Protein 2H21 (pdb70)

Nearest PDB structures (foldseek):
  1ozv-assembly2_B  TM=9.994E-01  e=2.054E-71  Pisum sativum
  2h21-assembly1_A  TM=9.745E-01  e=1.760E-65  Pisum sativum
  1ozv-assembly4_A  TM=9.580E-01  e=2.367E-65  Pisum sativum
  1p0y-assembly1_A  TM=9.736E-01  e=1.468E-64  Pisum sativum
  2h2j-assembly1_A  TM=9.576E-01  e=8.963E-65  Pisum sativum

Organism: Pisum sativum (NCBI:txid3888)

CATH classification: 3.90.1410.10 (+1 more: 3.90.1420.10)

Sequence (1302 aa):
LSPAVQTFWKWLQEEGVITAKTPVKASVVTEGLGLVALKDISRNDVILQVPKRLWINPDAVAASEIGRVCSELKPWLSVILFLIRERSREDSVWKHYFGILPQETDSTIYWSEEELQELQGSQLLKTTVSVKEYVKNECLKLEQEIILPNKRLFPDPVTLDDFFWAFGILRSRAFSRLNLVVVPMADLINHSAGVTTEDHAYEVYLFSLKSPLSVKAGEQVYIQYDLNKSNAELALDYGFIEPNENRHAYTLTLEISESDPFFDDKLDVAESNGFAQTAYFDIFYNRTLPPGLLPYLRLVALGGTDAFLLESLFRDTIWGHLELSVSRDNEELLCKAVREACKSALAGYHTTIEQDRELKEGNLDSRLAIAVGIREGEKMVLQQIDGIFEQKELELDQLEYYQERRLKDLGLCGENGDILENLYSLSPAVQTFWKWLQEEGVITAKTPVKASVVTEGLGLVALKDISRNDVILQVPKRLWINPDAVAASEIGRVCSELKPWLSVILFLIRERSREDSVWKHYFGILPQETDSTIYWSEEELQELQGSQLLKTTVSVKEYVKNECLKLEQEIILPNKRLFPDPVTLDDFFWAFGILRSRAFSRLRNENLVVVPMADLINHSAGVTTEDHAYEVKGAAGLFSWDYLFSLKSPLSVKAGEQVYIQYDLNKSNAELALDYGFIEPNENRHAYTLTLEISESDPFFDDKLDVAESNGFAQTAYFDIFYNRTLPPGLLPYLRLVALGGTDAFLLESLFRDTIWGHLELSVSRDNEELLCKAVREACKSALAGYHTTIEQDRELKEGNLDSRLAIAVGIREGEKMVLQQIDGIFEQKELELDQLEYYQERRLKDLGLCGENGDILENLYFQLSPAVQTFWKWLQEEGVITAKTPVKASVVTEGLGLVALKDISRNDVILQVPKRLWINPDAVAASEIGRVCSELKPWLSVILFLIRERSREDSVWKHYFGILPQETDSTIYWSEEELQELQGSQLLKTTVSVKEYVKNECLKLEQEIILPNKRLFPDPVTLDDFFWAFGILRSRAFSRLRNENLVVVPMADLINHSAGVTTEDHAYEVKGAAGLFSWDYLFSLKSPLSVKAGEQVYIQYDLNKSNAELALDYGFIEPNENRHAYTLTLEISESDPFFDDKLDVAESNGFAQTAYFDIFYNRTLPPGLLPYLRLVALGGTDAFLLESLFRDTIWGHLELSVSRDNEELLCKAVREACKSALAGYHTTIEQDRELKEGNLDSRLAIAVGIREGEKMVLQQIDGIFEQKELELDQLEYYQERRLKDLGLCGENGDILENLYF

Solvent-accessible surface area: 59301 Å² total; per-residue (Å²): 111,35,106,35,6,97,63,1,42,127,30,0,68,136,42,52,14,5,67,118,184,22,40,1,87,2,24,107,28,144,77,38,46,0,0,16,2,98,124,77,9,58,148,74,62,76,2,4,61,0,19,84,138,0,18,0,16,42,87,28,3,64,90,32,98,0,6,211,44,4,72,146,37,23,54,15,5,6,0,0,2,11,0,13,27,10,78,51,88,147,102,4,75,12,101,63,3,22,49,18,14,58,133,92,48,33,2,0,7,36,9,41,116,116,55,12,101,48,0,78,26,0,4,1,34,80,7,1,74,17,1,58,97,31,0,78,68,22,0,73,100,5,44,104,109,10,7,110,83,37,175,184,15,13,98,84,123,12,74,53,110,27,1,26,13,0,5,6,9,9,42,22,41,19,24,75,87,89,112,41,12,0,0,0,0,0,14,10,4,18,22,26,65,50,0,101,75,34,86,6,22,99,60,94,187,51,2,3,1,56,1,7,68,77,9,130,50,55,84,23,0,55,5,2,42,28,78,115,36,6,1,16,41,0,0,1,14,26,21,54,40,12,131,66,74,83,16,13,10,1,6,2,16,0,60,1,34,136,96,10,60,57,33,116,58,0,33,68,0,0,103,81,49,74,46,56,50,49,10,62,11,59,2,18,48,94,133,120,39,26,124,8,0,43,8,0,2,6,0,5,0,6,8,31,39,11,13,20,0,4,103,102,110,12,70,142,72,5,32,29,34,0,100,106,0,1,20,93,101,2,0,72,17,0,0,69,16,0,32,61,20,1,97,79,18,40,86,30,20,75,23,67,17,116,88,0,104,137,70,99,154,46,161,46,83,61,29,55,35,5,0,0,6,4,4,6,0,4,7,17,0,0,90,38,0,18,30,57,0,82,89,32,48,132,64,6,108,140,61,90,24,12,39,39,42,33,8,87,101,21,53,4,21,17,53,15,2,55,13,23,85,111,10,181,129,83,78,66,37,15,108,57,2,34,94,19,0,84,136,56,49,15,14,73,115,186,18,11,1,91,17,31,98,29,142,82,38,35,0,0,13,2,93,108,85,5,68,133,76,44,56,3,9,62,0,9,52,101,0,6,0,1,37,87,29,5,73,92,28,100,0,6,210,45,5,73,159,38,47,52,17,4,6,0,0,1,10,0,12,26,7,83,55,80,148,102,5,78,11,100,61,2,20,55,18,16,59,130,88,33,40,2,0,6,38,10,42,115,123,50,14,109,48,0,82,23,0,5,3,37,79,5,0,72,18,0,55,102,28,0,85,68,22,0,68,102,4,48,115,109,10,5,114,81,39,170,185,13,12,101,81,121,13,75,53,113,29,2,24,9,0,4,3,5,12,56,19,42,22,14,66,82,11,135,133,33,100,28,0,0,0,0,0,0,11,8,3,16,20,26,65,45,1,94,69,58,76,0,16,82,16,36,61,34,119,65,71,64,132,49,141,43,38,40,0,0,0,30,1,9,65,65,10,133,52,57,87,25,0,58,5,1,40,24,82,110,38,5,1,18,44,0,0,2,9,27,19,57,38,13,134,65,74,79,14,12,10,1,5,1,21,0,73,2,52,136,103,13,42,48,30,116,57,0,36,63,0,0,101,84,52,66,54,56,52,34,9,58,10,62,1,17,43,91,133,121,35,30,129,10,0,40,9,0,1,7,0,8,1,5,5,10,56,14,8,48,0,7,102,102,121,18,68,139,72,4,32,27,33,0,100,102,0,3,22,92,104,3,0,80,19,1,0,83,11,1,36,72,18,1,96,80,17,42,85,34,20,79,21,66,19,123,87,0,110,136,65,97,157,44,161,46,85,59,29,51,35,5,0,0,5,4,3,7,0,5,8,18,0,0,92,38,0,20,28,52,0,81,88,30,48,136,61,5,99,131,58,73,27,16,49,27,44,45,12,108,94,15,51,3,22,20,54,12,1,77,17,35,71,106,14,125,136,168,99,56,98,44,6,88,49,2,42,122,20,0,113,138,46,50,14,14,72,115,178,18,12,0,67,0,25,108,30,142,80,37,40,0,0,12,2,94,95,88,4,60,155,88,48,69,2,9,53,0,23,51,137,0,7,0,1,36,84,30,5,71,94,31,103,0,9,212,42,4,74,156,36,52,74,24,5,6,0,0,2,9,0,11,23,7,79,51,84,150,100,6,78,11,105,61,3,23,49,19,13,66,128,91,43,39,2,0,8,35,10,39,122,124,58,14,106,48,0,79,22,0,6,2,35,82,6,0,75,19,0,56,99,39,0,82,68,19,0,65,97,4,51,117,108,11,8,114,82,39,171,188,16,12,98,84,123,15,72,55,114,30,2,25,9,0,5,4,9,17,51,21,39,24,15,59,50,26,206,130,40,118,29,0,0,0,1,0,0,11,6,3,16,18,30,57,51,3,99,76,29,115,83,15,11,82,50,88,21,44,92,44,111,103,71,178,38,72,36,0,3,0,60,0,23,70,77,13,138,58,51,78,24,0,55,8,6,44,23,68,104,34,7,1,20,39,0,0,5,8,27,20,59,37,13,133,70,73,78,14,10,10,1,7,2,14,0,63,2,47,137,82,9,27,34,37,112,60,0,36,66,0,0,100,87,51,68,52,58,52,31,9,50,10,62,0,14,45,99,126,122,34,31,126,10,0,44,9,0,1,6,0,8,0,5,3,14,44,6,18,31,0,5,105,100,110,13,70,142,70,5,33,31,33,0,96,104,0,3,20,92,84,3,0,76,21,0,0,76,6,1,33,62,20,1,95,85,17,44,86,30,21,80,22,69,20,124,89,0,109,137,66,95,154,44,162,46,82,62,32,54,37,4,0,0,7,3,4,6,0,5,7,16,0,0,94,38,0,22,27,57,0,80,83,32,48,133,66,5,106,136,52,76,23,15,45,34,47,57,12,102,140,36,47,1,22,17,52,15,3,61,17,26,68,77,12,120,152

Radius of gyration: 49.89 Å; Cα contacts (8 Å, |Δi|>4): 2008; chains: 3; bounding box: 95×127×132 Å

B-factor: mean 67.67, std 18.06, range [31.89, 129.7]

Secondary structure (DSSP, 8-state):
--HHHHHHHHHHHHTTSS-TT-SEEEEEETTEEEEEESS-BPTTEEEEEEEGGG--SHHHHTTSTTHHHHTTS-HHHHHHHHHHHHHH-TT-TTHHHHTTS-S--S-TTT--HHHHHTTTT-HHHHHHHHHHHHHHHHHHHHIIIIISTTTTT--S---HHHHHHHHHHHHHH-B-----B--SSTTSPEE-TT------EEE--EEEEEESS-BPTTSBPEE-S-TT--HHHHHHHSS---S-GGG-EEEEEEE--TTSTTHHHHHHHHHTTT--SEEEEEEETTSPPPTTHHHHHHHHH--GGGGGGGSGGGTTTHHHHHHH---HHHHHHHHHHHHHHHHHHHTT-SS-HHHHHHHHTS---HHHHHHHHHHHHHHHHHHHHHHHHHHHHHTTTTS--HHHHHHTT---SS--HHHHHTT-/-HHHHHHHHHHHHHHTTS--TT--EEEEEETTEEEEEESS-B-TTEEEEEEEGGG-BSHHHHHTSTTHHHHTTS-HHHHHHHHHHHHHH-TT-TTHHHHTTS-S--S-GGG--HHHHHTTTT-HHHHHHHHHHHHHHHHHHHHIIIIIGGGTTT--S---HHHHHHHHHHHHHH-B--SSS-S-BB-TGGGG-EE-TT------EEEE-GGGT--GGG-EEEEEESS-B-TTSBPEE-S-TT--HHHHHHHSS---S-GGG-EEEEEEE--TTSTTHHHHHHHHHHTT--SEEEEEEETTSPPPTTHHHHHHHHH--TGGGGGGSGGGTTTHHHHHHH---HHHHHHHHHHHHHHHHHHHTT-SS-HHHHHHHHTS---HHHHHHHHHHHHHHHHHHHHHHHHHHHHHTTTTS--HHHHHSTT---SS--HHHHHHHH--/--HHHHHHHHHHHHTT-S-TT--EEEEEETTEEEEEESS-B-TT-EEEEEEGGG--SHHHHHTSTTHHHHTTS-HHHHHHHHHHHHHH-TT-TTHHHHTTS-S--S-GGG--HHHHHTTTT-HHHHHHHHHHHHHHHHHHHHIIIIISTTTTT--S---HHHHHHHHHHHHHH-B--STT-S-B--TTGGGPEE-TT----S-SEEEE--TTT-GGG-EEEEE-SS-B-TTSBPEE-S-TT--HHHHHHHSS---S-GGG-EEEEEEE--TTSTTHHHHHHHHHHTT--SEEEEEEETTSPPPTTHHHHHHHHH--GGGGGGGSGGGTTTHHHHHHH---HHHHHHHHHHHHHHHHHHHTT-SS-HHHHHHHHTS---HHHHHHHHHHHHHHHHHHHHHHHHHHHHHGGGTS--HHHHHSSS--SSS--THHHHHTT-

InterPro domains:
  IPR001214 SET domain [PS50280] (64-288)
  IPR001214 SET domain [SM00317] (71-294)
  IPR011192 Rubisco LSMT methyltransferase, plant [PIRSF009328] (1-487)
  IPR011192 Rubisco LSMT methyltransferase, plant [PS51583] (3-487)
  IPR015353 Rubisco LSMT, substrate-binding domain [PF09273] (320-444)
  IPR036464 Rubisco LSMT, substrate-binding domain superfamily [G3DSA:3.90.1420.10] (304-468)
  IPR036464 Rubisco LSMT, substrate-binding domain superfamily [SSF81822] (311-482)
  IPR044431 RBCMT, SET domain [cd19179] (70-303)
  IPR046341 SET domain superfamily [SSF82199] (50-310)
  IPR050600 SETD3/SETD6 methyltransferase [PTHR13271] (48-431)

Structure (mmCIF, N/CA/C/O backbone):
data_2H21
#
_entry.id   2H21
#
_cell.length_a   131.450
_cell.length_b   155.860
_cell.length_c   263.610
_cell.angle_alpha   90.00
_cell.angle_beta   90.00
_cell.angle_gamma   90.00
#
_symmetry.space_group_name_H-M   'I 2 2 2'
#
loop_
_entity.id
_entity.type
_entity.pdbx_description
1 polymer 'Ribulose-1,5 bisphosphate carboxylase/oxygenase'
2 non-polymer S-ADENOSYLMETHIONINE
3 water water
#
loop_
_atom_site.group_PDB
_atom_site.id
_atom_site.type_symbol
_atom_site.label_atom_id
_atom_site.label_alt_id
_atom_site.label_comp_id
_atom_site.label_asym_id
_atom_site.label_entity_id
_atom_site.label_seq_id
_atom_site.pdbx_PDB_ins_code
_atom_site.Cartn_x
_atom_site.Cartn_y
_atom_site.Cartn_z
_atom_site.occupancy
_atom_site.B_iso_or_equiv
_atom_site.auth_seq_id
_atom_site.auth_comp_id
_atom_site.auth_asym_id
_atom_site.auth_atom_id
_atom_site.pdbx_PDB_model_num
ATOM 1 N N . LEU A 1 2 ? 68.190 137.058 35.360 1.00 119.02 50 LEU A N 1
ATOM 2 C CA . LEU A 1 2 ? 68.462 136.444 36.691 1.00 119.69 50 LEU A CA 1
ATOM 3 C C . LEU A 1 2 ? 67.742 135.100 36.775 1.00 120.31 50 LEU A C 1
ATOM 4 O O . LEU A 1 2 ? 68.355 134.041 36.619 1.00 119.93 50 LEU A O 1
ATOM 9 N N . SER A 1 3 ? 66.437 135.155 37.024 1.00 121.24 51 SER A N 1
ATOM 10 C CA . SER A 1 3 ? 65.608 133.957 37.119 1.00 121.89 51 SER A CA 1
ATOM 11 C C . SER A 1 3 ? 64.123 134.316 37.087 1.00 122.73 51 SER A C 1
ATOM 12 O O . SER A 1 3 ? 63.721 135.396 37.527 1.00 123.00 51 SER A O 1
ATOM 15 N N . PRO A 1 4 ? 63.289 133.410 36.555 1.00 123.07 52 PRO A N 1
ATOM 16 C CA . PRO A 1 4 ? 61.847 133.649 36.475 1.00 122.59 52 PRO A CA 1
ATOM 17 C C . PRO A 1 4 ? 61.256 133.956 37.846 1.00 122.15 52 PRO A C 1
ATOM 18 O O . PRO A 1 4 ? 60.877 135.094 38.130 1.00 122.16 52 PRO A O 1
ATOM 22 N N . ALA A 1 5 ? 61.196 132.932 38.691 1.00 121.63 53 ALA A N 1
ATOM 23 C CA . ALA A 1 5 ? 60.643 133.057 40.036 1.00 121.32 53 ALA A CA 1
ATOM 24 C C . ALA A 1 5 ? 61.221 134.242 40.800 1.00 121.10 53 ALA A C 1
ATOM 25 O O . ALA A 1 5 ? 60.498 134.933 41.524 1.00 121.43 53 ALA A O 1
ATOM 27 N N . VAL A 1 6 ? 62.522 134.472 40.644 1.00 120.32 54 VAL A N 1
ATOM 28 C CA . VAL A 1 6 ? 63.177 135.579 41.329 1.00 119.36 54 VAL A CA 1
ATOM 29 C C . VAL A 1 6 ? 62.579 136.890 40.839 1.00 119.29 54 VAL A C 1
ATOM 30 O O . VAL A 1 6 ? 62.033 137.664 41.627 1.00 119.14 54 VAL A O 1
ATOM 34 N N . GLN A 1 7 ? 62.676 137.128 39.534 1.00 118.94 55 GLN A N 1
ATOM 35 C CA . GLN A 1 7 ? 62.138 138.342 38.934 1.00 118.84 55 GLN A CA 1
ATOM 36 C C . GLN A 1 7 ? 60.695 138.561 39.365 1.00 118.64 55 GLN A C 1
ATOM 37 O O . GLN A 1 7 ? 60.294 139.683 39.679 1.00 118.50 55 GLN A O 1
ATOM 43 N N . THR A 1 8 ? 59.925 137.476 39.387 1.00 118.18 56 THR A N 1
ATOM 44 C CA . THR A 1 8 ? 58.524 137.521 39.791 1.00 117.25 56 THR A CA 1
ATOM 45 C C . THR A 1 8 ? 58.426 137.848 41.276 1.00 116.90 56 THR A C 1
ATOM 46 O O . THR A 1 8 ? 57.520 138.563 41.706 1.00 117.62 56 THR A O 1
ATOM 50 N N . PHE A 1 9 ? 59.363 137.316 42.055 1.00 115.59 57 PHE A N 1
ATOM 51 C CA . PHE A 1 9 ? 59.383 137.551 43.491 1.00 114.12 57 PHE A CA 1
ATOM 52 C C . PHE A 1 9 ? 59.733 139.004 43.791 1.00 113.83 57 PHE A C 1
ATOM 53 O O . PHE A 1 9 ? 59.133 139.624 44.668 1.00 113.52 57 PHE A O 1
ATOM 61 N N . TRP A 1 10 ? 60.706 139.544 43.063 1.00 113.63 58 TRP A N 1
ATOM 62 C CA . TRP A 1 10 ? 61.119 140.926 43.274 1.00 113.91 58 TRP A CA 1
ATOM 63 C C . TRP A 1 10 ? 59.907 141.809 43.011 1.00 114.91 58 TRP A C 1
ATOM 64 O O . TRP A 1 10 ? 59.599 142.707 43.795 1.00 115.85 58 TRP A O 1
ATOM 75 N N . LYS A 1 11 ? 59.213 141.547 41.908 1.00 115.52 59 LYS A N 1
ATOM 76 C CA . LYS A 1 11 ? 58.029 142.324 41.573 1.00 115.82 59 LYS A CA 1
ATOM 77 C C . LYS A 1 11 ? 57.052 142.272 42.738 1.00 115.92 59 LYS A C 1
ATOM 78 O O . LYS A 1 11 ? 56.662 143.307 43.272 1.00 115.34 59 LYS A O 1
ATOM 84 N N . TRP A 1 12 ? 56.679 141.058 43.137 1.00 116.74 60 TRP A N 1
ATOM 85 C CA . TRP A 1 12 ? 55.737 140.847 44.236 1.00 117.95 60 TRP A CA 1
ATOM 86 C C . TRP A 1 12 ? 56.016 141.693 45.471 1.00 118.55 60 TRP A C 1
ATOM 87 O O . TRP A 1 12 ? 55.090 142.086 46.181 1.00 118.31 60 TRP A O 1
ATOM 98 N N . LEU A 1 13 ? 57.291 141.952 45.738 1.00 119.29 61 LEU A N 1
ATOM 99 C CA . LEU A 1 13 ? 57.669 142.751 46.897 1.00 119.64 61 LEU A CA 1
ATOM 100 C C . LEU A 1 13 ? 57.502 144.238 46.613 1.00 119.34 61 LEU A C 1
ATOM 101 O O . LEU A 1 13 ? 57.249 145.024 47.525 1.00 119.17 61 LEU A O 1
ATOM 106 N N . GLN A 1 14 ? 57.651 144.618 45.348 1.00 119.09 62 GLN A N 1
ATOM 107 C CA . GLN A 1 14 ? 57.513 146.012 44.943 1.00 119.53 62 GLN A CA 1
ATOM 108 C C . GLN A 1 14 ? 56.072 146.489 45.101 1.00 119.93 62 GLN A C 1
ATOM 109 O O . GLN A 1 14 ? 55.813 147.558 45.660 1.00 119.63 62 GLN A O 1
ATOM 115 N N . GLU A 1 15 ? 55.140 145.686 44.603 1.00 120.22 63 GLU A N 1
ATOM 116 C CA . GLU A 1 15 ? 53.726 146.016 44.682 1.00 120.45 63 GLU A CA 1
ATOM 117 C C . GLU A 1 15 ? 53.179 145.856 46.098 1.00 120.24 63 GLU A C 1
ATOM 118 O O . GLU A 1 15 ? 52.171 146.469 46.450 1.00 120.68 63 GLU A O 1
ATOM 124 N N . GLU A 1 16 ? 53.840 145.034 46.908 1.00 119.69 64 GLU A N 1
ATOM 125 C CA . GLU A 1 16 ? 53.417 144.832 48.291 1.00 119.27 64 GLU A CA 1
ATOM 126 C C . GLU A 1 16 ? 53.869 146.030 49.111 1.00 118.92 64 GLU A C 1
ATOM 127 O O . GLU A 1 16 ? 53.560 146.145 50.299 1.00 117.77 64 GLU A O 1
ATOM 133 N N . GLY A 1 17 ? 54.611 146.920 48.457 1.00 119.09 65 GLY A N 1
ATOM 134 C CA . GLY A 1 17 ? 55.110 148.109 49.116 1.00 119.97 65 GLY A CA 1
ATOM 135 C C . GLY A 1 17 ? 56.375 147.838 49.900 1.00 120.74 65 GLY A C 1
ATOM 136 O O . GLY A 1 17 ? 57.030 148.769 50.367 1.00 120.75 65 GLY A O 1
ATOM 137 N N . VAL A 1 18 ? 56.720 146.559 50.035 1.00 121.65 66 VAL A N 1
ATOM 138 C CA . VAL A 1 18 ? 57.912 146.132 50.776 1.00 121.82 66 VAL A CA 1
ATOM 139 C C . VAL A 1 18 ? 59.198 146.729 50.213 1.00 121.14 66 VAL A C 1
ATOM 140 O O . VAL A 1 18 ? 59.893 147.491 50.886 1.00 120.62 66 VAL A O 1
ATOM 144 N N . ILE A 1 19 ? 59.515 146.366 48.979 1.00 120.55 67 ILE A N 1
ATOM 145 C CA . ILE A 1 19 ? 60.710 146.876 48.334 1.00 120.51 67 ILE A CA 1
ATOM 146 C C . ILE A 1 19 ? 60.317 147.971 47.349 1.00 120.46 67 ILE A C 1
ATOM 147 O O . ILE A 1 19 ? 59.203 147.976 46.821 1.00 120.70 67 ILE A O 1
ATOM 152 N N . THR A 1 20 ? 61.238 148.898 47.112 1.00 120.13 68 THR A N 1
ATOM 153 C CA . THR A 1 20 ? 61.008 150.016 46.202 1.00 119.47 68 THR A CA 1
ATOM 154 C C . THR A 1 20 ? 62.320 150.315 45.490 1.00 119.13 68 THR A C 1
ATOM 155 O O . THR A 1 20 ? 63.285 149.569 45.637 1.00 119.96 68 THR A O 1
ATOM 159 N N . ALA A 1 21 ? 62.362 151.397 44.719 1.00 117.84 69 ALA A N 1
ATOM 160 C CA . ALA A 1 21 ? 63.593 151.766 44.032 1.00 116.39 69 ALA A CA 1
ATOM 161 C C . ALA A 1 21 ? 64.488 152.466 45.056 1.00 115.57 69 ALA A C 1
ATOM 162 O O . ALA A 1 21 ? 65.527 153.030 44.714 1.00 115.51 69 ALA A O 1
ATOM 164 N N . LYS A 1 22 ? 64.068 152.410 46.318 1.00 114.15 70 LYS A N 1
ATOM 165 C CA . LYS A 1 22 ? 64.796 153.026 47.422 1.00 113.18 70 LYS A CA 1
ATOM 166 C C . LYS A 1 22 ? 65.795 152.055 48.064 1.00 112.88 70 LYS A C 1
ATOM 167 O O . LYS A 1 22 ? 66.838 152.474 48.575 1.00 113.04 70 LYS A O 1
ATOM 173 N N . THR A 1 23 ? 65.469 150.762 48.034 1.00 111.40 71 THR A N 1
ATOM 174 C CA . THR A 1 23 ? 66.317 149.714 48.615 1.00 109.25 71 THR A CA 1
ATOM 175 C C . THR A 1 23 ? 67.665 149.566 47.894 1.00 106.32 71 THR A C 1
ATOM 176 O O . THR A 1 23 ? 67.715 149.380 46.676 1.00 105.39 71 THR A O 1
ATOM 180 N N . PRO A 1 24 ? 68.774 149.617 48.655 1.00 103.86 72 PRO A N 1
ATOM 181 C CA . PRO A 1 24 ? 70.152 149.512 48.166 1.00 101.94 72 PRO A CA 1
ATOM 182 C C . PRO A 1 24 ? 70.659 148.095 47.959 1.00 99.73 72 PRO A C 1
ATOM 183 O O . PRO A 1 24 ? 71.818 147.806 48.248 1.00 100.37 72 PRO A O 1
ATOM 187 N N . VAL A 1 25 ? 69.814 147.214 47.446 1.00 96.86 73 VAL A N 1
ATOM 188 C CA . VAL A 1 25 ? 70.242 145.842 47.257 1.00 93.39 73 VAL A CA 1
ATOM 189 C C . VAL A 1 25 ? 69.322 145.078 46.331 1.00 91.19 73 VAL A C 1
ATOM 190 O O . VAL A 1 25 ? 68.124 145.323 46.300 1.00 91.79 73 VAL A O 1
ATOM 194 N N . LYS A 1 26 ? 69.892 144.149 45.576 1.00 89.16 74 LYS A N 1
ATOM 195 C CA . LYS A 1 26 ? 69.118 143.335 44.648 1.00 87.02 74 LYS A CA 1
ATOM 196 C C . LYS A 1 26 ? 69.470 141.858 44.807 1.00 86.43 74 LYS A C 1
ATOM 197 O O . LYS A 1 26 ? 70.524 141.509 45.342 1.00 86.47 74 LYS A O 1
ATOM 203 N N . ALA A 1 27 ? 68.578 140.991 44.340 1.00 85.58 75 ALA A N 1
ATOM 204 C CA . ALA A 1 27 ? 68.797 139.553 44.423 1.00 83.22 75 ALA A CA 1
ATOM 205 C C . ALA A 1 27 ? 69.849 139.159 43.395 1.00 82.46 75 ALA A C 1
ATOM 206 O O . ALA A 1 27 ? 69.974 139.795 42.340 1.00 82.04 75 ALA A O 1
ATOM 208 N N . SER A 1 28 ? 70.611 138.114 43.705 1.00 80.49 76 SER A N 1
ATOM 209 C CA . SER A 1 28 ? 71.648 137.638 42.798 1.00 78.03 76 SER A CA 1
ATOM 210 C C . SER A 1 28 ? 71.980 136.175 43.033 1.00 76.75 76 SER A C 1
ATOM 211 O O . SER A 1 28 ? 71.747 135.641 44.116 1.00 76.75 76 SER A O 1
ATOM 214 N N . VAL A 1 29 ? 72.519 135.522 42.011 1.00 75.56 77 VAL A N 1
ATOM 215 C CA . VAL A 1 29 ? 72.891 134.118 42.145 1.00 74.85 77 VAL A CA 1
ATOM 216 C C . VAL A 1 29 ? 74.306 134.074 42.715 1.00 73.67 77 VAL A C 1
ATOM 217 O O . VAL A 1 29 ? 75.247 134.559 42.081 1.00 73.31 77 VAL A O 1
ATOM 221 N N . VAL A 1 30 ? 74.446 133.503 43.910 1.00 70.50 78 VAL A N 1
ATOM 222 C CA . VAL A 1 30 ? 75.740 133.413 44.573 1.00 67.28 78 VAL A CA 1
ATOM 223 C C . VAL A 1 30 ? 76.122 131.972 44.910 1.00 66.09 78 VAL A C 1
ATOM 224 O O . VAL A 1 30 ? 75.287 131.069 44.824 1.00 64.42 78 VAL A O 1
ATOM 228 N N . THR A 1 31 ? 77.381 131.752 45.287 1.00 63.60 79 THR A N 1
ATOM 229 C CA . THR A 1 31 ? 77.814 130.400 45.584 1.00 62.72 79 THR A CA 1
ATOM 230 C C . THR A 1 31 ? 76.923 129.804 46.667 1.00 60.94 79 THR A C 1
ATOM 231 O O . THR A 1 31 ? 76.701 128.599 46.691 1.00 59.48 79 THR A O 1
ATOM 235 N N . GLU A 1 32 ? 76.381 130.652 47.535 1.00 60.33 80 GLU A N 1
ATOM 236 C CA . GLU A 1 32 ? 75.505 130.170 48.594 1.00 61.47 80 GLU A CA 1
ATOM 237 C C . GLU A 1 32 ? 74.027 130.091 48.180 1.00 62.14 80 GLU A C 1
ATOM 238 O O . GLU A 1 32 ? 73.142 129.931 49.026 1.00 62.09 80 GLU A O 1
ATOM 244 N N . GLY A 1 33 ? 73.779 130.175 46.872 1.00 63.22 81 GLY A N 1
ATOM 245 C CA . GLY A 1 33 ? 72.428 130.093 46.332 1.00 64.64 81 GLY A CA 1
ATOM 246 C C . GLY A 1 33 ? 71.946 131.439 45.827 1.00 66.28 81 GLY A C 1
ATOM 247 O O . GLY A 1 33 ? 72.425 131.955 44.816 1.00 67.70 81 GLY A O 1
ATOM 248 N N . LEU A 1 34 ? 70.964 131.996 46.521 1.00 66.94 82 LEU A N 1
ATOM 249 C CA . LEU A 1 34 ? 70.448 133.317 46.199 1.00 66.53 82 LEU A CA 1
ATOM 250 C C . LEU A 1 34 ? 70.948 134.147 47.363 1.00 65.51 82 LEU A C 1
ATOM 251 O O . LEU A 1 34 ? 71.012 133.661 48.495 1.00 64.83 82 LEU A O 1
ATOM 256 N N . GLY A 1 35 ? 71.329 135.383 47.093 1.00 64.89 83 GLY A N 1
ATOM 257 C CA . GLY A 1 35 ? 71.810 136.224 48.167 1.00 65.59 83 GLY A CA 1
ATOM 258 C C . GLY A 1 35 ? 71.507 137.657 47.836 1.00 66.24 83 GLY A C 1
ATOM 259 O O . GLY A 1 35 ? 70.988 137.953 46.761 1.00 65.95 83 GLY A O 1
ATOM 260 N N . LEU A 1 36 ? 71.835 138.549 48.755 1.00 67.59 84 LEU A N 1
ATOM 261 C CA . LEU A 1 36 ? 71.587 139.958 48.539 1.00 70.36 84 LEU A CA 1
ATOM 262 C C . LEU A 1 36 ? 72.874 140.692 48.211 1.00 72.37 84 LEU A C 1
ATOM 263 O O . LEU A 1 36 ? 73.754 140.830 49.063 1.00 72.84 84 LEU A O 1
ATOM 268 N N . VAL A 1 37 ? 72.977 141.152 46.967 1.00 74.17 85 VAL A N 1
ATOM 269 C CA . VAL A 1 37 ? 74.143 141.895 46.497 1.00 76.66 85 VAL A CA 1
ATOM 270 C C . VAL A 1 37 ? 73.833 143.387 46.526 1.00 78.54 85 VAL A C 1
ATOM 271 O O . VAL A 1 37 ? 72.818 143.826 45.980 1.00 79.67 85 VAL A O 1
ATOM 275 N N . ALA A 1 38 ? 74.707 144.167 47.158 1.00 79.27 86 ALA A N 1
ATOM 276 C CA . ALA A 1 38 ? 74.513 145.613 47.249 1.00 79.79 86 ALA A CA 1
ATOM 277 C C . ALA A 1 38 ? 74.511 146.284 45.878 1.00 80.35 86 ALA A C 1
ATOM 278 O O . ALA A 1 38 ? 75.317 145.950 45.009 1.00 79.61 86 ALA A O 1
ATOM 280 N N . LEU A 1 39 ? 73.589 147.228 45.692 1.00 81.53 87 LEU A N 1
ATOM 281 C CA . LEU A 1 39 ? 73.482 147.972 44.436 1.00 82.03 87 LEU A CA 1
ATOM 282 C C . LEU A 1 39 ? 74.311 149.242 44.542 1.00 81.89 87 LEU A C 1
ATOM 283 O O . LEU A 1 39 ? 74.628 149.879 43.542 1.00 81.54 87 LEU A O 1
ATOM 288 N N . LYS A 1 40 ? 74.657 149.593 45.775 1.00 83.04 88 LYS A N 1
ATOM 289 C CA . LYS A 1 40 ? 75.472 150.765 46.056 1.00 84.60 88 LYS A CA 1
ATOM 290 C C . LYS A 1 40 ? 76.203 150.601 47.379 1.00 83.62 88 LYS A C 1
ATOM 291 O O . LYS A 1 40 ? 75.749 149.884 48.269 1.00 83.46 88 LYS A O 1
ATOM 297 N N . ASP A 1 41 ? 77.334 151.283 47.502 1.00 82.73 89 ASP A N 1
ATOM 298 C CA . ASP A 1 41 ? 78.129 151.228 48.716 1.00 82.85 89 ASP A CA 1
ATOM 299 C C . ASP A 1 41 ? 77.238 151.383 49.948 1.00 82.91 89 ASP A C 1
ATOM 300 O O . ASP A 1 41 ? 76.685 152.452 50.198 1.00 84.29 89 ASP A O 1
ATOM 305 N N . ILE A 1 42 ? 77.095 150.295 50.702 1.00 82.77 90 ILE A N 1
ATOM 306 C CA . ILE A 1 42 ? 76.284 150.273 51.917 1.00 81.78 90 ILE A CA 1
ATOM 307 C C . ILE A 1 42 ? 77.212 150.418 53.124 1.00 83.42 90 ILE A C 1
ATOM 308 O O . ILE A 1 42 ? 78.308 149.860 53.138 1.00 84.53 90 ILE A O 1
ATOM 313 N N . SER A 1 43 ? 76.783 151.165 54.136 1.00 84.97 91 SER A N 1
ATOM 314 C CA . SER A 1 43 ? 77.618 151.361 55.317 1.00 86.63 91 SER A CA 1
ATOM 315 C C . SER A 1 43 ? 77.178 150.527 56.508 1.00 87.43 91 SER A C 1
ATOM 316 O O . SER A 1 43 ? 76.068 150.003 56.543 1.00 87.20 91 SER A O 1
ATOM 319 N N . ARG A 1 44 ? 78.063 150.410 57.488 1.00 88.93 92 ARG A N 1
ATOM 320 C CA . ARG A 1 44 ? 77.764 149.647 58.688 1.00 90.54 92 ARG A CA 1
ATOM 321 C C . ARG A 1 44 ? 76.459 150.147 59.307 1.00 89.59 92 ARG A C 1
ATOM 322 O O . ARG A 1 44 ? 76.151 151.332 59.249 1.00 88.86 92 ARG A O 1
ATOM 330 N N . ASN A 1 45 ? 75.696 149.224 59.884 1.00 89.69 93 ASN A N 1
ATOM 331 C CA . ASN A 1 45 ? 74.414 149.523 60.519 1.00 88.80 93 ASN A CA 1
ATOM 332 C C . ASN A 1 45 ? 73.373 150.186 59.630 1.00 88.42 93 ASN A C 1
ATOM 333 O O . ASN A 1 45 ? 72.318 150.597 60.107 1.00 88.84 93 ASN A O 1
ATOM 338 N N . ASP A 1 46 ? 73.665 150.274 58.338 1.00 87.59 94 ASP A N 1
ATOM 339 C CA . ASP A 1 46 ? 72.746 150.864 57.369 1.00 87.33 94 ASP A CA 1
ATOM 340 C C . ASP A 1 46 ? 71.604 149.915 57.029 1.00 87.80 94 ASP A C 1
ATOM 341 O O . ASP A 1 46 ? 71.836 148.825 56.521 1.00 88.90 94 ASP A O 1
ATOM 346 N N . VAL A 1 47 ? 70.371 150.329 57.295 1.00 88.22 95 VAL A N 1
ATOM 347 C CA . VAL A 1 47 ? 69.217 149.491 56.977 1.00 87.93 95 VAL A CA 1
ATOM 348 C C . VAL A 1 47 ? 69.188 149.221 55.471 1.00 87.80 95 VAL A C 1
ATOM 349 O O . VAL A 1 47 ? 69.291 150.148 54.663 1.00 87.21 95 VAL A O 1
ATOM 353 N N . ILE A 1 48 ? 69.047 147.952 55.098 1.00 87.18 96 ILE A N 1
ATOM 354 C CA . ILE A 1 48 ? 69.027 147.575 53.690 1.00 87.17 96 ILE A CA 1
ATOM 355 C C . ILE A 1 48 ? 67.642 147.168 53.212 1.00 87.58 96 ILE A C 1
ATOM 356 O O . ILE A 1 48 ? 67.368 147.159 52.007 1.00 88.25 96 ILE A O 1
ATOM 361 N N . LEU A 1 49 ? 66.772 146.819 54.153 1.00 87.33 97 LEU A N 1
ATOM 362 C CA . LEU A 1 49 ? 65.423 146.399 53.795 1.00 88.32 97 LEU A CA 1
ATOM 363 C C . LEU A 1 49 ? 64.515 146.243 55.014 1.00 88.65 97 LEU A C 1
ATOM 364 O O . LEU A 1 49 ? 64.978 145.977 56.126 1.00 89.43 97 LEU A O 1
ATOM 369 N N . GLN A 1 50 ? 63.216 146.423 54.794 1.00 88.24 98 GLN A N 1
ATOM 370 C CA . GLN A 1 50 ? 62.222 146.283 55.852 1.00 86.66 98 GLN A CA 1
ATOM 371 C C . GLN A 1 50 ? 61.000 145.579 55.279 1.00 85.01 98 GLN A C 1
ATOM 372 O O . GLN A 1 50 ? 60.663 145.752 54.104 1.00 84.31 98 GLN A O 1
ATOM 378 N N . VAL A 1 51 ? 60.346 144.773 56.107 1.00 82.68 99 VAL A N 1
ATOM 379 C CA . VAL A 1 51 ? 59.174 144.026 55.668 1.00 80.65 99 VAL A CA 1
ATOM 380 C C . VAL A 1 51 ? 58.017 144.202 56.656 1.00 78.57 99 VAL A C 1
ATOM 381 O O . VAL A 1 51 ? 58.232 144.243 57.872 1.00 78.65 99 VAL A O 1
ATOM 385 N N . PRO A 1 52 ? 56.775 144.325 56.139 1.00 74.09 100 PRO A N 1
ATOM 386 C CA . PRO A 1 52 ? 55.560 144.505 56.946 1.00 72.27 100 PRO A CA 1
ATOM 387 C C . PRO A 1 52 ? 55.145 143.214 57.642 1.00 71.59 100 PRO A C 1
ATOM 388 O O . PRO A 1 52 ? 55.095 142.157 57.001 1.00 71.25 100 PRO A O 1
ATOM 392 N N . LYS A 1 53 ? 54.832 143.302 58.938 1.00 70.89 101 LYS A N 1
ATOM 393 C CA . LYS A 1 53 ? 54.417 142.122 59.703 1.00 70.56 101 LYS A CA 1
ATOM 394 C C . LYS A 1 53 ? 53.254 141.428 59.015 1.00 70.79 101 LYS A C 1
ATOM 395 O O . LYS A 1 53 ? 52.793 140.365 59.455 1.00 70.82 101 LYS A O 1
ATOM 401 N N . ARG A 1 54 ? 52.785 142.053 57.937 1.00 70.95 102 ARG A N 1
ATOM 402 C CA . ARG A 1 54 ? 51.690 141.536 57.121 1.00 70.77 102 ARG A CA 1
ATOM 403 C C . ARG A 1 54 ? 52.262 140.376 56.316 1.00 71.39 102 ARG A C 1
ATOM 404 O O . ARG A 1 54 ? 51.523 139.634 55.658 1.00 72.10 102 ARG A O 1
ATOM 412 N N . LEU A 1 55 ? 53.585 140.222 56.377 1.00 71.29 103 LEU A N 1
ATOM 413 C CA . LEU A 1 55 ? 54.250 139.164 55.634 1.00 70.58 103 LEU A CA 1
ATOM 414 C C . LEU A 1 55 ? 54.990 138.106 56.459 1.00 70.90 103 LEU A C 1
ATOM 415 O O . LEU A 1 55 ? 55.611 137.207 55.888 1.00 71.64 103 LEU A O 1
ATOM 420 N N . TRP A 1 56 ? 54.907 138.188 57.788 1.00 70.74 104 TRP A N 1
ATOM 421 C CA . TRP A 1 56 ? 55.553 137.191 58.652 1.00 70.35 104 TRP A CA 1
ATOM 422 C C . TRP A 1 56 ? 54.921 135.838 58.341 1.00 70.77 104 TRP A C 1
ATOM 423 O O . TRP A 1 56 ? 54.155 135.707 57.394 1.00 71.59 104 TRP A O 1
ATOM 434 N N . ILE A 1 57 ? 55.246 134.844 59.161 1.00 70.23 105 ILE A N 1
ATOM 435 C CA . ILE A 1 57 ? 54.711 133.487 59.049 1.00 70.17 105 ILE A CA 1
ATOM 436 C C . ILE A 1 57 ? 55.152 132.840 60.353 1.00 72.15 105 ILE A C 1
ATOM 437 O O . ILE A 1 57 ? 56.015 131.965 60.374 1.00 73.71 105 ILE A O 1
ATOM 442 N N . ASN A 1 58 ? 54.545 133.291 61.447 1.00 73.44 106 ASN A N 1
ATOM 443 C CA . ASN A 1 58 ? 54.889 132.821 62.789 1.00 74.26 106 ASN A CA 1
ATOM 444 C C . ASN A 1 58 ? 53.673 132.309 63.555 1.00 74.34 106 ASN A C 1
ATOM 445 O O . ASN A 1 58 ? 52.574 132.224 63.008 1.00 74.59 106 ASN A O 1
ATOM 450 N N . PRO A 1 59 ? 53.858 131.952 64.839 1.00 74.63 107 PRO A N 1
ATOM 451 C CA . PRO A 1 59 ? 52.710 131.464 65.611 1.00 76.05 107 PRO A CA 1
ATOM 452 C C . PRO A 1 59 ? 51.598 132.522 65.731 1.00 77.57 107 PRO A C 1
ATOM 453 O O . PRO A 1 59 ? 50.552 132.271 66.338 1.00 76.95 107 PRO A O 1
ATOM 457 N N . ASP A 1 60 ? 51.839 133.700 65.148 1.00 79.64 108 ASP A N 1
ATOM 458 C CA . ASP A 1 60 ? 50.877 134.809 65.157 1.00 80.82 108 ASP A CA 1
ATOM 459 C C . ASP A 1 60 ? 50.140 134.962 63.835 1.00 81.51 108 ASP A C 1
ATOM 460 O O . ASP A 1 60 ? 49.142 135.680 63.747 1.00 81.29 108 ASP A O 1
ATOM 465 N N . ALA A 1 61 ? 50.645 134.297 62.802 1.00 82.51 109 ALA A N 1
ATOM 466 C CA . ALA A 1 61 ? 49.998 134.332 61.499 1.00 84.01 109 ALA A CA 1
ATOM 467 C C . ALA A 1 61 ? 49.123 133.073 61.391 1.00 85.35 109 ALA A C 1
ATOM 468 O O . ALA A 1 61 ? 47.971 133.134 60.934 1.00 85.57 109 ALA A O 1
ATOM 470 N N . VAL A 1 62 ? 49.665 131.939 61.840 1.00 86.19 110 VAL A N 1
ATOM 471 C CA . VAL A 1 62 ? 48.925 130.678 61.799 1.00 88.14 110 VAL A CA 1
ATOM 472 C C . VAL A 1 62 ? 47.647 130.732 62.658 1.00 89.90 110 VAL A C 1
ATOM 473 O O . VAL A 1 62 ? 46.554 130.443 62.159 1.00 91.12 110 VAL A O 1
ATOM 477 N N . ALA A 1 63 ? 47.777 131.099 63.936 1.00 90.42 111 ALA A N 1
ATOM 478 C CA . ALA A 1 63 ? 46.628 131.179 64.843 1.00 90.21 111 ALA A CA 1
ATOM 479 C C . ALA A 1 63 ? 45.528 132.092 64.284 1.00 90.56 111 ALA A C 1
ATOM 480 O O . ALA A 1 63 ? 44.342 131.875 64.547 1.00 90.49 111 ALA A O 1
ATOM 482 N N . ALA A 1 64 ? 45.919 133.102 63.507 1.00 90.68 112 ALA A N 1
ATOM 483 C CA . ALA A 1 64 ? 44.953 134.018 62.906 1.00 90.89 112 ALA A CA 1
ATOM 484 C C . ALA A 1 64 ? 44.525 133.473 61.549 1.00 92.12 112 ALA A C 1
ATOM 485 O O . ALA A 1 64 ? 44.136 134.234 60.656 1.00 92.04 112 ALA A O 1
ATOM 487 N N . SER A 1 65 ? 44.610 132.151 61.400 1.00 92.81 113 SER A N 1
ATOM 488 C CA . SER A 1 65 ? 44.229 131.488 60.158 1.00 92.90 113 SER A CA 1
ATOM 489 C C . SER A 1 65 ? 43.202 130.399 60.433 1.00 92.62 113 SER A C 1
ATOM 490 O O . SER A 1 65 ? 42.947 130.037 61.587 1.00 90.40 113 SER A O 1
ATOM 493 N N . GLU A 1 66 ? 42.632 129.877 59.352 1.00 93.65 114 GLU A N 1
ATOM 494 C CA . GLU A 1 66 ? 41.615 128.838 59.418 1.00 95.27 114 GLU A CA 1
ATOM 495 C C . GLU A 1 66 ? 41.984 127.662 60.321 1.00 95.25 114 GLU A C 1
ATOM 496 O O . GLU A 1 66 ? 41.126 127.135 61.035 1.00 94.72 114 GLU A O 1
ATOM 502 N N . ILE A 1 67 ? 43.251 127.252 60.304 1.00 94.92 115 ILE A N 1
ATOM 503 C CA . ILE A 1 67 ? 43.678 126.123 61.135 1.00 94.68 115 ILE A CA 1
ATOM 504 C C . ILE A 1 67 ? 44.111 126.564 62.525 1.00 94.86 115 ILE A C 1
ATOM 505 O O . ILE A 1 67 ? 44.573 125.745 63.324 1.00 93.09 115 ILE A O 1
ATOM 510 N N . GLY A 1 68 ? 43.968 127.857 62.810 1.00 95.76 116 GLY A N 1
ATOM 511 C CA . GLY A 1 68 ? 44.355 128.368 64.113 1.00 96.54 116 GLY A CA 1
ATOM 512 C C . GLY A 1 68 ? 43.722 127.567 65.236 1.00 97.40 116 GLY A C 1
ATOM 513 O O . GLY A 1 68 ? 44.387 127.187 66.204 1.00 96.98 116 GLY A O 1
ATOM 514 N N . ARG A 1 69 ? 42.427 127.300 65.095 1.00 98.17 117 ARG A N 1
ATOM 515 C CA . ARG A 1 69 ? 41.673 126.552 66.093 1.00 99.00 117 ARG A CA 1
ATOM 516 C C . ARG A 1 69 ? 42.275 125.177 66.415 1.00 98.16 117 ARG A C 1
ATOM 517 O O . ARG A 1 69 ? 42.559 124.874 67.575 1.00 96.78 117 ARG A O 1
ATOM 525 N N . VAL A 1 70 ? 42.467 124.354 65.385 1.00 97.94 118 VAL A N 1
ATOM 526 C CA . VAL A 1 70 ? 43.014 123.000 65.544 1.00 97.62 118 VAL A CA 1
ATOM 527 C C . VAL A 1 70 ? 44.463 122.922 66.036 1.00 98.04 118 VAL A C 1
ATOM 528 O O . VAL A 1 70 ? 44.855 121.932 66.663 1.00 97.70 118 VAL A O 1
ATOM 532 N N . CYS A 1 71 ? 45.254 123.956 65.752 1.00 98.62 119 CYS A N 1
ATOM 533 C CA . CYS A 1 71 ? 46.661 123.984 66.165 1.00 98.25 119 CYS A CA 1
ATOM 534 C C . CYS A 1 71 ? 46.872 124.702 67.494 1.00 98.02 119 CYS A C 1
ATOM 535 O O . CYS A 1 71 ? 47.967 124.667 68.065 1.00 97.10 119 CYS A O 1
ATOM 538 N N . SER A 1 72 ? 45.816 125.350 67.974 1.00 97.76 120 SER A N 1
ATOM 539 C CA . SER A 1 72 ? 45.861 126.096 69.223 1.00 97.93 120 SER A CA 1
ATOM 540 C C . SER A 1 72 ? 46.603 125.377 70.358 1.00 97.77 120 SER A C 1
ATOM 541 O O . SER A 1 72 ? 47.207 126.027 71.219 1.00 97.94 120 SER A O 1
ATOM 544 N N . GLU A 1 73 ? 46.572 124.047 70.361 1.00 97.02 121 GLU A N 1
ATOM 545 C CA . GLU A 1 73 ? 47.234 123.279 71.421 1.00 96.59 121 GLU A CA 1
ATOM 546 C C . GLU A 1 73 ? 48.614 122.715 71.045 1.00 95.32 121 GLU A C 1
ATOM 547 O O . GLU A 1 73 ? 49.357 122.241 71.913 1.00 94.28 121 GLU A O 1
ATOM 553 N N . LEU A 1 74 ? 48.953 122.780 69.756 1.00 93.93 122 LEU A N 1
ATOM 554 C CA . LEU A 1 74 ? 50.234 122.277 69.241 1.00 91.56 122 LEU A CA 1
ATOM 555 C C . LEU A 1 74 ? 51.399 123.227 69.502 1.00 90.51 122 LEU A C 1
ATOM 556 O O . LEU A 1 74 ? 51.224 124.453 69.506 1.00 90.70 122 LEU A O 1
ATOM 561 N N . LYS A 1 75 ? 52.591 122.662 69.694 1.00 87.77 123 LYS A N 1
ATOM 562 C CA . LYS A 1 75 ? 53.779 123.476 69.917 1.00 84.93 123 LYS A CA 1
ATOM 563 C C . LYS A 1 75 ? 53.941 124.476 68.765 1.00 84.02 123 LYS A C 1
ATOM 564 O O . LYS A 1 75 ? 53.625 124.175 67.607 1.00 83.65 123 LYS A O 1
ATOM 570 N N . PRO A 1 76 ? 54.440 125.684 69.075 1.00 83.00 124 PRO A N 1
ATOM 571 C CA . PRO A 1 76 ? 54.641 126.750 68.084 1.00 81.19 124 PRO A CA 1
ATOM 572 C C . PRO A 1 76 ? 55.203 126.334 66.717 1.00 79.98 124 PRO A C 1
ATOM 573 O O . PRO A 1 76 ? 54.685 126.762 65.676 1.00 79.87 124 PRO A O 1
ATOM 577 N N . TRP A 1 77 ? 56.245 125.501 66.710 1.00 77.91 125 TRP A N 1
ATOM 578 C CA . TRP A 1 77 ? 56.834 125.069 65.444 1.00 76.13 125 TRP A CA 1
ATOM 579 C C . TRP A 1 77 ? 55.954 124.082 64.701 1.00 76.16 125 TRP A C 1
ATOM 580 O O . TRP A 1 77 ? 55.740 124.220 63.485 1.00 75.65 125 TRP A O 1
ATOM 591 N N . LEU A 1 78 ? 55.457 123.082 65.426 1.00 75.02 126 LEU A N 1
ATOM 592 C CA . LEU A 1 78 ? 54.561 122.094 64.832 1.00 74.62 126 LEU A CA 1
ATOM 593 C C . LEU A 1 78 ? 53.442 122.865 64.142 1.00 73.38 126 LEU A C 1
ATOM 594 O O . LEU A 1 78 ? 53.006 122.527 63.041 1.00 73.76 126 LEU A O 1
ATOM 599 N N . SER A 1 79 ? 52.999 123.930 64.791 1.00 73.42 127 SER A N 1
ATOM 600 C CA . SER A 1 79 ? 51.932 124.760 64.253 1.00 73.87 127 SER A CA 1
ATOM 601 C C . SER A 1 79 ? 52.334 125.460 62.952 1.00 72.12 127 SER A C 1
ATOM 602 O O . SER A 1 79 ? 51.547 125.506 61.999 1.00 72.72 127 SER A O 1
ATOM 605 N N . VAL A 1 80 ? 53.558 125.990 62.904 1.00 70.84 128 VAL A N 1
ATOM 606 C CA . VAL A 1 80 ? 54.034 126.706 61.714 1.00 69.61 128 VAL A CA 1
ATOM 607 C C . VAL A 1 80 ? 54.328 125.793 60.521 1.00 67.62 128 VAL A C 1
ATOM 608 O O . VAL A 1 80 ? 54.139 126.181 59.363 1.00 65.22 128 VAL A O 1
ATOM 612 N N . ILE A 1 81 ? 54.792 124.582 60.808 1.00 67.78 129 ILE A N 1
ATOM 613 C CA . ILE A 1 81 ? 55.094 123.627 59.751 1.00 68.29 129 ILE A CA 1
ATOM 614 C C . ILE A 1 81 ? 53.808 123.409 58.955 1.00 69.05 129 ILE A C 1
ATOM 615 O O . ILE A 1 81 ? 53.779 123.597 57.729 1.00 67.96 129 ILE A O 1
ATOM 620 N N . LEU A 1 82 ? 52.738 123.054 59.666 1.00 70.60 130 LEU A N 1
ATOM 621 C CA . LEU A 1 82 ? 51.439 122.827 59.032 1.00 71.51 130 LEU A CA 1
ATOM 622 C C . LEU A 1 82 ? 51.043 124.045 58.189 1.00 71.62 130 LEU A C 1
ATOM 623 O O . LEU A 1 82 ? 50.732 123.918 56.997 1.00 71.50 130 LEU A O 1
ATOM 628 N N . PHE A 1 83 ? 51.075 125.225 58.804 1.00 71.78 131 PHE A N 1
ATOM 629 C CA . PHE A 1 83 ? 50.724 126.454 58.099 1.00 72.96 131 PHE A CA 1
ATOM 630 C C . PHE A 1 83 ? 51.535 126.621 56.812 1.00 73.87 131 PHE A C 1
ATOM 631 O O . PHE A 1 83 ? 51.007 127.087 55.791 1.00 74.11 131 PHE A O 1
ATOM 639 N N . LEU A 1 84 ? 52.820 126.257 56.880 1.00 74.05 132 LEU A N 1
ATOM 640 C CA . LEU A 1 84 ? 53.742 126.371 55.747 1.00 74.09 132 LEU A CA 1
ATOM 641 C C . LEU A 1 84 ? 53.368 125.448 54.598 1.00 74.80 132 LEU A C 1
ATOM 642 O O . LEU A 1 84 ? 53.327 125.859 53.425 1.00 73.41 132 LEU A O 1
ATOM 647 N N . ILE A 1 85 ? 53.116 124.192 54.954 1.00 75.90 133 ILE A N 1
ATOM 648 C CA . ILE A 1 85 ? 52.740 123.168 53.995 1.00 77.45 133 ILE A CA 1
ATOM 649 C C . ILE A 1 85 ? 51.436 123.579 53.324 1.00 79.00 133 ILE A C 1
ATOM 650 O O . ILE A 1 85 ? 51.340 123.636 52.089 1.00 77.98 133 ILE A O 1
ATOM 655 N N . ARG A 1 86 ? 50.449 123.894 54.162 1.00 80.96 134 ARG A N 1
ATOM 656 C CA . ARG A 1 86 ? 49.125 124.307 53.702 1.00 82.90 134 ARG A CA 1
ATOM 657 C C . ARG A 1 86 ? 49.213 125.500 52.753 1.00 83.02 134 ARG A C 1
ATOM 658 O O . ARG A 1 86 ? 48.705 125.446 51.632 1.00 83.63 134 ARG A O 1
ATOM 666 N N . GLU A 1 87 ? 49.870 126.568 53.189 1.00 83.23 135 GLU A N 1
ATOM 667 C CA . GLU A 1 87 ? 49.988 127.753 52.346 1.00 85.16 135 GLU A CA 1
ATOM 668 C C . GLU A 1 87 ? 50.703 127.454 51.036 1.00 86.54 135 GLU A C 1
ATOM 669 O O . GLU A 1 87 ? 50.503 128.152 50.029 1.00 85.28 135 GLU A O 1
ATOM 675 N N . ARG A 1 88 ? 51.536 126.413 51.056 1.00 88.94 136 ARG A N 1
ATOM 676 C CA . ARG A 1 88 ? 52.315 126.017 49.881 1.00 91.26 136 ARG A CA 1
ATOM 677 C C . ARG A 1 88 ? 51.410 125.528 48.756 1.00 92.65 136 ARG A C 1
ATOM 678 O O . ARG A 1 88 ? 51.589 125.916 47.592 1.00 91.52 136 ARG A O 1
ATOM 686 N N . SER A 1 89 ? 50.444 124.679 49.120 1.00 94.72 137 SER A N 1
ATOM 687 C CA . SER A 1 89 ? 49.475 124.093 48.182 1.00 97.22 137 SER A CA 1
ATOM 688 C C . SER A 1 89 ? 48.545 125.130 47.537 1.00 99.10 137 SER A C 1
ATOM 689 O O . SER A 1 89 ? 48.474 125.237 46.303 1.00 98.66 137 SER A O 1
ATOM 692 N N . ARG A 1 90 ? 47.822 125.867 48.384 1.00 101.10 138 ARG A N 1
ATOM 693 C CA . ARG A 1 90 ? 46.885 126.907 47.953 1.00 102.55 138 ARG A CA 1
ATOM 694 C C . ARG A 1 90 ? 47.496 127.792 46.872 1.00 103.75 138 ARG A C 1
ATOM 695 O O . ARG A 1 90 ? 48.366 128.616 47.157 1.00 103.85 138 ARG A O 1
ATOM 703 N N . GLU A 1 91 ? 47.028 127.630 45.637 1.00 105.45 139 GLU A N 1
ATOM 704 C CA . GLU A 1 91 ? 47.543 128.411 44.514 1.00 107.28 139 GLU A CA 1
ATOM 705 C C . GLU A 1 91 ? 47.033 129.844 44.522 1.00 107.31 139 GLU A C 1
ATOM 706 O O . GLU A 1 91 ? 46.816 130.435 43.466 1.00 107.54 139 GLU A O 1
ATOM 712 N N . ASP A 1 92 ? 46.850 130.397 45.717 1.00 107.37 140 ASP A N 1
ATOM 713 C CA . ASP A 1 92 ? 46.357 131.762 45.876 1.00 106.69 140 ASP A CA 1
ATOM 714 C C . ASP A 1 92 ? 46.959 132.396 47.131 1.00 105.53 140 ASP A C 1
ATOM 715 O O . ASP A 1 92 ? 46.814 133.604 47.357 1.00 105.83 140 ASP A O 1
ATOM 720 N N . SER A 1 93 ? 47.619 131.572 47.949 1.00 102.86 141 SER A N 1
ATOM 721 C CA . SER A 1 93 ? 48.240 132.031 49.192 1.00 99.15 141 SER A CA 1
ATOM 722 C C . SER A 1 93 ? 49.032 133.314 48.975 1.00 97.03 141 SER A C 1
ATOM 723 O O . SER A 1 93 ? 49.399 133.655 47.845 1.00 96.59 141 SER A O 1
ATOM 726 N N . VAL A 1 94 ? 49.291 134.031 50.057 1.00 95.05 142 VAL A N 1
ATOM 727 C CA . VAL A 1 94 ? 50.039 135.274 49.955 1.00 94.04 142 VAL A CA 1
ATOM 728 C C . VAL A 1 94 ? 51.511 134.981 49.663 1.00 93.23 142 VAL A C 1
ATOM 729 O O . VAL A 1 94 ? 52.184 135.753 48.974 1.00 92.64 142 VAL A O 1
ATOM 733 N N . TRP A 1 95 ? 51.993 133.851 50.183 1.00 92.21 143 TRP A N 1
ATOM 734 C CA . TRP A 1 95 ? 53.382 133.420 50.005 1.00 91.46 143 TRP A CA 1
ATOM 735 C C . TRP A 1 95 ? 53.534 132.576 48.738 1.00 91.51 143 TRP A C 1
ATOM 736 O O . TRP A 1 95 ? 54.369 131.663 48.690 1.00 91.49 143 TRP A O 1
ATOM 747 N N . LYS A 1 96 ? 52.726 132.890 47.721 1.00 90.59 144 LYS A N 1
ATOM 748 C CA . LYS A 1 96 ? 52.743 132.174 46.443 1.00 88.84 144 LYS A CA 1
ATOM 749 C C . LYS A 1 96 ? 54.089 132.326 45.737 1.00 86.78 144 LYS A C 1
ATOM 750 O O . LYS A 1 96 ? 54.782 131.337 45.482 1.00 86.47 144 LYS A O 1
ATOM 756 N N . HIS A 1 97 ? 54.447 133.568 45.424 1.00 84.67 145 HIS A N 1
ATOM 757 C CA . HIS A 1 97 ? 55.705 133.873 44.749 1.00 83.47 145 HIS A CA 1
ATOM 758 C C . HIS A 1 97 ? 56.918 133.591 45.653 1.00 81.64 145 HIS A C 1
ATOM 759 O O . HIS A 1 97 ? 58.014 133.263 45.170 1.00 80.30 145 HIS A O 1
ATOM 766 N N . TYR A 1 98 ? 56.718 133.728 46.962 1.00 78.14 146 TYR A N 1
ATOM 767 C CA . TYR A 1 98 ? 57.777 133.470 47.925 1.00 74.96 146 TYR A CA 1
ATOM 768 C C . TYR A 1 98 ? 58.132 131.996 47.835 1.00 75.61 146 TYR A C 1
ATOM 769 O O . TYR A 1 98 ? 59.264 131.636 47.509 1.00 76.57 146 TYR A O 1
ATOM 778 N N . PHE A 1 99 ? 57.157 131.144 48.134 1.00 74.91 147 PHE A N 1
ATOM 779 C CA . PHE A 1 99 ? 57.370 129.705 48.075 1.00 74.05 147 PHE A CA 1
ATOM 780 C C . PHE A 1 99 ? 58.001 129.301 46.739 1.00 73.44 147 PHE A C 1
ATOM 781 O O . PHE A 1 99 ? 58.747 128.318 46.661 1.00 73.25 147 PHE A O 1
ATOM 789 N N . GLY A 1 100 ? 57.699 130.062 45.691 1.00 72.18 148 GLY A N 1
ATOM 790 C CA . GLY A 1 100 ? 58.235 129.748 44.381 1.00 71.83 148 GLY A CA 1
ATOM 791 C C . GLY A 1 100 ? 59.737 129.900 44.344 1.00 71.71 148 GLY A C 1
ATOM 792 O O . GLY A 1 100 ? 60.410 129.350 43.469 1.00 72.50 148 GLY A O 1
ATOM 793 N N . ILE A 1 101 ? 60.261 130.648 45.310 1.00 71.09 149 ILE A N 1
ATOM 794 C CA . ILE A 1 101 ? 61.690 130.908 45.409 1.00 69.77 149 ILE A CA 1
ATOM 795 C C . ILE A 1 101 ? 62.415 129.921 46.328 1.00 69.07 149 ILE A C 1
ATOM 796 O O . ILE A 1 101 ? 63.543 129.512 46.044 1.00 69.49 149 ILE A O 1
ATOM 801 N N . LEU A 1 102 ? 61.766 129.524 47.416 1.00 68.10 150 LEU A N 1
ATOM 802 C CA . LEU A 1 102 ? 62.375 128.584 48.342 1.00 68.14 150 LEU A CA 1
ATOM 803 C C . LEU A 1 102 ? 63.010 127.401 47.625 1.00 69.23 150 LEU A C 1
ATOM 804 O O . LEU A 1 102 ? 62.503 126.925 46.608 1.00 69.84 150 LEU A O 1
ATOM 809 N N . PRO A 1 103 ? 64.160 126.933 48.131 1.00 70.33 151 PRO A N 1
ATOM 810 C CA . PRO A 1 103 ? 64.856 125.791 47.531 1.00 70.43 151 PRO A CA 1
ATOM 811 C C . PRO A 1 103 ? 64.114 124.531 47.917 1.00 70.18 151 PRO A C 1
ATOM 812 O O . PRO A 1 103 ? 63.568 124.436 49.019 1.00 70.43 151 PRO A O 1
ATOM 816 N N . GLN A 1 104 ? 64.081 123.564 47.016 1.00 70.71 152 GLN A N 1
ATOM 817 C CA . GLN A 1 104 ? 63.400 122.326 47.325 1.00 72.31 152 GLN A CA 1
ATOM 818 C C . GLN A 1 104 ? 64.136 121.656 48.465 1.00 70.90 152 GLN A C 1
ATOM 819 O O . GLN A 1 104 ? 63.546 120.893 49.232 1.00 71.82 152 GLN A O 1
ATOM 825 N N . GLU A 1 105 ? 65.423 121.976 48.582 1.00 69.47 153 GLU A N 1
ATOM 826 C CA . GLU A 1 105 ? 66.290 121.376 49.598 1.00 67.63 153 GLU A CA 1
ATOM 827 C C . GLU A 1 105 ? 67.530 122.242 49.949 1.00 65.67 153 GLU A C 1
ATOM 828 O O . GLU A 1 105 ? 67.811 123.258 49.297 1.00 64.30 153 GLU A O 1
ATOM 834 N N . THR A 1 106 ? 68.246 121.844 51.001 1.00 63.28 154 THR A N 1
ATOM 835 C CA . THR A 1 106 ? 69.491 122.505 51.404 1.00 60.27 154 THR A CA 1
ATOM 836 C C . THR A 1 106 ? 70.443 121.359 51.682 1.00 59.25 154 THR A C 1
ATOM 837 O O . THR A 1 106 ? 70.119 120.209 51.395 1.00 58.78 154 THR A O 1
ATOM 841 N N . ASP A 1 107 ? 71.608 121.655 52.247 1.00 58.04 155 ASP A N 1
ATOM 842 C CA . ASP A 1 107 ? 72.545 120.586 52.538 1.00 56.02 155 ASP A CA 1
ATOM 843 C C . ASP A 1 107 ? 72.463 120.135 53.980 1.00 54.87 155 ASP A C 1
ATOM 844 O O . ASP A 1 107 ? 73.349 119.434 54.467 1.00 53.41 155 ASP A O 1
ATOM 849 N N . SER A 1 108 ? 71.384 120.533 54.653 1.00 53.85 156 SER A N 1
ATOM 850 C CA . SER A 1 108 ? 71.168 120.123 56.034 1.00 54.02 156 SER A CA 1
ATOM 851 C C . SER A 1 108 ? 71.211 118.605 56.033 1.00 55.22 156 SER A C 1
ATOM 852 O O . SER A 1 108 ? 70.705 117.975 55.109 1.00 55.06 156 SER A O 1
ATOM 855 N N . THR A 1 109 ? 71.803 118.013 57.063 1.00 55.38 157 THR A N 1
ATOM 856 C CA . THR A 1 109 ? 71.916 116.562 57.113 1.00 56.00 157 THR A CA 1
ATOM 857 C C . THR A 1 109 ? 70.565 115.865 57.071 1.00 57.77 157 THR A C 1
ATOM 858 O O . THR A 1 109 ? 70.490 114.664 56.798 1.00 58.91 157 THR A O 1
ATOM 862 N N . ILE A 1 110 ? 69.496 116.613 57.334 1.00 58.45 158 ILE A N 1
ATOM 863 C CA . ILE A 1 110 ? 68.162 116.022 57.335 1.00 58.61 158 ILE A CA 1
ATOM 864 C C . ILE A 1 110 ? 67.704 115.586 55.950 1.00 59.09 158 ILE A C 1
ATOM 865 O O . ILE A 1 110 ? 66.740 114.844 55.833 1.00 61.53 158 ILE A O 1
ATOM 870 N N . TYR A 1 111 ? 68.391 116.039 54.910 1.00 59.20 159 TYR A N 1
ATOM 871 C CA . TYR A 1 111 ? 68.019 115.678 53.547 1.00 59.86 159 TYR A CA 1
ATOM 872 C C . TYR A 1 111 ? 69.005 114.708 52.909 1.00 60.37 159 TYR A C 1
ATOM 873 O O . TYR A 1 111 ? 68.736 114.151 51.844 1.00 61.57 159 TYR A O 1
ATOM 882 N N . TRP A 1 112 ? 70.151 114.523 53.554 1.00 59.89 160 TRP A N 1
ATOM 883 C CA . TRP A 1 112 ? 71.186 113.645 53.035 1.00 59.55 160 TRP A CA 1
ATOM 884 C C . TRP A 1 112 ? 70.681 112.238 52.764 1.00 60.82 160 TRP A C 1
ATOM 885 O O . TRP A 1 112 ? 69.859 111.717 53.510 1.00 61.82 160 TRP A O 1
ATOM 896 N N . SER A 1 113 ? 71.185 111.628 51.698 1.00 61.27 161 SER A N 1
ATOM 897 C CA . SER A 1 113 ? 70.810 110.274 51.343 1.00 63.25 161 SER A CA 1
ATOM 898 C C . SER A 1 113 ? 71.454 109.334 52.345 1.00 65.79 161 SER A C 1
ATOM 899 O O . SER A 1 113 ? 72.141 109.767 53.262 1.00 66.67 161 SER A O 1
ATOM 902 N N . GLU A 1 114 ? 71.246 108.039 52.173 1.00 69.29 162 GLU A N 1
ATOM 903 C CA . GLU A 1 114 ? 71.833 107.094 53.101 1.00 72.07 162 GLU A CA 1
ATOM 904 C C . GLU A 1 114 ? 73.333 106.959 52.851 1.00 71.95 162 GLU A C 1
ATOM 905 O O . GLU A 1 114 ? 74.102 106.770 53.799 1.00 72.34 162 GLU A O 1
ATOM 911 N N . GLU A 1 115 ? 73.758 107.057 51.589 1.00 71.52 163 GLU A N 1
ATOM 912 C CA . GLU A 1 115 ? 75.187 106.939 51.291 1.00 71.89 163 GLU A CA 1
ATOM 913 C C . GLU A 1 115 ? 75.836 108.170 51.895 1.00 69.30 163 GLU A C 1
ATOM 914 O O . GLU A 1 115 ? 76.829 108.068 52.622 1.00 68.81 163 GLU A O 1
ATOM 920 N N . GLU A 1 116 ? 75.252 109.329 51.594 1.00 65.47 164 GLU A N 1
ATOM 921 C CA . GLU A 1 116 ? 75.752 110.602 52.095 1.00 62.18 164 GLU A CA 1
ATOM 922 C C . GLU A 1 116 ? 75.925 110.584 53.606 1.00 61.22 164 GLU A C 1
ATOM 923 O O . GLU A 1 116 ? 76.901 111.112 54.125 1.00 60.84 164 GLU A O 1
ATOM 929 N N . LEU A 1 117 ? 74.980 109.971 54.309 1.00 59.70 165 LEU A N 1
ATOM 930 C CA . LEU A 1 117 ? 75.053 109.895 55.758 1.00 58.94 165 LEU A CA 1
ATOM 931 C C . LEU A 1 117 ? 76.133 108.942 56.235 1.00 59.27 165 LEU A C 1
ATOM 932 O O . LEU A 1 117 ? 76.603 109.054 57.362 1.00 59.53 165 LEU A O 1
ATOM 937 N N . GLN A 1 118 ? 76.526 108.003 55.383 1.00 60.31 166 GLN A N 1
ATOM 938 C CA . GLN A 1 118 ? 77.555 107.036 55.757 1.00 62.51 166 GLN A CA 1
ATOM 939 C C . GLN A 1 118 ? 78.884 107.744 55.965 1.00 61.34 166 GLN A C 1
ATOM 940 O O . GLN A 1 118 ? 79.774 107.255 56.675 1.00 60.50 166 GLN A O 1
ATOM 946 N N . GLU A 1 119 ? 79.002 108.909 55.344 1.00 59.82 167 GLU A N 1
ATOM 947 C CA . GLU A 1 119 ? 80.205 109.711 55.433 1.00 58.38 167 GLU A CA 1
ATOM 948 C C . GLU A 1 119 ? 80.342 110.305 56.833 1.00 56.70 167 GLU A C 1
ATOM 949 O O . GLU A 1 119 ? 81.399 110.797 57.205 1.00 54.98 167 GLU A O 1
ATOM 955 N N . LEU A 1 120 ? 79.263 110.236 57.607 1.00 56.38 168 LEU A N 1
ATOM 956 C CA . LEU A 1 120 ? 79.248 110.739 58.981 1.00 57.08 168 LEU A CA 1
ATOM 957 C C . LEU A 1 120 ? 79.249 109.584 59.980 1.00 57.55 168 LEU A C 1
ATOM 958 O O . LEU A 1 120 ? 78.937 109.755 61.155 1.00 57.03 168 LEU A O 1
ATOM 963 N N . GLN A 1 121 ? 79.600 108.401 59.498 1.00 59.00 169 GLN A N 1
ATOM 964 C CA . GLN A 1 121 ? 79.632 107.214 60.334 1.00 59.89 169 GLN A CA 1
ATOM 965 C C . GLN A 1 121 ? 80.379 107.424 61.654 1.00 59.53 169 GLN A C 1
ATOM 966 O O . GLN A 1 121 ? 81.521 107.872 61.664 1.00 62.66 169 GLN A O 1
ATOM 972 N N . GLY A 1 122 ? 79.727 107.095 62.763 1.00 57.90 170 GLY A N 1
ATOM 973 C CA . GLY A 1 122 ? 80.359 107.221 64.062 1.00 56.07 170 GLY A CA 1
ATOM 974 C C . GLY A 1 122 ? 80.361 108.622 64.631 1.00 56.03 170 GLY A C 1
ATOM 975 O O . GLY A 1 122 ? 80.744 108.837 65.779 1.00 56.31 170 GLY A O 1
ATOM 976 N N . SER A 1 123 ? 79.910 109.577 63.832 1.00 54.76 171 SER A N 1
ATOM 977 C CA . SER A 1 123 ? 79.890 110.975 64.232 1.00 53.18 171 SER A CA 1
ATOM 978 C C . SER A 1 123 ? 78.715 111.356 65.097 1.00 53.62 171 SER A C 1
ATOM 979 O O . SER A 1 123 ? 77.594 110.908 64.858 1.00 54.92 171 SER A O 1
ATOM 982 N N . GLN A 1 124 ? 78.957 112.221 66.077 1.00 52.80 172 GLN A N 1
ATOM 983 C CA . GLN A 1 124 ? 77.865 112.684 66.922 1.00 50.65 172 GLN A CA 1
ATOM 984 C C . GLN A 1 124 ? 76.817 113.357 66.037 1.00 50.51 172 GLN A C 1
ATOM 985 O O . GLN A 1 124 ? 75.615 113.198 66.264 1.00 52.41 172 GLN A O 1
ATOM 991 N N . LEU A 1 125 ? 77.266 114.099 65.025 1.00 49.64 173 LEU A N 1
ATOM 992 C CA . LEU A 1 125 ? 76.334 114.781 64.134 1.00 49.05 173 LEU A CA 1
ATOM 993 C C . LEU A 1 125 ? 75.277 113.826 63.584 1.00 50.74 173 LEU A C 1
ATOM 994 O O . LEU A 1 125 ? 74.099 114.178 63.508 1.00 50.66 173 LEU A O 1
ATOM 999 N N . LEU A 1 126 ? 75.695 112.622 63.190 1.00 51.72 174 LEU A N 1
ATOM 1000 C CA . LEU A 1 126 ? 74.757 111.638 62.653 1.00 52.68 174 LEU A CA 1
ATOM 1001 C C . LEU A 1 126 ? 73.739 111.220 63.727 1.00 53.50 174 LEU A C 1
ATOM 1002 O O . LEU A 1 126 ? 72.524 111.275 63.498 1.00 51.86 174 LEU A O 1
ATOM 1007 N N . LYS A 1 127 ? 74.236 110.814 64.899 1.00 53.71 175 LYS A N 1
ATOM 1008 C CA . LYS A 1 127 ? 73.365 110.417 66.005 1.00 54.59 175 LYS A CA 1
ATOM 1009 C C . LYS A 1 127 ? 72.321 111.496 66.221 1.00 57.68 175 LYS A C 1
ATOM 1010 O O . LYS A 1 127 ? 71.140 111.214 66.399 1.00 61.63 175 LYS A O 1
ATOM 1016 N N . THR A 1 128 ? 72.768 112.742 66.214 1.00 58.12 176 THR A N 1
ATOM 1017 C CA . THR A 1 128 ? 71.861 113.857 66.409 1.00 57.22 176 THR A CA 1
ATOM 1018 C C . THR A 1 128 ? 70.879 114.010 65.257 1.00 58.74 176 THR A C 1
ATOM 1019 O O . THR A 1 128 ? 69.678 114.136 65.473 1.00 59.67 176 THR A O 1
ATOM 1023 N N . THR A 1 129 ? 71.374 114.000 64.029 1.00 59.93 177 THR A N 1
ATOM 1024 C CA . THR A 1 129 ? 70.472 114.161 62.898 1.00 61.73 177 THR A CA 1
ATOM 1025 C C . THR A 1 129 ? 69.415 113.054 62.879 1.00 61.61 177 THR A C 1
ATOM 1026 O O . THR A 1 129 ? 68.236 113.316 62.611 1.00 61.07 177 THR A O 1
ATOM 1030 N N . VAL A 1 130 ? 69.827 111.820 63.168 1.00 61.01 178 VAL A N 1
ATOM 1031 C CA . VAL A 1 130 ? 68.881 110.711 63.179 1.00 61.62 178 VAL A CA 1
ATOM 1032 C C . VAL A 1 130 ? 67.783 111.030 64.183 1.00 61.48 178 VAL A C 1
ATOM 1033 O O . VAL A 1 130 ? 66.606 111.106 63.816 1.00 61.17 178 VAL A O 1
ATOM 1037 N N . SER A 1 131 ? 68.183 111.230 65.441 1.00 61.29 179 SER A N 1
ATOM 1038 C CA . SER A 1 131 ? 67.254 111.577 66.522 1.00 62.09 179 SER A CA 1
ATOM 1039 C C . SER A 1 131 ? 66.287 112.676 66.098 1.00 62.03 179 SER A C 1
ATOM 1040 O O . SER A 1 131 ? 65.075 112.556 66.267 1.00 61.95 179 SER A O 1
ATOM 1043 N N . VAL A 1 132 ? 66.831 113.760 65.559 1.00 62.28 180 VAL A N 1
ATOM 1044 C CA . VAL A 1 132 ? 65.997 114.868 65.122 1.00 63.27 180 VAL A CA 1
ATOM 1045 C C . VAL A 1 132 ? 65.058 114.456 63.996 1.00 64.78 180 VAL A C 1
ATOM 1046 O O . VAL A 1 132 ? 63.888 114.844 63.995 1.00 65.20 180 VAL A O 1
ATOM 1050 N N . LYS A 1 133 ? 65.555 113.673 63.040 1.00 66.06 181 LYS A N 1
ATOM 1051 C CA . LYS A 1 133 ? 64.704 113.232 61.937 1.00 67.94 181 LYS A CA 1
ATOM 1052 C C . LYS A 1 133 ? 63.600 112.339 62.484 1.00 69.89 181 LYS A C 1
ATOM 1053 O O . LYS A 1 133 ? 62.410 112.550 62.216 1.00 70.02 181 LYS A O 1
ATOM 1059 N N . GLU A 1 134 ? 63.999 111.340 63.258 1.00 70.74 182 GLU A N 1
ATOM 1060 C CA . GLU A 1 134 ? 63.037 110.427 63.844 1.00 72.89 182 GLU A CA 1
ATOM 1061 C C . GLU A 1 134 ? 61.977 111.211 64.612 1.00 73.27 182 GLU A C 1
ATOM 1062 O O . GLU A 1 134 ? 60.795 111.180 64.263 1.00 73.65 182 GLU A O 1
ATOM 1068 N N . TYR A 1 135 ? 62.409 111.926 65.648 1.00 73.14 183 TYR A N 1
ATOM 1069 C CA . TYR A 1 135 ? 61.499 112.716 66.471 1.00 72.21 183 TYR A CA 1
ATOM 1070 C C . TYR A 1 135 ? 60.574 113.600 65.651 1.00 71.88 183 TYR A C 1
ATOM 1071 O O . TYR A 1 135 ? 59.383 113.670 65.935 1.00 73.29 183 TYR A O 1
ATOM 1080 N N . VAL A 1 136 ? 61.103 114.290 64.647 1.00 71.54 184 VAL A N 1
ATOM 1081 C CA . VAL A 1 136 ? 60.236 115.146 63.845 1.00 73.00 184 VAL A CA 1
ATOM 1082 C C . VAL A 1 136 ? 59.227 114.291 63.091 1.00 74.51 184 VAL A C 1
ATOM 1083 O O . VAL A 1 136 ? 58.090 114.714 62.866 1.00 74.20 184 VAL A O 1
ATOM 1087 N N . LYS A 1 137 ? 59.652 113.088 62.708 1.00 76.86 185 LYS A N 1
ATOM 1088 C CA . LYS A 1 137 ? 58.792 112.145 61.988 1.00 78.57 185 LYS A CA 1
ATOM 1089 C C . LYS A 1 137 ? 57.590 111.808 62.874 1.00 79.34 185 LYS A C 1
ATOM 1090 O O . LYS A 1 137 ? 56.452 112.134 62.533 1.00 79.04 185 LYS A O 1
ATOM 1096 N N . ASN A 1 138 ? 57.854 111.164 64.010 1.00 79.61 186 ASN A N 1
ATOM 1097 C CA . ASN A 1 138 ? 56.805 110.793 64.955 1.00 80.97 186 ASN A CA 1
ATOM 1098 C C . ASN A 1 138 ? 55.864 111.965 65.200 1.00 82.54 186 ASN A C 1
ATOM 1099 O O . ASN A 1 138 ? 54.655 111.862 64.983 1.00 83.45 186 ASN A O 1
ATOM 1104 N N . GLU A 1 139 ? 56.432 113.077 65.658 1.00 83.32 187 GLU A N 1
ATOM 1105 C CA . GLU A 1 139 ? 55.664 114.285 65.936 1.00 83.98 187 GLU A CA 1
ATOM 1106 C C . GLU A 1 139 ? 54.797 114.704 64.756 1.00 84.82 187 GLU A C 1
ATOM 1107 O O . GLU A 1 139 ? 53.681 115.195 64.937 1.00 85.30 187 GLU A O 1
ATOM 1113 N N . CYS A 1 140 ? 55.314 114.522 63.548 1.00 86.33 188 CYS A N 1
ATOM 1114 C CA . CYS A 1 140 ? 54.577 114.905 62.353 1.00 88.62 188 CYS A CA 1
ATOM 1115 C C . CYS A 1 140 ? 53.501 113.910 61.918 1.00 89.96 188 CYS A C 1
ATOM 1116 O O . CYS A 1 140 ? 52.534 114.282 61.244 1.00 90.65 188 CYS A O 1
ATOM 1119 N N . LEU A 1 141 ? 53.657 112.647 62.291 1.00 90.60 189 LEU A N 1
ATOM 1120 C CA . LEU A 1 141 ? 52.649 111.670 61.921 1.00 92.01 189 LEU A CA 1
ATOM 1121 C C . LEU A 1 141 ? 51.424 111.942 62.787 1.00 92.55 189 LEU A C 1
ATOM 1122 O O . LEU A 1 141 ? 50.302 111.994 62.281 1.00 91.81 189 LEU A O 1
ATOM 1127 N N . LYS A 1 142 ? 51.649 112.142 64.086 1.00 93.38 190 LYS A N 1
ATOM 1128 C CA . LYS A 1 142 ? 50.558 112.438 65.012 1.00 93.82 190 LYS A CA 1
ATOM 1129 C C . LYS A 1 142 ? 49.714 113.600 64.476 1.00 94.47 190 LYS A C 1
ATOM 1130 O O . LYS A 1 142 ? 48.488 113.565 64.549 1.00 95.25 190 LYS A O 1
ATOM 1136 N N . LEU A 1 143 ? 50.362 114.627 63.936 1.00 94.86 191 LEU A N 1
ATOM 1137 C CA . LEU A 1 143 ? 49.623 115.766 63.404 1.00 96.57 191 LEU A CA 1
ATOM 1138 C C . LEU A 1 143 ? 48.802 115.390 62.176 1.00 97.97 191 LEU A C 1
ATOM 1139 O O . LEU A 1 143 ? 47.889 116.119 61.783 1.00 98.26 191 LEU A O 1
ATOM 1144 N N . GLU A 1 144 ? 49.130 114.265 61.553 1.00 99.93 192 GLU A N 1
ATOM 1145 C CA . GLU A 1 144 ? 48.372 113.847 60.384 1.00 101.51 192 GLU A CA 1
ATOM 1146 C C . GLU A 1 144 ? 47.103 113.121 60.816 1.00 102.35 192 GLU A C 1
ATOM 1147 O O . GLU A 1 144 ? 46.045 113.301 60.221 1.00 103.18 192 GLU A O 1
ATOM 1153 N N . GLN A 1 145 ? 47.213 112.327 61.875 1.00 102.29 193 GLN A N 1
ATOM 1154 C CA . GLN A 1 145 ? 46.087 111.560 62.394 1.00 102.74 193 GLN A CA 1
ATOM 1155 C C . GLN A 1 145 ? 45.267 112.303 63.460 1.00 102.90 193 GLN A C 1
ATOM 1156 O O . GLN A 1 145 ? 44.170 111.863 63.826 1.00 103.74 193 GLN A O 1
ATOM 1162 N N . GLU A 1 146 ? 45.798 113.413 63.967 1.00 101.41 194 GLU A N 1
ATOM 1163 C CA . GLU A 1 146 ? 45.097 114.175 64.994 1.00 98.89 194 GLU A CA 1
ATOM 1164 C C . GLU A 1 146 ? 44.668 115.552 64.519 1.00 98.21 194 GLU A C 1
ATOM 1165 O O . GLU A 1 146 ? 43.913 116.225 65.210 1.00 99.39 194 GLU A O 1
ATOM 1171 N N . ILE A 1 147 ? 45.140 115.977 63.351 1.00 97.01 195 ILE A N 1
ATOM 1172 C CA . ILE A 1 147 ? 44.778 117.298 62.847 1.00 97.51 195 ILE A CA 1
ATOM 1173 C C . ILE A 1 147 ? 44.619 117.349 61.337 1.00 98.57 195 ILE A C 1
ATOM 1174 O O . ILE A 1 147 ? 43.721 118.015 60.826 1.00 98.77 195 ILE A O 1
ATOM 1179 N N . ILE A 1 148 ? 45.498 116.655 60.623 1.00 99.45 196 ILE A N 1
ATOM 1180 C CA . ILE A 1 148 ? 45.469 116.658 59.163 1.00 100.49 196 ILE A CA 1
ATOM 1181 C C . ILE A 1 148 ? 44.316 115.857 58.572 1.00 100.97 196 ILE A C 1
ATOM 1182 O O . ILE A 1 148 ? 43.599 116.333 57.681 1.00 100.60 196 ILE A O 1
ATOM 1187 N N . LEU A 1 149 ? 44.159 114.633 59.067 1.00 101.72 197 LEU A N 1
ATOM 1188 C CA . LEU A 1 149 ? 43.101 113.742 58.609 1.00 102.03 197 LEU A CA 1
ATOM 1189 C C . LEU A 1 149 ? 41.772 114.165 59.235 1.00 102.54 197 LEU A C 1
ATOM 1190 O O . LEU A 1 149 ? 40.824 114.514 58.518 1.00 102.43 197 LEU A O 1
ATOM 1195 N N . PRO A 1 150 ? 41.688 114.159 60.583 1.00 102.48 198 PRO A N 1
ATOM 1196 C CA . PRO A 1 150 ? 40.444 114.554 61.252 1.00 103.04 198 PRO A CA 1
ATOM 1197 C C . PRO A 1 150 ? 39.836 115.862 60.728 1.00 103.93 198 PRO A C 1
ATOM 1198 O O . PRO A 1 150 ? 38.691 116.187 61.051 1.00 105.64 198 PRO A O 1
ATOM 1202 N N . ASN A 1 151 ? 40.590 116.608 59.922 1.00 103.37 199 ASN A N 1
ATOM 1203 C CA . ASN A 1 151 ? 40.092 117.867 59.383 1.00 103.56 199 ASN A CA 1
ATOM 1204 C C . ASN A 1 151 ? 40.364 117.977 57.888 1.00 104.47 199 ASN A C 1
ATOM 1205 O O . ASN A 1 151 ? 40.868 118.993 57.404 1.00 104.07 199 ASN A O 1
ATOM 1210 N N . LYS A 1 152 ? 40.011 116.914 57.168 1.00 105.75 200 LYS A N 1
ATOM 1211 C CA . LYS A 1 152 ? 40.191 116.826 55.719 1.00 107.62 200 LYS A CA 1
ATOM 1212 C C . LYS A 1 152 ? 39.691 118.064 54.970 1.00 108.19 200 LYS A C 1
ATOM 1213 O O . LYS A 1 152 ? 39.975 118.251 53.779 1.00 107.61 200 LYS A O 1
ATOM 1219 N N . ARG A 1 153 ? 38.932 118.900 55.668 1.00 109.30 201 ARG A N 1
ATOM 1220 C CA . ARG A 1 153 ? 38.404 120.120 55.077 1.00 110.82 201 ARG A CA 1
ATOM 1221 C C . ARG A 1 153 ? 39.528 121.158 55.020 1.00 110.74 201 ARG A C 1
ATOM 1222 O O . ARG A 1 153 ? 39.712 121.848 54.004 1.00 109.98 201 ARG A O 1
ATOM 1230 N N . LEU A 1 154 ? 40.284 121.236 56.119 1.00 110.66 202 LEU A N 1
ATOM 1231 C CA . LEU A 1 154 ? 41.402 122.172 56.275 1.00 110.32 202 LEU A CA 1
ATOM 1232 C C . LEU A 1 154 ? 42.675 121.752 55.524 1.00 110.58 202 LEU A C 1
ATOM 1233 O O . LEU A 1 154 ? 43.396 122.596 54.974 1.00 110.59 202 LEU A O 1
ATOM 1238 N N . PHE A 1 155 ? 42.952 120.450 55.514 1.00 110.57 203 PHE A N 1
ATOM 1239 C CA . PHE A 1 155 ? 44.122 119.922 54.823 1.00 110.15 203 PHE A CA 1
ATOM 1240 C C . PHE A 1 155 ? 43.676 119.062 53.637 1.00 110.09 203 PHE A C 1
ATOM 1241 O O . PHE A 1 155 ? 43.554 117.836 53.759 1.00 109.59 203 PHE A O 1
ATOM 1249 N N . PRO A 1 156 ? 43.418 119.703 52.474 1.00 110.07 204 PRO A N 1
ATOM 1250 C CA . PRO A 1 156 ? 42.981 119.040 51.235 1.00 110.13 204 PRO A CA 1
ATOM 1251 C C . PRO A 1 156 ? 43.944 117.951 50.756 1.00 109.92 204 PRO A C 1
ATOM 1252 O O . PRO A 1 156 ? 43.808 116.769 51.103 1.00 110.02 204 PRO A O 1
ATOM 1256 N N . ASP A 1 157 ? 44.910 118.384 49.948 1.00 108.71 205 ASP A N 1
ATOM 1257 C CA . ASP A 1 157 ? 45.933 117.524 49.367 1.00 107.15 205 ASP A CA 1
ATOM 1258 C C . ASP A 1 157 ? 46.689 116.751 50.445 1.00 105.77 205 ASP A C 1
ATOM 1259 O O . ASP A 1 157 ? 46.784 117.200 51.587 1.00 105.41 205 ASP A O 1
ATOM 1264 N N . PRO A 1 158 ? 47.234 115.570 50.093 1.00 104.84 206 PRO A N 1
ATOM 1265 C CA . PRO A 1 158 ? 47.979 114.756 51.066 1.00 103.30 206 PRO A CA 1
ATOM 1266 C C . PRO A 1 158 ? 49.238 115.463 51.579 1.00 101.22 206 PRO A C 1
ATOM 1267 O O . PRO A 1 158 ? 49.763 116.376 50.934 1.00 100.49 206 PRO A O 1
ATOM 1271 N N . VAL A 1 159 ? 49.714 115.044 52.746 1.00 98.91 207 VAL A N 1
ATOM 1272 C CA . VAL A 1 159 ? 50.911 115.639 53.321 1.00 96.66 207 VAL A CA 1
ATOM 1273 C C . VAL A 1 159 ? 51.979 114.561 53.499 1.00 95.71 207 VAL A C 1
ATOM 1274 O O . VAL A 1 159 ? 51.919 113.767 54.448 1.00 94.55 207 VAL A O 1
ATOM 1278 N N . THR A 1 160 ? 52.950 114.538 52.581 1.00 94.06 208 THR A N 1
ATOM 1279 C CA . THR A 1 160 ? 54.042 113.558 52.616 1.00 92.72 208 THR A CA 1
ATOM 1280 C C . THR A 1 160 ? 55.066 113.877 53.703 1.00 92.12 208 THR A C 1
ATOM 1281 O O . THR A 1 160 ? 55.168 115.018 54.162 1.00 92.33 208 THR A O 1
ATOM 1285 N N . LEU A 1 161 ? 55.829 112.864 54.107 1.00 90.62 209 LEU A N 1
ATOM 1286 C CA . LEU A 1 161 ? 56.857 113.054 55.120 1.00 88.78 209 LEU A CA 1
ATOM 1287 C C . LEU A 1 161 ? 57.849 114.089 54.586 1.00 87.94 209 LEU A C 1
ATOM 1288 O O . LEU A 1 161 ? 58.482 114.806 55.353 1.00 87.85 209 LEU A O 1
ATOM 1293 N N . ASP A 1 162 ? 57.978 114.162 53.265 1.00 87.11 210 ASP A N 1
ATOM 1294 C CA . ASP A 1 162 ? 58.887 115.117 52.642 1.00 87.58 210 ASP A CA 1
ATOM 1295 C C . ASP A 1 162 ? 58.399 116.526 52.917 1.00 87.25 210 ASP A C 1
ATOM 1296 O O . ASP A 1 162 ? 59.186 117.409 53.251 1.00 88.18 210 ASP A O 1
ATOM 1301 N N . ASP A 1 163 ? 57.096 116.736 52.765 1.00 86.74 211 ASP A N 1
ATOM 1302 C CA . ASP A 1 163 ? 56.514 118.050 53.004 1.00 85.70 211 ASP A CA 1
ATOM 1303 C C . ASP A 1 163 ? 56.891 118.527 54.395 1.00 83.83 211 ASP A C 1
ATOM 1304 O O . ASP A 1 163 ? 57.236 119.694 54.588 1.00 84.43 211 ASP A O 1
ATOM 1309 N N . PHE A 1 164 ? 56.824 117.618 55.360 1.00 81.21 212 PHE A N 1
ATOM 1310 C CA . PHE A 1 164 ? 57.176 117.947 56.731 1.00 80.07 212 PHE A CA 1
ATOM 1311 C C . PHE A 1 164 ? 58.638 118.391 56.842 1.00 78.39 212 PHE A C 1
ATOM 1312 O O . PHE A 1 164 ? 58.923 119.530 57.235 1.00 77.87 212 PHE A O 1
ATOM 1320 N N . PHE A 1 165 ? 59.557 117.494 56.488 1.00 75.71 213 PHE A N 1
ATOM 1321 C CA . PHE A 1 165 ? 60.979 117.799 56.557 1.00 73.07 213 PHE A CA 1
ATOM 1322 C C . PHE A 1 165 ? 61.311 119.074 55.800 1.00 71.88 213 PHE A C 1
ATOM 1323 O O . PHE A 1 165 ? 62.199 119.827 56.202 1.00 72.07 213 PHE A O 1
ATOM 1331 N N . TRP A 1 166 ? 60.586 119.318 54.714 1.00 69.52 214 TRP A N 1
ATOM 1332 C CA . TRP A 1 166 ? 60.780 120.520 53.911 1.00 67.86 214 TRP A CA 1
ATOM 1333 C C . TRP A 1 166 ? 60.499 121.741 54.787 1.00 68.67 214 TRP A C 1
ATOM 1334 O O . TRP A 1 166 ? 61.341 122.629 54.930 1.00 68.72 214 TRP A O 1
ATOM 1345 N N . ALA A 1 167 ? 59.305 121.765 55.375 1.00 68.66 215 ALA A N 1
ATOM 1346 C CA . ALA A 1 167 ? 58.874 122.865 56.228 1.00 67.06 215 ALA A CA 1
ATOM 1347 C C . ALA A 1 167 ? 59.743 122.980 57.474 1.00 64.97 215 ALA A C 1
ATOM 1348 O O . ALA A 1 167 ? 60.069 124.088 57.902 1.00 64.59 215 ALA A O 1
ATOM 1350 N N . PHE A 1 168 ? 60.093 121.842 58.066 1.00 62.33 216 PHE A N 1
ATOM 1351 C CA . PHE A 1 168 ? 60.937 121.845 59.254 1.00 62.31 216 PHE A CA 1
ATOM 1352 C C . PHE A 1 168 ? 62.278 122.454 58.858 1.00 63.94 216 PHE A C 1
ATOM 1353 O O . PHE A 1 168 ? 62.876 123.229 59.606 1.00 64.21 216 PHE A O 1
ATOM 1361 N N . GLY A 1 169 ? 62.742 122.086 57.667 1.00 64.25 217 GLY A N 1
ATOM 1362 C CA . GLY A 1 169 ? 64.000 122.600 57.172 1.00 63.08 217 GLY A CA 1
ATOM 1363 C C . GLY A 1 169 ? 63.903 124.098 57.000 1.00 62.87 217 GLY A C 1
ATOM 1364 O O . GLY A 1 169 ? 64.801 124.836 57.406 1.00 63.25 217 GLY A O 1
ATOM 1365 N N . ILE A 1 170 ? 62.804 124.544 56.399 1.00 62.77 218 ILE A N 1
ATOM 1366 C CA . ILE A 1 170 ? 62.563 125.964 56.161 1.00 62.39 218 ILE A CA 1
ATOM 1367 C C . ILE A 1 170 ? 62.651 126.746 57.472 1.00 62.49 218 ILE A C 1
ATOM 1368 O O . ILE A 1 170 ? 63.095 127.901 57.495 1.00 62.67 218 ILE A O 1
ATOM 1373 N N . LEU A 1 171 ? 62.238 126.108 58.565 1.00 60.91 219 LEU A N 1
ATOM 1374 C CA . LEU A 1 171 ? 62.258 126.753 59.867 1.00 60.62 219 LEU A CA 1
ATOM 1375 C C . LEU A 1 171 ? 63.673 126.887 60.401 1.00 62.00 219 LEU A C 1
ATOM 1376 O O . LEU A 1 171 ? 64.103 127.986 60.772 1.00 63.73 219 LEU A O 1
ATOM 1381 N N . ARG A 1 172 ? 64.388 125.763 60.429 1.00 61.39 220 ARG A N 1
ATOM 1382 C CA . ARG A 1 172 ? 65.764 125.693 60.920 1.00 60.01 220 ARG A CA 1
ATOM 1383 C C . ARG A 1 172 ? 66.774 126.586 60.197 1.00 59.82 220 ARG A C 1
ATOM 1384 O O . ARG A 1 172 ? 67.702 127.115 60.813 1.00 58.85 220 ARG A O 1
ATOM 1392 N N . SER A 1 173 ? 66.581 126.769 58.898 1.00 61.72 221 SER A N 1
ATOM 1393 C CA . SER A 1 173 ? 67.507 127.557 58.098 1.00 63.79 221 SER A CA 1
ATOM 1394 C C . SER A 1 173 ? 67.048 128.933 57.646 1.00 66.15 221 SER A C 1
ATOM 1395 O O . SER A 1 173 ? 67.782 129.611 56.931 1.00 67.15 221 SER A O 1
ATOM 1398 N N . ARG A 1 174 ? 65.856 129.359 58.046 1.00 68.83 222 ARG A N 1
ATOM 1399 C CA . ARG A 1 174 ? 65.367 130.657 57.608 1.00 71.27 222 ARG A CA 1
ATOM 1400 C C . ARG A 1 174 ? 64.728 131.508 58.687 1.00 75.38 222 ARG A C 1
ATOM 1401 O O . ARG A 1 174 ? 64.738 132.736 58.604 1.00 76.83 222 ARG A O 1
ATOM 1409 N N . ALA A 1 175 ? 64.161 130.858 59.693 1.00 78.42 223 ALA A N 1
ATOM 1410 C CA . ALA A 1 175 ? 63.499 131.576 60.771 1.00 81.56 223 ALA A CA 1
ATOM 1411 C C . ALA A 1 175 ? 64.461 132.349 61.670 1.00 83.69 223 ALA A C 1
ATOM 1412 O O . ALA A 1 175 ? 65.525 131.848 62.051 1.00 84.04 223 ALA A O 1
ATOM 1414 N N . PHE A 1 176 ? 64.075 133.578 62.003 1.00 85.77 224 PHE A N 1
ATOM 1415 C CA . PHE A 1 176 ? 64.873 134.423 62.878 1.00 87.59 224 PHE A CA 1
ATOM 1416 C C . PHE A 1 176 ? 64.379 134.219 64.304 1.00 90.32 224 PHE A C 1
ATOM 1417 O O . PHE A 1 176 ? 63.187 134.362 64.587 1.00 90.00 224 PHE A O 1
ATOM 1425 N N . SER A 1 177 ? 65.296 133.881 65.202 1.00 93.82 225 SER A N 1
ATOM 1426 C CA . SER A 1 177 ? 64.931 133.644 66.593 1.00 97.84 225 SER A CA 1
ATOM 1427 C C . SER A 1 177 ? 65.357 134.778 67.522 1.00 99.76 225 SER A C 1
ATOM 1428 O O . SER A 1 177 ? 65.033 134.766 68.711 1.00 100.41 225 SER A O 1
ATOM 1431 N N . ARG A 1 178 ? 66.073 135.759 66.980 1.00 101.68 226 ARG A N 1
ATOM 1432 C CA . ARG A 1 178 ? 66.536 136.887 67.782 1.00 103.17 226 ARG A CA 1
ATOM 1433 C C . ARG A 1 178 ? 65.531 138.048 67.824 1.00 103.17 226 ARG A C 1
ATOM 1434 O O . ARG A 1 178 ? 65.631 138.992 67.037 1.00 104.29 226 ARG A O 1
ATOM 1442 N N . LEU A 1 179 ? 64.563 137.973 68.737 1.00 102.44 227 LEU A N 1
ATOM 1443 C CA . LEU A 1 179 ? 63.554 139.024 68.893 1.00 101.28 227 LEU A CA 1
ATOM 1444 C C . LEU A 1 179 ? 63.115 139.145 70.353 1.00 101.24 227 LEU A C 1
ATOM 1445 O O . LEU A 1 179 ? 62.419 140.093 70.730 1.00 100.28 227 LEU A O 1
ATOM 1450 N N . ASN A 1 183 ? 61.237 133.064 69.612 1.00 99.08 231 ASN A N 1
ATOM 1451 C CA . ASN A 1 183 ? 60.166 132.931 68.628 1.00 99.34 231 ASN A CA 1
ATOM 1452 C C . ASN A 1 183 ? 60.625 132.334 67.295 1.00 98.20 231 ASN A C 1
ATOM 1453 O O . ASN A 1 183 ? 61.714 131.762 67.196 1.00 98.44 231 ASN A O 1
ATOM 1458 N N . LEU A 1 184 ? 59.774 132.470 66.279 1.00 96.25 232 LEU A N 1
ATOM 1459 C CA . LEU A 1 184 ? 60.055 131.953 64.947 1.00 94.36 232 LEU A CA 1
ATOM 1460 C C . LEU A 1 184 ? 59.346 132.772 63.883 1.00 93.30 232 LEU A C 1
ATOM 1461 O O . LEU A 1 184 ? 58.184 132.526 63.585 1.00 94.12 232 LEU A O 1
ATOM 1466 N N . VAL A 1 185 ? 60.050 133.741 63.309 1.00 91.94 233 VAL A N 1
ATOM 1467 C CA . VAL A 1 185 ? 59.475 134.587 62.272 1.00 90.75 233 VAL A CA 1
ATOM 1468 C C . VAL A 1 185 ? 60.165 134.379 60.930 1.00 90.43 233 VAL A C 1
ATOM 1469 O O . VAL A 1 185 ? 61.382 134.199 60.868 1.00 90.83 233 VAL A O 1
ATOM 1473 N N . VAL A 1 186 ? 59.383 134.423 59.856 1.00 88.48 234 VAL A N 1
ATOM 1474 C CA . VAL A 1 186 ? 59.915 134.241 58.516 1.00 86.12 234 VAL A CA 1
ATOM 1475 C C . VAL A 1 186 ? 59.699 135.524 57.726 1.00 86.42 234 VAL A C 1
ATOM 1476 O O . VAL A 1 186 ? 58.589 136.039 57.686 1.00 87.67 234 VAL A O 1
ATOM 1480 N N . VAL A 1 187 ? 60.753 136.039 57.099 1.00 85.72 235 VAL A N 1
ATOM 1481 C CA . VAL A 1 187 ? 60.637 137.275 56.332 1.00 85.56 235 VAL A CA 1
ATOM 1482 C C . VAL A 1 187 ? 61.085 137.155 54.880 1.00 86.26 235 VAL A C 1
ATOM 1483 O O . VAL A 1 187 ? 62.265 137.263 54.578 1.00 86.71 235 VAL A O 1
ATOM 1487 N N . PRO A 1 188 ? 60.137 136.970 53.957 1.00 87.51 236 PRO A N 1
ATOM 1488 C CA . PRO A 1 188 ? 60.390 136.830 52.521 1.00 89.33 236 PRO A CA 1
ATOM 1489 C C . PRO A 1 188 ? 61.586 137.585 51.919 1.00 90.45 236 PRO A C 1
ATOM 1490 O O . PRO A 1 188 ? 62.319 137.036 51.093 1.00 91.71 236 PRO A O 1
ATOM 1494 N N . MET A 1 189 ? 61.786 138.833 52.318 1.00 90.43 237 MET A N 1
ATOM 1495 C CA . MET A 1 189 ? 62.892 139.618 51.782 1.00 90.52 237 MET A CA 1
ATOM 1496 C C . MET A 1 189 ? 64.218 139.302 52.492 1.00 90.71 237 MET A C 1
ATOM 1497 O O . MET A 1 189 ? 65.218 138.962 51.852 1.00 89.74 237 MET A O 1
ATOM 1502 N N . ALA A 1 190 ? 64.213 139.413 53.818 1.00 90.30 238 ALA A N 1
ATOM 1503 C CA . ALA A 1 190 ? 65.399 139.162 54.634 1.00 89.55 238 ALA A CA 1
ATOM 1504 C C . ALA A 1 190 ? 65.670 137.669 54.829 1.00 88.34 238 ALA A C 1
ATOM 1505 O O . ALA A 1 190 ? 66.373 137.264 55.754 1.00 88.51 238 ALA A O 1
ATOM 1507 N N . ASP A 1 191 ? 65.103 136.852 53.955 1.00 86.34 239 ASP A N 1
ATOM 1508 C CA . ASP A 1 191 ? 65.288 135.412 54.033 1.00 83.26 239 ASP A CA 1
ATOM 1509 C C . ASP A 1 191 ? 66.431 135.056 53.095 1.00 80.54 239 ASP A C 1
ATOM 1510 O O . ASP A 1 191 ? 66.979 133.964 53.165 1.00 80.74 239 ASP A O 1
ATOM 1515 N N . LEU A 1 192 ? 66.788 135.996 52.224 1.00 77.07 240 LEU A N 1
ATOM 1516 C CA . LEU A 1 192 ? 67.849 135.783 51.247 1.00 74.06 240 LEU A CA 1
ATOM 1517 C C . LEU A 1 192 ? 69.257 136.115 51.730 1.00 72.30 240 LEU A C 1
ATOM 1518 O O . LEU A 1 192 ? 70.234 135.646 51.155 1.00 73.45 240 LEU A O 1
ATOM 1523 N N . ILE A 1 193 ? 69.365 136.929 52.772 1.00 69.84 241 ILE A N 1
ATOM 1524 C CA . ILE A 1 193 ? 70.669 137.301 53.311 1.00 66.58 241 ILE A CA 1
ATOM 1525 C C . ILE A 1 193 ? 71.434 136.044 53.729 1.00 64.87 241 ILE A C 1
ATOM 1526 O O . ILE A 1 193 ? 70.870 135.135 54.341 1.00 63.39 241 ILE A O 1
ATOM 1531 N N . ASN A 1 194 ? 72.719 135.987 53.402 1.00 62.48 242 ASN A N 1
ATOM 1532 C CA . ASN A 1 194 ? 73.509 134.825 53.769 1.00 60.65 242 ASN A CA 1
ATOM 1533 C C . ASN A 1 194 ? 74.437 135.045 54.954 1.00 61.46 242 ASN A C 1
ATOM 1534 O O . ASN A 1 194 ? 74.572 136.168 55.457 1.00 63.01 242 ASN A O 1
ATOM 1539 N N . HIS A 1 195 ? 75.058 133.952 55.398 1.00 61.43 243 HIS A N 1
ATOM 1540 C CA . HIS A 1 195 ? 75.976 133.947 56.541 1.00 60.11 243 HIS A CA 1
ATOM 1541 C C . HIS A 1 195 ? 77.442 134.135 56.137 1.00 59.67 243 HIS A C 1
ATOM 1542 O O . HIS A 1 195 ? 77.852 133.772 55.030 1.00 56.57 243 HIS A O 1
ATOM 1549 N N . SER A 1 196 ? 78.221 134.725 57.040 1.00 60.07 244 SER A N 1
ATOM 1550 C CA . SER A 1 196 ? 79.648 134.917 56.817 1.00 60.28 244 SER A CA 1
ATOM 1551 C C . SER A 1 196 ? 80.437 135.018 58.119 1.00 61.65 244 SER A C 1
ATOM 1552 O O . SER A 1 196 ? 79.993 135.647 59.092 1.00 62.01 244 SER A O 1
ATOM 1555 N N . ALA A 1 197 ? 81.612 134.389 58.124 1.00 61.55 245 ALA A N 1
ATOM 1556 C CA . ALA A 1 197 ? 82.484 134.394 59.292 1.00 60.67 245 ALA A CA 1
ATOM 1557 C C . ALA A 1 197 ? 83.063 135.793 59.443 1.00 60.24 245 ALA A C 1
ATOM 1558 O O . ALA A 1 197 ? 83.604 136.146 60.488 1.00 60.05 245 ALA A O 1
ATOM 1560 N N . GLY A 1 198 ? 82.928 136.585 58.385 1.00 59.80 246 GLY A N 1
ATOM 1561 C CA . GLY A 1 198 ? 83.428 137.942 58.405 1.00 60.57 246 GLY A CA 1
ATOM 1562 C C . GLY A 1 198 ? 82.638 138.817 59.356 1.00 60.99 246 GLY A C 1
ATOM 1563 O O . GLY A 1 198 ? 83.159 139.786 59.900 1.00 60.89 246 GLY A O 1
ATOM 1564 N N . VAL A 1 199 ? 81.373 138.480 59.560 1.00 62.47 247 VAL A N 1
ATOM 1565 C CA . VAL A 1 199 ? 80.533 139.253 60.453 1.00 64.02 247 VAL A CA 1
ATOM 1566 C C . VAL A 1 199 ? 80.713 138.703 61.857 1.00 66.42 247 VAL A C 1
ATOM 1567 O O . VAL A 1 199 ? 80.317 137.580 62.138 1.00 67.61 247 VAL A O 1
ATOM 1571 N N . THR A 1 200 ? 81.306 139.491 62.741 1.00 69.67 248 THR A N 1
ATOM 1572 C CA . THR A 1 200 ? 81.539 139.022 64.094 1.00 74.63 248 THR A CA 1
ATOM 1573 C C . THR A 1 200 ? 80.749 139.772 65.168 1.00 79.40 248 THR A C 1
ATOM 1574 O O . THR A 1 200 ? 81.024 139.632 66.360 1.00 78.90 248 THR A O 1
ATOM 1578 N N . THR A 1 201 ? 79.754 140.545 64.743 1.00 85.55 249 THR A N 1
ATOM 1579 C CA . THR A 1 201 ? 78.931 141.326 65.664 1.00 92.67 249 THR A CA 1
ATOM 1580 C C . THR A 1 201 ? 77.662 140.594 66.107 1.00 97.16 249 THR A C 1
ATOM 1581 O O . THR A 1 201 ? 77.452 140.361 67.303 1.00 98.21 249 THR A O 1
ATOM 1585 N N . GLU A 1 202 ? 76.819 140.253 65.133 1.00 101.61 250 GLU A N 1
ATOM 1586 C CA . GLU A 1 202 ? 75.554 139.547 65.368 1.00 106.52 250 GLU A CA 1
ATOM 1587 C C . GLU A 1 202 ? 74.468 140.483 65.909 1.00 109.47 250 GLU A C 1
ATOM 1588 O O . GLU A 1 202 ? 73.715 140.130 66.822 1.00 109.45 250 GLU A O 1
ATOM 1594 N N . ASP A 1 203 ? 74.397 141.678 65.333 1.00 113.25 251 ASP A N 1
ATOM 1595 C CA . ASP A 1 203 ? 73.418 142.691 65.716 1.00 116.86 251 ASP A CA 1
ATOM 1596 C C . ASP A 1 203 ? 72.783 143.246 64.433 1.00 118.88 251 ASP A C 1
ATOM 1597 O O . ASP A 1 203 ? 73.148 144.329 63.963 1.00 119.65 251 ASP A O 1
ATOM 1602 N N . HIS A 1 204 ? 71.830 142.497 63.875 1.00 120.34 252 HIS A N 1
ATOM 1603 C CA . HIS A 1 204 ? 71.173 142.874 62.620 1.00 121.58 252 HIS A CA 1
ATOM 1604 C C . HIS A 1 204 ? 69.647 142.815 62.630 1.00 121.99 252 HIS A C 1
ATOM 1605 O O . HIS A 1 204 ? 68.984 143.765 62.211 1.00 121.51 252 HIS A O 1
ATOM 1612 N N . ALA A 1 205 ? 69.098 141.691 63.086 1.00 122.89 253 ALA A N 1
ATOM 1613 C CA . ALA A 1 205 ? 67.649 141.509 63.148 1.00 123.25 253 ALA A CA 1
ATOM 1614 C C . ALA A 1 205 ? 67.053 142.520 64.125 1.00 123.53 253 ALA A C 1
ATOM 1615 O O . ALA A 1 205 ? 67.578 142.718 65.222 1.00 123.85 253 ALA A O 1
ATOM 1617 N N . TYR A 1 206 ? 65.958 143.158 63.718 1.00 123.71 254 TYR A N 1
ATOM 1618 C CA . TYR A 1 206 ? 65.292 144.164 64.544 1.00 123.51 254 TYR A CA 1
ATOM 1619 C C . TYR A 1 206 ? 64.034 144.706 63.854 1.00 122.75 254 TYR A C 1
ATOM 1620 O O . TYR A 1 206 ? 64.028 144.919 62.642 1.00 122.50 254 TYR A O 1
ATOM 1629 N N . GLU A 1 207 ? 62.970 144.924 64.625 1.00 121.93 255 GLU A N 1
ATOM 1630 C CA . GLU A 1 207 ? 61.716 145.442 64.072 1.00 121.30 255 GLU A CA 1
ATOM 1631 C C . GLU A 1 207 ? 61.251 146.726 64.754 1.00 120.99 255 GLU A C 1
ATOM 1632 O O . GLU A 1 207 ? 61.376 146.880 65.969 1.00 120.28 255 GLU A O 1
ATOM 1638 N N . VAL A 1 208 ? 60.702 147.639 63.960 1.00 121.08 256 VAL A N 1
ATOM 1639 C CA . VAL A 1 208 ? 60.219 148.911 64.478 1.00 121.50 256 VAL A CA 1
ATOM 1640 C C . VAL A 1 208 ? 58.699 148.886 64.614 1.00 121.53 256 VAL A C 1
ATOM 1641 O O . VAL A 1 208 ? 57.974 148.986 63.622 1.00 120.98 256 VAL A O 1
ATOM 1645 N N . TYR A 1 219 ? 53.978 145.361 62.914 1.00 121.11 267 TYR A N 1
ATOM 1646 C CA . TYR A 1 219 ? 55.138 146.244 62.973 1.00 121.61 267 TYR A CA 1
ATOM 1647 C C . TYR A 1 219 ? 55.904 146.284 61.653 1.00 120.45 267 TYR A C 1
ATOM 1648 O O . TYR A 1 219 ? 55.329 146.571 60.601 1.00 120.73 267 TYR A O 1
ATOM 1657 N N . LEU A 1 220 ? 57.202 145.998 61.711 1.00 118.47 268 LEU A N 1
ATOM 1658 C CA . LEU A 1 220 ? 58.035 146.013 60.513 1.00 115.89 268 LEU A CA 1
ATOM 1659 C C . LEU A 1 220 ? 59.401 145.389 60.802 1.00 114.45 268 LEU A C 1
ATOM 1660 O O . LEU A 1 220 ? 60.115 145.857 61.688 1.00 114.44 268 LEU A O 1
ATOM 1665 N N . PHE A 1 221 ? 59.758 144.339 60.062 1.00 112.43 269 PHE A N 1
ATOM 1666 C CA . PHE A 1 221 ? 61.051 143.676 60.242 1.00 109.71 269 PHE A CA 1
ATOM 1667 C C . PHE A 1 221 ? 62.100 144.452 59.461 1.00 108.09 269 PHE A C 1
ATOM 1668 O O . PHE A 1 221 ? 62.065 144.500 58.229 1.00 107.53 269 PHE A O 1
ATOM 1676 N N . SER A 1 222 ? 63.034 145.056 60.186 1.00 106.23 270 SER A N 1
ATOM 1677 C CA . SER A 1 222 ? 64.085 145.847 59.567 1.00 104.67 270 SER A CA 1
ATOM 1678 C C . SER A 1 222 ? 65.427 145.123 59.666 1.00 103.36 270 SER A C 1
ATOM 1679 O O . SER A 1 222 ? 65.840 144.704 60.750 1.00 102.49 270 SER A O 1
ATOM 1682 N N . LEU A 1 223 ? 66.100 144.975 58.527 1.00 101.84 271 LEU A N 1
ATOM 1683 C CA . LEU A 1 223 ? 67.396 144.304 58.471 1.00 99.76 271 LEU A CA 1
ATOM 1684 C C . LEU A 1 223 ? 68.508 145.284 58.108 1.00 98.53 271 LEU A C 1
ATOM 1685 O O . LEU A 1 223 ? 68.528 145.839 57.004 1.00 97.93 271 LEU A O 1
ATOM 1690 N N . LYS A 1 224 ? 69.432 145.485 59.043 1.00 97.15 272 LYS A N 1
ATOM 1691 C CA . LYS A 1 224 ? 70.552 146.399 58.840 1.00 95.39 272 LYS A CA 1
ATOM 1692 C C . LYS A 1 224 ? 71.882 145.659 58.684 1.00 93.11 272 LYS A C 1
ATOM 1693 O O . LYS A 1 224 ? 72.235 144.808 59.502 1.00 93.45 272 LYS A O 1
ATOM 1699 N N . SER A 1 225 ? 72.605 145.996 57.618 1.00 90.15 273 SER A N 1
ATOM 1700 C CA . SER A 1 225 ? 73.897 145.393 57.307 1.00 86.65 273 SER A CA 1
ATOM 1701 C C . SER A 1 225 ? 74.947 145.717 58.356 1.00 85.19 273 SER A C 1
ATOM 1702 O O . SER A 1 225 ? 75.301 146.877 58.545 1.00 85.83 273 SER A O 1
ATOM 1705 N N . PRO A 1 226 ? 75.473 144.687 59.038 1.00 83.74 274 PRO A N 1
ATOM 1706 C CA . PRO A 1 226 ? 76.494 144.847 60.081 1.00 81.77 274 PRO A CA 1
ATOM 1707 C C . PRO A 1 226 ? 77.881 145.220 59.550 1.00 80.34 274 PRO A C 1
ATOM 1708 O O . PRO A 1 226 ? 78.785 145.528 60.327 1.00 79.72 274 PRO A O 1
ATOM 1712 N N . LEU A 1 227 ? 78.045 145.189 58.230 1.00 78.95 275 LEU A N 1
ATOM 1713 C CA . LEU A 1 227 ? 79.320 145.531 57.610 1.00 78.31 275 LEU A CA 1
ATOM 1714 C C . LEU A 1 227 ? 79.159 146.478 56.434 1.00 78.92 275 LEU A C 1
ATOM 1715 O O . LEU A 1 227 ? 78.093 146.559 55.832 1.00 79.41 275 LEU A O 1
ATOM 1720 N N . SER A 1 228 ? 80.235 147.181 56.102 1.00 79.09 276 SER A N 1
ATOM 1721 C CA . SER A 1 228 ? 80.224 148.098 54.974 1.00 79.63 276 SER A CA 1
ATOM 1722 C C . SER A 1 228 ? 80.483 147.299 53.704 1.00 79.28 276 SER A C 1
ATOM 1723 O O . SER A 1 228 ? 81.604 146.854 53.463 1.00 80.29 276 SER A O 1
ATOM 1726 N N . VAL A 1 229 ? 79.446 147.109 52.899 1.00 77.55 277 VAL A N 1
ATOM 1727 C CA . VAL A 1 229 ? 79.579 146.358 51.659 1.00 77.37 277 VAL A CA 1
ATOM 1728 C C . VAL A 1 229 ? 79.650 147.293 50.458 1.00 77.78 277 VAL A C 1
ATOM 1729 O O . VAL A 1 229 ? 78.710 148.030 50.185 1.00 78.71 277 VAL A O 1
ATOM 1733 N N . LYS A 1 230 ? 80.763 147.267 49.738 1.00 77.40 278 LYS A N 1
ATOM 1734 C CA . LYS A 1 230 ? 80.900 148.119 48.570 1.00 76.70 278 LYS A CA 1
ATOM 1735 C C . LYS A 1 230 ? 80.003 147.581 47.461 1.00 76.24 278 LYS A C 1
ATOM 1736 O O . LYS A 1 230 ? 79.658 146.401 47.452 1.00 76.19 278 LYS A O 1
ATOM 1742 N N . ALA A 1 231 ? 79.603 148.459 46.545 1.00 75.04 279 ALA A N 1
ATOM 1743 C CA . ALA A 1 231 ? 78.712 148.095 45.448 1.00 73.96 279 ALA A CA 1
ATOM 1744 C C . ALA A 1 231 ? 79.181 146.884 44.647 1.00 73.85 279 ALA A C 1
ATOM 1745 O O . ALA A 1 231 ? 80.334 146.813 44.218 1.00 74.36 279 ALA A O 1
ATOM 1747 N N . GLY A 1 232 ? 78.267 145.941 44.435 1.00 72.22 280 GLY A N 1
ATOM 1748 C CA . GLY A 1 232 ? 78.591 144.744 43.684 1.00 70.25 280 GLY A CA 1
ATOM 1749 C C . GLY A 1 232 ? 78.831 143.560 44.602 1.00 68.60 280 GLY A C 1
ATOM 1750 O O . GLY A 1 232 ? 78.580 142.411 44.236 1.00 67.90 280 GLY A O 1
ATOM 1751 N N . GLU A 1 233 ? 79.309 143.848 45.807 1.00 66.66 281 GLU A N 1
ATOM 1752 C CA . GLU A 1 233 ? 79.596 142.811 46.781 1.00 66.07 281 GLU A CA 1
ATOM 1753 C C . GLU A 1 233 ? 78.320 142.325 47.460 1.00 66.20 281 GLU A C 1
ATOM 1754 O O . GLU A 1 233 ? 77.263 142.929 47.314 1.00 67.09 281 GLU A O 1
ATOM 1760 N N . GLN A 1 234 ? 78.427 141.217 48.188 1.00 65.97 282 GLN A N 1
ATOM 1761 C CA . GLN A 1 234 ? 77.285 140.629 48.872 1.00 63.80 282 GLN A CA 1
ATOM 1762 C C . GLN A 1 234 ? 77.177 141.128 50.306 1.00 63.27 282 GLN A C 1
ATOM 1763 O O . GLN A 1 234 ? 78.191 141.422 50.948 1.00 63.48 282 GLN A O 1
ATOM 1769 N N . VAL A 1 235 ? 75.946 141.222 50.801 1.00 61.48 283 VAL A N 1
ATOM 1770 C CA . VAL A 1 235 ? 75.692 141.660 52.166 1.00 61.24 283 VAL A CA 1
ATOM 1771 C C . VAL A 1 235 ? 75.538 140.399 53.014 1.00 60.71 283 VAL A C 1
ATOM 1772 O O . VAL A 1 235 ? 74.844 139.472 52.616 1.00 60.94 283 VAL A O 1
ATOM 1776 N N . TYR A 1 236 ? 76.190 140.346 54.169 1.00 60.99 284 TYR A N 1
ATOM 1777 C CA . TYR A 1 236 ? 76.092 139.154 55.008 1.00 61.40 284 TYR A CA 1
ATOM 1778 C C . TYR A 1 236 ? 75.695 139.433 56.443 1.00 62.29 284 TYR A C 1
ATOM 1779 O O . TYR A 1 236 ? 75.569 140.582 56.872 1.00 63.29 284 TYR A O 1
ATOM 1788 N N . ILE A 1 237 ? 75.523 138.347 57.186 1.00 62.11 285 ILE A N 1
ATOM 1789 C CA . ILE A 1 237 ? 75.184 138.423 58.589 1.00 62.85 285 ILE A CA 1
ATOM 1790 C C . ILE A 1 237 ? 75.754 137.211 59.307 1.00 62.80 285 ILE A C 1
ATOM 1791 O O . ILE A 1 237 ? 76.196 136.249 58.681 1.00 63.82 285 ILE A O 1
ATOM 1796 N N . GLN A 1 238 ? 75.744 137.274 60.628 1.00 62.39 286 GLN A N 1
ATOM 1797 C CA . GLN A 1 238 ? 76.248 136.201 61.457 1.00 62.10 286 GLN A CA 1
ATOM 1798 C C . GLN A 1 238 ? 75.051 135.419 61.964 1.00 61.90 286 GLN A C 1
ATOM 1799 O O . GLN A 1 238 ? 74.348 135.874 62.864 1.00 63.99 286 GLN A O 1
ATOM 1805 N N . TYR A 1 239 ? 74.809 134.251 61.389 1.00 60.23 287 TYR A N 1
ATOM 1806 C CA . TYR A 1 239 ? 73.678 133.447 61.819 1.00 59.74 287 TYR A CA 1
ATOM 1807 C C . TYR A 1 239 ? 73.692 133.089 63.311 1.00 60.98 287 TYR A C 1
ATOM 1808 O O . TYR A 1 239 ? 72.633 132.983 63.925 1.00 62.62 287 TYR A O 1
ATOM 1817 N N . ASP A 1 240 ? 74.876 132.901 63.895 1.00 62.58 288 ASP A N 1
ATOM 1818 C CA . ASP A 1 240 ? 74.983 132.555 65.321 1.00 63.60 288 ASP A CA 1
ATOM 1819 C C . ASP A 1 240 ? 76.432 132.317 65.735 1.00 63.77 288 ASP A C 1
ATOM 1820 O O . ASP A 1 240 ? 77.056 131.343 65.319 1.00 64.40 288 ASP A O 1
ATOM 1825 N N . LEU A 1 241 ? 76.961 133.200 66.571 1.00 64.19 289 LEU A N 1
ATOM 1826 C CA . LEU A 1 241 ? 78.342 133.078 67.019 1.00 64.42 289 LEU A CA 1
ATOM 1827 C C . LEU A 1 241 ? 78.540 131.940 68.008 1.00 64.31 289 LEU A C 1
ATOM 1828 O O . LEU A 1 241 ? 79.669 131.616 68.352 1.00 64.81 289 LEU A O 1
ATOM 1833 N N . ASN A 1 242 ? 77.458 131.319 68.460 1.00 64.59 290 ASN A N 1
ATOM 1834 C CA . ASN A 1 242 ? 77.594 130.258 69.454 1.00 64.11 290 ASN A CA 1
ATOM 1835 C C . ASN A 1 242 ? 77.395 128.831 68.992 1.00 62.41 290 ASN A C 1
ATOM 1836 O O . ASN A 1 242 ? 77.690 127.899 69.738 1.00 63.01 290 ASN A O 1
ATOM 1841 N N . LYS A 1 243 ? 76.887 128.645 67.782 1.00 59.75 291 LYS A N 1
ATOM 1842 C CA . LYS A 1 243 ? 76.660 127.295 67.301 1.00 57.59 291 LYS A CA 1
ATOM 1843 C C . LYS A 1 243 ? 77.948 126.556 66.964 1.00 57.89 291 LYS A C 1
ATOM 1844 O O . LYS A 1 243 ? 78.948 127.159 66.576 1.00 58.68 291 LYS A O 1
ATOM 1850 N N . SER A 1 244 ? 77.922 125.241 67.138 1.00 57.17 292 SER A N 1
ATOM 1851 C CA . SER A 1 244 ? 79.070 124.416 66.809 1.00 56.83 292 SER A CA 1
ATOM 1852 C C . SER A 1 244 ? 78.951 124.169 65.311 1.00 56.98 292 SER A C 1
ATOM 1853 O O . SER A 1 244 ? 77.990 124.625 64.675 1.00 57.52 292 SER A O 1
ATOM 1856 N N . ASN A 1 245 ? 79.918 123.466 64.734 1.00 55.93 293 ASN A N 1
ATOM 1857 C CA . ASN A 1 245 ? 79.830 123.174 63.309 1.00 55.58 293 ASN A CA 1
ATOM 1858 C C . ASN A 1 245 ? 78.754 122.118 63.095 1.00 54.41 293 ASN A C 1
ATOM 1859 O O . ASN A 1 245 ? 78.071 122.102 62.059 1.00 52.84 293 ASN A O 1
ATOM 1864 N N . ALA A 1 246 ? 78.615 121.238 64.085 1.00 52.64 294 ALA A N 1
ATOM 1865 C CA . ALA A 1 246 ? 77.608 120.195 64.031 1.00 52.25 294 ALA A CA 1
ATOM 1866 C C . ALA A 1 246 ? 76.289 120.929 63.908 1.00 51.41 294 ALA A C 1
ATOM 1867 O O . ALA A 1 246 ? 75.484 120.635 63.033 1.00 53.06 294 ALA A O 1
ATOM 1869 N N . GLU A 1 247 ? 76.093 121.921 64.766 1.00 51.46 295 GLU A N 1
ATOM 1870 C CA . GLU A 1 247 ? 74.861 122.706 64.746 1.00 52.44 295 GLU A CA 1
ATOM 1871 C C . GLU A 1 247 ? 74.581 123.460 63.437 1.00 52.02 295 GLU A C 1
ATOM 1872 O O . GLU A 1 247 ? 73.424 123.575 63.026 1.00 52.38 295 GLU A O 1
ATOM 1878 N N . LEU A 1 248 ? 75.611 123.975 62.774 1.00 50.95 296 LEU A N 1
ATOM 1879 C CA . LEU A 1 248 ? 75.366 124.691 61.526 1.00 50.39 296 LEU A CA 1
ATOM 1880 C C . LEU A 1 248 ? 75.058 123.673 60.457 1.00 50.31 296 LEU A C 1
ATOM 1881 O O . LEU A 1 248 ? 74.256 123.917 59.571 1.00 49.71 296 LEU A O 1
ATOM 1886 N N . ALA A 1 249 ? 75.700 122.518 60.550 1.00 51.39 297 ALA A N 1
ATOM 1887 C CA . ALA A 1 249 ? 75.492 121.469 59.567 1.00 51.87 297 ALA A CA 1
ATOM 1888 C C . ALA A 1 249 ? 74.030 121.018 59.529 1.00 52.76 297 ALA A C 1
ATOM 1889 O O . ALA A 1 249 ? 73.441 120.869 58.464 1.00 52.72 297 ALA A O 1
ATOM 1891 N N . LEU A 1 250 ? 73.437 120.810 60.695 1.00 55.31 298 LEU A N 1
ATOM 1892 C CA . LEU A 1 250 ? 72.051 120.377 60.746 1.00 56.95 298 LEU A CA 1
ATOM 1893 C C . LEU A 1 250 ? 71.072 121.521 60.525 1.00 56.87 298 LEU A C 1
ATOM 1894 O O . LEU A 1 250 ? 70.121 121.374 59.768 1.00 56.61 298 LEU A O 1
ATOM 1899 N N . ASP A 1 251 ? 71.300 122.655 61.180 1.00 57.81 299 ASP A N 1
ATOM 1900 C CA . ASP A 1 251 ? 70.417 123.809 61.024 1.00 58.25 299 ASP A CA 1
ATOM 1901 C C . ASP A 1 251 ? 70.432 124.366 59.618 1.00 57.92 299 ASP A C 1
ATOM 1902 O O . ASP A 1 251 ? 69.389 124.507 59.005 1.00 58.95 299 ASP A O 1
ATOM 1907 N N . TYR A 1 252 ? 71.610 124.706 59.114 1.00 59.90 300 TYR A N 1
ATOM 1908 C CA . TYR A 1 252 ? 71.741 125.224 57.748 1.00 60.91 300 TYR A CA 1
ATOM 1909 C C . TYR A 1 252 ? 72.533 124.168 56.988 1.00 61.15 300 TYR A C 1
ATOM 1910 O O . TYR A 1 252 ? 72.893 123.130 57.554 1.00 64.94 300 TYR A O 1
ATOM 1919 N N . GLY A 1 253 ? 72.816 124.393 55.715 1.00 57.81 301 GLY A N 1
ATOM 1920 C CA . GLY A 1 253 ? 73.571 123.371 55.012 1.00 55.58 301 GLY A CA 1
ATOM 1921 C C . GLY A 1 253 ? 75.046 123.701 54.899 1.00 53.69 301 GLY A C 1
ATOM 1922 O O . GLY A 1 253 ? 75.600 123.605 53.804 1.00 55.25 301 GLY A O 1
ATOM 1923 N N . PHE A 1 254 ? 75.701 124.076 55.998 1.00 50.28 302 PHE A N 1
ATOM 1924 C CA . PHE A 1 254 ? 77.117 124.422 55.902 1.00 48.54 302 PHE A CA 1
ATOM 1925 C C . PHE A 1 254 ? 77.885 124.426 57.209 1.00 48.44 302 PHE A C 1
ATOM 1926 O O . PHE A 1 254 ? 77.311 124.410 58.302 1.00 49.38 302 PHE A O 1
ATOM 1934 N N . ILE A 1 255 ? 79.206 124.455 57.076 1.00 47.57 303 ILE A N 1
ATOM 1935 C CA . ILE A 1 255 ? 80.094 124.506 58.226 1.00 47.61 303 ILE A CA 1
ATOM 1936 C C . ILE A 1 255 ? 81.208 125.500 57.923 1.00 46.37 303 ILE A C 1
ATOM 1937 O O . ILE A 1 255 ? 81.342 125.955 56.784 1.00 45.61 303 ILE A O 1
ATOM 1942 N N . GLU A 1 256 ? 81.983 125.850 58.945 1.00 46.62 304 GLU A N 1
ATOM 1943 C CA . GLU A 1 256 ? 83.095 126.776 58.781 1.00 49.25 304 GLU A CA 1
ATOM 1944 C C . GLU A 1 256 ? 84.405 126.051 58.988 1.00 49.78 304 GLU A C 1
ATOM 1945 O O . GLU A 1 256 ? 84.441 124.998 59.625 1.00 51.28 304 GLU A O 1
ATOM 1951 N N . PRO A 1 257 ? 85.500 126.599 58.439 1.00 50.38 305 PRO A N 1
ATOM 1952 C CA . PRO A 1 257 ? 86.824 125.985 58.582 1.00 50.66 305 PRO A CA 1
ATOM 1953 C C . PRO A 1 257 ? 87.385 126.286 59.971 1.00 49.97 305 PRO A C 1
ATOM 1954 O O . PRO A 1 257 ? 88.306 125.610 60.438 1.00 52.68 305 PRO A O 1
ATOM 1958 N N . ASN A 1 258 ? 86.803 127.290 60.624 1.00 48.02 306 ASN A N 1
ATOM 1959 C CA . ASN A 1 258 ? 87.211 127.712 61.959 1.00 48.11 306 ASN A CA 1
ATOM 1960 C C . ASN A 1 258 ? 87.147 126.596 63.008 1.00 49.18 306 ASN A C 1
ATOM 1961 O O . ASN A 1 258 ? 86.084 126.288 63.555 1.00 48.53 306 ASN A O 1
ATOM 1966 N N . GLU A 1 259 ? 88.302 126.013 63.297 1.00 49.81 307 GLU A N 1
ATOM 1967 C CA . GLU A 1 259 ? 88.388 124.926 64.245 1.00 51.73 307 GLU A CA 1
ATOM 1968 C C . GLU A 1 259 ? 87.736 125.270 65.578 1.00 52.23 307 GLU A C 1
ATOM 1969 O O . GLU A 1 259 ? 87.368 124.378 66.348 1.00 50.74 307 GLU A O 1
ATOM 1975 N N . ASN A 1 260 ? 87.562 126.559 65.847 1.00 51.66 308 ASN A N 1
ATOM 1976 C CA . ASN A 1 260 ? 86.967 126.953 67.115 1.00 52.76 308 ASN A CA 1
ATOM 1977 C C . ASN A 1 260 ? 85.473 126.690 67.141 1.00 53.91 308 ASN A C 1
ATOM 1978 O O . ASN A 1 260 ? 84.791 127.008 68.116 1.00 55.60 308 ASN A O 1
ATOM 1983 N N . ARG A 1 261 ? 84.966 126.105 66.062 1.00 53.53 309 ARG A N 1
ATOM 1984 C CA . ARG A 1 261 ? 83.554 125.766 65.960 1.00 51.61 309 ARG A CA 1
ATOM 1985 C C . ARG A 1 261 ? 83.343 124.274 66.231 1.00 51.53 309 ARG A C 1
ATOM 1986 O O . ARG A 1 261 ? 82.224 123.842 66.484 1.00 52.52 309 ARG A O 1
ATOM 1994 N N . HIS A 1 262 ? 84.410 123.484 66.169 1.00 50.49 310 HIS A N 1
ATOM 1995 C CA . HIS A 1 262 ? 84.299 122.047 66.403 1.00 50.11 310 HIS A CA 1
ATOM 1996 C C . HIS A 1 262 ? 84.021 121.782 67.864 1.00 50.56 310 HIS A C 1
ATOM 1997 O O . HIS A 1 262 ? 84.812 122.143 68.737 1.00 52.11 310 HIS A O 1
ATOM 2004 N N . ALA A 1 263 ? 82.897 121.138 68.133 1.00 50.60 311 ALA A N 1
ATOM 2005 C CA . ALA A 1 263 ? 82.545 120.818 69.502 1.00 52.20 311 ALA A CA 1
ATOM 2006 C C . ALA A 1 263 ? 81.982 119.416 69.543 1.00 51.97 311 ALA A C 1
ATOM 2007 O O . ALA A 1 263 ? 81.546 118.875 68.531 1.00 53.48 311 ALA A O 1
ATOM 2009 N N . TYR A 1 264 ? 82.005 118.826 70.723 1.00 52.80 312 TYR A N 1
ATOM 2010 C CA . TYR A 1 264 ? 81.492 117.480 70.917 1.00 51.87 312 TYR A CA 1
ATOM 2011 C C . TYR A 1 264 ? 80.842 117.544 72.279 1.00 51.08 312 TYR A C 1
ATOM 2012 O O . TYR A 1 264 ? 81.494 117.921 73.255 1.00 52.60 312 TYR A O 1
ATOM 2021 N N . THR A 1 265 ? 79.565 117.201 72.361 1.00 49.26 313 THR A N 1
ATOM 2022 C CA . THR A 1 265 ? 78.897 117.249 73.651 1.00 49.37 313 THR A CA 1
ATOM 2023 C C . THR A 1 265 ? 78.866 115.907 74.397 1.00 49.57 313 THR A C 1
ATOM 2024 O O . THR A 1 265 ? 78.510 114.872 73.839 1.00 49.88 313 THR A O 1
ATOM 2028 N N . LEU A 1 266 ? 79.276 115.943 75.662 1.00 49.20 314 LEU A N 1
ATOM 2029 C CA . LEU A 1 266 ? 79.312 114.762 76.506 1.00 49.32 314 LEU A CA 1
ATOM 2030 C C . LEU A 1 266 ? 78.021 114.681 77.312 1.00 50.80 314 LEU A C 1
ATOM 2031 O O . LEU A 1 266 ? 77.518 115.688 77.807 1.00 50.09 314 LEU A O 1
ATOM 2036 N N . THR A 1 267 ? 77.474 113.483 77.445 1.00 51.70 315 THR A N 1
ATOM 2037 C CA . THR A 1 267 ? 76.251 113.339 78.201 1.00 52.38 315 THR A CA 1
ATOM 2038 C C . THR A 1 267 ? 76.474 112.541 79.482 1.00 53.06 315 THR A C 1
ATOM 2039 O O . THR A 1 267 ? 76.803 111.353 79.462 1.00 53.18 315 THR A O 1
ATOM 2043 N N . LEU A 1 268 ? 76.312 113.240 80.600 1.00 53.38 316 LEU A N 1
ATOM 2044 C CA . LEU A 1 268 ? 76.491 112.671 81.923 1.00 55.62 316 LEU A CA 1
ATOM 2045 C C . LEU A 1 268 ? 75.152 112.441 82.610 1.00 56.84 316 LEU A C 1
ATOM 2046 O O . LEU A 1 268 ? 74.168 113.129 82.337 1.00 57.02 316 LEU A O 1
ATOM 2051 N N . GLU A 1 269 ? 75.114 111.471 83.510 1.00 57.50 317 GLU A N 1
ATOM 2052 C CA . GLU A 1 269 ? 73.892 111.195 84.232 1.00 58.63 317 GLU A CA 1
ATOM 2053 C C . GLU A 1 269 ? 74.182 110.357 85.454 1.00 58.00 317 GLU A C 1
ATOM 2054 O O . GLU A 1 269 ? 75.156 109.600 85.491 1.00 58.91 317 GLU A O 1
ATOM 2060 N N . ILE A 1 270 ? 73.342 110.509 86.464 1.00 56.42 318 ILE A N 1
ATOM 2061 C CA . ILE A 1 270 ? 73.486 109.737 87.678 1.00 56.22 318 ILE A CA 1
ATOM 2062 C C . ILE A 1 270 ? 72.554 108.565 87.460 1.00 57.25 318 ILE A C 1
ATOM 2063 O O . ILE A 1 270 ? 71.343 108.718 87.515 1.00 58.37 318 ILE A O 1
ATOM 2068 N N . SER A 1 271 ? 73.116 107.402 87.174 1.00 60.79 319 SER A N 1
ATOM 2069 C CA . SER A 1 271 ? 72.311 106.215 86.919 1.00 63.52 319 SER A CA 1
ATOM 2070 C C . SER A 1 271 ? 71.422 105.872 88.095 1.00 65.77 319 SER A C 1
ATOM 2071 O O . SER A 1 271 ? 71.848 105.950 89.241 1.00 67.20 319 SER A O 1
ATOM 2074 N N . GLU A 1 272 ? 70.187 105.482 87.815 1.00 67.60 320 GLU A N 1
ATOM 2075 C CA . GLU A 1 272 ? 69.269 105.135 88.887 1.00 70.58 320 GLU A CA 1
ATOM 2076 C C . GLU A 1 272 ? 69.717 103.890 89.634 1.00 70.22 320 GLU A C 1
ATOM 2077 O O . GLU A 1 272 ? 69.386 103.711 90.803 1.00 71.16 320 GLU A O 1
ATOM 2083 N N . SER A 1 273 ? 70.474 103.032 88.965 1.00 69.27 321 SER A N 1
ATOM 2084 C CA . SER A 1 273 ? 70.958 101.820 89.602 1.00 69.06 321 SER A CA 1
ATOM 2085 C C . SER A 1 273 ? 72.119 102.136 90.548 1.00 69.25 321 SER A C 1
ATOM 2086 O O . SER A 1 273 ? 72.653 101.245 91.216 1.00 69.81 321 SER A O 1
ATOM 2089 N N . ASP A 1 274 ? 72.517 103.404 90.605 1.00 67.33 322 ASP A N 1
ATOM 2090 C CA . ASP A 1 274 ? 73.602 103.795 91.491 1.00 64.35 322 ASP A CA 1
ATOM 2091 C C . ASP A 1 274 ? 73.062 103.613 92.905 1.00 63.74 322 ASP A C 1
ATOM 2092 O O . ASP A 1 274 ? 71.978 104.089 93.220 1.00 63.86 322 ASP A O 1
ATOM 2097 N N . PRO A 1 275 ? 73.794 102.884 93.764 1.00 63.40 323 PRO A N 1
ATOM 2098 C CA . PRO A 1 275 ? 73.331 102.678 95.136 1.00 62.16 323 PRO A CA 1
ATOM 2099 C C . PRO A 1 275 ? 73.157 103.978 95.921 1.00 62.43 323 PRO A C 1
ATOM 2100 O O . PRO A 1 275 ? 72.462 103.999 96.935 1.00 62.72 323 PRO A O 1
ATOM 2104 N N . PHE A 1 276 ? 73.777 105.060 95.453 1.00 61.61 324 PHE A N 1
ATOM 2105 C CA . PHE A 1 276 ? 73.637 106.349 96.126 1.00 61.42 324 PHE A CA 1
ATOM 2106 C C . PHE A 1 276 ? 72.890 107.341 95.245 1.00 60.91 324 PHE A C 1
ATOM 2107 O O . PHE A 1 276 ? 73.056 108.558 95.382 1.00 59.50 324 PHE A O 1
ATOM 2115 N N . PHE A 1 277 ? 72.056 106.812 94.356 1.00 60.08 325 PHE A N 1
ATOM 2116 C CA . PHE A 1 277 ? 71.285 107.648 93.449 1.00 61.56 325 PHE A CA 1
ATOM 2117 C C . PHE A 1 277 ? 70.565 108.803 94.119 1.00 62.30 325 PHE A C 1
ATOM 2118 O O . PHE A 1 277 ? 70.742 109.957 93.734 1.00 62.45 325 PHE A O 1
ATOM 2126 N N . ASP A 1 278 ? 69.736 108.489 95.106 1.00 63.23 326 ASP A N 1
ATOM 2127 C CA . ASP A 1 278 ? 68.967 109.517 95.794 1.00 65.08 326 ASP A CA 1
ATOM 2128 C C . ASP A 1 278 ? 69.813 110.643 96.354 1.00 64.29 326 ASP A C 1
ATOM 2129 O O . ASP A 1 278 ? 69.482 111.811 96.179 1.00 64.47 326 ASP A O 1
ATOM 2134 N N . ASP A 1 279 ? 70.911 110.302 97.017 1.00 64.24 327 ASP A N 1
ATOM 2135 C CA . ASP A 1 279 ? 71.779 111.328 97.578 1.00 63.75 327 ASP A CA 1
ATOM 2136 C C . ASP A 1 279 ? 72.498 112.139 96.502 1.00 63.20 327 ASP A C 1
ATOM 2137 O O . ASP A 1 279 ? 72.527 113.373 96.551 1.00 63.11 327 ASP A O 1
ATOM 2142 N N . LYS A 1 280 ? 73.084 111.439 95.536 1.00 60.83 328 LYS A N 1
ATOM 2143 C CA . LYS A 1 280 ? 73.802 112.097 94.461 1.00 58.42 328 LYS A CA 1
ATOM 2144 C C . LYS A 1 280 ? 72.923 113.069 93.682 1.00 58.05 328 LYS A C 1
ATOM 2145 O O . LYS A 1 280 ? 73.320 114.213 93.449 1.00 57.33 328 LYS A O 1
ATOM 2151 N N . LEU A 1 281 ? 71.737 112.613 93.279 1.00 57.11 329 LEU A N 1
ATOM 2152 C CA . LEU A 1 281 ? 70.817 113.458 92.521 1.00 57.38 329 LEU A CA 1
ATOM 2153 C C . LEU A 1 281 ? 70.476 114.691 93.330 1.00 58.15 329 LEU A C 1
ATOM 2154 O O . LEU A 1 281 ? 70.303 115.783 92.792 1.00 56.65 329 LEU A O 1
ATOM 2159 N N . ASP A 1 282 ? 70.395 114.505 94.637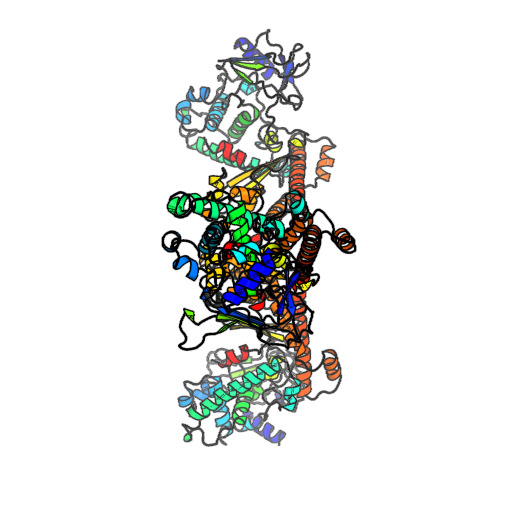 1.00 60.59 330 ASP A N 1
ATOM 2160 C CA . ASP A 1 282 ? 70.077 115.592 95.539 1.00 63.68 330 ASP A CA 1
ATOM 2161 C C . ASP A 1 282 ? 71.175 116.652 95.479 1.00 62.75 330 ASP A C 1
ATOM 2162 O O . ASP A 1 282 ? 70.899 117.849 95.423 1.00 62.22 330 ASP A O 1
ATOM 2167 N N . VAL A 1 283 ? 72.422 116.195 95.483 1.00 61.29 331 VAL A N 1
ATOM 2168 C CA . VAL A 1 283 ? 73.566 117.088 95.405 1.00 59.67 331 VAL A CA 1
ATOM 2169 C C . VAL A 1 283 ? 73.604 117.789 94.044 1.00 59.53 331 VAL A C 1
ATOM 2170 O O . VAL A 1 283 ? 73.849 118.992 93.955 1.00 58.83 331 VAL A O 1
ATOM 2174 N N . ALA A 1 284 ? 73.359 117.032 92.985 1.00 58.74 332 ALA A N 1
ATOM 2175 C CA . ALA A 1 284 ? 73.378 117.598 91.651 1.00 59.30 332 ALA A CA 1
ATOM 2176 C C . ALA A 1 284 ? 72.320 118.696 91.468 1.00 60.09 332 ALA A C 1
ATOM 2177 O O . ALA A 1 284 ? 72.621 119.783 90.963 1.00 59.83 332 ALA A O 1
ATOM 2179 N N . GLU A 1 285 ? 71.087 118.416 91.886 1.00 60.35 333 GLU A N 1
ATOM 2180 C CA . GLU A 1 285 ? 70.012 119.382 91.723 1.00 60.49 333 GLU A CA 1
ATOM 2181 C C . GLU A 1 285 ? 70.210 120.604 92.596 1.00 59.97 333 GLU A C 1
ATOM 2182 O O . GLU A 1 285 ? 69.892 121.716 92.185 1.00 59.94 333 GLU A O 1
ATOM 2188 N N . SER A 1 286 ? 70.751 120.400 93.792 1.00 58.66 334 SER A N 1
ATOM 2189 C CA . SER A 1 286 ? 71.010 121.514 94.691 1.00 58.88 334 SER A CA 1
ATOM 2190 C C . SER A 1 286 ? 72.016 122.445 94.059 1.00 58.43 334 SER A C 1
ATOM 2191 O O . SER A 1 286 ? 72.240 123.545 94.548 1.00 58.62 334 SER A O 1
ATOM 2194 N N . ASN A 1 287 ? 72.621 121.999 92.967 1.00 59.04 335 ASN A N 1
ATOM 2195 C CA . ASN A 1 287 ? 73.636 122.789 92.307 1.00 58.65 335 ASN A CA 1
ATOM 2196 C C . ASN A 1 287 ? 73.412 123.041 90.826 1.00 59.39 335 ASN A C 1
ATOM 2197 O O . ASN A 1 287 ? 74.365 123.206 90.067 1.00 61.33 335 ASN A O 1
ATOM 2202 N N . GLY A 1 288 ? 72.149 123.074 90.417 1.00 59.15 336 GLY A N 1
ATOM 2203 C CA . GLY A 1 288 ? 71.827 123.359 89.028 1.00 58.74 336 GLY A CA 1
ATOM 2204 C C . GLY A 1 288 ? 71.994 122.246 88.014 1.00 58.65 336 GLY A C 1
ATOM 2205 O O . GLY A 1 288 ? 71.990 122.505 86.804 1.00 59.20 336 GLY A O 1
ATOM 2206 N N . PHE A 1 289 ? 72.139 121.009 88.474 1.00 57.27 337 PHE A N 1
ATOM 2207 C CA . PHE A 1 289 ? 72.288 119.922 87.523 1.00 56.25 337 PHE A CA 1
ATOM 2208 C C . PHE A 1 289 ? 71.248 118.836 87.677 1.00 55.87 337 PHE A C 1
ATOM 2209 O O . PHE A 1 289 ? 70.955 118.386 88.775 1.00 56.74 337 PHE A O 1
ATOM 2217 N N . ALA A 1 290 ? 70.672 118.426 86.559 1.00 56.44 338 ALA A N 1
ATOM 2218 C CA . ALA A 1 290 ? 69.643 117.398 86.581 1.00 57.16 338 ALA A CA 1
ATOM 2219 C C . ALA A 1 290 ? 70.250 116.013 86.606 1.00 56.72 338 ALA A C 1
ATOM 2220 O O . ALA A 1 290 ? 71.465 115.846 86.613 1.00 55.71 338 ALA A O 1
ATOM 2222 N N . GLN A 1 291 ? 69.365 115.025 86.625 1.00 57.79 339 GLN A N 1
ATOM 2223 C CA . GLN A 1 291 ? 69.730 113.619 86.634 1.00 56.80 339 GLN A CA 1
ATOM 2224 C C . GLN A 1 291 ? 70.527 113.340 85.354 1.00 55.08 339 GLN A C 1
ATOM 2225 O O . GLN A 1 291 ? 71.332 112.417 85.294 1.00 54.00 339 GLN A O 1
ATOM 2231 N N . THR A 1 292 ? 70.292 114.164 84.339 1.00 54.19 340 THR A N 1
ATOM 2232 C CA . THR A 1 292 ? 70.985 114.059 83.069 1.00 54.53 340 THR A CA 1
ATOM 2233 C C . THR A 1 292 ? 71.442 115.459 82.696 1.00 54.90 340 THR A C 1
ATOM 2234 O O . THR A 1 292 ? 70.642 116.390 82.647 1.00 56.31 340 THR A O 1
ATOM 2238 N N . ALA A 1 293 ? 72.736 115.602 82.440 1.00 53.88 341 ALA A N 1
ATOM 2239 C CA . ALA A 1 293 ? 73.295 116.889 82.088 1.00 53.06 341 ALA A CA 1
ATOM 2240 C C . ALA A 1 293 ? 74.155 116.781 80.851 1.00 52.97 341 ALA A C 1
ATOM 2241 O O . ALA A 1 293 ? 74.882 115.807 80.677 1.00 53.37 341 ALA A O 1
ATOM 2243 N N . TYR A 1 294 ? 74.068 117.784 79.988 1.00 51.25 342 TYR A N 1
ATOM 2244 C CA . TYR A 1 294 ? 74.877 117.791 78.792 1.00 51.76 342 TYR A CA 1
ATOM 2245 C C . TYR A 1 294 ? 75.973 118.843 78.915 1.00 52.53 342 TYR A C 1
ATOM 2246 O O . TYR A 1 294 ? 75.714 119.988 79.310 1.00 53.64 342 TYR A O 1
ATOM 2255 N N . PHE A 1 295 ? 77.199 118.443 78.596 1.00 51.27 343 PHE A N 1
ATOM 2256 C CA . PHE A 1 295 ? 78.327 119.360 78.627 1.00 51.16 343 PHE A CA 1
ATOM 2257 C C . PHE A 1 295 ? 78.942 119.484 77.230 1.00 51.42 343 PHE A C 1
ATOM 2258 O O . PHE A 1 295 ? 79.498 118.523 76.692 1.00 51.77 343 PHE A O 1
ATOM 2266 N N . ASP A 1 296 ? 78.818 120.662 76.632 1.00 51.62 344 ASP A N 1
ATOM 2267 C CA . ASP A 1 296 ? 79.389 120.878 75.313 1.00 53.11 344 ASP A CA 1
ATOM 2268 C C . ASP A 1 296 ? 80.870 121.171 75.445 1.00 52.38 344 ASP A C 1
ATOM 2269 O O . ASP A 1 296 ? 81.265 122.060 76.188 1.00 54.14 344 ASP A O 1
ATOM 2274 N N . ILE A 1 297 ? 81.683 120.422 74.714 1.00 51.36 345 ILE A N 1
ATOM 2275 C CA . ILE A 1 297 ? 83.116 120.608 74.751 1.00 50.58 345 ILE A CA 1
ATOM 2276 C C . ILE A 1 297 ? 83.618 121.125 73.400 1.00 51.41 345 ILE A C 1
ATOM 2277 O O . ILE A 1 297 ? 83.597 120.400 72.396 1.00 53.06 345 ILE A O 1
ATOM 2282 N N . PHE A 1 298 ? 84.046 122.387 73.373 1.00 50.08 346 PHE A N 1
ATOM 2283 C CA . PHE A 1 298 ? 84.554 122.998 72.146 1.00 48.51 346 PHE A CA 1
ATOM 2284 C C . PHE A 1 298 ? 86.058 122.915 72.034 1.00 49.77 346 PHE A C 1
ATOM 2285 O O . PHE A 1 298 ? 86.775 122.993 73.039 1.00 50.58 346 PHE A O 1
ATOM 2293 N N . TYR A 1 299 ? 86.531 122.775 70.801 1.00 50.04 347 TYR A N 1
ATOM 2294 C CA . TYR A 1 299 ? 87.957 122.687 70.544 1.00 51.50 347 TYR A CA 1
ATOM 2295 C C . TYR A 1 299 ? 88.688 123.902 71.097 1.00 53.64 347 TYR A C 1
ATOM 2296 O O . TYR A 1 299 ? 88.215 125.041 70.992 1.00 53.54 347 TYR A O 1
ATOM 2305 N N . ASN A 1 300 ? 89.850 123.644 71.684 1.00 55.11 348 ASN A N 1
ATOM 2306 C CA . ASN A 1 300 ? 90.691 124.693 72.238 1.00 57.41 348 ASN A CA 1
ATOM 2307 C C . ASN A 1 300 ? 90.068 125.511 73.353 1.00 58.12 348 ASN A C 1
ATOM 2308 O O . ASN A 1 300 ? 90.677 126.469 73.834 1.00 60.29 348 ASN A O 1
ATOM 2313 N N . ARG A 1 301 ? 88.862 125.149 73.764 1.00 57.06 349 ARG A N 1
ATOM 2314 C CA . ARG A 1 301 ? 88.226 125.858 74.863 1.00 57.19 349 ARG A CA 1
ATOM 2315 C C . ARG A 1 301 ? 88.450 125.042 76.151 1.00 57.13 349 ARG A C 1
ATOM 2316 O O . ARG A 1 301 ? 88.641 123.828 76.088 1.00 58.15 349 ARG A O 1
ATOM 2324 N N . THR A 1 302 ? 88.461 125.688 77.313 1.00 57.20 350 THR A N 1
ATOM 2325 C CA . THR A 1 302 ? 88.682 124.939 78.547 1.00 57.52 350 THR A CA 1
ATOM 2326 C C . THR A 1 302 ? 87.418 124.205 78.916 1.00 57.01 350 THR A C 1
ATOM 2327 O O . THR A 1 302 ? 86.313 124.623 78.559 1.00 56.07 350 THR A O 1
ATOM 2331 N N . LEU A 1 303 ? 87.587 123.098 79.628 1.00 55.18 351 LEU A N 1
ATOM 2332 C CA . LEU A 1 303 ? 86.447 122.298 80.019 1.00 54.33 351 LEU A CA 1
ATOM 2333 C C . LEU A 1 303 ? 85.374 123.152 80.682 1.00 54.94 351 LEU A C 1
ATOM 2334 O O . LEU A 1 303 ? 85.670 124.097 81.417 1.00 53.40 351 LEU A O 1
ATOM 2339 N N . PRO A 1 304 ? 84.100 122.833 80.409 1.00 55.17 352 PRO A N 1
ATOM 2340 C CA . PRO A 1 304 ? 82.965 123.558 80.971 1.00 55.06 352 PRO A CA 1
ATOM 2341 C C . PRO A 1 304 ? 82.917 123.351 82.474 1.00 56.54 352 PRO A C 1
ATOM 2342 O O . PRO A 1 304 ? 83.212 122.271 82.977 1.00 57.83 352 PRO A O 1
ATOM 2346 N N . PRO A 1 305 ? 82.529 124.388 83.213 1.00 57.86 353 PRO A N 1
ATOM 2347 C CA . PRO A 1 305 ? 82.446 124.298 84.674 1.00 57.18 353 PRO A CA 1
ATOM 2348 C C . PRO A 1 305 ? 81.408 123.244 85.036 1.00 56.79 353 PRO A C 1
ATOM 2349 O O . PRO A 1 305 ? 80.414 123.084 84.334 1.00 59.09 353 PRO A O 1
ATOM 2353 N N . GLY A 1 306 ? 81.614 122.520 86.122 1.00 54.59 354 GLY A N 1
ATOM 2354 C CA . GLY A 1 306 ? 80.612 121.537 86.485 1.00 51.54 354 GLY A CA 1
ATOM 2355 C C . GLY A 1 306 ? 80.831 120.152 85.913 1.00 50.48 354 GLY A C 1
ATOM 2356 O O . GLY A 1 306 ? 80.351 119.176 86.486 1.00 49.46 354 GLY A O 1
ATOM 2357 N N . LEU A 1 307 ? 81.542 120.067 84.788 1.00 50.00 355 LEU A N 1
ATOM 2358 C CA . LEU A 1 307 ? 81.836 118.781 84.158 1.00 49.54 355 LEU A CA 1
ATOM 2359 C C . LEU A 1 307 ? 82.651 117.903 85.103 1.00 50.30 355 LEU A C 1
ATOM 2360 O O . LEU A 1 307 ? 82.262 116.778 85.402 1.00 50.74 355 LEU A O 1
ATOM 2365 N N . LEU A 1 308 ? 83.785 118.413 85.572 1.00 50.75 356 LEU A N 1
ATOM 2366 C CA . LEU A 1 308 ? 84.614 117.629 86.469 1.00 50.77 356 LEU A CA 1
ATOM 2367 C C . LEU A 1 308 ? 83.871 117.276 87.742 1.00 49.61 356 LEU A C 1
ATOM 2368 O O . LEU A 1 308 ? 83.783 116.109 88.100 1.00 48.47 356 LEU A O 1
ATOM 2373 N N . PRO A 1 309 ? 83.328 118.279 88.448 1.00 49.67 357 PRO A N 1
ATOM 2374 C CA . PRO A 1 309 ? 82.601 117.973 89.686 1.00 49.75 357 PRO A CA 1
ATOM 2375 C C . PRO A 1 309 ? 81.472 116.974 89.479 1.00 49.73 357 PRO A C 1
ATOM 2376 O O . PRO A 1 309 ? 81.235 116.122 90.324 1.00 51.35 357 PRO A O 1
ATOM 2380 N N . TYR A 1 310 ? 80.786 117.065 88.347 1.00 49.94 358 TYR A N 1
ATOM 2381 C CA . TYR A 1 310 ? 79.714 116.126 88.053 1.00 50.43 358 TYR A CA 1
ATOM 2382 C C . TYR A 1 310 ? 80.308 114.732 87.774 1.00 50.50 358 TYR A C 1
ATOM 2383 O O . TYR A 1 310 ? 79.761 113.722 88.207 1.00 51.05 358 TYR A O 1
ATOM 2392 N N . LEU A 1 311 ? 81.423 114.679 87.048 1.00 50.94 359 LEU A N 1
ATOM 2393 C CA . LEU A 1 311 ? 82.080 113.409 86.751 1.00 50.75 359 LEU A CA 1
ATOM 2394 C C . LEU A 1 311 ? 82.481 112.763 88.065 1.00 51.82 359 LEU A C 1
ATOM 2395 O O . LEU A 1 311 ? 82.337 111.555 88.248 1.00 51.91 359 LEU A O 1
ATOM 2400 N N . ARG A 1 312 ? 82.979 113.582 88.984 1.00 52.45 360 ARG A N 1
ATOM 2401 C CA . ARG A 1 312 ? 83.401 113.085 90.282 1.00 52.75 360 ARG A CA 1
ATOM 2402 C C . ARG A 1 312 ? 82.205 112.581 91.056 1.00 52.12 360 ARG A C 1
ATOM 2403 O O . ARG A 1 312 ? 82.300 111.586 91.759 1.00 52.69 360 ARG A O 1
ATOM 2411 N N . LEU A 1 313 ? 81.081 113.276 90.920 1.00 52.85 361 LEU A N 1
ATOM 2412 C CA . LEU A 1 313 ? 79.844 112.888 91.593 1.00 51.43 361 LEU A CA 1
ATOM 2413 C C . LEU A 1 313 ? 79.391 111.529 91.046 1.00 51.22 361 LEU A C 1
ATOM 2414 O O . LEU A 1 313 ? 79.068 110.619 91.807 1.00 50.30 361 LEU A O 1
ATOM 2419 N N . VAL A 1 314 ? 79.379 111.407 89.723 1.00 50.86 362 VAL A N 1
ATOM 2420 C CA . VAL A 1 314 ? 78.990 110.173 89.057 1.00 52.40 362 VAL A CA 1
ATOM 2421 C C . VAL A 1 314 ? 79.861 108.999 89.507 1.00 54.31 362 VAL A C 1
ATOM 2422 O O . VAL A 1 314 ? 79.352 107.928 89.828 1.00 55.11 362 VAL A O 1
ATOM 2426 N N . ALA A 1 315 ? 81.172 109.208 89.536 1.00 55.60 363 ALA A N 1
ATOM 2427 C CA . ALA A 1 315 ? 82.103 108.164 89.926 1.00 56.93 363 ALA A CA 1
ATOM 2428 C C . ALA A 1 315 ? 82.262 107.955 91.420 1.00 58.40 363 ALA A C 1
ATOM 2429 O O . ALA A 1 315 ? 82.895 106.997 91.826 1.00 59.00 363 ALA A O 1
ATOM 2431 N N . LEU A 1 316 ? 81.665 108.826 92.226 1.00 60.50 364 LEU A N 1
ATOM 2432 C CA . LEU A 1 316 ? 81.816 108.787 93.680 1.00 63.43 364 LEU A CA 1
ATOM 2433 C C . LEU A 1 316 ? 82.283 107.477 94.322 1.00 66.23 364 LEU A C 1
ATOM 2434 O O . LEU A 1 316 ? 83.501 107.296 94.535 1.00 69.41 364 LEU A O 1
ATOM 2439 N N . GLY A 1 317 ? 81.363 106.580 94.668 1.00 63.66 365 GLY A N 1
ATOM 2440 C CA . GLY A 1 317 ? 81.805 105.328 95.270 1.00 64.07 365 GLY A CA 1
ATOM 2441 C C . GLY A 1 317 ? 81.675 105.210 96.779 1.00 64.03 365 GLY A C 1
ATOM 2442 O O . GLY A 1 317 ? 81.793 106.193 97.505 1.00 62.97 365 GLY A O 1
ATOM 2443 N N . GLY A 1 318 ? 81.453 103.983 97.247 1.00 65.03 366 GLY A N 1
ATOM 2444 C CA . GLY A 1 318 ? 81.274 103.722 98.669 1.00 65.65 366 GLY A CA 1
ATOM 2445 C C . GLY A 1 318 ? 82.233 104.381 99.642 1.00 66.09 366 GLY A C 1
ATOM 2446 O O . GLY A 1 318 ? 81.818 104.868 100.687 1.00 67.25 366 GLY A O 1
ATOM 2447 N N . THR A 1 319 ? 83.515 104.392 99.301 1.00 67.00 367 THR A N 1
ATOM 2448 C CA . THR A 1 319 ? 84.554 104.978 100.142 1.00 67.44 367 THR A CA 1
ATOM 2449 C C . THR A 1 319 ? 84.378 106.459 100.457 1.00 66.89 367 THR A C 1
ATOM 2450 O O . THR A 1 319 ? 84.604 106.897 101.578 1.00 66.44 367 THR A O 1
ATOM 2454 N N . ASP A 1 320 ? 83.978 107.231 99.461 1.00 67.44 368 ASP A N 1
ATOM 2455 C CA . ASP A 1 320 ? 83.819 108.664 99.637 1.00 67.02 368 ASP A CA 1
ATOM 2456 C C . ASP A 1 320 ? 82.355 109.052 99.792 1.00 66.49 368 ASP A C 1
ATOM 2457 O O . ASP A 1 320 ? 82.008 110.235 99.762 1.00 66.81 368 ASP A O 1
ATOM 2462 N N . ALA A 1 321 ? 81.506 108.045 99.971 1.00 65.73 369 ALA A N 1
ATOM 2463 C CA . ALA A 1 321 ? 80.072 108.265 100.119 1.00 65.77 369 ALA A CA 1
ATOM 2464 C C . ALA A 1 321 ? 79.739 109.102 101.347 1.00 65.27 369 ALA A C 1
ATOM 2465 O O . ALA A 1 321 ? 78.669 109.711 101.419 1.00 65.72 369 ALA A O 1
ATOM 2467 N N . PHE A 1 322 ? 80.656 109.137 102.308 1.00 64.70 370 PHE A N 1
ATOM 2468 C CA . PHE A 1 322 ? 80.444 109.904 103.526 1.00 63.56 370 PHE A CA 1
ATOM 2469 C C . PHE A 1 322 ? 80.280 111.380 103.197 1.00 63.25 370 PHE A C 1
ATOM 2470 O O . PHE A 1 322 ? 79.797 112.145 104.017 1.00 63.34 370 PHE A O 1
ATOM 2478 N N . LEU A 1 323 ? 80.692 111.779 102.000 1.00 62.73 371 LEU A N 1
ATOM 2479 C CA . LEU A 1 323 ? 80.575 113.171 101.582 1.00 64.80 371 LEU A CA 1
ATOM 2480 C C . LEU A 1 323 ? 79.134 113.522 101.245 1.00 65.12 371 LEU A C 1
ATOM 2481 O O . LEU A 1 323 ? 78.782 114.693 101.163 1.00 63.74 371 LEU A O 1
ATOM 2486 N N . LEU A 1 324 ? 78.304 112.504 101.046 1.00 66.33 372 LEU A N 1
ATOM 2487 C CA . LEU A 1 324 ? 76.899 112.715 100.710 1.00 68.07 372 LEU A CA 1
ATOM 2488 C C . LEU A 1 324 ? 76.025 112.959 101.936 1.00 69.76 372 LEU A C 1
ATOM 2489 O O . LEU A 1 324 ? 74.847 113.278 101.802 1.00 70.08 372 LEU A O 1
ATOM 2494 N N . GLU A 1 325 ? 76.609 112.795 103.121 1.00 72.66 373 GLU A N 1
ATOM 2495 C CA . GLU A 1 325 ? 75.904 112.985 104.388 1.00 76.25 373 GLU A CA 1
ATOM 2496 C C . GLU A 1 325 ? 75.477 114.429 104.600 1.00 77.77 373 GLU A C 1
ATOM 2497 O O . GLU A 1 325 ? 76.164 115.355 104.164 1.00 77.64 373 GLU A O 1
ATOM 2503 N N . SER A 1 326 ? 74.349 114.609 105.288 1.00 79.63 374 SER A N 1
ATOM 2504 C CA . SER A 1 326 ? 73.792 115.933 105.568 1.00 81.06 374 SER A CA 1
ATOM 2505 C C . SER A 1 326 ? 74.839 116.928 106.060 1.00 80.89 374 SER A C 1
ATOM 2506 O O . SER A 1 326 ? 74.669 118.138 105.922 1.00 80.11 374 SER A O 1
ATOM 2509 N N . LEU A 1 327 ? 75.923 116.405 106.627 1.00 81.77 375 LEU A N 1
ATOM 2510 C CA . LEU A 1 327 ? 77.015 117.224 107.148 1.00 82.29 375 LEU A CA 1
ATOM 2511 C C . LEU A 1 327 ? 77.693 118.107 106.096 1.00 82.37 375 LEU A C 1
ATOM 2512 O O . LEU A 1 327 ? 78.102 119.231 106.393 1.00 82.58 375 LEU A O 1
ATOM 2517 N N . PHE A 1 328 ? 77.823 117.603 104.873 1.00 81.72 376 PHE A N 1
ATOM 2518 C CA . PHE A 1 328 ? 78.473 118.376 103.819 1.00 80.74 376 PHE A CA 1
ATOM 2519 C C . PHE A 1 328 ? 77.511 118.994 102.807 1.00 80.59 376 PHE A C 1
ATOM 2520 O O . PHE A 1 328 ? 77.953 119.595 101.830 1.00 80.37 376 PHE A O 1
ATOM 2528 N N . ARG A 1 329 ? 76.207 118.859 103.021 1.00 80.66 377 ARG A N 1
ATOM 2529 C CA . ARG A 1 329 ? 75.257 119.417 102.066 1.00 81.80 377 ARG A CA 1
ATOM 2530 C C . ARG A 1 329 ? 75.328 120.931 101.946 1.00 80.59 377 ARG A C 1
ATOM 2531 O O . ARG A 1 329 ? 74.309 121.594 101.792 1.00 82.75 377 ARG A O 1
ATOM 2539 N N . ASP A 1 330 ? 76.531 121.479 102.016 1.00 78.69 378 ASP A N 1
ATOM 2540 C CA . ASP A 1 330 ? 76.716 122.915 101.884 1.00 77.67 378 ASP A CA 1
ATOM 2541 C C . ASP A 1 330 ? 78.096 123.218 101.356 1.00 75.48 378 ASP A C 1
ATOM 2542 O O . ASP A 1 330 ? 78.407 124.351 100.997 1.00 74.30 378 ASP A O 1
ATOM 2547 N N . THR A 1 331 ? 78.912 122.174 101.291 1.00 73.40 379 THR A N 1
ATOM 2548 C CA . THR A 1 331 ? 80.277 122.282 100.811 1.00 69.89 379 THR A CA 1
ATOM 2549 C C . THR A 1 331 ? 80.610 121.157 99.835 1.00 67.65 379 THR A C 1
ATOM 2550 O O . THR A 1 331 ? 81.600 121.237 99.113 1.00 67.11 379 THR A O 1
ATOM 2554 N N . ILE A 1 332 ? 79.768 120.121 99.815 1.00 65.55 380 ILE A N 1
ATOM 2555 C CA . ILE A 1 332 ? 79.965 118.957 98.948 1.00 62.35 380 ILE A CA 1
ATOM 2556 C C . ILE A 1 332 ? 80.319 119.331 97.515 1.00 61.52 380 ILE A C 1
ATOM 2557 O O . ILE A 1 332 ? 81.170 118.695 96.885 1.00 61.45 380 ILE A O 1
ATOM 2562 N N . TRP A 1 333 ? 79.672 120.362 96.991 1.00 59.40 381 TRP A N 1
ATOM 2563 C CA . TRP A 1 333 ? 79.965 120.737 95.629 1.00 58.30 381 TRP A CA 1
ATOM 2564 C C . TRP A 1 333 ? 81.360 121.363 95.554 1.00 58.77 381 TRP A C 1
ATOM 2565 O O . TRP A 1 333 ? 82.103 121.121 94.605 1.00 59.02 381 TRP A O 1
ATOM 2576 N N . GLY A 1 334 ? 81.726 122.147 96.561 1.00 58.47 382 GLY A N 1
ATOM 2577 C CA . GLY A 1 334 ? 83.041 122.760 96.560 1.00 57.60 382 GLY A CA 1
ATOM 2578 C C . GLY A 1 334 ? 84.099 121.676 96.581 1.00 58.14 382 GLY A C 1
ATOM 2579 O O . GLY A 1 334 ? 85.109 121.754 95.877 1.00 58.88 382 GLY A O 1
ATOM 2580 N N . HIS A 1 335 ? 83.869 120.658 97.403 1.00 57.81 383 HIS A N 1
ATOM 2581 C CA . HIS A 1 335 ? 84.791 119.541 97.488 1.00 57.80 383 HIS A CA 1
ATOM 2582 C C . HIS A 1 335 ? 84.860 118.868 96.122 1.00 58.38 383 HIS A C 1
ATOM 2583 O O . HIS A 1 335 ? 85.939 118.537 95.636 1.00 59.16 383 HIS A O 1
ATOM 2590 N N . LEU A 1 336 ? 83.701 118.681 95.498 1.00 58.27 384 LEU A N 1
ATOM 2591 C CA . LEU A 1 336 ? 83.646 118.060 94.186 1.00 57.97 384 LEU A CA 1
ATOM 2592 C C . LEU A 1 336 ? 84.505 118.836 93.197 1.00 58.53 384 LEU A C 1
ATOM 2593 O O . LEU A 1 336 ? 85.158 118.248 92.334 1.00 58.97 384 LEU A O 1
ATOM 2598 N N . GLU A 1 337 ? 84.517 120.157 93.340 1.00 58.71 385 GLU A N 1
ATOM 2599 C CA . GLU A 1 337 ? 85.294 121.004 92.450 1.00 59.53 385 GLU A CA 1
ATOM 2600 C C . GLU A 1 337 ? 86.779 120.918 92.747 1.00 59.41 385 GLU A C 1
ATOM 2601 O O . GLU A 1 337 ? 87.592 121.090 91.838 1.00 60.86 385 GLU A O 1
ATOM 2607 N N . LEU A 1 338 ? 87.130 120.648 94.004 1.00 57.27 386 LEU A N 1
ATOM 2608 C CA . LEU A 1 338 ? 88.529 120.539 94.415 1.00 56.54 386 LEU A CA 1
ATOM 2609 C C . LEU A 1 338 ? 89.106 119.121 94.381 1.00 56.52 386 LEU A C 1
ATOM 2610 O O . LEU A 1 338 ? 90.246 118.923 94.779 1.00 59.15 386 LEU A O 1
ATOM 2615 N N . SER A 1 339 ? 88.315 118.154 93.918 1.00 55.49 387 SER A N 1
ATOM 2616 C CA . SER A 1 339 ? 88.682 116.726 93.815 1.00 53.92 387 SER A CA 1
ATOM 2617 C C . SER A 1 339 ? 88.358 115.962 95.105 1.00 53.15 387 SER A C 1
ATOM 2618 O O . SER A 1 339 ? 88.490 116.498 96.204 1.00 54.53 387 SER A O 1
ATOM 2621 N N . VAL A 1 340 ? 87.921 114.715 94.965 1.00 51.35 388 VAL A N 1
ATOM 2622 C CA . VAL A 1 340 ? 87.534 113.900 96.117 1.00 51.86 388 VAL A CA 1
ATOM 2623 C C . VAL A 1 340 ? 88.637 112.996 96.651 1.00 51.52 388 VAL A C 1
ATOM 2624 O O . VAL A 1 340 ? 88.985 113.041 97.823 1.00 51.61 388 VAL A O 1
ATOM 2628 N N . SER A 1 341 ? 89.158 112.147 95.785 1.00 52.25 389 SER A N 1
ATOM 2629 C CA . SER A 1 341 ? 90.212 111.230 96.169 1.00 54.16 389 SER A CA 1
ATOM 2630 C C . SER A 1 341 ? 90.843 110.664 94.909 1.00 55.35 389 SER A C 1
ATOM 2631 O O . SER A 1 341 ? 90.298 110.789 93.809 1.00 55.56 389 SER A O 1
ATOM 2634 N N . ARG A 1 342 ? 91.999 110.045 95.071 1.00 57.05 390 ARG A N 1
ATOM 2635 C CA . ARG A 1 342 ? 92.710 109.486 93.941 1.00 58.98 390 ARG A CA 1
ATOM 2636 C C . ARG A 1 342 ? 91.925 108.405 93.219 1.00 59.52 390 ARG A C 1
ATOM 2637 O O . ARG A 1 342 ? 91.905 108.363 91.994 1.00 59.74 390 ARG A O 1
ATOM 2645 N N . ASP A 1 343 ? 91.279 107.523 93.966 1.00 60.43 391 ASP A N 1
ATOM 2646 C CA . ASP A 1 343 ? 90.526 106.470 93.317 1.00 62.68 391 ASP A CA 1
ATOM 2647 C C . ASP A 1 343 ? 89.380 107.080 92.536 1.00 62.34 391 ASP A C 1
ATOM 2648 O O . ASP A 1 343 ? 89.023 106.586 91.474 1.00 63.03 391 ASP A O 1
ATOM 2653 N N . ASN A 1 344 ? 88.816 108.166 93.052 1.00 60.81 392 ASN A N 1
ATOM 2654 C CA . ASN A 1 344 ? 87.723 108.839 92.368 1.00 59.77 392 ASN A CA 1
ATOM 2655 C C . ASN A 1 344 ? 88.187 109.447 91.045 1.00 59.30 392 ASN A C 1
ATOM 2656 O O . ASN A 1 344 ? 87.545 109.283 90.011 1.00 57.43 392 ASN A O 1
ATOM 2661 N N . GLU A 1 345 ? 89.314 110.151 91.092 1.00 59.49 393 GLU A N 1
ATOM 2662 C CA . GLU A 1 345 ? 89.877 110.806 89.910 1.00 58.93 393 GLU A CA 1
ATOM 2663 C C . GLU A 1 345 ? 90.336 109.790 88.880 1.00 58.16 393 GLU A C 1
ATOM 2664 O O . GLU A 1 345 ? 90.116 109.952 87.682 1.00 57.59 393 GLU A O 1
ATOM 2670 N N . GLU A 1 346 ? 90.989 108.741 89.360 1.00 58.83 394 GLU A N 1
ATOM 2671 C CA . GLU A 1 346 ? 91.492 107.704 88.477 1.00 58.36 394 GLU A CA 1
ATOM 2672 C C . GLU A 1 346 ? 90.362 107.009 87.743 1.00 56.26 394 GLU A C 1
ATOM 2673 O O . GLU A 1 346 ? 90.481 106.662 86.575 1.00 55.70 394 GLU A O 1
ATOM 2679 N N . LEU A 1 347 ? 89.261 106.814 88.449 1.00 55.85 395 LEU A N 1
ATOM 2680 C CA . LEU A 1 347 ? 88.087 106.154 87.909 1.00 54.05 395 LEU A CA 1
ATOM 2681 C C . LEU A 1 347 ? 87.492 106.989 86.789 1.00 53.00 395 LEU A C 1
ATOM 2682 O O . LEU A 1 347 ? 87.320 106.515 85.666 1.00 52.94 395 LEU A O 1
ATOM 2687 N N . LEU A 1 348 ? 87.189 108.243 87.095 1.00 51.15 396 LEU A N 1
ATOM 2688 C CA . LEU A 1 348 ? 86.580 109.106 86.100 1.00 51.00 396 LEU A CA 1
ATOM 2689 C C . LEU A 1 348 ? 87.465 109.297 84.891 1.00 50.54 396 LEU A C 1
ATOM 2690 O O . LEU A 1 348 ? 86.963 109.325 83.770 1.00 50.25 396 LEU A O 1
ATOM 2695 N N . CYS A 1 349 ? 88.771 109.420 85.102 1.00 51.08 397 CYS A N 1
ATOM 2696 C CA . CYS A 1 349 ? 89.683 109.581 83.969 1.00 52.95 397 CYS A CA 1
ATOM 2697 C C . CYS A 1 349 ? 89.584 108.332 83.084 1.00 53.11 397 CYS A C 1
ATOM 2698 O O . CYS A 1 349 ? 89.487 108.412 81.857 1.00 51.06 397 CYS A O 1
ATOM 2701 N N . LYS A 1 350 ? 89.593 107.172 83.725 1.00 54.77 398 LYS A N 1
ATOM 2702 C CA . LYS A 1 350 ? 89.511 105.919 83.006 1.00 56.25 398 LYS A CA 1
ATOM 2703 C C . LYS A 1 350 ? 88.235 105.915 82.171 1.00 56.20 398 LYS A C 1
ATOM 2704 O O . LYS A 1 350 ? 88.255 105.581 80.986 1.00 55.85 398 LYS A O 1
ATOM 2710 N N . ALA A 1 351 ? 87.128 106.311 82.794 1.00 55.35 399 ALA A N 1
ATOM 2711 C CA . ALA A 1 351 ? 85.839 106.359 82.119 1.00 53.40 399 ALA A CA 1
ATOM 2712 C C . ALA A 1 351 ? 85.856 107.263 80.888 1.00 52.74 399 ALA A C 1
ATOM 2713 O O . ALA A 1 351 ? 85.472 106.842 79.799 1.00 53.47 399 ALA A O 1
ATOM 2715 N N . VAL A 1 352 ? 86.292 108.507 81.056 1.00 51.37 400 VAL A N 1
ATOM 2716 C CA . VAL A 1 352 ? 86.336 109.441 79.936 1.00 50.92 400 VAL A CA 1
ATOM 2717 C C . VAL A 1 352 ? 87.258 108.958 78.828 1.00 53.53 400 VAL A C 1
ATOM 2718 O O . VAL A 1 352 ? 86.904 109.002 77.644 1.00 53.14 400 VAL A O 1
ATOM 2722 N N . ARG A 1 353 ? 88.446 108.497 79.207 1.00 54.76 401 ARG A N 1
ATOM 2723 C CA . ARG A 1 353 ? 89.401 108.043 78.210 1.00 56.19 401 ARG A CA 1
ATOM 2724 C C . ARG A 1 353 ? 88.880 106.877 77.396 1.00 57.16 401 ARG A C 1
ATOM 2725 O O . ARG A 1 353 ? 89.083 106.830 76.183 1.00 57.73 401 ARG A O 1
ATOM 2733 N N . GLU A 1 354 ? 88.208 105.939 78.051 1.00 57.47 402 GLU A N 1
ATOM 2734 C CA . GLU A 1 354 ? 87.673 104.800 77.328 1.00 60.64 402 GLU A CA 1
ATOM 2735 C C . GLU A 1 354 ? 86.557 105.269 76.403 1.00 59.52 402 GLU A C 1
ATOM 2736 O O . GLU A 1 354 ? 86.408 104.751 75.300 1.00 60.59 402 GLU A O 1
ATOM 2742 N N . ALA A 1 355 ? 85.778 106.253 76.839 1.00 57.60 403 ALA A N 1
ATOM 2743 C CA . ALA A 1 355 ? 84.697 106.759 76.002 1.00 56.48 403 ALA A CA 1
ATOM 2744 C C . ALA A 1 355 ? 85.248 107.417 74.738 1.00 55.19 403 ALA A C 1
ATOM 2745 O O . ALA A 1 355 ? 84.682 107.279 73.660 1.00 54.54 403 ALA A O 1
ATOM 2747 N N . CYS A 1 356 ? 86.357 108.130 74.871 1.00 54.46 404 CYS A N 1
ATOM 2748 C CA . CYS A 1 356 ? 86.970 108.770 73.717 1.00 56.10 404 CYS A CA 1
ATOM 2749 C C . CYS A 1 356 ? 87.522 107.736 72.748 1.00 58.05 404 CYS A C 1
ATOM 2750 O O . CYS A 1 356 ? 87.266 107.803 71.544 1.00 58.91 404 CYS A O 1
ATOM 2753 N N . LYS A 1 357 ? 88.280 106.779 73.273 1.00 59.56 405 LYS A N 1
ATOM 2754 C CA . LYS A 1 357 ? 88.865 105.744 72.432 1.00 61.74 405 LYS A CA 1
ATOM 2755 C C . LYS A 1 357 ? 87.764 105.012 71.705 1.00 61.16 405 LYS A C 1
ATOM 2756 O O . LYS A 1 357 ? 87.814 104.830 70.486 1.00 61.51 405 LYS A O 1
ATOM 2762 N N . SER A 1 358 ? 86.747 104.618 72.455 1.00 60.19 406 SER A N 1
ATOM 2763 C CA . SER A 1 358 ? 85.651 103.883 71.864 1.00 59.20 406 SER A CA 1
ATOM 2764 C C . SER A 1 358 ? 84.983 104.700 70.784 1.00 58.25 406 SER A C 1
ATOM 2765 O O . SER A 1 358 ? 84.728 104.206 69.688 1.00 58.52 406 SER A O 1
ATOM 2768 N N . ALA A 1 359 ? 84.704 105.959 71.089 1.00 57.65 407 ALA A N 1
ATOM 2769 C CA . ALA A 1 359 ? 84.053 106.831 70.121 1.00 57.35 407 ALA A CA 1
ATOM 2770 C C . ALA A 1 359 ? 84.927 107.014 68.889 1.00 57.54 407 ALA A C 1
ATOM 2771 O O . ALA A 1 359 ? 84.451 106.860 67.758 1.00 57.60 407 ALA A O 1
ATOM 2773 N N . LEU A 1 360 ? 86.203 107.340 69.110 1.00 56.82 408 LEU A N 1
ATOM 2774 C CA . LEU A 1 360 ? 87.150 107.551 68.016 1.00 56.65 408 LEU A CA 1
ATOM 2775 C C . LEU A 1 360 ? 87.189 106.364 67.062 1.00 56.33 408 LEU A C 1
ATOM 2776 O O . LEU A 1 360 ? 87.256 106.530 65.847 1.00 55.42 408 LEU A O 1
ATOM 2781 N N . ALA A 1 361 ? 87.141 105.166 67.630 1.00 57.62 409 ALA A N 1
ATOM 2782 C CA . ALA A 1 361 ? 87.170 103.934 66.855 1.00 56.63 409 ALA A CA 1
ATOM 2783 C C . ALA A 1 361 ? 85.917 103.767 66.010 1.00 56.86 409 ALA A C 1
ATOM 2784 O O . ALA A 1 361 ? 85.872 102.915 65.131 1.00 59.29 409 ALA A O 1
ATOM 2786 N N . GLY A 1 362 ? 84.906 104.589 66.260 1.00 56.70 410 GLY A N 1
ATOM 2787 C CA . GLY A 1 362 ? 83.671 104.471 65.505 1.00 56.60 410 GLY A CA 1
ATOM 2788 C C . GLY A 1 362 ? 83.654 105.110 64.128 1.00 57.72 410 GLY A C 1
ATOM 2789 O O . GLY A 1 362 ? 82.689 104.942 63.368 1.00 57.82 410 GLY A O 1
ATOM 2790 N N . TYR A 1 363 ? 84.704 105.852 63.794 1.00 57.49 411 TYR A N 1
ATOM 2791 C CA . TYR A 1 363 ? 84.755 106.504 62.488 1.00 58.63 411 TYR A CA 1
ATOM 2792 C C . TYR A 1 363 ? 85.405 105.571 61.471 1.00 59.00 411 TYR A C 1
ATOM 2793 O O . TYR A 1 363 ? 86.159 104.671 61.851 1.00 57.77 411 TYR A O 1
ATOM 2802 N N . HIS A 1 364 ? 85.109 105.784 60.187 1.00 59.46 412 HIS A N 1
ATOM 2803 C CA . HIS A 1 364 ? 85.653 104.933 59.130 1.00 59.73 412 HIS A CA 1
ATOM 2804 C C . HIS A 1 364 ? 86.833 105.537 58.377 1.00 59.42 412 HIS A C 1
ATOM 2805 O O . HIS A 1 364 ? 87.276 104.982 57.369 1.00 60.18 412 HIS A O 1
ATOM 2812 N N . THR A 1 365 ? 87.326 106.679 58.842 1.00 57.48 413 THR A N 1
ATOM 2813 C CA . THR A 1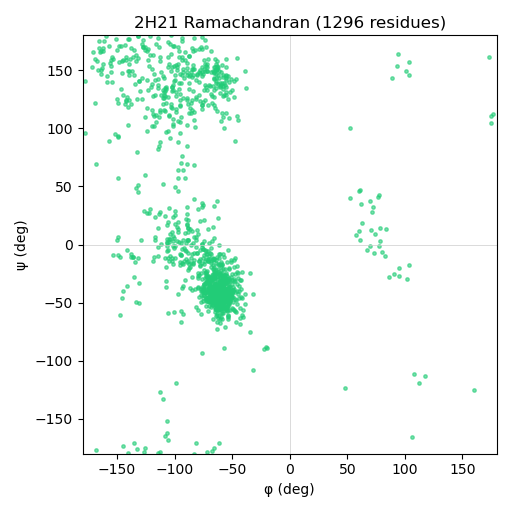 365 ? 88.476 107.308 58.210 1.00 56.27 413 THR A CA 1
ATOM 2814 C C . THR A 1 365 ? 89.381 107.858 59.289 1.00 56.15 413 THR A C 1
ATOM 2815 O O . THR A 1 365 ? 88.940 108.129 60.410 1.00 55.92 413 THR A O 1
ATOM 2819 N N . THR A 1 366 ? 90.658 108.004 58.964 1.00 55.78 414 THR A N 1
ATOM 2820 C CA . THR A 1 366 ? 91.603 108.549 59.928 1.00 56.96 414 THR A CA 1
ATOM 2821 C C . THR A 1 366 ? 91.626 110.051 59.717 1.00 57.42 414 THR A C 1
ATOM 2822 O O . THR A 1 366 ? 91.242 110.546 58.659 1.00 58.68 414 THR A O 1
ATOM 2826 N N . ILE A 1 367 ? 92.066 110.779 60.725 1.00 57.53 415 ILE A N 1
ATOM 2827 C CA . ILE A 1 367 ? 92.122 112.219 60.618 1.00 58.35 415 ILE A CA 1
ATOM 2828 C C . ILE A 1 367 ? 93.007 112.620 59.436 1.00 58.01 415 ILE A C 1
ATOM 2829 O O . ILE A 1 367 ? 92.742 113.619 58.789 1.00 57.91 415 ILE A O 1
ATOM 2834 N N . GLU A 1 368 ? 94.044 111.832 59.144 1.00 58.59 416 GLU A N 1
ATOM 2835 C CA . GLU A 1 368 ? 94.932 112.134 58.018 1.00 59.53 416 GLU A CA 1
ATOM 2836 C C . GLU A 1 368 ? 94.165 112.045 56.719 1.00 59.22 416 GLU A C 1
ATOM 2837 O O . GLU A 1 368 ? 94.322 112.882 55.841 1.00 61.59 416 GLU A O 1
ATOM 2843 N N . GLN A 1 369 ? 93.346 111.013 56.595 1.00 58.23 417 GLN A N 1
ATOM 2844 C CA . GLN A 1 369 ? 92.559 110.831 55.392 1.00 57.73 417 GLN A CA 1
ATOM 2845 C C . GLN A 1 369 ? 91.612 112.012 55.187 1.00 56.08 417 GLN A C 1
ATOM 2846 O O . GLN A 1 369 ? 91.475 112.520 54.076 1.00 57.40 417 GLN A O 1
ATOM 2852 N N . ASP A 1 370 ? 90.976 112.459 56.262 1.00 54.31 418 ASP A N 1
ATOM 2853 C CA . ASP A 1 370 ? 90.053 113.577 56.165 1.00 52.98 418 ASP A CA 1
ATOM 2854 C C . ASP A 1 370 ? 90.797 114.812 55.702 1.00 52.08 418 ASP A C 1
ATOM 2855 O O . ASP A 1 370 ? 90.371 115.489 54.774 1.00 53.12 418 ASP A O 1
ATOM 2860 N N . ARG A 1 371 ? 91.921 115.095 56.342 1.00 51.99 419 ARG A N 1
ATOM 2861 C CA . ARG A 1 371 ? 92.720 116.251 55.970 1.00 52.42 419 ARG A CA 1
ATOM 2862 C C . ARG A 1 371 ? 93.232 116.183 54.541 1.00 51.38 419 ARG A C 1
ATOM 2863 O O . ARG A 1 371 ? 93.379 117.205 53.880 1.00 50.30 419 ARG A O 1
ATOM 2871 N N . GLU A 1 372 ? 93.497 114.985 54.047 1.00 51.49 420 GLU A N 1
ATOM 2872 C CA . GLU A 1 372 ? 93.961 114.908 52.681 1.00 52.58 420 GLU A CA 1
ATOM 2873 C C . GLU A 1 372 ? 92.766 115.231 51.799 1.00 51.79 420 GLU A C 1
ATOM 2874 O O . GLU A 1 372 ? 92.871 116.035 50.871 1.00 51.04 420 GLU A O 1
ATOM 2880 N N . LEU A 1 373 ? 91.625 114.618 52.106 1.00 49.98 421 LEU A N 1
ATOM 2881 C CA . LEU A 1 373 ? 90.413 114.856 51.338 1.00 48.92 421 LEU A CA 1
ATOM 2882 C C . LEU A 1 373 ? 90.113 116.355 51.217 1.00 49.63 421 LEU A C 1
ATOM 2883 O O . LEU A 1 373 ? 89.861 116.858 50.114 1.00 50.02 421 LEU A O 1
ATOM 2888 N N . LYS A 1 374 ? 90.163 117.068 52.340 1.00 49.12 422 LYS A N 1
ATOM 2889 C CA . LYS A 1 374 ? 89.887 118.502 52.351 1.00 49.65 422 LYS A CA 1
ATOM 2890 C C . LYS A 1 374 ? 90.773 119.296 51.400 1.00 48.70 422 LYS A C 1
ATOM 2891 O O . LYS A 1 374 ? 90.435 120.408 50.999 1.00 48.53 422 LYS A O 1
ATOM 2897 N N . GLU A 1 375 ? 91.903 118.703 51.043 1.00 48.72 423 GLU A N 1
ATOM 2898 C CA . GLU A 1 375 ? 92.891 119.327 50.182 1.00 49.00 423 GLU A CA 1
ATOM 2899 C C . GLU A 1 375 ? 92.493 119.291 48.696 1.00 51.42 423 GLU A C 1
ATOM 2900 O O . GLU A 1 375 ? 93.097 119.971 47.855 1.00 51.12 423 GLU A O 1
ATOM 2906 N N . GLY A 1 376 ? 91.467 118.501 48.383 1.00 53.47 424 GLY A N 1
ATOM 2907 C CA . GLY A 1 376 ? 90.968 118.416 47.018 1.00 55.01 424 GLY A CA 1
ATOM 2908 C C . GLY A 1 376 ? 89.619 119.119 46.932 1.00 55.79 424 GLY A C 1
ATOM 2909 O O . GLY A 1 376 ? 89.265 119.882 47.830 1.00 54.32 424 GLY A O 1
ATOM 2910 N N . ASN A 1 377 ? 88.865 118.880 45.862 1.00 58.17 425 ASN A N 1
ATOM 2911 C CA . ASN A 1 377 ? 87.549 119.504 45.715 1.00 61.09 425 ASN A CA 1
ATOM 2912 C C . ASN A 1 377 ? 86.464 118.563 46.206 1.00 60.75 425 ASN A C 1
ATOM 2913 O O . ASN A 1 377 ? 86.292 117.471 45.674 1.00 60.78 425 ASN A O 1
ATOM 2918 N N . LEU A 1 378 ? 85.729 118.992 47.220 1.00 61.24 426 LEU A N 1
ATOM 2919 C CA . LEU A 1 378 ? 84.680 118.163 47.786 1.00 62.30 426 LEU A CA 1
ATOM 2920 C C . LEU A 1 378 ? 83.269 118.671 47.509 1.00 63.49 426 LEU A C 1
ATOM 2921 O O . LEU A 1 378 ? 83.037 119.874 47.462 1.00 64.74 426 LEU A O 1
ATOM 2926 N N . ASP A 1 379 ? 82.336 117.740 47.314 1.00 65.46 427 ASP A N 1
ATOM 2927 C CA . ASP A 1 379 ? 80.931 118.072 47.093 1.00 66.39 427 ASP A CA 1
ATOM 2928 C C . ASP A 1 379 ? 80.494 118.738 48.398 1.00 65.00 427 ASP A C 1
ATOM 2929 O O . ASP A 1 379 ? 80.988 118.380 49.470 1.00 64.78 427 ASP A O 1
ATOM 2934 N N . SER A 1 380 ? 79.585 119.706 48.313 1.00 63.64 428 SER A N 1
ATOM 2935 C CA . SER A 1 380 ? 79.110 120.411 49.504 1.00 61.32 428 SER A CA 1
ATOM 2936 C C . SER A 1 380 ? 78.794 119.496 50.703 1.00 59.59 428 SER A C 1
ATOM 2937 O O . SER A 1 380 ? 79.206 119.777 51.839 1.00 59.03 428 SER A O 1
ATOM 2940 N N . ARG A 1 381 ? 78.081 118.398 50.462 1.00 57.98 429 ARG A N 1
ATOM 2941 C CA . ARG A 1 381 ? 77.735 117.492 51.559 1.00 55.89 429 ARG A CA 1
ATOM 2942 C C . ARG A 1 381 ? 78.934 116.665 52.028 1.00 53.24 429 ARG A C 1
ATOM 2943 O O . ARG A 1 381 ? 79.156 116.520 53.229 1.00 53.94 429 ARG A O 1
ATOM 2951 N N . LEU A 1 382 ? 79.718 116.140 51.092 1.00 51.91 430 LEU A N 1
ATOM 2952 C CA . LEU A 1 382 ? 80.895 115.356 51.464 1.00 50.10 430 LEU A CA 1
ATOM 2953 C C . LEU A 1 382 ? 81.833 116.273 52.252 1.00 49.96 430 LEU A C 1
ATOM 2954 O O . LEU A 1 382 ? 82.443 115.868 53.253 1.00 50.55 430 LEU A O 1
ATOM 2959 N N . ALA A 1 383 ? 81.926 117.516 51.791 1.00 48.35 431 ALA A N 1
ATOM 2960 C CA . ALA A 1 383 ? 82.739 118.532 52.433 1.00 46.52 431 ALA A CA 1
ATOM 2961 C C . ALA A 1 383 ? 82.317 118.720 53.884 1.00 45.69 431 ALA A C 1
ATOM 2962 O O . ALA A 1 383 ? 83.164 118.856 54.763 1.00 45.84 431 ALA A O 1
ATOM 2964 N N . ILE A 1 384 ? 81.009 118.748 54.127 1.00 45.29 432 ILE A N 1
ATOM 2965 C CA . ILE A 1 384 ? 80.487 118.917 55.476 1.00 45.65 432 ILE A CA 1
ATOM 2966 C C . ILE A 1 384 ? 80.849 117.708 56.341 1.00 46.97 432 ILE A C 1
ATOM 2967 O O . ILE A 1 384 ? 81.311 117.842 57.480 1.00 47.28 432 ILE A O 1
ATOM 2972 N N . ALA A 1 385 ? 80.639 116.518 55.797 1.00 46.51 433 ALA A N 1
ATOM 2973 C CA . ALA A 1 385 ? 80.933 115.312 56.548 1.00 47.31 433 ALA A CA 1
ATOM 2974 C C . ALA A 1 385 ? 82.411 115.268 56.931 1.00 48.24 433 ALA A C 1
ATOM 2975 O O . ALA A 1 385 ? 82.758 115.106 58.109 1.00 47.74 433 ALA A O 1
ATOM 2977 N N . VAL A 1 386 ? 83.282 115.426 55.940 1.00 47.12 434 VAL A N 1
ATOM 2978 C CA . VAL A 1 386 ? 84.707 115.389 56.200 1.00 47.48 434 VAL A CA 1
ATOM 2979 C C . VAL A 1 386 ? 85.049 116.401 57.294 1.00 48.27 434 VAL A C 1
ATOM 2980 O O . VAL A 1 386 ? 85.592 116.039 58.340 1.00 48.97 434 VAL A O 1
ATOM 2984 N N . GLY A 1 387 ? 84.706 117.664 57.063 1.00 46.36 435 GLY A N 1
ATOM 2985 C CA . GLY A 1 387 ? 84.993 118.684 58.050 1.00 45.35 435 GLY A CA 1
ATOM 2986 C C . GLY A 1 387 ? 84.468 118.356 59.432 1.00 44.56 435 GLY A C 1
ATOM 2987 O O . GLY A 1 387 ? 85.207 118.429 60.417 1.00 45.56 435 GLY A O 1
ATOM 2988 N N . ILE A 1 388 ? 83.191 117.996 59.518 1.00 44.15 436 ILE A N 1
ATOM 2989 C CA . ILE A 1 388 ? 82.587 117.668 60.807 1.00 44.16 436 ILE A CA 1
ATOM 2990 C C . ILE A 1 388 ? 83.325 116.525 61.503 1.00 44.66 436 ILE A C 1
ATOM 2991 O O . ILE A 1 388 ? 83.705 116.647 62.671 1.00 44.43 436 ILE A O 1
ATOM 2996 N N . ARG A 1 389 ? 83.542 115.425 60.783 1.00 45.13 437 ARG A N 1
ATOM 2997 C CA . ARG A 1 389 ? 84.189 114.269 61.387 1.00 46.82 437 ARG A CA 1
ATOM 2998 C C . ARG A 1 389 ? 85.616 114.523 61.805 1.00 47.07 437 ARG A C 1
ATOM 2999 O O . ARG A 1 389 ? 86.065 113.961 62.804 1.00 49.01 437 ARG A O 1
ATOM 3007 N N . GLU A 1 390 ? 86.343 115.350 61.056 1.00 47.40 438 GLU A N 1
ATOM 3008 C CA . GLU A 1 390 ? 87.724 115.661 61.450 1.00 48.05 438 GLU A CA 1
ATOM 3009 C C . GLU A 1 390 ? 87.682 116.448 62.763 1.00 48.51 438 GLU A C 1
ATOM 3010 O O . GLU A 1 390 ? 88.389 116.135 63.720 1.00 47.03 438 GLU A O 1
ATOM 3016 N N . GLY A 1 391 ? 86.837 117.478 62.793 1.00 49.47 439 GLY A N 1
ATOM 3017 C CA . GLY A 1 391 ? 86.704 118.298 63.981 1.00 49.03 439 GLY A CA 1
ATOM 3018 C C . GLY A 1 391 ? 86.320 117.489 65.202 1.00 50.18 439 GLY A C 1
ATOM 3019 O O . GLY A 1 391 ? 86.885 117.675 66.287 1.00 49.47 439 GLY A O 1
ATOM 3020 N N . GLU A 1 392 ? 85.348 116.596 65.039 1.00 51.02 440 GLU A N 1
ATOM 3021 C CA . GLU A 1 392 ? 84.908 115.771 66.154 1.00 50.60 440 GLU A CA 1
ATOM 3022 C C . GLU A 1 392 ? 86.088 114.968 66.663 1.00 51.23 440 GLU A C 1
ATOM 3023 O O . GLU A 1 392 ? 86.294 114.846 67.874 1.00 52.69 440 GLU A O 1
ATOM 3029 N N . LYS A 1 393 ? 86.875 114.429 65.738 1.00 50.61 441 LYS A N 1
ATOM 3030 C CA . LYS A 1 393 ? 88.034 113.644 66.129 1.00 49.57 441 LYS A CA 1
ATOM 3031 C C . LYS A 1 393 ? 89.053 114.502 66.873 1.00 48.66 441 LYS A C 1
ATOM 3032 O O . LYS A 1 393 ? 89.704 114.037 67.804 1.00 49.00 441 LYS A O 1
ATOM 3038 N N . MET A 1 394 ? 89.164 115.767 66.494 1.00 49.21 442 MET A N 1
ATOM 3039 C CA . MET A 1 394 ? 90.095 116.657 67.177 1.00 50.05 442 MET A CA 1
ATOM 3040 C C . MET A 1 394 ? 89.647 116.881 68.618 1.00 49.08 442 MET A C 1
ATOM 3041 O O . MET A 1 394 ? 90.465 116.922 69.528 1.00 51.84 442 MET A O 1
ATOM 3046 N N . VAL A 1 395 ? 88.343 117.034 68.816 1.00 48.18 443 VAL A N 1
ATOM 3047 C CA . VAL A 1 395 ? 87.791 117.248 70.146 1.00 46.86 443 VAL A CA 1
ATOM 3048 C C . VAL A 1 395 ? 87.909 115.964 70.957 1.00 47.19 443 VAL A C 1
ATOM 3049 O O . VAL A 1 395 ? 88.361 115.987 72.092 1.00 46.51 443 VAL A O 1
ATOM 3053 N N . LEU A 1 396 ? 87.502 114.841 70.377 1.00 48.72 444 LEU A N 1
ATOM 3054 C CA . LEU A 1 396 ? 87.631 113.569 71.072 1.00 49.17 444 LEU A CA 1
ATOM 3055 C C . LEU A 1 396 ? 89.080 113.375 71.512 1.00 49.28 444 LEU A C 1
ATOM 3056 O O . LEU A 1 396 ? 89.340 113.020 72.652 1.00 49.91 444 LEU A O 1
ATOM 3061 N N . GLN A 1 397 ? 90.026 113.630 70.615 1.00 51.65 445 GLN A N 1
ATOM 3062 C CA . GLN A 1 397 ? 91.439 113.474 70.953 1.00 53.39 445 GLN A CA 1
ATOM 3063 C C . GLN A 1 397 ? 91.956 114.512 71.954 1.00 52.43 445 GLN A C 1
ATOM 3064 O O . GLN A 1 397 ? 92.789 114.204 72.802 1.00 52.33 445 GLN A O 1
ATOM 3070 N N . GLN A 1 398 ? 91.461 115.738 71.872 1.00 50.79 446 GLN A N 1
ATOM 3071 C CA . GLN A 1 398 ? 91.896 116.758 72.811 1.00 50.44 446 GLN A CA 1
ATOM 3072 C C . GLN A 1 398 ? 91.378 116.402 74.197 1.00 51.69 446 GLN A C 1
ATOM 3073 O O . GLN A 1 398 ? 92.094 116.520 75.195 1.00 52.56 446 GLN A O 1
ATOM 3079 N N . ILE A 1 399 ? 90.122 115.969 74.249 1.00 50.84 447 ILE A N 1
ATOM 3080 C CA . ILE A 1 399 ? 89.517 115.589 75.506 1.00 50.42 447 ILE A CA 1
ATOM 3081 C C . ILE A 1 399 ? 90.363 114.486 76.102 1.00 52.40 447 ILE A C 1
ATOM 3082 O O . ILE A 1 399 ? 90.776 114.573 77.256 1.00 53.72 447 ILE A O 1
ATOM 3087 N N . ASP A 1 400 ? 90.640 113.461 75.302 1.00 53.30 448 ASP A N 1
ATOM 3088 C CA . ASP A 1 400 ? 91.425 112.333 75.766 1.00 54.00 448 ASP A CA 1
ATOM 3089 C C . ASP A 1 400 ? 92.826 112.747 76.179 1.00 54.92 448 ASP A C 1
ATOM 3090 O O . ASP A 1 400 ? 93.402 112.192 77.122 1.00 56.31 448 ASP A O 1
ATOM 3095 N N . GLY A 1 401 ? 93.373 113.728 75.472 1.00 54.74 449 GLY A N 1
ATOM 3096 C CA . GLY A 1 401 ? 94.704 114.193 75.802 1.00 55.12 449 GLY A CA 1
ATOM 3097 C C . GLY A 1 401 ? 94.668 114.836 77.171 1.00 56.36 449 GLY A C 1
ATOM 3098 O O . GLY A 1 401 ? 95.547 114.601 78.006 1.00 57.51 449 GLY A O 1
ATOM 3099 N N . ILE A 1 402 ? 93.638 115.645 77.408 1.00 55.80 450 ILE A N 1
ATOM 3100 C CA . ILE A 1 402 ? 93.493 116.319 78.690 1.00 54.75 450 ILE A CA 1
ATOM 3101 C C . ILE A 1 402 ? 93.444 115.314 79.827 1.00 56.11 450 ILE A C 1
ATOM 3102 O O . ILE A 1 402 ? 94.100 115.491 80.850 1.00 55.99 450 ILE A O 1
ATOM 3107 N N . PHE A 1 403 ? 92.667 114.254 79.656 1.00 57.11 451 PHE A N 1
ATOM 3108 C CA . PHE A 1 403 ? 92.569 113.277 80.720 1.00 58.10 451 PHE A CA 1
ATOM 3109 C C . PHE A 1 403 ? 93.758 112.344 80.807 1.00 60.85 451 PHE A C 1
ATOM 3110 O O . PHE A 1 403 ? 93.984 111.716 81.842 1.00 62.10 451 PHE A O 1
ATOM 3118 N N . GLU A 1 404 ? 94.537 112.266 79.734 1.00 63.70 452 GLU A N 1
ATOM 3119 C CA . GLU A 1 404 ? 95.742 111.438 79.755 1.00 64.68 452 GLU A CA 1
ATOM 3120 C C . GLU A 1 404 ? 96.734 112.124 80.692 1.00 64.24 452 GLU A C 1
ATOM 3121 O O . GLU A 1 404 ? 97.376 111.477 81.523 1.00 65.19 452 GLU A O 1
ATOM 3127 N N . GLN A 1 405 ? 96.842 113.441 80.543 1.00 63.59 453 GLN A N 1
ATOM 3128 C CA . GLN A 1 405 ? 97.725 114.249 81.370 1.00 63.82 453 GLN A CA 1
ATOM 3129 C C . GLN A 1 405 ? 97.269 114.094 82.808 1.00 63.36 453 GLN A C 1
ATOM 3130 O O . GLN A 1 405 ? 98.078 113.850 83.704 1.00 64.29 453 GLN A O 1
ATOM 3136 N N . LYS A 1 406 ? 95.962 114.240 83.014 1.00 61.93 454 LYS A N 1
ATOM 3137 C CA . LYS A 1 406 ? 95.387 114.129 84.339 1.00 60.81 454 LYS A CA 1
ATOM 3138 C C . LYS A 1 406 ? 95.780 112.838 85.021 1.00 61.86 454 LYS A C 1
ATOM 3139 O O . LYS A 1 406 ? 96.001 112.820 86.233 1.00 63.07 454 LYS A O 1
ATOM 3145 N N . GLU A 1 407 ? 95.870 111.753 84.259 1.00 61.86 455 GLU A N 1
ATOM 3146 C CA . GLU A 1 407 ? 96.246 110.485 84.862 1.00 62.95 455 GLU A CA 1
ATOM 3147 C C . GLU A 1 407 ? 97.670 110.588 85.393 1.00 64.86 455 GLU A C 1
ATOM 3148 O O . GLU A 1 407 ? 97.984 110.079 86.468 1.00 65.84 455 GLU A O 1
ATOM 3154 N N . LEU A 1 408 ? 98.526 111.277 84.650 1.00 65.83 456 LEU A N 1
ATOM 3155 C CA . LEU A 1 408 ? 99.909 111.442 85.067 1.00 66.51 456 LEU A CA 1
ATOM 3156 C C . LEU A 1 408 ? 100.017 112.330 86.289 1.00 66.76 456 LEU A C 1
ATOM 3157 O O . LEU A 1 408 ? 100.848 112.085 87.151 1.00 67.70 456 LEU A O 1
ATOM 3162 N N . GLU A 1 409 ? 99.181 113.359 86.369 1.00 67.07 457 GLU A N 1
ATOM 3163 C CA . GLU A 1 409 ? 99.219 114.263 87.516 1.00 68.59 457 GLU A CA 1
ATOM 3164 C C . GLU A 1 409 ? 98.296 113.772 88.638 1.00 68.50 457 GLU A C 1
ATOM 3165 O O . GLU A 1 409 ? 97.964 114.510 89.566 1.00 68.61 457 GLU A O 1
ATOM 3171 N N . LEU A 1 410 ? 97.911 112.504 88.555 1.00 68.28 458 LEU A N 1
ATOM 3172 C CA . LEU A 1 410 ? 97.019 111.900 89.531 1.00 68.25 458 LEU A CA 1
ATOM 3173 C C . LEU A 1 410 ? 97.486 112.031 90.986 1.00 69.32 458 LEU A C 1
ATOM 3174 O O . LEU A 1 410 ? 96.702 111.817 91.908 1.00 69.98 458 LEU A O 1
ATOM 3179 N N . ASP A 1 411 ? 98.751 112.381 91.204 1.00 70.58 459 ASP A N 1
ATOM 3180 C CA . ASP A 1 411 ? 99.249 112.531 92.572 1.00 70.24 459 ASP A CA 1
ATOM 3181 C C . ASP A 1 411 ? 99.583 113.971 92.927 1.00 70.61 459 ASP A C 1
ATOM 3182 O O . ASP A 1 411 ? 100.024 114.261 94.038 1.00 71.35 459 ASP A O 1
ATOM 3187 N N . GLN A 1 412 ? 99.370 114.877 91.984 1.00 70.76 460 GLN A N 1
ATOM 3188 C CA . GLN A 1 412 ? 99.641 116.283 92.225 1.00 71.86 460 GLN A CA 1
ATOM 3189 C C . GLN A 1 412 ? 98.434 116.978 92.844 1.00 72.17 460 GLN A C 1
ATOM 3190 O O . GLN A 1 412 ? 98.552 118.070 93.393 1.00 73.09 460 GLN A O 1
ATOM 3196 N N . LEU A 1 413 ? 97.271 116.340 92.754 1.00 71.73 461 LEU A N 1
ATOM 3197 C CA . LEU A 1 413 ? 96.049 116.908 93.310 1.00 70.56 461 LEU A CA 1
ATOM 3198 C C . LEU A 1 413 ? 95.972 116.659 94.804 1.00 70.00 461 LEU A C 1
ATOM 3199 O O . LEU A 1 413 ? 96.443 115.633 95.288 1.00 70.85 461 LEU A O 1
ATOM 3204 N N . GLU A 1 414 ? 95.404 117.601 95.546 1.00 68.72 462 GLU A N 1
ATOM 3205 C CA . GLU A 1 414 ? 95.251 117.385 96.969 1.00 69.08 462 GLU A CA 1
ATOM 3206 C C . GLU A 1 414 ? 93.781 117.128 97.246 1.00 67.70 462 GLU A C 1
ATOM 3207 O O . GLU A 1 414 ? 92.967 118.051 97.352 1.00 67.62 462 GLU A O 1
ATOM 3213 N N . TYR A 1 415 ? 93.466 115.837 97.331 1.00 65.30 463 TYR A N 1
ATOM 3214 C CA . TYR A 1 415 ? 92.116 115.346 97.558 1.00 63.29 463 TYR A CA 1
ATOM 3215 C C . TYR A 1 415 ? 91.557 115.715 98.917 1.00 62.98 463 TYR A C 1
ATOM 3216 O O . TYR A 1 415 ? 92.195 116.435 99.683 1.00 63.86 463 TYR A O 1
ATOM 3225 N N . TYR A 1 416 ? 90.361 115.211 99.212 1.00 61.26 464 TYR A N 1
ATOM 3226 C CA . TYR A 1 416 ? 89.699 115.517 100.471 1.00 59.55 464 TYR A CA 1
ATOM 3227 C C . TYR A 1 416 ? 90.548 115.235 101.720 1.00 60.85 464 TYR A C 1
ATOM 3228 O O . TYR A 1 416 ? 90.888 116.158 102.471 1.00 60.05 464 TYR A O 1
ATOM 3237 N N . GLN A 1 417 ? 90.884 113.968 101.942 1.00 62.17 465 GLN A N 1
ATOM 3238 C CA . GLN A 1 417 ? 91.669 113.589 103.108 1.00 63.80 465 GLN A CA 1
ATOM 3239 C C . GLN A 1 417 ? 92.866 114.518 103.300 1.00 65.13 465 GLN A C 1
ATOM 3240 O O . GLN A 1 417 ? 93.102 115.011 104.396 1.00 65.99 465 GLN A O 1
ATOM 3246 N N . GLU A 1 418 ? 93.621 114.776 102.242 1.00 65.64 466 GLU A N 1
ATOM 3247 C CA . GLU A 1 418 ? 94.764 115.650 102.396 1.00 66.82 466 GLU A CA 1
ATOM 3248 C C . GLU A 1 418 ? 94.329 117.062 102.768 1.00 65.84 466 GLU A C 1
ATOM 3249 O O . GLU A 1 418 ? 94.889 117.662 103.679 1.00 67.28 466 GLU A O 1
ATOM 3255 N N . ARG A 1 419 ? 93.330 117.592 102.072 1.00 65.15 467 ARG A N 1
ATOM 3256 C CA . ARG A 1 419 ? 92.860 118.941 102.362 1.00 64.11 467 ARG A CA 1
ATOM 3257 C C . ARG A 1 419 ? 92.365 119.032 103.790 1.00 65.14 467 ARG A C 1
ATOM 3258 O O . ARG A 1 419 ? 92.415 120.094 104.408 1.00 65.13 467 ARG A O 1
ATOM 3266 N N . ARG A 1 420 ? 91.882 117.913 104.316 1.00 65.82 468 ARG A N 1
ATOM 3267 C CA . ARG A 1 420 ? 91.366 117.909 105.672 1.00 65.87 468 ARG A CA 1
ATOM 3268 C C . ARG A 1 420 ? 92.466 118.024 106.711 1.00 67.29 468 ARG A C 1
ATOM 3269 O O . ARG A 1 420 ? 92.257 118.603 107.773 1.00 68.49 468 ARG A O 1
ATOM 3277 N N . LEU A 1 421 ? 93.638 117.476 106.420 1.00 68.06 469 LEU A N 1
ATOM 3278 C CA . LEU A 1 421 ? 94.719 117.555 107.387 1.00 69.51 469 LEU A CA 1
ATOM 3279 C C . LEU A 1 421 ? 95.582 118.787 107.195 1.00 72.30 469 LEU A C 1
ATOM 3280 O O . LEU A 1 421 ? 96.470 119.048 108.000 1.00 73.91 469 LEU A O 1
ATOM 3285 N N . LYS A 1 422 ? 95.335 119.552 106.141 1.00 74.85 470 LYS A N 1
ATOM 3286 C CA . LYS A 1 422 ? 96.148 120.738 105.920 1.00 78.81 470 LYS A CA 1
ATOM 3287 C C . LYS A 1 422 ? 95.903 121.781 107.015 1.00 80.72 470 LYS A C 1
ATOM 3288 O O . LYS A 1 422 ? 96.282 122.943 106.876 1.00 82.38 470 LYS A O 1
ATOM 3294 N N . ASP A 1 423 ? 95.271 121.365 108.108 1.00 82.19 471 ASP A N 1
ATOM 3295 C CA . ASP A 1 423 ? 95.012 122.271 109.228 1.00 84.00 471 ASP A CA 1
ATOM 3296 C C . ASP A 1 423 ? 95.007 121.523 110.571 1.00 82.91 471 ASP A C 1
ATOM 3297 O O . ASP A 1 423 ? 94.026 121.566 111.325 1.00 82.05 471 ASP A O 1
ATOM 3302 N N . LEU A 1 424 ? 96.118 120.845 110.859 1.00 79.97 472 LEU A N 1
ATOM 3303 C CA . LEU A 1 424 ? 96.273 120.083 112.091 1.00 77.06 472 LEU A CA 1
ATOM 3304 C C . LEU A 1 424 ? 96.926 120.910 113.182 1.00 74.83 472 LEU A C 1
ATOM 3305 O O . LEU A 1 424 ? 96.607 120.772 114.367 1.00 75.50 472 LEU A O 1
ATOM 3310 N N . GLY A 1 425 ? 97.854 121.767 112.780 1.00 71.64 473 GLY A N 1
ATOM 3311 C CA . GLY A 1 425 ? 98.555 122.563 113.762 1.00 66.53 473 GLY A CA 1
ATOM 3312 C C . GLY A 1 425 ? 99.282 121.615 114.699 1.00 63.36 473 GLY A C 1
ATOM 3313 O O . GLY A 1 425 ? 99.194 121.762 115.913 1.00 62.02 473 GLY A O 1
ATOM 3314 N N . LEU A 1 426 ? 99.987 120.628 114.140 1.00 60.76 474 LEU A N 1
ATOM 3315 C CA . LEU A 1 426 ? 100.731 119.678 114.960 1.00 58.37 474 LEU A CA 1
ATOM 3316 C C . LEU A 1 426 ? 101.846 120.422 115.646 1.00 56.02 474 LEU A C 1
ATOM 3317 O O . LEU A 1 426 ? 102.127 120.184 116.808 1.00 55.38 474 LEU A O 1
ATOM 3322 N N . CYS A 1 427 ? 102.487 121.322 114.912 1.00 55.15 475 CYS A N 1
ATOM 3323 C CA . CYS A 1 427 ? 103.590 122.093 115.459 1.00 55.18 475 CYS A CA 1
ATOM 3324 C C . CYS A 1 427 ? 103.170 123.435 116.011 1.00 55.90 475 CYS A C 1
ATOM 3325 O O . CYS A 1 427 ? 103.502 124.482 115.450 1.00 57.32 475 CYS A O 1
ATOM 3328 N N . GLY A 1 428 ? 102.446 123.398 117.121 1.00 55.52 476 GLY A N 1
ATOM 3329 C CA . GLY A 1 428 ? 102.007 124.625 117.750 1.00 54.92 476 GLY A CA 1
ATOM 3330 C C . GLY A 1 428 ? 102.753 124.816 119.052 1.00 55.96 476 GLY A C 1
ATOM 3331 O O . GLY A 1 428 ? 103.966 124.647 119.123 1.00 56.03 476 GLY A O 1
ATOM 3332 N N . GLU A 1 429 ? 102.020 125.149 120.097 1.00 56.73 477 GLU A N 1
ATOM 3333 C CA . GLU A 1 429 ? 102.629 125.369 121.389 1.00 58.79 477 GLU A CA 1
ATOM 3334 C C . GLU A 1 429 ? 102.594 124.088 122.187 1.00 58.38 477 GLU A C 1
ATOM 3335 O O . GLU A 1 429 ? 102.037 123.091 121.743 1.00 58.23 477 GLU A O 1
ATOM 3341 N N . ASN A 1 430 ? 103.205 124.125 123.363 1.00 58.27 478 ASN A N 1
ATOM 3342 C CA . ASN A 1 430 ? 103.202 122.988 124.260 1.00 60.15 478 ASN A CA 1
ATOM 3343 C C . ASN A 1 430 ? 101.942 123.189 125.101 1.00 63.07 478 ASN A C 1
ATOM 3344 O O . ASN A 1 430 ? 102.006 123.504 126.291 1.00 64.30 478 ASN A O 1
ATOM 3349 N N . GLY A 1 431 ? 100.793 123.027 124.454 1.00 64.82 479 GLY A N 1
ATOM 3350 C CA . GLY A 1 431 ? 99.523 123.236 125.119 1.00 67.95 479 GLY A CA 1
ATOM 3351 C C . GLY A 1 431 ? 99.367 122.629 126.496 1.00 69.69 479 GLY A C 1
ATOM 3352 O O . GLY A 1 431 ? 98.625 123.158 127.323 1.00 69.81 479 GLY A O 1
ATOM 3353 N N . ASP A 1 432 ? 100.059 121.529 126.757 1.00 70.96 480 ASP A N 1
ATOM 3354 C CA . ASP A 1 432 ? 99.940 120.886 128.052 1.00 72.41 480 ASP A CA 1
ATOM 3355 C C . ASP A 1 432 ? 100.244 121.865 129.196 1.00 72.72 480 ASP A C 1
ATOM 3356 O O . ASP A 1 432 ? 99.564 121.837 130.221 1.00 73.31 480 ASP A O 1
ATOM 3361 N N . ILE A 1 433 ? 101.238 122.739 129.024 1.00 72.64 481 ILE A N 1
ATOM 3362 C CA . ILE A 1 433 ? 101.583 123.700 130.081 1.00 72.76 481 ILE A CA 1
ATOM 3363 C C . ILE A 1 433 ? 100.341 124.482 130.507 1.00 74.22 481 ILE A C 1
ATOM 3364 O O . ILE A 1 433 ? 100.042 124.598 131.696 1.00 73.61 481 ILE A O 1
ATOM 3369 N N . LEU A 1 434 ? 99.627 125.016 129.521 1.00 75.57 482 LEU A N 1
ATOM 3370 C CA . LEU A 1 434 ? 98.422 125.799 129.764 1.00 77.11 482 LEU A CA 1
ATOM 3371 C C . LEU A 1 434 ? 97.307 124.976 130.376 1.00 77.61 482 LEU A C 1
ATOM 3372 O O . LEU A 1 434 ? 96.598 125.440 131.262 1.00 78.92 482 LEU A O 1
ATOM 3377 N N . GLU A 1 435 ? 97.149 123.752 129.900 1.00 78.69 483 GLU A N 1
ATOM 3378 C CA . GLU A 1 435 ? 96.115 122.893 130.433 1.00 79.93 483 GLU A CA 1
ATOM 3379 C C . GLU A 1 435 ? 96.365 122.611 131.901 1.00 81.12 483 GLU A C 1
ATOM 3380 O O . GLU A 1 435 ? 95.433 122.625 132.698 1.00 81.80 483 GLU A O 1
ATOM 3386 N N . ASN A 1 436 ? 97.619 122.365 132.265 1.00 82.44 484 ASN A N 1
ATOM 3387 C CA . ASN A 1 436 ? 97.935 122.100 133.662 1.00 84.05 484 ASN A CA 1
ATOM 3388 C C . ASN A 1 436 ? 97.805 123.349 134.501 1.00 85.80 484 ASN A C 1
ATOM 3389 O O . ASN A 1 436 ? 98.282 123.388 135.632 1.00 86.99 484 ASN A O 1
ATOM 3394 N N . LEU A 1 437 ? 97.178 124.379 133.947 1.00 87.24 485 LEU A N 1
ATOM 3395 C CA . LEU A 1 437 ? 96.996 125.603 134.704 1.00 89.32 485 LEU A CA 1
ATOM 3396 C C . LEU A 1 437 ? 95.547 125.760 135.162 1.00 92.04 485 LEU A C 1
ATOM 3397 O O . LEU A 1 437 ? 95.109 126.861 135.498 1.00 92.53 485 LEU A O 1
ATOM 3402 N N . TYR A 1 438 ? 94.818 124.639 135.164 1.00 94.97 486 TYR A N 1
ATOM 3403 C CA . TYR A 1 438 ? 93.425 124.560 135.631 1.00 96.09 486 TYR A CA 1
ATOM 3404 C C . TYR A 1 438 ? 92.775 123.195 135.375 1.00 95.31 486 TYR A C 1
ATOM 3405 O O . TYR A 1 438 ? 92.710 122.385 136.332 1.00 93.73 486 TYR A O 1
ATOM 3414 N N . SER B 1 1 ? 102.322 27.919 96.433 1.00 90.25 49 SER B N 1
ATOM 3415 C CA . SER B 1 1 ? 101.199 28.513 97.226 1.00 90.48 49 SER B CA 1
ATOM 3416 C C . SER B 1 1 ? 100.315 29.433 96.377 1.00 90.01 49 SER B C 1
ATOM 3417 O O . SER B 1 1 ? 99.085 29.334 96.416 1.00 90.05 49 SER B O 1
ATOM 3420 N N . LEU B 1 2 ? 100.936 30.324 95.607 1.00 88.84 50 LEU B N 1
ATOM 3421 C CA . LEU B 1 2 ? 100.172 31.237 94.763 1.00 87.29 50 LEU B CA 1
ATOM 3422 C C . LEU B 1 2 ? 99.400 30.438 93.731 1.00 85.86 50 LEU B C 1
ATOM 3423 O O . LEU B 1 2 ? 98.172 30.384 93.766 1.00 85.23 50 LEU B O 1
ATOM 3428 N N . SER B 1 3 ? 100.126 29.808 92.817 1.00 84.70 51 SER B N 1
ATOM 3429 C CA . SER B 1 3 ? 99.492 29.011 91.781 1.00 84.65 51 SER B CA 1
ATOM 3430 C C . SER B 1 3 ? 98.343 28.152 92.330 1.00 83.40 51 SER B C 1
ATOM 3431 O O . SER B 1 3 ? 97.319 27.993 91.660 1.00 84.19 51 SER B O 1
ATOM 3434 N N . PRO B 1 4 ? 98.490 27.582 93.550 1.00 80.79 52 PRO B N 1
ATOM 3435 C CA . PRO B 1 4 ? 97.372 26.774 94.054 1.00 76.82 52 PRO B CA 1
ATOM 3436 C C . PRO B 1 4 ? 96.253 27.649 94.626 1.00 72.47 52 PRO B C 1
ATOM 3437 O O . PRO B 1 4 ? 95.072 27.337 94.460 1.00 71.03 52 PRO B O 1
ATOM 3441 N N . ALA B 1 5 ? 96.625 28.742 95.290 1.00 68.14 53 ALA B N 1
ATOM 3442 C CA . ALA B 1 5 ? 95.630 29.659 95.845 1.00 65.31 53 ALA B CA 1
ATOM 3443 C C . ALA B 1 5 ? 94.829 30.252 94.686 1.00 64.16 53 ALA B C 1
ATOM 3444 O O . ALA B 1 5 ? 93.597 30.323 94.725 1.00 63.18 53 ALA B O 1
ATOM 3446 N N . VAL B 1 6 ? 95.543 30.665 93.645 1.00 62.25 54 VAL B N 1
ATOM 3447 C CA . VAL B 1 6 ? 94.907 31.237 92.475 1.00 61.48 54 VAL B CA 1
ATOM 3448 C C . VAL B 1 6 ? 94.110 30.151 91.759 1.00 62.46 54 VAL B C 1
ATOM 3449 O O . VAL B 1 6 ? 92.936 30.347 91.437 1.00 62.71 54 VAL B O 1
ATOM 3453 N N . GLN B 1 7 ? 94.745 29.005 91.523 1.00 62.96 55 GLN B N 1
ATOM 3454 C CA . GLN B 1 7 ? 94.089 27.897 90.830 1.00 63.80 55 GLN B CA 1
ATOM 3455 C C . GLN B 1 7 ? 92.781 27.566 91.531 1.00 60.98 55 GLN B C 1
ATOM 3456 O O . GLN B 1 7 ? 91.770 27.299 90.881 1.00 59.34 55 GLN B O 1
ATOM 3462 N N . THR B 1 8 ? 92.815 27.588 92.862 1.00 57.58 56 THR B N 1
ATOM 3463 C CA . THR B 1 8 ? 91.638 27.306 93.667 1.00 55.27 56 THR B CA 1
ATOM 3464 C C . THR B 1 8 ? 90.581 28.357 93.353 1.00 55.57 56 THR B C 1
ATOM 3465 O O . THR B 1 8 ? 89.434 28.033 93.051 1.00 55.59 56 THR B O 1
ATOM 3469 N N . PHE B 1 9 ? 90.977 29.622 93.434 1.00 54.87 57 PHE B N 1
ATOM 3470 C CA . PHE B 1 9 ? 90.081 30.727 93.135 1.00 52.44 57 PHE B CA 1
ATOM 3471 C C . PHE B 1 9 ? 89.475 30.482 91.755 1.00 51.70 57 PHE B C 1
ATOM 3472 O O . PHE B 1 9 ? 88.259 30.515 91.581 1.00 50.61 57 PHE B O 1
ATOM 3480 N N . TRP B 1 10 ? 90.340 30.217 90.780 1.00 52.21 58 TRP B N 1
ATOM 3481 C CA . TRP B 1 10 ? 89.913 29.980 89.402 1.00 52.90 58 TRP B CA 1
ATOM 3482 C C . TRP B 1 10 ? 88.983 28.783 89.270 1.00 54.09 58 TRP B C 1
ATOM 3483 O O . TRP B 1 10 ? 87.979 28.843 88.561 1.00 54.76 58 TRP B O 1
ATOM 3494 N N . LYS B 1 11 ? 89.310 27.694 89.952 1.00 56.01 59 LYS B N 1
ATOM 3495 C CA . LYS B 1 11 ? 88.469 26.513 89.875 1.00 58.85 59 LYS B CA 1
ATOM 3496 C C . LYS B 1 11 ? 87.114 26.868 90.459 1.00 57.94 59 LYS B C 1
ATOM 3497 O O . LYS B 1 11 ? 86.077 26.448 89.956 1.00 58.62 59 LYS B O 1
ATOM 3503 N N . TRP B 1 12 ? 87.128 27.659 91.522 1.00 57.77 60 TRP B N 1
ATOM 3504 C CA . TRP B 1 12 ? 85.886 28.073 92.156 1.00 56.66 60 TRP B CA 1
ATOM 3505 C C . TRP B 1 12 ? 85.004 28.824 91.163 1.00 56.94 60 TRP B C 1
ATOM 3506 O O . TRP B 1 12 ? 83.812 28.541 91.049 1.00 57.83 60 TRP B O 1
ATOM 3517 N N . LEU B 1 13 ? 85.591 29.773 90.438 1.00 56.39 61 LEU B N 1
ATOM 3518 C CA . LEU B 1 13 ? 84.827 30.552 89.470 1.00 56.91 61 LEU B CA 1
ATOM 3519 C C . LEU B 1 13 ? 84.288 29.667 88.364 1.00 57.56 61 LEU B C 1
ATOM 3520 O O . LEU B 1 13 ? 83.265 29.977 87.763 1.00 57.12 61 LEU B O 1
ATOM 3525 N N . GLN B 1 14 ? 84.986 28.574 88.081 1.00 59.03 62 GLN B N 1
ATOM 3526 C CA . GLN B 1 14 ? 84.520 27.650 87.059 1.00 61.71 62 GLN B CA 1
ATOM 3527 C C . GLN B 1 14 ? 83.278 26.957 87.617 1.00 61.43 62 GLN B C 1
ATOM 3528 O O . GLN B 1 14 ? 82.233 26.911 86.969 1.00 60.16 62 GLN B O 1
ATOM 3534 N N . GLU B 1 15 ? 83.396 26.445 88.838 1.00 61.53 63 GLU B N 1
ATOM 3535 C CA . GLU B 1 15 ? 82.285 25.775 89.497 1.00 63.07 63 GLU B CA 1
ATOM 3536 C C . GLU B 1 15 ? 81.071 26.685 89.527 1.00 62.08 63 GLU B C 1
ATOM 3537 O O . GLU B 1 15 ? 79.962 26.270 89.200 1.00 62.77 63 GLU B O 1
ATOM 3543 N N . GLU B 1 16 ? 81.291 27.931 89.926 1.00 61.07 64 GLU B N 1
ATOM 3544 C CA . GLU B 1 16 ? 80.211 28.899 90.002 1.00 58.16 64 GLU B CA 1
ATOM 3545 C C . GLU B 1 16 ? 79.650 29.216 88.625 1.00 56.00 64 GLU B C 1
ATOM 3546 O O . GLU B 1 16 ? 78.595 29.821 88.500 1.00 57.55 64 GLU B O 1
ATOM 3552 N N . GLY B 1 17 ? 80.354 28.792 87.589 1.00 53.64 65 GLY B N 1
ATOM 3553 C CA . GLY B 1 17 ? 79.869 29.037 86.250 1.00 51.76 65 GLY B CA 1
ATOM 3554 C C . GLY B 1 17 ? 80.225 30.404 85.720 1.00 51.73 65 GLY B C 1
ATOM 3555 O O . GLY B 1 17 ? 79.693 30.845 84.709 1.00 51.82 65 GLY B O 1
ATOM 3556 N N . VAL B 1 18 ? 81.134 31.083 86.399 1.00 52.49 66 VAL B N 1
ATOM 3557 C CA . VAL B 1 18 ? 81.566 32.404 85.966 1.00 51.71 66 VAL B CA 1
ATOM 3558 C C . VAL B 1 18 ? 82.585 32.251 84.840 1.00 53.13 66 VAL B C 1
ATOM 3559 O O . VAL B 1 18 ? 82.620 33.046 83.905 1.00 53.75 66 VAL B O 1
ATOM 3563 N N . ILE B 1 19 ? 83.413 31.213 84.952 1.00 54.43 67 ILE B N 1
ATOM 3564 C CA . ILE B 1 19 ? 84.466 30.908 83.986 1.00 54.61 67 ILE B CA 1
ATOM 3565 C C . ILE B 1 19 ? 84.037 29.758 83.072 1.00 55.84 67 ILE B C 1
ATOM 3566 O O . ILE B 1 19 ? 83.500 28.752 83.537 1.00 56.18 67 ILE B O 1
ATOM 3571 N N . THR B 1 20 ? 84.275 29.914 81.774 1.00 56.59 68 THR B N 1
ATOM 3572 C CA . THR B 1 20 ? 83.933 28.889 80.799 1.00 57.47 68 THR B CA 1
ATOM 3573 C C . THR B 1 20 ? 85.033 28.810 79.754 1.00 59.85 68 THR B C 1
ATOM 3574 O O . THR B 1 20 ? 86.031 29.533 79.835 1.00 61.19 68 THR B O 1
ATOM 3578 N N . ALA B 1 21 ? 84.856 27.924 78.780 1.00 61.48 69 ALA B N 1
ATOM 3579 C CA . ALA B 1 21 ? 85.834 27.775 77.712 1.00 62.88 69 ALA B CA 1
ATOM 3580 C C . ALA B 1 21 ? 85.804 29.064 76.904 1.00 63.56 69 ALA B C 1
ATOM 3581 O O . ALA B 1 21 ? 86.750 29.392 76.197 1.00 65.97 69 ALA B O 1
ATOM 3583 N N . LYS B 1 22 ? 84.699 29.791 77.012 1.00 63.75 70 LYS B N 1
ATOM 3584 C CA . LYS B 1 22 ? 84.541 31.058 76.308 1.00 64.31 70 LYS B CA 1
ATOM 3585 C C . LYS B 1 22 ? 85.428 32.158 76.912 1.00 61.18 70 LYS B C 1
ATOM 3586 O O . LYS B 1 22 ? 85.830 33.090 76.214 1.00 61.50 70 LYS B O 1
ATOM 3592 N N . THR B 1 23 ? 85.727 32.045 78.205 1.00 56.94 71 THR B N 1
ATOM 3593 C CA . THR B 1 23 ? 86.541 33.041 78.900 1.00 53.56 71 THR B CA 1
ATOM 3594 C C . THR B 1 23 ? 87.917 33.176 78.249 1.00 50.67 71 THR B C 1
ATOM 3595 O O . THR B 1 23 ? 88.730 32.258 78.291 1.00 50.89 71 THR B O 1
ATOM 3599 N N . PRO B 1 24 ? 88.189 34.347 77.647 1.00 47.61 72 PRO B N 1
ATOM 3600 C CA . PRO B 1 24 ? 89.414 34.727 76.933 1.00 46.22 72 PRO B CA 1
ATOM 3601 C C . PRO B 1 24 ? 90.580 35.225 77.771 1.00 45.46 72 PRO B C 1
ATOM 3602 O O . PRO B 1 24 ? 91.607 35.655 77.237 1.00 43.05 72 PRO B O 1
ATOM 3606 N N . VAL B 1 25 ? 90.434 35.150 79.081 1.00 44.76 73 VAL B N 1
ATOM 3607 C CA . VAL B 1 25 ? 91.454 35.690 79.947 1.00 43.67 73 VAL B CA 1
ATOM 3608 C C . VAL B 1 25 ? 91.787 34.771 81.137 1.00 44.15 73 VAL B C 1
ATOM 3609 O O . VAL B 1 25 ? 90.930 34.014 81.613 1.00 42.42 73 VAL B O 1
ATOM 3613 N N . LYS B 1 26 ? 93.037 34.821 81.602 1.00 44.30 74 LYS B N 1
ATOM 3614 C CA . LYS B 1 26 ? 93.455 34.017 82.756 1.00 45.12 74 LYS B CA 1
ATOM 3615 C C . LYS B 1 26 ? 94.134 34.896 83.804 1.00 45.58 74 LYS B C 1
ATOM 3616 O O . LYS B 1 26 ? 94.379 36.085 83.566 1.00 45.21 74 LYS B O 1
ATOM 3622 N N . ALA B 1 27 ? 94.413 34.305 84.967 1.00 43.67 75 ALA B N 1
ATOM 3623 C CA . ALA B 1 27 ? 95.096 35.017 86.033 1.00 44.62 75 ALA B CA 1
ATOM 3624 C C . ALA B 1 27 ? 96.575 34.850 85.733 1.00 45.53 75 ALA B C 1
ATOM 3625 O O . ALA B 1 27 ? 96.975 33.838 85.177 1.00 46.90 75 ALA B O 1
ATOM 3627 N N . SER B 1 28 ? 97.389 35.837 86.087 1.00 46.68 76 SER B N 1
ATOM 3628 C CA . SER B 1 28 ? 98.818 35.749 85.835 1.00 46.42 76 SER B CA 1
ATOM 3629 C C . SER B 1 28 ? 99.593 36.688 86.750 1.00 48.79 76 SER B C 1
ATOM 3630 O O . SER B 1 28 ? 99.127 37.783 87.080 1.00 48.66 76 SER B O 1
ATOM 3633 N N . VAL B 1 29 ? 100.781 36.260 87.165 1.00 50.38 77 VAL B N 1
ATOM 3634 C CA . VAL B 1 29 ? 101.611 37.092 88.029 1.00 50.63 77 VAL B CA 1
ATOM 3635 C C . VAL B 1 29 ? 102.242 38.173 87.167 1.00 49.46 77 VAL B C 1
ATOM 3636 O O . VAL B 1 29 ? 102.974 37.900 86.224 1.00 49.17 77 VAL B O 1
ATOM 3640 N N . VAL B 1 30 ? 101.949 39.411 87.517 1.00 49.37 78 VAL B N 1
ATOM 3641 C CA . VAL B 1 30 ? 102.396 40.554 86.755 1.00 47.95 78 VAL B CA 1
ATOM 3642 C C . VAL B 1 30 ? 103.161 41.570 87.589 1.00 46.36 78 VAL B C 1
ATOM 3643 O O . VAL B 1 30 ? 103.170 41.509 88.815 1.00 43.66 78 VAL B O 1
ATOM 3647 N N . THR B 1 31 ? 103.817 42.500 86.908 1.00 45.59 79 THR B N 1
ATOM 3648 C CA . THR B 1 31 ? 104.563 43.537 87.594 1.00 44.81 79 THR B CA 1
ATOM 3649 C C . THR B 1 31 ? 103.649 44.236 88.598 1.00 44.49 79 THR B C 1
ATOM 3650 O O . THR B 1 31 ? 104.077 44.579 89.692 1.00 46.44 79 THR B O 1
ATOM 3654 N N . GLU B 1 32 ? 102.387 44.431 88.246 1.00 44.73 80 GLU B N 1
ATOM 3655 C CA . GLU B 1 32 ? 101.468 45.087 89.171 1.00 44.83 80 GLU B CA 1
ATOM 3656 C C . GLU B 1 32 ? 100.783 44.146 90.177 1.00 43.41 80 GLU B C 1
ATOM 3657 O O . GLU B 1 32 ? 99.825 44.541 90.840 1.00 44.87 80 GLU B O 1
ATOM 3663 N N . GLY B 1 33 ? 101.283 42.916 90.296 1.00 42.18 81 GLY B N 1
ATOM 3664 C CA . GLY B 1 33 ? 100.722 41.947 91.228 1.00 40.12 81 GLY B CA 1
ATOM 3665 C C . GLY B 1 33 ? 100.076 40.812 90.463 1.00 41.38 81 GLY B C 1
ATOM 3666 O O . GLY B 1 33 ? 100.743 40.105 89.723 1.00 42.24 81 GLY B O 1
ATOM 3667 N N . LEU B 1 34 ? 98.774 40.625 90.660 1.00 42.60 82 LEU B N 1
ATOM 3668 C CA . LEU B 1 34 ? 98.038 39.629 89.915 1.00 40.46 82 LEU B CA 1
ATOM 3669 C C . LEU B 1 34 ? 97.329 40.451 88.839 1.00 40.74 82 LEU B C 1
ATOM 3670 O O . LEU B 1 34 ? 97.084 41.655 89.016 1.00 37.85 82 LEU B O 1
ATOM 3675 N N . GLY B 1 35 ? 97.027 39.806 87.720 1.00 40.20 83 GLY B N 1
ATOM 3676 C CA . GLY B 1 35 ? 96.350 40.482 86.638 1.00 38.93 83 GLY B CA 1
ATOM 3677 C C . GLY B 1 35 ? 95.710 39.489 85.691 1.00 40.61 83 GLY B C 1
ATOM 3678 O O . GLY B 1 35 ? 95.846 38.259 85.838 1.00 41.06 83 GLY B O 1
ATOM 3679 N N . LEU B 1 36 ? 94.989 40.026 84.719 1.00 38.42 84 LEU B N 1
ATOM 3680 C CA . LEU B 1 36 ? 94.347 39.194 83.732 1.00 37.82 84 LEU B CA 1
ATOM 3681 C C . LEU B 1 36 ? 95.167 39.257 82.463 1.00 40.54 84 LEU B C 1
ATOM 3682 O O . LEU B 1 36 ? 95.561 40.338 82.010 1.00 40.61 84 LEU B O 1
ATOM 3687 N N . VAL B 1 37 ? 95.445 38.088 81.902 1.00 42.74 85 VAL B N 1
ATOM 3688 C CA . VAL B 1 37 ? 96.207 38.007 80.671 1.00 46.13 85 VAL B CA 1
ATOM 3689 C C . VAL B 1 37 ? 95.351 37.342 79.605 1.00 47.80 85 VAL B C 1
ATOM 3690 O O . VAL B 1 37 ? 94.645 36.364 79.883 1.00 50.13 85 VAL B O 1
ATOM 3694 N N . ALA B 1 38 ? 95.418 37.885 78.389 1.00 48.20 86 ALA B N 1
ATOM 3695 C CA . ALA B 1 38 ? 94.637 37.391 77.258 1.00 47.95 86 ALA B CA 1
ATOM 3696 C C . ALA B 1 38 ? 95.090 36.018 76.810 1.00 49.04 86 ALA B C 1
ATOM 3697 O O . ALA B 1 38 ? 96.281 35.792 76.596 1.00 50.09 86 ALA B O 1
ATOM 3699 N N . LEU B 1 39 ? 94.128 35.105 76.681 1.00 49.38 87 LEU B N 1
ATOM 3700 C CA . LEU B 1 39 ? 94.405 33.730 76.259 1.00 49.66 87 LEU B CA 1
ATOM 3701 C C . LEU B 1 39 ? 94.329 33.648 74.751 1.00 49.29 87 LEU B C 1
ATOM 3702 O O . LEU B 1 39 ? 94.775 32.681 74.157 1.00 51.24 87 LEU B O 1
ATOM 3707 N N . LYS B 1 40 ? 93.752 34.675 74.147 1.00 49.68 88 LYS B N 1
ATOM 3708 C CA . LYS B 1 40 ? 93.601 34.761 72.699 1.00 52.05 88 LYS B CA 1
ATOM 3709 C C . LYS B 1 40 ? 93.516 36.237 72.348 1.00 50.98 88 LYS B C 1
ATOM 3710 O O . LYS B 1 40 ? 93.236 37.062 73.212 1.00 51.93 88 LYS B O 1
ATOM 3716 N N . ASP B 1 41 ? 93.755 36.588 71.095 1.00 50.15 89 ASP B N 1
ATOM 3717 C CA . ASP B 1 41 ? 93.671 37.999 70.729 1.00 50.96 89 ASP B CA 1
ATOM 3718 C C . ASP B 1 41 ? 92.292 38.530 71.117 1.00 50.38 89 ASP B C 1
ATOM 3719 O O . ASP B 1 41 ? 91.271 37.901 70.838 1.00 53.09 89 ASP B O 1
ATOM 3724 N N . ILE B 1 42 ? 92.273 39.670 71.800 1.00 48.55 90 ILE B N 1
ATOM 3725 C CA . ILE B 1 42 ? 91.028 40.296 72.234 1.00 45.83 90 ILE B CA 1
ATOM 3726 C C . ILE B 1 42 ? 90.867 41.623 71.498 1.00 49.00 90 ILE B C 1
ATOM 3727 O O . ILE B 1 42 ? 91.827 42.390 71.339 1.00 50.73 90 ILE B O 1
ATOM 3732 N N . SER B 1 43 ? 89.652 41.889 71.039 1.00 51.20 91 SER B N 1
ATOM 3733 C CA . SER B 1 43 ? 89.375 43.113 70.306 1.00 52.60 91 SER B CA 1
ATOM 3734 C C . SER B 1 43 ? 88.883 44.174 71.251 1.00 52.63 91 SER B C 1
ATOM 3735 O O . SER B 1 43 ? 88.438 43.864 72.349 1.00 52.33 91 SER B O 1
ATOM 3738 N N . ARG B 1 44 ? 88.954 45.426 70.817 1.00 53.36 92 ARG B N 1
ATOM 3739 C CA . ARG B 1 44 ? 88.456 46.529 71.623 1.00 54.76 92 ARG B CA 1
ATOM 3740 C C . ARG B 1 44 ? 86.967 46.270 71.835 1.00 55.03 92 ARG B C 1
ATOM 3741 O O . ARG B 1 44 ? 86.268 45.895 70.900 1.00 54.62 92 ARG B O 1
ATOM 3749 N N . ASN B 1 45 ? 86.502 46.460 73.068 1.00 56.59 93 ASN B N 1
ATOM 3750 C CA . ASN B 1 45 ? 85.103 46.249 73.460 1.00 57.83 93 ASN B CA 1
ATOM 3751 C C . ASN B 1 45 ? 84.676 44.806 73.681 1.00 57.88 93 ASN B C 1
ATOM 3752 O O . ASN B 1 45 ? 83.516 44.538 73.965 1.00 58.54 93 ASN B O 1
ATOM 3757 N N . ASP B 1 46 ? 85.614 43.880 73.558 1.00 58.28 94 ASP B N 1
ATOM 3758 C CA . ASP B 1 46 ? 85.339 42.465 73.770 1.00 58.48 94 ASP B CA 1
ATOM 3759 C C . ASP B 1 46 ? 84.981 42.239 75.243 1.00 56.47 94 ASP B C 1
ATOM 3760 O O . ASP B 1 46 ? 85.666 42.746 76.127 1.00 56.32 94 ASP B O 1
ATOM 3765 N N . VAL B 1 47 ? 83.918 41.495 75.528 1.00 54.43 95 VAL B N 1
ATOM 3766 C CA . VAL B 1 47 ? 83.584 41.252 76.933 1.00 53.89 95 VAL B CA 1
ATOM 3767 C C . VAL B 1 47 ? 84.581 40.230 77.442 1.00 52.75 95 VAL B C 1
ATOM 3768 O O . VAL B 1 47 ? 84.694 39.141 76.897 1.00 52.63 95 VAL B O 1
ATOM 3772 N N . ILE B 1 48 ? 85.302 40.602 78.489 1.00 53.45 96 ILE B N 1
ATOM 3773 C CA . ILE B 1 48 ? 86.337 39.772 79.090 1.00 52.84 96 ILE B CA 1
ATOM 3774 C C . ILE B 1 48 ? 85.777 38.777 80.098 1.00 50.27 96 ILE B C 1
ATOM 3775 O O . ILE B 1 48 ? 86.228 37.634 80.177 1.00 49.34 96 ILE B O 1
ATOM 3780 N N . LEU B 1 49 ? 84.795 39.215 80.873 1.00 47.47 97 LEU B N 1
ATOM 3781 C CA . LEU B 1 49 ? 84.217 38.358 81.897 1.00 45.48 97 LEU B CA 1
ATOM 3782 C C . LEU B 1 49 ? 82.923 38.949 82.432 1.00 43.97 97 LEU B C 1
ATOM 3783 O O . LEU B 1 49 ? 82.685 40.148 82.311 1.00 43.57 97 LEU B O 1
ATOM 3788 N N . GLN B 1 50 ? 82.081 38.109 83.015 1.00 42.00 98 GLN B N 1
ATOM 3789 C CA . GLN B 1 50 ? 80.821 38.590 83.566 1.00 43.41 98 GLN B CA 1
ATOM 3790 C C . GLN B 1 50 ? 80.578 37.927 84.903 1.00 43.11 98 GLN B C 1
ATOM 3791 O O . GLN B 1 50 ? 80.495 36.709 84.980 1.00 42.91 98 GLN B O 1
ATOM 3797 N N . VAL B 1 51 ? 80.457 38.720 85.961 1.00 43.69 99 VAL B N 1
ATOM 3798 C CA . VAL B 1 51 ? 80.248 38.152 87.292 1.00 46.64 99 VAL B CA 1
ATOM 3799 C C . VAL B 1 51 ? 78.818 38.424 87.765 1.00 49.29 99 VAL B C 1
ATOM 3800 O O . VAL B 1 51 ? 78.334 39.541 87.644 1.00 46.40 99 VAL B O 1
ATOM 3804 N N . PRO B 1 52 ? 78.117 37.387 88.267 1.00 53.25 100 PRO B N 1
ATOM 3805 C CA . PRO B 1 52 ? 76.737 37.466 88.761 1.00 55.76 100 PRO B CA 1
ATOM 3806 C C . PRO B 1 52 ? 76.599 38.170 90.116 1.00 57.64 100 PRO B C 1
ATOM 3807 O O . PRO B 1 52 ? 77.386 37.923 91.031 1.00 57.60 100 PRO B O 1
ATOM 3811 N N . LYS B 1 53 ? 75.582 39.027 90.236 1.00 59.00 101 LYS B N 1
ATOM 3812 C CA . LYS B 1 53 ? 75.330 39.812 91.451 1.00 60.22 101 LYS B CA 1
ATOM 3813 C C . LYS B 1 53 ? 75.378 38.982 92.722 1.00 60.17 101 LYS B C 1
ATOM 3814 O O . LYS B 1 53 ? 75.647 39.485 93.811 1.00 58.07 101 LYS B O 1
ATOM 3820 N N . ARG B 1 54 ? 75.106 37.699 92.563 1.00 61.92 102 ARG B N 1
ATOM 3821 C CA . ARG B 1 54 ? 75.145 36.746 93.659 1.00 62.25 102 ARG B CA 1
ATOM 3822 C C . ARG B 1 54 ? 76.519 36.838 94.334 1.00 63.06 102 ARG B C 1
ATOM 3823 O O . ARG B 1 54 ? 76.657 36.566 95.527 1.00 63.13 102 ARG B O 1
ATOM 3831 N N . LEU B 1 55 ? 77.523 37.255 93.562 1.00 62.99 103 LEU B N 1
ATOM 3832 C CA . LEU B 1 55 ? 78.886 37.359 94.054 1.00 61.59 103 LEU B CA 1
ATOM 3833 C C . LEU B 1 55 ? 79.425 38.764 94.363 1.00 61.84 103 LEU B C 1
ATOM 3834 O O . LEU B 1 55 ? 80.619 38.920 94.609 1.00 59.79 103 LEU B O 1
ATOM 3839 N N . TRP B 1 56 ? 78.572 39.786 94.351 1.00 62.21 104 TRP B N 1
ATOM 3840 C CA . TRP B 1 56 ? 79.049 41.125 94.703 1.00 63.20 104 TRP B CA 1
ATOM 3841 C C . TRP B 1 56 ? 79.249 41.132 96.195 1.00 64.49 104 TRP B C 1
ATOM 3842 O O . TRP B 1 56 ? 78.906 40.191 96.901 1.00 64.70 104 TRP B O 1
ATOM 3853 N N . ILE B 1 57 ? 79.755 42.258 96.661 1.00 64.58 105 ILE B N 1
ATOM 3854 C CA . ILE B 1 57 ? 79.914 42.517 98.065 1.00 64.78 105 ILE B CA 1
ATOM 3855 C C . ILE B 1 57 ? 79.738 44.021 98.054 1.00 65.76 105 ILE B C 1
ATOM 3856 O O . ILE B 1 57 ? 80.666 44.760 97.772 1.00 67.80 105 ILE B O 1
ATOM 3861 N N . ASN B 1 58 ? 78.504 44.455 98.282 1.00 66.98 106 ASN B N 1
ATOM 3862 C CA . ASN B 1 58 ? 78.161 45.870 98.306 1.00 68.30 106 ASN B CA 1
ATOM 3863 C C . ASN B 1 58 ? 77.167 46.072 99.446 1.00 68.94 106 ASN B C 1
ATOM 3864 O O . ASN B 1 58 ? 76.783 45.104 100.103 1.00 67.44 106 ASN B O 1
ATOM 3869 N N . PRO B 1 59 ? 76.748 47.324 99.710 1.00 70.48 107 PRO B N 1
ATOM 3870 C CA . PRO B 1 59 ? 75.795 47.555 100.804 1.00 71.52 107 PRO B CA 1
ATOM 3871 C C . PRO B 1 59 ? 74.564 46.645 100.771 1.00 72.26 107 PRO B C 1
ATOM 3872 O O . PRO B 1 59 ? 74.048 46.262 101.816 1.00 72.59 107 PRO B O 1
ATOM 3876 N N . ASP B 1 60 ? 74.104 46.294 99.576 1.00 73.75 108 ASP B N 1
ATOM 3877 C CA . ASP B 1 60 ? 72.944 45.414 99.429 1.00 75.67 108 ASP B CA 1
ATOM 3878 C C . ASP B 1 60 ? 73.200 44.016 99.986 1.00 75.35 108 ASP B C 1
ATOM 3879 O O . ASP B 1 60 ? 72.323 43.398 100.571 1.00 74.08 108 ASP B O 1
ATOM 3884 N N . ALA B 1 61 ? 74.407 43.515 99.791 1.00 76.32 109 ALA B N 1
ATOM 3885 C CA . ALA B 1 61 ? 74.731 42.191 100.270 1.00 77.17 109 ALA B CA 1
ATOM 3886 C C . ALA B 1 61 ? 74.821 42.167 101.789 1.00 78.04 109 ALA B C 1
ATOM 3887 O O . ALA B 1 61 ? 74.349 41.229 102.426 1.00 77.21 109 ALA B O 1
ATOM 3889 N N . VAL B 1 62 ? 75.416 43.198 102.378 1.00 79.44 110 VAL B N 1
ATOM 3890 C CA . VAL B 1 62 ? 75.541 43.215 103.828 1.00 82.45 110 VAL B CA 1
ATOM 3891 C C . VAL B 1 62 ? 74.158 43.261 104.466 1.00 83.53 110 VAL B C 1
ATOM 3892 O O . VAL B 1 62 ? 73.871 42.507 105.389 1.00 83.59 110 VAL B O 1
ATOM 3896 N N . ALA B 1 63 ? 73.293 44.129 103.952 1.00 84.84 111 ALA B N 1
ATOM 3897 C CA . ALA B 1 63 ? 71.948 44.272 104.493 1.00 85.35 111 ALA B CA 1
ATOM 3898 C C . ALA B 1 63 ? 71.148 42.973 104.448 1.00 85.64 111 ALA B C 1
ATOM 3899 O O . ALA B 1 63 ? 70.144 42.839 105.143 1.00 86.06 111 ALA B O 1
ATOM 3901 N N . ALA B 1 64 ? 71.589 42.013 103.644 1.00 86.00 112 ALA B N 1
ATOM 3902 C CA . ALA B 1 64 ? 70.872 40.748 103.544 1.00 86.67 112 ALA B CA 1
ATOM 3903 C C . ALA B 1 64 ? 71.557 39.663 104.356 1.00 87.40 112 ALA B C 1
ATOM 3904 O O . ALA B 1 64 ? 71.136 38.508 104.350 1.00 87.71 112 ALA B O 1
ATOM 3906 N N . SER B 1 65 ? 72.621 40.038 105.053 1.00 88.10 113 SER B N 1
ATOM 3907 C CA . SER B 1 65 ? 73.354 39.084 105.868 1.00 88.65 113 SER B CA 1
ATOM 3908 C C . SER B 1 65 ? 72.951 39.238 107.318 1.00 89.38 113 SER B C 1
ATOM 3909 O O . SER B 1 65 ? 72.267 40.187 107.693 1.00 89.05 113 SER B O 1
ATOM 3912 N N . GLU B 1 66 ? 73.402 38.305 108.137 1.00 90.80 114 GLU B N 1
ATOM 3913 C CA . GLU B 1 66 ? 73.092 38.325 109.552 1.00 92.90 114 GLU B CA 1
ATOM 3914 C C . GLU B 1 66 ? 73.351 39.677 110.203 1.00 92.78 114 GLU B C 1
ATOM 3915 O O . GLU B 1 66 ? 72.563 40.124 111.034 1.00 93.66 114 GLU B O 1
ATOM 3921 N N . ILE B 1 67 ? 74.439 40.339 109.825 1.00 92.63 115 ILE B N 1
ATOM 3922 C CA . ILE B 1 67 ? 74.754 41.626 110.428 1.00 92.35 115 ILE B CA 1
ATOM 3923 C C . ILE B 1 67 ? 73.979 42.778 109.811 1.00 92.42 115 ILE B C 1
ATOM 3924 O O . ILE B 1 67 ? 74.203 43.942 110.144 1.00 91.55 115 ILE B O 1
ATOM 3929 N N . GLY B 1 68 ? 73.051 42.445 108.924 1.00 93.21 116 GLY B N 1
ATOM 3930 C CA . GLY B 1 68 ? 72.257 43.472 108.280 1.00 95.16 116 GLY B CA 1
ATOM 3931 C C . GLY B 1 68 ? 71.576 44.407 109.263 1.00 96.93 116 GLY B C 1
ATOM 3932 O O . GLY B 1 68 ? 71.670 45.631 109.136 1.00 97.42 116 GLY B O 1
ATOM 3933 N N . ARG B 1 69 ? 70.896 43.832 110.252 1.00 97.73 117 ARG B N 1
ATOM 3934 C CA . ARG B 1 69 ? 70.179 44.619 111.251 1.00 98.08 117 ARG B CA 1
ATOM 3935 C C . ARG B 1 69 ? 71.055 45.664 111.931 1.00 96.53 117 ARG B C 1
ATOM 3936 O O . ARG B 1 69 ? 70.794 46.864 111.843 1.00 95.62 117 ARG B O 1
ATOM 3944 N N . VAL B 1 70 ? 72.095 45.195 112.607 1.00 95.47 118 VAL B N 1
ATOM 3945 C CA . VAL B 1 70 ? 73.001 46.068 113.337 1.00 95.06 118 VAL B CA 1
ATOM 3946 C C . VAL B 1 70 ? 73.676 47.148 112.490 1.00 94.83 118 VAL B C 1
ATOM 3947 O O . VAL B 1 70 ? 74.026 48.207 113.004 1.00 95.08 118 VAL B O 1
ATOM 3951 N N . CYS B 1 71 ? 73.839 46.896 111.196 1.00 94.63 119 CYS B N 1
ATOM 3952 C CA . CYS B 1 71 ? 74.494 47.865 110.317 1.00 94.73 119 CYS B CA 1
ATOM 3953 C C . CYS B 1 71 ? 73.521 48.802 109.611 1.00 95.29 119 CYS B C 1
ATOM 3954 O O . CYS B 1 71 ? 73.937 49.714 108.892 1.00 95.54 119 CYS B O 1
ATOM 3957 N N . SER B 1 72 ? 72.230 48.572 109.821 1.00 95.27 120 SER B N 1
ATOM 3958 C CA . SER B 1 72 ? 71.182 49.363 109.187 1.00 94.92 120 SER B CA 1
ATOM 3959 C C . SER B 1 72 ? 71.360 50.874 109.249 1.00 94.29 120 SER B C 1
ATOM 3960 O O . SER B 1 72 ? 70.935 51.584 108.341 1.00 94.20 120 SER B O 1
ATOM 3963 N N . GLU B 1 73 ? 71.979 51.377 110.309 1.00 94.31 121 GLU B N 1
ATOM 3964 C CA . GLU B 1 73 ? 72.169 52.819 110.427 1.00 93.98 121 GLU B CA 1
ATOM 3965 C C . GLU B 1 73 ? 73.594 53.270 110.156 1.00 92.14 121 GLU B C 1
ATOM 3966 O O . GLU B 1 73 ? 73.902 54.457 110.263 1.00 92.02 1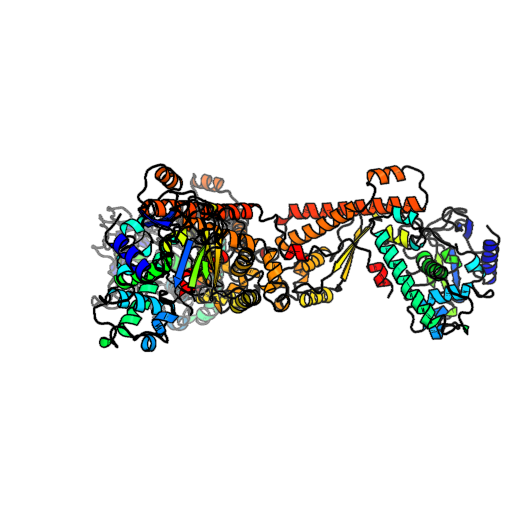21 GLU B O 1
ATOM 3972 N N . LEU B 1 74 ? 74.459 52.324 109.804 1.00 89.81 122 LEU B N 1
ATOM 3973 C CA . LEU B 1 74 ? 75.850 52.635 109.511 1.00 87.37 122 LEU B CA 1
ATOM 3974 C C . LEU B 1 74 ? 76.016 53.067 108.071 1.00 86.23 122 LEU B C 1
ATOM 3975 O O . LEU B 1 74 ? 75.341 52.551 107.180 1.00 86.66 122 LEU B O 1
ATOM 3980 N N . LYS B 1 75 ? 76.920 54.016 107.848 1.00 84.09 123 LYS B N 1
ATOM 3981 C CA . LYS B 1 75 ? 77.199 54.496 106.505 1.00 81.66 123 LYS B CA 1
ATOM 3982 C C . LYS B 1 75 ? 77.570 53.298 105.632 1.00 80.57 123 LYS B C 1
ATOM 3983 O O . LYS B 1 75 ? 78.189 52.341 106.103 1.00 80.68 123 LYS B O 1
ATOM 3989 N N . PRO B 1 76 ? 77.193 53.334 104.347 1.00 78.90 124 PRO B N 1
ATOM 3990 C CA . PRO B 1 76 ? 77.491 52.240 103.424 1.00 77.52 124 PRO B CA 1
ATOM 3991 C C . PRO B 1 76 ? 78.894 51.633 103.490 1.00 75.56 124 PRO B C 1
ATOM 3992 O O . PRO B 1 76 ? 79.029 50.423 103.660 1.00 75.41 124 PRO B O 1
ATOM 3996 N N . TRP B 1 77 ? 79.941 52.442 103.365 1.00 73.36 125 TRP B N 1
ATOM 3997 C CA . TRP B 1 77 ? 81.288 51.873 103.410 1.00 71.75 125 TRP B CA 1
ATOM 3998 C C . TRP B 1 77 ? 81.638 51.218 104.744 1.00 71.02 125 TRP B C 1
ATOM 3999 O O . TRP B 1 77 ? 82.398 50.251 104.779 1.00 70.57 125 TRP B O 1
ATOM 4010 N N . LEU B 1 78 ? 81.095 51.742 105.840 1.00 70.70 126 LEU B N 1
ATOM 4011 C CA . LEU B 1 78 ? 81.353 51.167 107.157 1.00 69.53 126 LEU B CA 1
ATOM 4012 C C . LEU B 1 78 ? 80.747 49.762 107.244 1.00 68.23 126 LEU B C 1
ATOM 4013 O O . LEU B 1 78 ? 81.349 48.854 107.821 1.00 66.55 126 LEU B O 1
ATOM 4018 N N . SER B 1 79 ? 79.562 49.586 106.662 1.00 67.45 127 SER B N 1
ATOM 4019 C CA . SER B 1 79 ? 78.897 48.282 106.652 1.00 67.61 127 SER B CA 1
ATOM 4020 C C . SER B 1 79 ? 79.799 47.275 105.973 1.00 66.43 127 SER B C 1
ATOM 4021 O O . SER B 1 79 ? 80.181 46.262 106.552 1.00 66.64 127 SER B O 1
ATOM 4024 N N . VAL B 1 80 ? 80.125 47.575 104.724 1.00 65.29 128 VAL B N 1
ATOM 4025 C CA . VAL B 1 80 ? 80.964 46.721 103.913 1.00 64.76 128 VAL B CA 1
ATOM 4026 C C . VAL B 1 80 ? 82.264 46.352 104.629 1.00 64.52 128 VAL B C 1
ATOM 4027 O O . VAL B 1 80 ? 82.714 45.209 104.553 1.00 64.32 128 VAL B O 1
ATOM 4031 N N . ILE B 1 81 ? 82.875 47.309 105.318 1.00 63.99 129 ILE B N 1
ATOM 4032 C CA . ILE B 1 81 ? 84.111 47.012 106.034 1.00 64.91 129 ILE B CA 1
ATOM 4033 C C . ILE B 1 81 ? 83.897 45.909 107.067 1.00 65.41 129 ILE B C 1
ATOM 4034 O O . ILE B 1 81 ? 84.733 45.020 107.201 1.00 64.91 129 ILE B O 1
ATOM 4039 N N . LEU B 1 82 ? 82.783 45.955 107.792 1.00 65.75 130 LEU B N 1
ATOM 4040 C CA . LEU B 1 82 ? 82.506 44.918 108.779 1.00 66.75 130 LEU B CA 1
ATOM 4041 C C . LEU B 1 82 ? 82.239 43.606 108.046 1.00 67.62 130 LEU B C 1
ATOM 4042 O O . LEU B 1 82 ? 82.788 42.560 108.400 1.00 67.09 130 LEU B O 1
ATOM 4047 N N . PHE B 1 83 ? 81.403 43.674 107.015 1.00 68.19 131 PHE B N 1
ATOM 4048 C CA . PHE B 1 83 ? 81.067 42.499 106.222 1.00 68.14 131 PHE B CA 1
ATOM 4049 C C . PHE B 1 83 ? 82.331 41.826 105.678 1.00 68.73 131 PHE B C 1
ATOM 4050 O O . PHE B 1 83 ? 82.459 40.599 105.707 1.00 67.39 131 PHE B O 1
ATOM 4058 N N . LEU B 1 84 ? 83.260 42.634 105.174 1.00 68.92 132 LEU B N 1
ATOM 4059 C CA . LEU B 1 84 ? 84.503 42.100 104.636 1.00 69.67 132 LEU B CA 1
ATOM 4060 C C . LEU B 1 84 ? 85.314 41.395 105.725 1.00 70.85 132 LEU B C 1
ATOM 4061 O O . LEU B 1 84 ? 85.796 40.277 105.519 1.00 70.57 132 LEU B O 1
ATOM 4066 N N . ILE B 1 85 ? 85.451 42.042 106.882 1.00 71.83 133 ILE B N 1
ATOM 4067 C CA . ILE B 1 85 ? 86.197 41.466 108.000 1.00 72.27 133 ILE B CA 1
ATOM 4068 C C . ILE B 1 85 ? 85.490 40.226 108.548 1.00 73.04 133 ILE B C 1
ATOM 4069 O O . ILE B 1 85 ? 86.133 39.237 108.886 1.00 73.53 133 ILE B O 1
ATOM 4074 N N . ARG B 1 86 ? 84.167 40.275 108.621 1.00 74.96 134 ARG B N 1
ATOM 4075 C CA . ARG B 1 86 ? 83.398 39.147 109.130 1.00 77.82 134 ARG B CA 1
ATOM 4076 C C . ARG B 1 86 ? 83.461 37.931 108.208 1.00 79.51 134 ARG B C 1
ATOM 4077 O O . ARG B 1 86 ? 83.626 36.803 108.665 1.00 80.17 134 ARG B O 1
ATOM 4085 N N . GLU B 1 87 ? 83.329 38.159 106.908 1.00 81.15 135 GLU B N 1
ATOM 4086 C CA . GLU B 1 87 ? 83.375 37.061 105.952 1.00 81.67 135 GLU B CA 1
ATOM 4087 C C . GLU B 1 87 ? 84.786 36.480 105.816 1.00 82.76 135 GLU B C 1
ATOM 4088 O O . GLU B 1 87 ? 84.959 35.310 105.482 1.00 82.56 135 GLU B O 1
ATOM 4094 N N . ARG B 1 88 ? 85.798 37.296 106.078 1.00 84.81 136 ARG B N 1
ATOM 4095 C CA . ARG B 1 88 ? 87.176 36.829 105.973 1.00 87.29 136 ARG B CA 1
ATOM 4096 C C . ARG B 1 88 ? 87.456 35.764 107.029 1.00 89.48 136 ARG B C 1
ATOM 4097 O O . ARG B 1 88 ? 88.186 34.805 106.775 1.00 89.34 136 ARG B O 1
ATOM 4105 N N . SER B 1 89 ? 86.851 35.940 108.204 1.00 92.27 137 SER B N 1
ATOM 4106 C CA . SER B 1 89 ? 87.011 35.031 109.339 1.00 94.91 137 SER B CA 1
ATOM 4107 C C . SER B 1 89 ? 86.287 33.698 109.189 1.00 96.76 137 SER B C 1
ATOM 4108 O O . SER B 1 89 ? 86.823 32.656 109.561 1.00 97.47 137 SER B O 1
ATOM 4111 N N . ARG B 1 90 ? 85.063 33.741 108.668 1.00 99.05 138 ARG B N 1
ATOM 4112 C CA . ARG B 1 90 ? 84.253 32.538 108.464 1.00 101.22 138 ARG B CA 1
ATOM 4113 C C . ARG B 1 90 ? 84.905 31.591 107.457 1.00 103.23 138 ARG B C 1
ATOM 4114 O O . ARG B 1 90 ? 85.034 31.927 106.278 1.00 103.78 138 ARG B O 1
ATOM 4122 N N . GLU B 1 91 ? 85.301 30.404 107.912 1.00 105.14 139 GLU B N 1
ATOM 4123 C CA . GLU B 1 91 ? 85.955 29.435 107.027 1.00 106.89 139 GLU B CA 1
ATOM 4124 C C . GLU B 1 91 ? 84.974 28.665 106.153 1.00 106.27 139 GLU B C 1
ATOM 4125 O O . GLU B 1 91 ? 85.224 27.515 105.781 1.00 106.71 139 GLU B O 1
ATOM 4131 N N . ASP B 1 92 ? 83.866 29.314 105.820 1.00 105.07 140 ASP B N 1
ATOM 4132 C CA . ASP B 1 92 ? 82.830 28.709 104.997 1.00 103.62 140 ASP B CA 1
ATOM 4133 C C . ASP B 1 92 ? 82.162 29.810 104.192 1.00 101.46 140 ASP B C 1
ATOM 4134 O O . ASP B 1 92 ? 81.158 29.578 103.523 1.00 101.61 140 ASP B O 1
ATOM 4139 N N . SER B 1 93 ? 82.708 31.016 104.290 1.00 98.63 141 SER B N 1
ATOM 4140 C CA . SER B 1 93 ? 82.170 32.156 103.568 1.00 94.95 141 SER B CA 1
ATOM 4141 C C . SER B 1 93 ? 82.175 31.892 102.070 1.00 92.93 141 SER B C 1
ATOM 4142 O O . SER B 1 93 ? 82.976 31.106 101.570 1.00 92.49 141 SER B O 1
ATOM 4145 N N . VAL B 1 94 ? 81.276 32.558 101.360 1.00 90.19 142 VAL B N 1
ATOM 4146 C CA . VAL B 1 94 ? 81.174 32.396 99.923 1.00 87.86 142 VAL B CA 1
ATOM 4147 C C . VAL B 1 94 ? 82.414 32.897 99.210 1.00 86.50 142 VAL B C 1
ATOM 4148 O O . VAL B 1 94 ? 82.757 32.417 98.138 1.00 86.41 142 VAL B O 1
ATOM 4152 N N . TRP B 1 95 ? 83.083 33.865 99.816 1.00 85.68 143 TRP B N 1
ATOM 4153 C CA . TRP B 1 95 ? 84.269 34.464 99.230 1.00 85.28 143 TRP B CA 1
ATOM 4154 C C . TRP B 1 95 ? 85.528 33.891 99.837 1.00 84.51 143 TRP B C 1
ATOM 4155 O O . TRP B 1 95 ? 86.573 34.536 99.842 1.00 85.49 143 TRP B O 1
ATOM 4166 N N . LYS B 1 96 ? 85.419 32.671 100.346 1.00 83.89 144 LYS B N 1
ATOM 4167 C CA . LYS B 1 96 ? 86.544 31.991 100.969 1.00 82.86 144 LYS B CA 1
ATOM 4168 C C . LYS B 1 96 ? 87.773 32.051 100.072 1.00 80.50 144 LYS B C 1
ATOM 4169 O O . LYS B 1 96 ? 88.831 32.523 100.483 1.00 79.09 144 LYS B O 1
ATOM 4175 N N . HIS B 1 97 ? 87.616 31.582 98.839 1.00 77.93 145 HIS B N 1
ATOM 4176 C CA . HIS B 1 97 ? 88.712 31.557 97.882 1.00 75.61 145 HIS B CA 1
ATOM 4177 C C . HIS B 1 97 ? 89.040 32.934 97.339 1.00 73.29 145 HIS B C 1
ATOM 4178 O O . HIS B 1 97 ? 90.157 33.186 96.894 1.00 73.28 145 HIS B O 1
ATOM 4185 N N . TYR B 1 98 ? 88.064 33.827 97.374 1.00 70.52 146 TYR B N 1
ATOM 4186 C CA . TYR B 1 98 ? 88.293 35.174 96.900 1.00 67.84 146 TYR B CA 1
ATOM 4187 C C . TYR B 1 98 ? 89.265 35.805 97.886 1.00 67.03 146 TYR B C 1
ATOM 4188 O O . TYR B 1 98 ? 90.301 36.334 97.498 1.00 66.71 146 TYR B O 1
ATOM 4197 N N . PHE B 1 99 ? 88.940 35.726 99.168 1.00 65.98 147 PHE B N 1
ATOM 4198 C CA . PHE B 1 99 ? 89.806 36.297 100.183 1.00 65.95 147 PHE B CA 1
ATOM 4199 C C . PHE B 1 99 ? 91.223 35.727 100.133 1.00 64.85 147 PHE B C 1
ATOM 4200 O O . PHE B 1 99 ? 92.192 36.437 100.390 1.00 63.95 147 PHE B O 1
ATOM 4208 N N . GLY B 1 100 ? 91.343 34.456 99.772 1.00 63.79 148 GLY B N 1
ATOM 4209 C CA . GLY B 1 100 ? 92.651 33.837 99.706 1.00 63.63 148 GLY B CA 1
ATOM 4210 C C . GLY B 1 100 ? 93.583 34.423 98.665 1.00 64.04 148 GLY B C 1
ATOM 4211 O O . GLY B 1 100 ? 94.788 34.172 98.686 1.00 65.46 148 GLY B O 1
ATOM 4212 N N . ILE B 1 101 ? 93.023 35.222 97.770 1.00 63.44 149 ILE B N 1
ATOM 4213 C CA . ILE B 1 101 ? 93.761 35.835 96.677 1.00 61.85 149 ILE B CA 1
ATOM 4214 C C . ILE B 1 101 ? 93.994 37.328 96.892 1.00 60.96 149 ILE B C 1
ATOM 4215 O O . ILE B 1 101 ? 94.686 37.978 96.111 1.00 59.06 149 ILE B O 1
ATOM 4220 N N . LEU B 1 102 ? 93.421 37.879 97.951 1.00 60.12 150 LEU B N 1
ATOM 4221 C CA . LEU B 1 102 ? 93.602 39.297 98.205 1.00 61.79 150 LEU B CA 1
ATOM 4222 C C . LEU B 1 102 ? 94.947 39.569 98.839 1.00 63.70 150 LEU B C 1
ATOM 4223 O O . LEU B 1 102 ? 95.417 38.810 99.678 1.00 64.20 150 LEU B O 1
ATOM 4228 N N . PRO B 1 103 ? 95.602 40.656 98.425 1.00 65.36 151 PRO B N 1
ATOM 4229 C CA . PRO B 1 103 ? 96.906 40.990 98.995 1.00 66.25 151 PRO B CA 1
ATOM 4230 C C . PRO B 1 103 ? 96.702 41.307 100.466 1.00 66.30 151 PRO B C 1
ATOM 4231 O O . PRO B 1 103 ? 95.584 41.607 100.880 1.00 66.06 151 PRO B O 1
ATOM 4235 N N . GLN B 1 104 ? 97.762 41.238 101.261 1.00 66.27 152 GLN B N 1
ATOM 4236 C CA . GLN B 1 104 ? 97.618 41.562 102.670 1.00 67.13 152 GLN B CA 1
ATOM 4237 C C . GLN B 1 104 ? 97.551 43.077 102.779 1.00 65.07 152 GLN B C 1
ATOM 4238 O O . GLN B 1 104 ? 96.990 43.629 103.725 1.00 64.30 152 GLN B O 1
ATOM 4244 N N . GLU B 1 105 ? 98.114 43.746 101.784 1.00 62.65 153 GLU B N 1
ATOM 4245 C CA . GLU B 1 105 ? 98.086 45.195 101.739 1.00 62.46 153 GLU B CA 1
ATOM 4246 C C . GLU B 1 105 ? 98.544 45.695 100.360 1.00 60.75 153 GLU B C 1
ATOM 4247 O O . GLU B 1 105 ? 98.783 44.905 99.447 1.00 61.34 153 GLU B O 1
ATOM 4253 N N . THR B 1 106 ? 98.625 47.008 100.203 1.00 57.23 154 THR B N 1
ATOM 4254 C CA . THR B 1 106 ? 99.048 47.598 98.948 1.00 55.08 154 THR B CA 1
ATOM 4255 C C . THR B 1 106 ? 100.084 48.661 99.293 1.00 55.21 154 THR B C 1
ATOM 4256 O O . THR B 1 106 ? 100.440 48.823 100.455 1.00 55.00 154 THR B O 1
ATOM 4260 N N . ASP B 1 107 ? 100.559 49.394 98.291 1.00 53.61 155 ASP B N 1
ATOM 4261 C CA . ASP B 1 107 ? 101.514 50.436 98.574 1.00 52.31 155 ASP B CA 1
ATOM 4262 C C . ASP B 1 107 ? 100.790 51.742 98.854 1.00 53.26 155 ASP B C 1
ATOM 4263 O O . ASP B 1 107 ? 101.357 52.817 98.718 1.00 52.44 155 ASP B O 1
ATOM 4268 N N . SER B 1 108 ? 99.520 51.635 99.234 1.00 53.81 156 SER B N 1
ATOM 4269 C CA . SER B 1 108 ? 98.733 52.804 99.578 1.00 54.36 156 SER B CA 1
ATOM 4270 C C . SER B 1 108 ? 99.410 53.388 100.806 1.00 55.61 156 SER B C 1
ATOM 4271 O O . SER B 1 108 ? 99.817 52.643 101.700 1.00 56.99 156 SER B O 1
ATOM 4274 N N . THR B 1 109 ? 99.524 54.711 100.865 1.00 54.75 157 THR B N 1
ATOM 4275 C CA . THR B 1 109 ? 100.180 55.357 101.993 1.00 53.18 157 THR B CA 1
ATOM 4276 C C . THR B 1 109 ? 99.629 54.926 103.338 1.00 53.88 157 THR B C 1
ATOM 4277 O O . THR B 1 109 ? 100.362 54.894 104.319 1.00 55.55 157 THR B O 1
ATOM 4281 N N . ILE B 1 110 ? 98.346 54.588 103.390 1.00 54.21 158 ILE B N 1
ATOM 4282 C CA . ILE B 1 110 ? 97.731 54.166 104.648 1.00 54.72 158 ILE B CA 1
ATOM 4283 C C . ILE B 1 110 ? 98.433 52.961 105.305 1.00 56.13 158 ILE B C 1
ATOM 4284 O O . ILE B 1 110 ? 98.136 52.612 106.450 1.00 56.82 158 ILE B O 1
ATOM 4289 N N . TYR B 1 111 ? 99.344 52.318 104.578 1.00 56.93 159 TYR B N 1
ATOM 4290 C CA . TYR B 1 111 ? 100.069 51.157 105.103 1.00 57.83 159 TYR B CA 1
ATOM 4291 C C . TYR B 1 111 ? 101.550 51.443 105.256 1.00 57.90 159 TYR B C 1
ATOM 4292 O O . TYR B 1 111 ? 102.313 50.588 105.703 1.00 59.44 159 TYR B O 1
ATOM 4301 N N . TRP B 1 112 ? 101.973 52.633 104.860 1.00 57.66 160 TRP B N 1
ATOM 4302 C CA . TRP B 1 112 ? 103.379 52.975 104.964 1.00 58.99 160 TRP B CA 1
ATOM 4303 C C . TRP B 1 112 ? 103.869 53.011 106.409 1.00 60.63 160 TRP B C 1
ATOM 4304 O O . TRP B 1 112 ? 103.107 53.296 107.342 1.00 60.04 160 TRP B O 1
ATOM 4315 N N . SER B 1 113 ? 105.148 52.710 106.585 1.00 62.71 161 SER B N 1
ATOM 4316 C CA . SER B 1 113 ? 105.759 52.732 107.907 1.00 64.53 161 SER B CA 1
ATOM 4317 C C . SER B 1 113 ? 106.119 54.182 108.191 1.00 67.87 161 SER B C 1
ATOM 4318 O O . SER B 1 113 ? 106.105 55.027 107.284 1.00 68.52 161 SER B O 1
ATOM 4321 N N . GLU B 1 114 ? 106.459 54.466 109.443 1.00 70.29 162 GLU B N 1
ATOM 4322 C CA . GLU B 1 114 ? 106.817 55.820 109.832 1.00 71.96 162 GLU B CA 1
ATOM 4323 C C . GLU B 1 114 ? 108.033 56.335 109.066 1.00 71.10 162 GLU B C 1
ATOM 4324 O O . GLU B 1 114 ? 108.105 57.521 108.742 1.00 70.36 162 GLU B O 1
ATOM 4330 N N . GLU B 1 115 ? 108.985 55.445 108.782 1.00 70.36 163 GLU B N 1
ATOM 4331 C CA . GLU B 1 115 ? 110.188 55.823 108.035 1.00 70.84 163 GLU B CA 1
ATOM 4332 C C . GLU B 1 115 ? 109.773 56.160 106.617 1.00 68.31 163 GLU B C 1
ATOM 4333 O O . GLU B 1 115 ? 110.227 57.143 106.041 1.00 67.23 163 GLU B O 1
ATOM 4339 N N . GLU B 1 116 ? 108.904 55.318 106.064 1.00 66.80 164 GLU B N 1
ATOM 4340 C CA . GLU B 1 116 ? 108.394 55.490 104.709 1.00 63.35 164 GLU B CA 1
ATOM 4341 C C . GLU B 1 116 ? 107.632 56.804 104.560 1.00 61.08 164 GLU B C 1
ATOM 4342 O O . GLU B 1 116 ? 107.823 57.529 103.585 1.00 60.14 164 GLU B O 1
ATOM 4348 N N . LEU B 1 117 ? 106.779 57.114 105.528 1.00 58.64 165 LEU B N 1
ATOM 4349 C CA . LEU B 1 117 ? 106.014 58.349 105.487 1.00 59.30 165 LEU B CA 1
ATOM 4350 C C . LEU B 1 117 ? 106.929 59.575 105.466 1.00 60.90 165 LEU B C 1
ATOM 4351 O O . LEU B 1 117 ? 106.668 60.541 104.749 1.00 60.55 165 LEU B O 1
ATOM 4356 N N . GLN B 1 118 ? 108.001 59.520 106.256 1.00 62.69 166 GLN B N 1
ATOM 4357 C CA . GLN B 1 118 ? 108.973 60.607 106.343 1.00 63.59 166 GLN B CA 1
ATOM 4358 C C . GLN B 1 118 ? 109.408 61.079 104.966 1.00 61.79 166 GLN B C 1
ATOM 4359 O O . GLN B 1 118 ? 109.748 62.240 104.780 1.00 62.67 166 GLN B O 1
ATOM 4365 N N . GLU B 1 119 ? 109.390 60.173 104.002 1.00 59.65 167 GLU B N 1
ATOM 4366 C CA . GLU B 1 119 ? 109.796 60.494 102.650 1.00 58.42 167 GLU B CA 1
ATOM 4367 C C . GLU B 1 119 ? 108.828 61.486 101.992 1.00 57.68 167 GLU B C 1
ATOM 4368 O O . GLU B 1 119 ? 109.130 62.072 100.943 1.00 56.06 167 GLU B O 1
ATOM 4374 N N . LEU B 1 120 ? 107.669 61.661 102.621 1.00 57.27 168 LEU B N 1
ATOM 4375 C CA . LEU B 1 120 ? 106.626 62.571 102.148 1.00 58.32 168 LEU B CA 1
ATOM 4376 C C . LEU B 1 120 ? 106.472 63.746 103.113 1.00 60.56 168 LEU B C 1
ATOM 4377 O O . LEU B 1 120 ? 105.395 64.331 103.243 1.00 60.39 168 LEU B O 1
ATOM 4382 N N . GLN B 1 121 ? 107.561 64.071 103.797 1.00 62.77 169 GLN B N 1
ATOM 4383 C CA . GLN B 1 121 ? 107.600 65.166 104.755 1.00 63.39 169 GLN B CA 1
ATOM 4384 C C . GLN B 1 121 ? 107.202 66.509 104.124 1.00 61.28 169 GLN B C 1
ATOM 4385 O O . GLN B 1 121 ? 107.729 66.895 103.086 1.00 60.18 169 GLN B O 1
ATOM 4391 N N . GLY B 1 122 ? 106.264 67.208 104.758 1.00 60.31 170 GLY B N 1
ATOM 4392 C CA . GLY B 1 122 ? 105.826 68.502 104.259 1.00 60.88 170 GLY B CA 1
ATOM 4393 C C . GLY B 1 122 ? 104.932 68.491 103.026 1.00 62.06 170 GLY B C 1
ATOM 4394 O O . GLY B 1 122 ? 104.650 69.552 102.454 1.00 64.00 170 GLY B O 1
ATOM 4395 N N . SER B 1 123 ? 104.472 67.306 102.621 1.00 60.71 171 SER B N 1
ATOM 4396 C CA . SER B 1 123 ? 103.618 67.153 101.436 1.00 57.02 171 SER B CA 1
ATOM 4397 C C . SER B 1 123 ? 102.147 67.101 101.812 1.00 55.08 171 SER B C 1
ATOM 4398 O O . SER B 1 123 ? 101.788 66.709 102.926 1.00 55.06 171 SER B O 1
ATOM 4401 N N . GLN B 1 124 ? 101.289 67.472 100.873 1.00 52.78 172 GLN B N 1
ATOM 4402 C CA . GLN B 1 124 ? 99.860 67.442 101.135 1.00 51.14 172 GLN B CA 1
ATOM 4403 C C . GLN B 1 124 ? 99.398 66.009 101.313 1.00 51.06 172 GLN B C 1
ATOM 4404 O O . GLN B 1 124 ? 98.584 65.710 102.193 1.00 50.38 172 GLN B O 1
ATOM 4410 N N . LEU B 1 125 ? 99.923 65.123 100.468 1.00 51.47 173 LEU B N 1
ATOM 4411 C CA . LEU B 1 125 ? 99.559 63.712 100.525 1.00 50.62 173 LEU B CA 1
ATOM 4412 C C . LEU B 1 125 ? 99.718 63.178 101.939 1.00 50.43 173 LEU B C 1
ATOM 4413 O O . LEU B 1 125 ? 98.859 62.450 102.432 1.00 50.39 173 LEU B O 1
ATOM 4418 N N . LEU B 1 126 ? 100.814 63.552 102.595 1.00 52.59 174 LEU B N 1
ATOM 4419 C CA . LEU B 1 126 ? 101.077 63.105 103.967 1.00 53.45 174 LEU B CA 1
ATOM 4420 C C . LEU B 1 126 ? 100.003 63.584 104.933 1.00 54.28 174 LEU B C 1
ATOM 4421 O O . LEU B 1 126 ? 99.495 62.802 105.741 1.00 54.11 174 LEU B O 1
ATOM 4426 N N . LYS B 1 127 ? 99.661 64.870 104.855 1.00 55.71 175 LYS B N 1
ATOM 4427 C CA . LYS B 1 127 ? 98.619 65.418 105.724 1.00 56.68 175 LYS B CA 1
ATOM 4428 C C . LYS B 1 127 ? 97.320 64.672 105.457 1.00 58.51 175 LYS B C 1
ATOM 4429 O O . LYS B 1 127 ? 96.632 64.258 106.395 1.00 60.75 175 LYS B O 1
ATOM 4435 N N . THR B 1 128 ? 96.986 64.500 104.177 1.00 57.14 176 THR B N 1
ATOM 4436 C CA . THR B 1 128 ? 95.762 63.797 103.810 1.00 55.57 176 THR B CA 1
ATOM 4437 C C . THR B 1 128 ? 95.715 62.367 104.353 1.00 55.57 176 THR B C 1
ATOM 4438 O O . THR B 1 128 ? 94.737 61.976 104.993 1.00 54.27 176 THR B O 1
ATOM 4442 N N . THR B 1 129 ? 96.765 61.586 104.119 1.00 56.49 177 THR B N 1
ATOM 4443 C CA . THR B 1 129 ? 96.760 60.205 104.602 1.00 59.67 177 THR B CA 1
ATOM 4444 C C . THR B 1 129 ? 96.614 60.143 106.132 1.00 59.90 177 THR B C 1
ATOM 4445 O O . THR B 1 129 ? 95.877 59.302 106.666 1.00 58.93 177 THR B O 1
ATOM 4449 N N . VAL B 1 130 ? 97.301 61.040 106.837 1.00 60.67 178 VAL B N 1
ATOM 4450 C CA . VAL B 1 130 ? 97.210 61.085 108.296 1.00 60.99 178 VAL B CA 1
ATOM 4451 C C . VAL B 1 130 ? 95.754 61.357 108.710 1.00 61.07 178 VAL B C 1
ATOM 4452 O O . VAL B 1 130 ? 95.198 60.660 109.556 1.00 61.27 178 VAL B O 1
ATOM 4456 N N . SER B 1 131 ? 95.144 62.371 108.105 1.00 60.36 179 SER B N 1
ATOM 4457 C CA . SER B 1 131 ? 93.762 62.707 108.405 1.00 61.14 179 SER B CA 1
ATOM 4458 C C . SER B 1 131 ? 92.904 61.504 108.091 1.00 61.65 179 SER B C 1
ATOM 4459 O O . SER B 1 131 ? 92.071 61.101 108.896 1.00 62.34 179 SER B O 1
ATOM 4462 N N . VAL B 1 132 ? 93.092 60.937 106.905 1.00 60.88 180 VAL B N 1
ATOM 4463 C CA . VAL B 1 132 ? 92.300 59.785 106.537 1.00 61.15 180 VAL B CA 1
ATOM 4464 C C . VAL B 1 132 ? 92.499 58.633 107.524 1.00 62.25 180 VAL B C 1
ATOM 4465 O O . VAL B 1 132 ? 91.522 58.129 108.078 1.00 61.16 180 VAL B O 1
ATOM 4469 N N . LYS B 1 133 ? 93.743 58.234 107.778 1.00 63.08 181 LYS B N 1
ATOM 4470 C CA . LYS B 1 133 ? 93.989 57.128 108.703 1.00 65.51 181 LYS B CA 1
ATOM 4471 C C . LYS B 1 133 ? 93.333 57.359 110.055 1.00 67.01 181 LYS B C 1
ATOM 4472 O O . LYS B 1 133 ? 92.663 56.480 110.599 1.00 67.74 181 LYS B O 1
ATOM 4478 N N . GLU B 1 134 ? 93.531 58.556 110.591 1.00 68.95 182 GLU B N 1
ATOM 4479 C CA . GLU B 1 134 ? 92.980 58.922 111.885 1.00 70.04 182 GLU B CA 1
ATOM 4480 C C . GLU B 1 134 ? 91.462 58.828 111.902 1.00 68.94 182 GLU B C 1
ATOM 4481 O O . GLU B 1 134 ? 90.878 58.256 112.818 1.00 68.16 182 GLU B O 1
ATOM 4487 N N . TYR B 1 135 ? 90.830 59.391 110.880 1.00 69.15 183 TYR B N 1
ATOM 4488 C CA . TYR B 1 135 ? 89.375 59.375 110.772 1.00 68.74 183 TYR B CA 1
ATOM 4489 C C . TYR B 1 135 ? 88.819 57.960 110.643 1.00 68.13 183 TYR B C 1
ATOM 4490 O O . TYR B 1 135 ? 87.791 57.632 111.226 1.00 67.47 183 TYR B O 1
ATOM 4499 N N . VAL B 1 136 ? 89.490 57.125 109.864 1.00 68.49 184 VAL B N 1
ATOM 4500 C CA . VAL B 1 136 ? 89.034 55.757 109.691 1.00 69.45 184 VAL B CA 1
ATOM 4501 C C . VAL B 1 136 ? 89.113 55.086 111.052 1.00 70.69 184 VAL B C 1
ATOM 4502 O O . VAL B 1 136 ? 88.172 54.422 111.483 1.00 69.77 184 VAL B O 1
ATOM 4506 N N . LYS B 1 137 ? 90.238 55.286 111.733 1.00 72.89 185 LYS B N 1
ATOM 4507 C CA . LYS B 1 137 ? 90.453 54.713 113.057 1.00 75.24 185 LYS B CA 1
ATOM 4508 C C . LYS B 1 137 ? 89.318 55.059 114.015 1.00 75.95 185 LYS B C 1
ATOM 4509 O O . LYS B 1 137 ? 88.692 54.170 114.585 1.00 75.31 185 LYS B O 1
ATOM 4515 N N . ASN B 1 138 ? 89.051 56.348 114.191 1.00 76.65 186 ASN B N 1
ATOM 4516 C CA . ASN B 1 138 ? 87.982 56.769 115.086 1.00 79.12 186 ASN B CA 1
ATOM 4517 C C . ASN B 1 138 ? 86.664 56.111 114.720 1.00 79.14 186 ASN B C 1
ATOM 4518 O O . ASN B 1 138 ? 86.028 55.488 115.560 1.00 80.28 186 ASN B O 1
ATOM 4523 N N . GLU B 1 139 ? 86.262 56.257 113.465 1.00 79.98 187 GLU B N 1
ATOM 4524 C CA . GLU B 1 139 ? 85.020 55.669 112.984 1.00 80.56 187 GLU B CA 1
ATOM 4525 C C . GLU B 1 139 ? 84.970 54.181 113.281 1.00 81.03 187 GLU B C 1
ATOM 4526 O O . GLU B 1 139 ? 83.954 53.667 113.736 1.00 79.44 187 GLU B O 1
ATOM 4532 N N . CYS B 1 140 ? 86.073 53.490 113.020 1.00 83.29 188 CYS B N 1
ATOM 4533 C CA . CYS B 1 140 ? 86.134 52.054 113.255 1.00 85.72 188 CYS B CA 1
ATOM 4534 C C . CYS B 1 140 ? 86.140 51.686 114.735 1.00 87.56 188 CYS B C 1
ATOM 4535 O O . CYS B 1 140 ? 85.614 50.644 115.114 1.00 89.14 188 CYS B O 1
ATOM 4538 N N . LEU B 1 141 ? 86.729 52.526 115.580 1.00 88.94 189 LEU B N 1
ATOM 4539 C CA . LEU B 1 141 ? 86.731 52.220 117.002 1.00 89.91 189 LEU B CA 1
ATOM 4540 C C . LEU B 1 141 ? 85.303 52.304 117.519 1.00 90.34 189 LEU B C 1
ATOM 4541 O O . LEU B 1 141 ? 84.928 51.575 118.438 1.00 90.92 189 LEU B O 1
ATOM 4546 N N . LYS B 1 142 ? 84.509 53.186 116.911 1.00 90.55 190 LYS B N 1
ATOM 4547 C CA . LYS B 1 142 ? 83.104 53.356 117.284 1.00 91.57 190 LYS B CA 1
ATOM 4548 C C . LYS B 1 142 ? 82.297 52.112 116.943 1.00 91.84 190 LYS B C 1
ATOM 4549 O O . LYS B 1 142 ? 81.375 51.739 117.663 1.00 91.75 190 LYS B O 1
ATOM 4555 N N . LEU B 1 143 ? 82.634 51.483 115.826 1.00 92.57 191 LEU B N 1
ATOM 4556 C CA . LEU B 1 143 ? 81.926 50.287 115.408 1.00 94.47 191 LEU B CA 1
ATOM 4557 C C . LEU B 1 143 ? 82.246 49.154 116.364 1.00 96.06 191 LEU B C 1
ATOM 4558 O O . LEU B 1 143 ? 81.434 48.243 116.558 1.00 96.80 191 LEU B O 1
ATOM 4563 N N . GLU B 1 144 ? 83.432 49.212 116.964 1.00 97.73 192 GLU B N 1
ATOM 4564 C CA . GLU B 1 144 ? 83.852 48.169 117.888 1.00 99.53 192 GLU B CA 1
ATOM 4565 C C . GLU B 1 144 ? 83.065 48.196 119.188 1.00 100.21 192 GLU B C 1
ATOM 4566 O O . GLU B 1 144 ? 82.758 47.147 119.755 1.00 100.97 192 GLU B O 1
ATOM 4572 N N . GLN B 1 145 ? 82.726 49.392 119.654 1.00 100.35 193 GLN B N 1
ATOM 4573 C CA . GLN B 1 145 ? 81.980 49.522 120.897 1.00 100.79 193 GLN B CA 1
ATOM 4574 C C . GLN B 1 145 ? 80.467 49.647 120.722 1.00 99.24 193 GLN B C 1
ATOM 4575 O O . GLN B 1 145 ? 79.722 49.599 121.698 1.00 99.44 193 GLN B O 1
ATOM 4581 N N . GLU B 1 146 ? 80.012 49.794 119.483 1.00 98.09 194 GLU B N 1
ATOM 4582 C CA . GLU B 1 146 ? 78.583 49.931 119.218 1.00 96.72 194 GLU B CA 1
ATOM 4583 C C . GLU B 1 146 ? 77.982 48.832 118.348 1.00 96.20 194 GLU B C 1
ATOM 4584 O O . GLU B 1 146 ? 76.763 48.715 118.256 1.00 95.87 194 GLU B O 1
ATOM 4590 N N . ILE B 1 147 ? 78.825 48.043 117.693 1.00 95.82 195 ILE B N 1
ATOM 4591 C CA . ILE B 1 147 ? 78.324 46.971 116.845 1.00 95.60 195 ILE B CA 1
ATOM 4592 C C . ILE B 1 147 ? 79.061 45.659 117.088 1.00 96.10 195 ILE B C 1
ATOM 4593 O O . ILE B 1 147 ? 78.437 44.620 117.291 1.00 96.12 195 ILE B O 1
ATOM 4598 N N . ILE B 1 148 ? 80.389 45.708 117.076 1.00 96.73 196 ILE B N 1
ATOM 4599 C CA . ILE B 1 148 ? 81.194 44.504 117.269 1.00 97.43 196 ILE B CA 1
ATOM 4600 C C . ILE B 1 148 ? 81.084 43.881 118.661 1.00 97.86 196 ILE B C 1
ATOM 4601 O O . ILE B 1 148 ? 80.612 42.750 118.805 1.00 97.58 196 ILE B O 1
ATOM 4606 N N . LEU B 1 149 ? 81.523 44.606 119.683 1.00 98.22 197 LEU B N 1
ATOM 4607 C CA . LEU B 1 149 ? 81.469 44.086 121.042 1.00 97.76 197 LEU B CA 1
ATOM 4608 C C . LEU B 1 149 ? 80.031 43.824 121.475 1.00 97.74 197 LEU B C 1
ATOM 4609 O O . LEU B 1 149 ? 79.691 42.710 121.873 1.00 97.76 197 LEU B O 1
ATOM 4614 N N . PRO B 1 150 ? 79.162 44.839 121.385 1.00 97.49 198 PRO B N 1
ATOM 4615 C CA . PRO B 1 150 ? 77.762 44.672 121.779 1.00 98.24 198 PRO B CA 1
ATOM 4616 C C . PRO B 1 150 ? 77.081 43.462 121.149 1.00 99.75 198 PRO B C 1
ATOM 4617 O O . PRO B 1 150 ? 76.007 43.054 121.591 1.00 100.92 198 PRO B O 1
ATOM 4621 N N . ASN B 1 151 ? 77.702 42.896 120.117 1.00 100.78 199 ASN B N 1
ATOM 4622 C CA . ASN B 1 151 ? 77.149 41.735 119.420 1.00 101.59 199 ASN B CA 1
ATOM 4623 C C . ASN B 1 151 ? 78.195 40.634 119.232 1.00 102.94 199 ASN B C 1
ATOM 4624 O O . ASN B 1 151 ? 78.376 40.131 118.124 1.00 102.73 199 ASN B O 1
ATOM 4629 N N . LYS B 1 152 ? 78.873 40.255 120.311 1.00 104.90 200 LYS B N 1
ATOM 4630 C CA . LYS B 1 152 ? 79.908 39.218 120.250 1.00 106.43 200 LYS B CA 1
ATOM 4631 C C . LYS B 1 152 ? 79.469 37.952 119.507 1.00 106.77 200 LYS B C 1
ATOM 4632 O O . LYS B 1 152 ? 80.301 37.157 119.067 1.00 106.03 200 LYS B O 1
ATOM 4638 N N . ARG B 1 153 ? 78.160 37.769 119.375 1.00 107.13 201 ARG B N 1
ATOM 4639 C CA . ARG B 1 153 ? 77.618 36.612 118.678 1.00 107.78 201 ARG B CA 1
ATOM 4640 C C . ARG B 1 153 ? 77.905 36.711 117.183 1.00 107.54 201 ARG B C 1
ATOM 4641 O O . ARG B 1 153 ? 78.351 35.750 116.560 1.00 107.13 201 ARG B O 1
ATOM 4649 N N . LEU B 1 154 ? 77.643 37.882 116.614 1.00 107.36 202 LEU B N 1
ATOM 4650 C CA . LEU B 1 154 ? 77.870 38.118 115.195 1.00 106.89 202 LEU B CA 1
ATOM 4651 C C . LEU B 1 154 ? 79.357 38.258 114.902 1.00 107.39 202 LEU B C 1
ATOM 4652 O O . LEU B 1 154 ? 79.837 37.780 113.876 1.00 107.93 202 LEU B O 1
ATOM 4657 N N . PHE B 1 155 ? 80.084 38.922 115.798 1.00 107.42 203 PHE B N 1
ATOM 4658 C CA . PHE B 1 155 ? 81.519 39.108 115.621 1.00 107.48 203 PHE B CA 1
ATOM 4659 C C . PHE B 1 155 ? 82.290 38.370 116.713 1.00 107.95 203 PHE B C 1
ATOM 4660 O O . PHE B 1 155 ? 82.691 38.965 117.715 1.00 108.26 203 PHE B O 1
ATOM 4668 N N . PRO B 1 156 ? 82.496 37.053 116.536 1.00 108.19 204 PRO B N 1
ATOM 4669 C CA . PRO B 1 156 ? 83.221 36.216 117.502 1.00 108.15 204 PRO B CA 1
ATOM 4670 C C . PRO B 1 156 ? 84.670 36.659 117.728 1.00 108.08 204 PRO B C 1
ATOM 4671 O O . PRO B 1 156 ? 85.027 37.129 118.809 1.00 108.55 204 PRO B O 1
ATOM 4675 N N . ASP B 1 157 ? 85.498 36.505 116.700 1.00 107.47 205 ASP B N 1
ATOM 4676 C CA . ASP B 1 157 ? 86.905 36.872 116.777 1.00 105.72 205 ASP B CA 1
ATOM 4677 C C . ASP B 1 157 ? 87.098 38.377 116.944 1.00 103.93 205 ASP B C 1
ATOM 4678 O O . ASP B 1 157 ? 86.304 39.173 116.451 1.00 103.87 205 ASP B O 1
ATOM 4683 N N . PRO B 1 158 ? 88.158 38.785 117.658 1.00 102.38 206 PRO B N 1
ATOM 4684 C CA . PRO B 1 158 ? 88.454 40.203 117.884 1.00 100.73 206 PRO B CA 1
ATOM 4685 C C . PRO B 1 158 ? 88.759 40.888 116.557 1.00 98.82 206 PRO B C 1
ATOM 4686 O O . PRO B 1 158 ? 89.180 40.237 115.602 1.00 98.56 206 PRO B O 1
ATOM 4690 N N . VAL B 1 159 ? 88.557 42.199 116.501 1.00 96.53 207 VAL B N 1
ATOM 4691 C CA . VAL B 1 159 ? 88.821 42.947 115.278 1.00 93.76 207 VAL B CA 1
ATOM 4692 C C . VAL B 1 159 ? 89.943 43.958 115.516 1.00 92.23 207 VAL B C 1
ATOM 4693 O O . VAL B 1 159 ? 89.736 44.979 116.168 1.00 91.60 207 VAL B O 1
ATOM 4697 N N . THR B 1 160 ? 91.135 43.671 114.995 1.00 90.67 208 THR B N 1
ATOM 4698 C CA . THR B 1 160 ? 92.273 44.572 115.174 1.00 88.99 208 THR B CA 1
ATOM 4699 C C . THR B 1 160 ? 92.157 45.787 114.258 1.00 88.09 208 THR B C 1
ATOM 4700 O O . THR B 1 160 ? 91.317 45.824 113.361 1.00 88.13 208 THR B O 1
ATOM 4704 N N . LEU B 1 161 ? 92.997 46.787 114.487 1.00 87.11 209 LEU B N 1
ATOM 4705 C CA . LEU B 1 161 ? 92.959 47.983 113.662 1.00 86.53 209 LEU B CA 1
ATOM 4706 C C . LEU B 1 161 ? 93.445 47.615 112.271 1.00 86.54 209 LEU B C 1
ATOM 4707 O O . LEU B 1 161 ? 93.007 48.192 111.280 1.00 86.93 209 LEU B O 1
ATOM 4712 N N . ASP B 1 162 ? 94.357 46.650 112.205 1.00 86.12 210 ASP B N 1
ATOM 4713 C CA . ASP B 1 162 ? 94.892 46.198 110.928 1.00 85.52 210 ASP B CA 1
ATOM 4714 C C . ASP B 1 162 ? 93.782 45.588 110.077 1.00 84.60 210 ASP B C 1
ATOM 4715 O O . ASP B 1 162 ? 93.840 45.640 108.849 1.00 84.25 210 ASP B O 1
ATOM 4720 N N . ASP B 1 163 ? 92.779 45.006 110.731 1.00 82.65 211 ASP B N 1
ATOM 4721 C CA . ASP B 1 163 ? 91.662 44.410 110.015 1.00 80.82 211 ASP B CA 1
ATOM 4722 C C . ASP B 1 163 ? 90.857 45.525 109.362 1.00 79.21 211 ASP B C 1
ATOM 4723 O O . ASP B 1 163 ? 90.413 45.402 108.222 1.00 78.37 211 ASP B O 1
ATOM 4728 N N . PHE B 1 164 ? 90.687 46.620 110.095 1.00 77.38 212 PHE B N 1
ATOM 4729 C CA . PHE B 1 164 ? 89.944 47.765 109.599 1.00 76.10 212 PHE B CA 1
ATOM 4730 C C . PHE B 1 164 ? 90.618 48.397 108.403 1.00 74.68 212 PHE B C 1
ATOM 4731 O O . PHE B 1 164 ? 89.995 48.562 107.361 1.00 76.08 212 PHE B O 1
ATOM 4739 N N . PHE B 1 165 ? 91.887 48.756 108.554 1.00 72.70 213 PHE B N 1
ATOM 4740 C CA . PHE B 1 165 ? 92.640 49.360 107.462 1.00 70.86 213 PHE B CA 1
ATOM 4741 C C . PHE B 1 165 ? 92.792 48.390 106.298 1.00 68.81 213 PHE B C 1
ATOM 4742 O O . PHE B 1 165 ? 93.030 48.797 105.166 1.00 68.84 213 PHE B O 1
ATOM 4750 N N . TRP B 1 166 ? 92.660 47.103 106.576 1.00 66.88 214 TRP B N 1
ATOM 4751 C CA . TRP B 1 166 ? 92.752 46.119 105.515 1.00 65.31 214 TRP B CA 1
ATOM 4752 C C . TRP B 1 166 ? 91.496 46.264 104.666 1.00 64.96 214 TRP B C 1
ATOM 4753 O O . TRP B 1 166 ? 91.581 46.504 103.467 1.00 66.64 214 TRP B O 1
ATOM 4764 N N . ALA B 1 167 ? 90.331 46.133 105.296 1.00 63.12 215 ALA B N 1
ATOM 4765 C CA . ALA B 1 167 ? 89.061 46.257 104.588 1.00 61.43 215 ALA B CA 1
ATOM 4766 C C . ALA B 1 167 ? 88.945 47.621 103.913 1.00 60.26 215 ALA B C 1
ATOM 4767 O O . ALA B 1 167 ? 88.510 47.727 102.766 1.00 59.04 215 ALA B O 1
ATOM 4769 N N . PHE B 1 168 ? 89.339 48.666 104.627 1.00 58.48 216 PHE B N 1
ATOM 4770 C CA . PHE B 1 168 ? 89.285 49.998 104.064 1.00 57.64 216 PHE B CA 1
ATOM 4771 C C . PHE B 1 168 ? 90.157 50.024 102.809 1.00 58.98 216 PHE B C 1
ATOM 4772 O O . PHE B 1 168 ? 89.788 50.616 101.794 1.00 59.88 216 PHE B O 1
ATOM 4780 N N . GLY B 1 169 ? 91.317 49.378 102.885 1.00 57.86 217 GLY B N 1
ATOM 4781 C CA . GLY B 1 169 ? 92.220 49.348 101.749 1.00 57.60 217 GLY B CA 1
ATOM 4782 C C . GLY B 1 169 ? 91.640 48.626 100.552 1.00 58.01 217 GLY B C 1
ATOM 4783 O O . GLY B 1 169 ? 91.840 49.031 99.406 1.00 58.77 217 GLY B O 1
ATOM 4784 N N . ILE B 1 170 ? 90.920 47.545 100.824 1.00 57.19 218 ILE B N 1
ATOM 4785 C CA . ILE B 1 170 ? 90.285 46.755 99.781 1.00 57.24 218 ILE B CA 1
ATOM 4786 C C . ILE B 1 170 ? 89.231 47.605 99.079 1.00 55.81 218 ILE B C 1
ATOM 4787 O O . ILE B 1 170 ? 89.218 47.722 97.858 1.00 55.93 218 ILE B O 1
ATOM 4792 N N . LEU B 1 171 ? 88.351 48.203 99.865 1.00 54.86 219 LEU B N 1
ATOM 4793 C CA . LEU B 1 171 ? 87.312 49.045 99.313 1.00 55.16 219 LEU B CA 1
ATOM 4794 C C . LEU B 1 171 ? 87.896 50.124 98.421 1.00 54.48 219 LEU B C 1
ATOM 4795 O O . LEU B 1 171 ? 87.412 50.345 97.321 1.00 54.47 219 LEU B O 1
ATOM 4800 N N . ARG B 1 172 ? 88.953 50.776 98.890 1.00 53.83 220 ARG B N 1
ATOM 4801 C CA . ARG B 1 172 ? 89.585 51.854 98.138 1.00 53.97 220 ARG B CA 1
ATOM 4802 C C . ARG B 1 172 ? 90.368 51.448 96.890 1.00 53.50 220 ARG B C 1
ATOM 4803 O O . ARG B 1 172 ? 90.296 52.140 95.868 1.00 53.34 220 ARG B O 1
ATOM 4811 N N . SER B 1 173 ? 91.116 50.346 96.951 1.00 49.92 221 SER B N 1
ATOM 4812 C CA . SER B 1 173 ? 91.906 49.947 95.789 1.00 47.12 221 SER B CA 1
ATOM 4813 C C . SER B 1 173 ? 91.182 49.051 94.792 1.00 45.40 221 SER B C 1
ATOM 4814 O O . SER B 1 173 ? 91.646 48.893 93.656 1.00 40.56 221 SER B O 1
ATOM 4817 N N . ARG B 1 174 ? 90.046 48.475 95.178 1.00 44.18 222 ARG B N 1
ATOM 4818 C CA . ARG B 1 174 ? 89.380 47.607 94.227 1.00 45.34 222 ARG B CA 1
ATOM 4819 C C . ARG B 1 174 ? 87.869 47.629 94.039 1.00 45.53 222 ARG B C 1
ATOM 4820 O O . ARG B 1 174 ? 87.373 47.048 93.083 1.00 44.39 222 ARG B O 1
ATOM 4828 N N . ALA B 1 175 ? 87.123 48.299 94.908 1.00 47.70 223 ALA B N 1
ATOM 4829 C CA . ALA B 1 175 ? 85.669 48.327 94.720 1.00 50.22 223 ALA B CA 1
ATOM 4830 C C . ALA B 1 175 ? 85.328 49.176 93.498 1.00 52.26 223 ALA B C 1
ATOM 4831 O O . ALA B 1 175 ? 85.916 50.241 93.288 1.00 52.11 223 ALA B O 1
ATOM 4833 N N . PHE B 1 176 ? 84.394 48.696 92.680 1.00 55.64 224 PHE B N 1
ATOM 4834 C CA . PHE B 1 176 ? 83.972 49.432 91.486 1.00 57.32 224 PHE B CA 1
ATOM 4835 C C . PHE B 1 176 ? 82.846 50.409 91.848 1.00 60.93 224 PHE B C 1
ATOM 4836 O O . PHE B 1 176 ? 82.006 50.117 92.711 1.00 59.42 224 PHE B O 1
ATOM 4844 N N . SER B 1 177 ? 82.834 51.563 91.186 1.00 65.29 225 SER B N 1
ATOM 4845 C CA . SER B 1 177 ? 81.820 52.590 91.440 1.00 71.79 225 SER B CA 1
ATOM 4846 C C . SER B 1 177 ? 81.172 53.044 90.134 1.00 75.74 225 SER B C 1
ATOM 4847 O O . SER B 1 177 ? 80.339 53.950 90.109 1.00 77.19 225 SER B O 1
ATOM 4850 N N . ARG B 1 178 ? 81.578 52.384 89.058 1.00 80.54 226 ARG B N 1
ATOM 4851 C CA . ARG B 1 178 ? 81.104 52.641 87.707 1.00 84.81 226 ARG B CA 1
ATOM 4852 C C . ARG B 1 178 ? 79.603 52.391 87.585 1.00 85.86 226 ARG B C 1
ATOM 4853 O O . ARG B 1 178 ? 78.855 53.228 87.082 1.00 86.54 226 ARG B O 1
ATOM 4861 N N . LEU B 1 179 ? 79.185 51.217 88.038 1.00 86.97 227 LEU B N 1
ATOM 4862 C CA . LEU B 1 179 ? 77.795 50.804 87.979 1.00 88.31 227 LEU B CA 1
ATOM 4863 C C . LEU B 1 179 ? 76.795 51.907 88.277 1.00 90.11 227 LEU B C 1
ATOM 4864 O O . LEU B 1 179 ? 77.078 52.831 89.036 1.00 89.34 227 LEU B O 1
ATOM 4869 N N . ARG B 1 180 ? 75.622 51.797 87.659 1.00 92.70 228 ARG B N 1
ATOM 4870 C CA . ARG B 1 180 ? 74.536 52.750 87.858 1.00 94.77 228 ARG B CA 1
ATOM 4871 C C . ARG B 1 180 ? 73.732 52.212 89.039 1.00 94.72 228 ARG B C 1
ATOM 4872 O O . ARG B 1 180 ? 73.660 50.997 89.233 1.00 95.71 228 ARG B O 1
ATOM 4880 N N . ASN B 1 181 ? 73.138 53.105 89.827 1.00 94.07 229 ASN B N 1
ATOM 4881 C CA . ASN B 1 181 ? 72.347 52.710 91.000 1.00 93.33 229 ASN B CA 1
ATOM 4882 C C . ASN B 1 181 ? 73.241 52.147 92.098 1.00 91.37 229 ASN B C 1
ATOM 4883 O O . ASN B 1 181 ? 72.768 51.784 93.176 1.00 91.57 229 ASN B O 1
ATOM 4888 N N . GLU B 1 182 ? 74.535 52.076 91.810 1.00 89.47 230 GLU B N 1
ATOM 4889 C CA . GLU B 1 182 ? 75.523 51.554 92.750 1.00 87.20 230 GLU B CA 1
ATOM 4890 C C . GLU B 1 182 ? 76.778 52.409 92.665 1.00 84.63 230 GLU B C 1
ATOM 4891 O O . GLU B 1 182 ? 77.099 52.944 91.604 1.00 84.92 230 GLU B O 1
ATOM 4897 N N . ASN B 1 183 ? 77.489 52.534 93.777 1.00 81.02 231 ASN B N 1
ATOM 4898 C CA . ASN B 1 183 ? 78.699 53.345 93.802 1.00 78.09 231 ASN B CA 1
ATOM 4899 C C . ASN B 1 183 ? 79.824 52.640 94.537 1.00 72.87 231 ASN B C 1
ATOM 4900 O O . ASN B 1 183 ? 80.972 53.073 94.499 1.00 72.10 231 ASN B O 1
ATOM 4905 N N . LEU B 1 184 ? 79.489 51.547 95.204 1.00 67.48 232 LEU B N 1
ATOM 4906 C CA . LEU B 1 184 ? 80.485 50.793 95.942 1.00 63.50 232 LEU B CA 1
ATOM 4907 C C . LEU B 1 184 ? 80.218 49.310 95.772 1.00 59.88 232 LEU B C 1
ATOM 4908 O O . LEU B 1 184 ? 79.321 48.770 96.402 1.00 61.74 232 LEU B O 1
ATOM 4913 N N . VAL B 1 185 ? 80.988 48.648 94.921 1.00 54.92 233 VAL B N 1
ATOM 4914 C CA . VAL B 1 185 ? 80.792 47.218 94.701 1.00 50.51 233 VAL B CA 1
ATOM 4915 C C . VAL B 1 185 ? 82.097 46.463 94.493 1.00 46.17 233 VAL B C 1
ATOM 4916 O O . VAL B 1 185 ? 82.858 46.755 93.575 1.00 42.73 233 VAL B O 1
ATOM 4920 N N . VAL B 1 186 ? 82.355 45.496 95.356 1.00 43.01 234 VAL B N 1
ATOM 4921 C CA . VAL B 1 186 ? 83.538 44.671 95.214 1.00 44.80 234 VAL B CA 1
ATOM 4922 C C . VAL B 1 186 ? 83.082 43.505 94.326 1.00 44.62 234 VAL B C 1
ATOM 4923 O O . VAL B 1 186 ? 82.084 42.850 94.626 1.00 45.52 234 VAL B O 1
ATOM 4927 N N . VAL B 1 187 ? 83.784 43.259 93.223 1.00 45.24 235 VAL B N 1
ATOM 4928 C CA . VAL B 1 187 ? 83.406 42.173 92.314 1.00 45.55 235 VAL B CA 1
ATOM 4929 C C . VAL B 1 187 ? 84.588 41.244 92.077 1.00 47.28 235 VAL B C 1
ATOM 4930 O O . VAL B 1 187 ? 85.544 41.627 91.410 1.00 46.55 235 VAL B O 1
ATOM 4934 N N . PRO B 1 188 ? 84.531 40.008 92.605 1.00 48.29 236 PRO B N 1
ATOM 4935 C CA . PRO B 1 188 ? 85.604 39.031 92.448 1.00 50.29 236 PRO B CA 1
ATOM 4936 C C . PRO B 1 188 ? 86.455 39.012 91.174 1.00 54.07 236 PRO B C 1
ATOM 4937 O O . PRO B 1 188 ? 87.275 39.904 90.992 1.00 61.25 236 PRO B O 1
ATOM 4941 N N . MET B 1 189 ? 86.318 38.043 90.290 1.00 51.20 237 MET B N 1
ATOM 4942 C CA . MET B 1 189 ? 87.228 38.039 89.143 1.00 46.78 237 MET B CA 1
ATOM 4943 C C . MET B 1 189 ? 87.551 39.440 88.557 1.00 45.05 237 MET B C 1
ATOM 4944 O O . MET B 1 189 ? 88.704 39.769 88.247 1.00 42.26 237 MET B O 1
ATOM 4949 N N . ALA B 1 190 ? 86.535 40.278 88.431 1.00 42.54 238 ALA B N 1
ATOM 4950 C CA . ALA B 1 190 ? 86.743 41.596 87.871 1.00 39.89 238 ALA B CA 1
ATOM 4951 C C . ALA B 1 190 ? 87.855 42.409 88.536 1.00 38.63 238 ALA B C 1
ATOM 4952 O O . ALA B 1 190 ? 88.691 42.975 87.842 1.00 37.70 238 ALA B O 1
ATOM 4954 N N . ASP B 1 191 ? 87.909 42.455 89.864 1.00 39.05 239 ASP B N 1
ATOM 4955 C CA . ASP B 1 191 ? 88.935 43.285 90.488 1.00 40.25 239 ASP B CA 1
ATOM 4956 C C . ASP B 1 191 ? 90.386 42.879 90.301 1.00 40.08 239 ASP B C 1
ATOM 4957 O O . ASP B 1 191 ? 91.270 43.502 90.886 1.00 38.72 239 ASP B O 1
ATOM 4962 N N . LEU B 1 192 ? 90.650 41.853 89.492 1.00 39.23 240 LEU B N 1
ATOM 4963 C CA . LEU B 1 192 ? 92.036 41.478 89.231 1.00 37.58 240 LEU B CA 1
ATOM 4964 C C . LEU B 1 192 ? 92.572 42.375 88.106 1.00 36.85 240 LEU B C 1
ATOM 4965 O O . LEU B 1 192 ? 93.776 42.472 87.892 1.00 38.05 240 LEU B O 1
ATOM 4970 N N . ILE B 1 193 ? 91.674 43.033 87.383 1.00 38.30 241 ILE B N 1
ATOM 4971 C CA . ILE B 1 193 ? 92.064 43.911 86.273 1.00 39.75 241 ILE B CA 1
ATOM 4972 C C . ILE B 1 193 ? 92.981 45.040 86.755 1.00 38.36 241 ILE B C 1
ATOM 4973 O O . ILE B 1 193 ? 92.749 45.615 87.823 1.00 36.28 241 ILE B O 1
ATOM 4978 N N . ASN B 1 194 ? 94.030 45.345 85.994 1.00 38.42 242 ASN B N 1
ATOM 4979 C CA . ASN B 1 194 ? 94.934 46.433 86.382 1.00 39.28 242 ASN B CA 1
ATOM 4980 C C . ASN B 1 194 ? 94.790 47.718 85.563 1.00 38.33 242 ASN B C 1
ATOM 4981 O O . ASN B 1 194 ? 94.054 47.776 84.579 1.00 37.81 242 ASN B O 1
ATOM 4986 N N . HIS B 1 195 ? 95.515 48.746 85.986 1.00 39.64 243 HIS B N 1
ATOM 4987 C CA . HIS B 1 195 ? 95.472 50.063 85.353 1.00 39.17 243 HIS B CA 1
ATOM 4988 C C . HIS B 1 195 ? 96.634 50.338 84.397 1.00 41.38 243 HIS B C 1
ATOM 4989 O O . HIS B 1 195 ? 97.766 49.889 84.607 1.00 41.41 243 HIS B O 1
ATOM 4996 N N . SER B 1 196 ? 96.338 51.092 83.345 1.00 40.98 244 SER B N 1
ATOM 4997 C CA . SER B 1 196 ? 97.334 51.467 82.357 1.00 42.09 244 SER B CA 1
ATOM 4998 C C . SER B 1 196 ? 97.000 52.865 81.842 1.00 44.00 244 SER B C 1
ATOM 4999 O O . SER B 1 196 ? 95.840 53.150 81.527 1.00 44.34 244 SER B O 1
ATOM 5002 N N . ALA B 1 197 ? 98.003 53.737 81.760 1.00 43.99 245 ALA B N 1
ATOM 5003 C CA . ALA B 1 197 ? 97.759 55.091 81.276 1.00 45.80 245 ALA B CA 1
ATOM 5004 C C . ALA B 1 197 ? 97.495 54.968 79.795 1.00 45.96 245 ALA B C 1
ATOM 5005 O O . ALA B 1 197 ? 97.163 55.944 79.117 1.00 46.29 245 ALA B O 1
ATOM 5007 N N . GLY B 1 198 ? 97.654 53.745 79.300 1.00 45.24 246 GLY B N 1
ATOM 5008 C CA . GLY B 1 198 ? 97.418 53.485 77.897 1.00 44.27 246 GLY B CA 1
ATOM 5009 C C . GLY B 1 198 ? 95.929 53.545 77.626 1.00 46.81 246 GLY B C 1
ATOM 5010 O O . GLY B 1 198 ? 95.519 53.851 76.507 1.00 49.54 246 GLY B O 1
ATOM 5011 N N . VAL B 1 199 ? 95.108 53.249 78.633 1.00 45.83 247 VAL B N 1
ATOM 5012 C CA . VAL B 1 199 ? 93.667 53.299 78.430 1.00 47.58 247 VAL B CA 1
ATOM 5013 C C . VAL B 1 199 ? 93.143 54.701 78.717 1.00 49.58 247 VAL B C 1
ATOM 5014 O O . VAL B 1 199 ? 93.291 55.226 79.821 1.00 51.23 247 VAL B O 1
ATOM 5018 N N . THR B 1 200 ? 92.521 55.291 77.704 1.00 51.30 248 THR B N 1
ATOM 5019 C CA . THR B 1 200 ? 92.004 56.650 77.780 1.00 52.50 248 THR B CA 1
ATOM 5020 C C . THR B 1 200 ? 90.493 56.799 77.876 1.00 54.38 248 THR B C 1
ATOM 5021 O O . THR B 1 200 ? 89.985 57.914 77.887 1.00 56.88 248 THR B O 1
ATOM 5025 N N . THR B 1 201 ? 89.765 55.693 77.916 1.00 55.40 249 THR B N 1
ATOM 5026 C CA . THR B 1 201 ? 88.321 55.791 78.066 1.00 56.51 249 THR B CA 1
ATOM 5027 C C . THR B 1 201 ? 87.982 55.026 79.333 1.00 57.19 249 THR B C 1
ATOM 5028 O O . THR B 1 201 ? 88.792 54.234 79.819 1.00 55.11 249 THR B O 1
ATOM 5032 N N . GLU B 1 202 ? 86.796 55.257 79.878 1.00 58.41 250 GLU B N 1
ATOM 5033 C CA . GLU B 1 202 ? 86.413 54.558 81.089 1.00 60.67 250 GLU B CA 1
ATOM 5034 C C . GLU B 1 202 ? 85.200 53.673 80.829 1.00 61.60 250 GLU B C 1
ATOM 5035 O O . GLU B 1 202 ? 84.452 53.322 81.740 1.00 62.02 250 GLU B O 1
ATOM 5041 N N . ASP B 1 203 ? 85.020 53.308 79.569 1.00 63.84 251 ASP B N 1
ATOM 5042 C CA . ASP B 1 203 ? 83.907 52.454 79.172 1.00 66.95 251 ASP B CA 1
ATOM 5043 C C . ASP B 1 203 ? 84.399 51.010 79.098 1.00 65.62 251 ASP B C 1
ATOM 5044 O O . ASP B 1 203 ? 84.836 50.537 78.039 1.00 66.19 251 ASP B O 1
ATOM 5049 N N . HIS B 1 204 ? 84.329 50.312 80.227 1.00 62.67 252 HIS B N 1
ATOM 5050 C CA . HIS B 1 204 ? 84.801 48.933 80.290 1.00 61.22 252 HIS B CA 1
ATOM 5051 C C . HIS B 1 204 ? 83.850 48.051 81.072 1.00 60.68 252 HIS B C 1
ATOM 5052 O O . HIS B 1 204 ? 84.013 46.835 81.128 1.00 60.65 252 HIS B O 1
ATOM 5059 N N . ALA B 1 205 ? 82.865 48.667 81.699 1.00 59.44 253 ALA B N 1
ATOM 5060 C CA . ALA B 1 205 ? 81.913 47.895 82.460 1.00 60.58 253 ALA B CA 1
ATOM 5061 C C . ALA B 1 205 ? 80.502 48.249 82.023 1.00 61.59 253 ALA B C 1
ATOM 5062 O O . ALA B 1 205 ? 80.295 49.190 81.253 1.00 63.02 253 ALA B O 1
ATOM 5064 N N . TYR B 1 206 ? 79.549 47.459 82.501 1.00 62.18 254 TYR B N 1
ATOM 5065 C CA . TYR B 1 206 ? 78.126 47.627 82.233 1.00 61.60 254 TYR B CA 1
ATOM 5066 C C . TYR B 1 206 ? 77.474 46.398 82.837 1.00 61.27 254 TYR B C 1
ATOM 5067 O O . TYR B 1 206 ? 78.140 45.396 83.101 1.00 58.52 254 TYR B O 1
ATOM 5076 N N . GLU B 1 207 ? 76.178 46.476 83.079 1.00 61.55 255 GLU B N 1
ATOM 5077 C CA . GLU B 1 207 ? 75.507 45.346 83.663 1.00 63.66 255 GLU B CA 1
ATOM 5078 C C . GLU B 1 207 ? 74.353 44.854 82.827 1.00 63.14 255 GLU B C 1
ATOM 5079 O O . GLU B 1 207 ? 73.826 45.576 81.988 1.00 63.60 255 GLU B O 1
ATOM 5085 N N . VAL B 1 208 ? 73.993 43.600 83.056 1.00 62.56 256 VAL B N 1
ATOM 5086 C CA . VAL B 1 208 ? 72.885 42.967 82.376 1.00 63.26 256 VAL B CA 1
ATOM 5087 C C . VAL B 1 208 ? 71.911 42.638 83.498 1.00 64.45 256 VAL B C 1
ATOM 5088 O O . VAL B 1 208 ? 72.120 41.681 84.249 1.00 63.62 256 VAL B O 1
ATOM 5092 N N . LYS B 1 209 ? 70.866 43.455 83.625 1.00 66.30 257 LYS B N 1
ATOM 5093 C CA . LYS B 1 209 ? 69.869 43.281 84.676 1.00 68.61 257 LYS B CA 1
ATOM 5094 C C . LYS B 1 209 ? 68.537 42.730 84.167 1.00 68.60 257 LYS B C 1
ATOM 5095 O O . LYS B 1 209 ? 68.488 42.025 83.162 1.00 67.59 257 LYS B O 1
ATOM 5101 N N . GLY B 1 210 ? 67.461 43.075 84.873 1.00 70.09 258 GLY B N 1
ATOM 5102 C CA . GLY B 1 210 ? 66.122 42.607 84.538 1.00 71.04 258 GLY B CA 1
ATOM 5103 C C . GLY B 1 210 ? 65.607 42.831 83.128 1.00 70.73 258 GLY B C 1
ATOM 5104 O O . GLY B 1 210 ? 64.826 42.021 82.620 1.00 70.53 258 GLY B O 1
ATOM 5105 N N . ALA B 1 211 ? 66.021 43.927 82.499 1.00 70.62 259 ALA B N 1
ATOM 5106 C CA . ALA B 1 211 ? 65.590 44.240 81.136 1.00 69.58 259 ALA B CA 1
ATOM 5107 C C . ALA B 1 211 ? 65.750 43.006 80.252 1.00 68.23 259 ALA B C 1
ATOM 5108 O O . ALA B 1 211 ? 64.972 42.791 79.315 1.00 69.00 259 ALA B O 1
ATOM 5110 N N . ALA B 1 212 ? 66.757 42.197 80.577 1.00 65.93 260 ALA B N 1
ATOM 5111 C CA . ALA B 1 212 ? 67.062 40.981 79.833 1.00 62.67 260 ALA B CA 1
ATOM 5112 C C . ALA B 1 212 ? 66.359 39.744 80.380 1.00 59.91 260 ALA B C 1
ATOM 5113 O O . ALA B 1 212 ? 66.674 38.628 79.976 1.00 58.84 260 ALA B O 1
ATOM 5115 N N . GLY B 1 213 ? 65.421 39.943 81.302 1.00 57.78 261 GLY B N 1
ATOM 5116 C CA . GLY B 1 213 ? 64.685 38.824 81.868 1.00 57.56 261 GLY B CA 1
ATOM 5117 C C . GLY B 1 213 ? 65.452 37.905 82.808 1.00 58.34 261 GLY B C 1
ATOM 5118 O O . GLY B 1 213 ? 65.123 36.724 82.939 1.00 59.34 261 GLY B O 1
ATOM 5119 N N . LEU B 1 214 ? 66.468 38.439 83.476 1.00 57.26 262 LEU B N 1
ATOM 5120 C CA . LEU B 1 214 ? 67.265 37.659 84.411 1.00 56.44 262 LEU B CA 1
ATOM 5121 C C . LEU B 1 214 ? 66.757 37.870 85.824 1.00 54.82 262 LEU B C 1
ATOM 5122 O O . LEU B 1 214 ? 65.992 38.795 86.081 1.00 54.05 262 LEU B O 1
ATOM 5127 N N . PHE B 1 215 ? 67.191 37.019 86.739 1.00 53.42 263 PHE B N 1
ATOM 5128 C CA . PHE B 1 215 ? 66.821 37.189 88.132 1.00 55.86 263 PHE B CA 1
ATOM 5129 C C . PHE B 1 215 ? 67.891 38.088 88.724 1.00 56.00 263 PHE B C 1
ATOM 5130 O O . PHE B 1 215 ? 69.031 38.092 88.261 1.00 57.69 263 PHE B O 1
ATOM 5138 N N . SER B 1 216 ? 67.524 38.849 89.743 1.00 55.22 264 SER B N 1
ATOM 5139 C CA . SER B 1 216 ? 68.457 39.766 90.367 1.00 55.01 264 SER B CA 1
ATOM 5140 C C . SER B 1 216 ? 69.772 39.095 90.759 1.00 55.86 264 SER B C 1
ATOM 5141 O O . SER B 1 216 ? 70.846 39.640 90.501 1.00 55.48 264 SER B O 1
ATOM 5144 N N . TRP B 1 217 ? 69.705 37.913 91.366 1.00 54.90 265 TRP B N 1
ATOM 5145 C CA . TRP B 1 217 ? 70.928 37.229 91.761 1.00 54.70 265 TRP B CA 1
ATOM 5146 C C . TRP B 1 217 ? 71.768 36.738 90.574 1.00 54.77 265 TRP B C 1
ATOM 5147 O O . TRP B 1 217 ? 72.850 36.186 90.765 1.00 55.42 265 TRP B O 1
ATOM 5158 N N . ASP B 1 218 ? 71.286 36.931 89.353 1.00 53.80 266 ASP B N 1
ATOM 5159 C CA . ASP B 1 218 ? 72.069 36.521 88.196 1.00 53.19 266 ASP B CA 1
ATOM 5160 C C . ASP B 1 218 ? 72.426 37.730 87.343 1.00 52.46 266 ASP B C 1
ATOM 5161 O O . ASP B 1 218 ? 72.977 37.580 86.254 1.00 54.19 266 ASP B O 1
ATOM 5166 N N . TYR B 1 219 ? 72.104 38.931 87.817 1.00 49.45 267 TYR B N 1
ATOM 5167 C CA . TYR B 1 219 ? 72.451 40.118 87.043 1.00 47.76 267 TYR B CA 1
ATOM 5168 C C . TYR B 1 219 ? 73.960 40.091 86.839 1.00 46.84 267 TYR B C 1
ATOM 5169 O O . TYR B 1 219 ? 74.705 39.688 87.738 1.00 45.52 267 TYR B O 1
ATOM 5178 N N . LEU B 1 220 ? 74.419 40.538 85.676 1.00 45.03 268 LEU B N 1
ATOM 5179 C CA . LEU B 1 220 ? 75.849 40.494 85.393 1.00 42.38 268 LEU B CA 1
ATOM 5180 C C . LEU B 1 220 ? 76.659 41.781 85.387 1.00 43.64 268 LEU B C 1
ATOM 5181 O O . LEU B 1 220 ? 76.252 42.781 84.796 1.00 41.10 268 LEU B O 1
ATOM 5186 N N . PHE B 1 221 ? 77.815 41.735 86.055 1.00 44.42 269 PHE B N 1
ATOM 5187 C CA . PHE B 1 221 ? 78.764 42.846 86.034 1.00 45.15 269 PHE B CA 1
ATOM 5188 C C . PHE B 1 221 ? 79.683 42.380 84.903 1.00 44.77 269 PHE B C 1
ATOM 5189 O O . PHE B 1 221 ? 80.421 41.403 85.059 1.00 45.45 269 PHE B O 1
ATOM 5197 N N . SER B 1 222 ? 79.616 43.057 83.768 1.00 42.74 270 SER B N 1
ATOM 5198 C CA . SER B 1 222 ? 80.408 42.668 82.623 1.00 44.01 270 SER B CA 1
ATOM 5199 C C . SER B 1 222 ? 81.498 43.669 82.349 1.00 45.27 270 SER B C 1
ATOM 5200 O O . SER B 1 222 ? 81.252 44.876 82.295 1.00 44.93 270 SER B O 1
ATOM 5203 N N . LEU B 1 223 ? 82.698 43.141 82.144 1.00 45.92 271 LEU B N 1
ATOM 5204 C CA . LEU B 1 223 ? 83.884 43.931 81.898 1.00 45.81 271 LEU B CA 1
ATOM 5205 C C . LEU B 1 223 ? 84.361 43.790 80.459 1.00 46.67 271 LEU B C 1
ATOM 5206 O O . LEU B 1 223 ? 84.574 42.675 79.984 1.00 47.59 271 LEU B O 1
ATOM 5211 N N . LYS B 1 224 ? 84.534 44.915 79.768 1.00 47.57 272 LYS B N 1
ATOM 5212 C CA . LYS B 1 224 ? 85.016 44.902 78.385 1.00 48.18 272 LYS B CA 1
ATOM 5213 C C . LYS B 1 224 ? 86.468 45.363 78.374 1.00 48.05 272 LYS B C 1
ATOM 5214 O O . LYS B 1 224 ? 86.946 45.975 79.317 1.00 49.35 272 LYS B O 1
ATOM 5220 N N . SER B 1 225 ? 87.169 45.061 77.300 1.00 46.95 273 SER B N 1
ATOM 5221 C CA . SER B 1 225 ? 88.547 45.470 77.175 1.00 46.06 273 SER B CA 1
ATOM 5222 C C . SER B 1 225 ? 88.560 46.687 76.269 1.00 46.92 273 SER B C 1
ATOM 5223 O O . SER B 1 225 ? 88.325 46.579 75.074 1.00 45.68 273 SER B O 1
ATOM 5226 N N . PRO B 1 226 ? 88.804 47.872 76.836 1.00 46.92 274 PRO B N 1
ATOM 5227 C CA . PRO B 1 226 ? 88.834 49.088 76.016 1.00 46.37 274 PRO B CA 1
ATOM 5228 C C . PRO B 1 226 ? 89.836 49.055 74.874 1.00 45.16 274 PRO B C 1
ATOM 5229 O O . PRO B 1 226 ? 89.617 49.670 73.850 1.00 47.94 274 PRO B O 1
ATOM 5233 N N . LEU B 1 227 ? 90.935 48.344 75.034 1.00 44.78 275 LEU B N 1
ATOM 5234 C CA . LEU B 1 227 ? 91.907 48.270 73.960 1.00 46.20 275 LEU B CA 1
ATOM 5235 C C . LEU B 1 227 ? 91.996 46.848 73.398 1.00 47.91 275 LEU B C 1
ATOM 5236 O O . LEU B 1 227 ? 91.449 45.898 73.975 1.00 45.56 275 LEU B O 1
ATOM 5241 N N . SER B 1 228 ? 92.701 46.716 72.279 1.00 48.10 276 SER B N 1
ATOM 5242 C CA . SER B 1 228 ? 92.904 45.421 71.646 1.00 50.19 276 SER B CA 1
ATOM 5243 C C . SER B 1 228 ? 94.145 44.821 72.294 1.00 51.23 276 SER B C 1
ATOM 5244 O O . SER B 1 228 ? 95.156 45.504 72.448 1.00 51.65 276 SER B O 1
ATOM 5247 N N . VAL B 1 229 ? 94.068 43.548 72.668 1.00 50.10 277 VAL B N 1
ATOM 5248 C CA . VAL B 1 229 ? 95.172 42.877 73.337 1.00 49.92 277 VAL B CA 1
ATOM 5249 C C . VAL B 1 229 ? 95.545 41.572 72.655 1.00 48.96 277 VAL B C 1
ATOM 5250 O O . VAL B 1 229 ? 94.694 40.703 72.480 1.00 50.23 277 VAL B O 1
ATOM 5254 N N . LYS B 1 230 ? 96.812 41.418 72.289 1.00 47.64 278 LYS B N 1
ATOM 5255 C CA . LYS B 1 230 ? 97.248 40.180 71.661 1.00 47.86 278 LYS B CA 1
ATOM 5256 C C . LYS B 1 230 ? 97.314 39.098 72.727 1.00 47.15 278 LYS B C 1
ATOM 5257 O O . LYS B 1 230 ? 97.474 39.388 73.913 1.00 46.00 278 LYS B O 1
ATOM 5263 N N . ALA B 1 231 ? 97.196 37.843 72.313 1.00 47.78 279 ALA B N 1
ATOM 5264 C CA . ALA B 1 231 ? 97.269 36.740 73.269 1.00 46.97 279 ALA B CA 1
ATOM 5265 C C . ALA B 1 231 ? 98.585 36.848 74.023 1.00 47.07 279 ALA B C 1
ATOM 5266 O O . ALA B 1 231 ? 99.636 37.138 73.433 1.00 45.83 279 ALA B O 1
ATOM 5268 N N . GLY B 1 232 ? 98.528 36.627 75.333 1.00 46.55 280 GLY B N 1
ATOM 5269 C CA . GLY B 1 232 ? 99.736 36.701 76.135 1.00 43.50 280 GLY B CA 1
ATOM 5270 C C . GLY B 1 232 ? 99.927 38.060 76.767 1.00 42.19 280 GLY B C 1
ATOM 5271 O O . GLY B 1 232 ? 100.657 38.189 77.729 1.00 42.17 280 GLY B O 1
ATOM 5272 N N . GLU B 1 233 ? 99.283 39.087 76.231 1.00 43.31 281 GLU B N 1
ATOM 5273 C CA . GLU B 1 233 ? 99.426 40.408 76.826 1.00 44.00 281 GLU B CA 1
ATOM 5274 C C . GLU B 1 233 ? 98.403 40.600 77.926 1.00 44.27 281 GLU B C 1
ATOM 5275 O O . GLU B 1 233 ? 97.402 39.878 78.001 1.00 45.36 281 GLU B O 1
ATOM 5281 N N . GLN B 1 234 ? 98.660 41.585 78.778 1.00 43.90 282 GLN B N 1
ATOM 5282 C CA . GLN B 1 234 ? 97.754 41.888 79.876 1.00 42.95 282 GLN B CA 1
ATOM 5283 C C . GLN B 1 234 ? 96.630 42.788 79.380 1.00 43.61 282 GLN B C 1
ATOM 5284 O O . GLN B 1 234 ? 96.848 43.613 78.483 1.00 43.66 282 GLN B O 1
ATOM 5290 N N . VAL B 1 235 ? 95.429 42.622 79.930 1.00 41.99 283 VAL B N 1
ATOM 5291 C CA . VAL B 1 235 ? 94.341 43.509 79.544 1.00 43.98 283 VAL B CA 1
ATOM 5292 C C . VAL B 1 235 ? 94.219 44.533 80.672 1.00 44.19 283 VAL B C 1
ATOM 5293 O O . VAL B 1 235 ? 94.243 44.184 81.847 1.00 45.68 283 VAL B O 1
ATOM 5297 N N . TYR B 1 236 ? 94.127 45.806 80.321 1.00 44.73 284 TYR B N 1
ATOM 5298 C CA . TYR B 1 236 ? 94.003 46.837 81.338 1.00 44.36 284 TYR B CA 1
ATOM 5299 C C . TYR B 1 236 ? 92.765 47.670 81.117 1.00 45.20 284 TYR B C 1
ATOM 5300 O O . TYR B 1 236 ? 92.145 47.618 80.053 1.00 45.67 284 TYR B O 1
ATOM 5309 N N . ILE B 1 237 ? 92.417 48.445 82.136 1.00 43.30 285 ILE B N 1
ATOM 5310 C CA . ILE B 1 237 ? 91.324 49.391 82.030 1.00 43.24 285 ILE B CA 1
ATOM 5311 C C . ILE B 1 237 ? 91.928 50.672 82.586 1.00 44.41 285 ILE B C 1
ATOM 5312 O O . ILE B 1 237 ? 93.113 50.695 82.982 1.00 42.03 285 ILE B O 1
ATOM 5317 N N . GLN B 1 238 ? 91.127 51.734 82.593 1.00 43.69 286 GLN B N 1
ATOM 5318 C CA . GLN B 1 238 ? 91.549 53.028 83.114 1.00 41.24 286 GLN B CA 1
ATOM 5319 C C . GLN B 1 238 ? 90.785 53.176 84.406 1.00 41.81 286 GLN B C 1
ATOM 5320 O O . GLN B 1 238 ? 89.560 53.266 84.407 1.00 43.81 286 GLN B O 1
ATOM 5326 N N . TYR B 1 239 ? 91.513 53.204 85.508 1.00 41.70 287 TYR B N 1
ATOM 5327 C CA . TYR B 1 239 ? 90.900 53.316 86.816 1.00 39.87 287 TYR B CA 1
ATOM 5328 C C . TYR B 1 239 ? 90.154 54.598 87.067 1.00 38.85 287 TYR B C 1
ATOM 5329 O O . TYR B 1 239 ? 89.167 54.584 87.778 1.00 39.88 287 TYR B O 1
ATOM 5338 N N . ASP B 1 240 ? 90.623 55.706 86.507 1.00 38.50 288 ASP B N 1
ATOM 5339 C CA . ASP B 1 240 ? 89.969 56.994 86.739 1.00 40.76 288 ASP B CA 1
ATOM 5340 C C . ASP B 1 240 ? 90.736 58.154 86.110 1.00 42.08 288 ASP B C 1
ATOM 5341 O O . ASP B 1 240 ? 91.764 58.597 86.629 1.00 43.43 288 ASP B O 1
ATOM 5346 N N . LEU B 1 241 ? 90.220 58.654 84.999 1.00 42.22 289 LEU B N 1
ATOM 5347 C CA . LEU B 1 241 ? 90.873 59.741 84.292 1.00 44.26 289 LEU B CA 1
ATOM 5348 C C . LEU B 1 241 ? 91.056 60.995 85.123 1.00 44.18 289 LEU B C 1
ATOM 5349 O O . LEU B 1 241 ? 91.992 61.746 84.895 1.00 44.80 289 LEU B O 1
ATOM 5354 N N . ASN B 1 242 ? 90.180 61.209 86.095 1.00 45.57 290 ASN B N 1
ATOM 5355 C CA . ASN B 1 242 ? 90.229 62.419 86.910 1.00 47.41 290 ASN B CA 1
ATOM 5356 C C . ASN B 1 242 ? 91.089 62.455 88.171 1.00 47.37 290 ASN B C 1
ATOM 5357 O O . ASN B 1 242 ? 91.437 63.540 88.636 1.00 47.44 290 ASN B O 1
ATOM 5362 N N . LYS B 1 243 ? 91.406 61.289 88.734 1.00 45.41 291 LYS B N 1
ATOM 5363 C CA . LYS B 1 243 ? 92.206 61.200 89.950 1.00 43.14 291 LYS B CA 1
ATOM 5364 C C . LYS B 1 243 ? 93.577 61.858 89.790 1.00 44.59 291 LYS B C 1
ATOM 5365 O O . LYS B 1 243 ? 94.174 61.822 88.709 1.00 44.98 291 LYS B O 1
ATOM 5371 N N . SER B 1 244 ? 94.077 62.456 90.870 1.00 45.51 292 SER B N 1
ATOM 5372 C CA . SER B 1 244 ? 95.408 63.087 90.882 1.00 46.35 292 SER B CA 1
ATOM 5373 C C . SER B 1 244 ? 96.404 62.021 91.325 1.00 46.63 292 SER B C 1
ATOM 5374 O O . SER B 1 244 ? 95.996 60.987 91.850 1.00 48.91 292 SER B O 1
ATOM 5377 N N . ASN B 1 245 ? 97.700 62.249 91.133 1.00 47.56 293 ASN B N 1
ATOM 5378 C CA . ASN B 1 245 ? 98.664 61.242 91.582 1.00 48.17 293 ASN B CA 1
ATOM 5379 C C . ASN B 1 245 ? 98.480 61.039 93.083 1.00 49.20 293 ASN B C 1
ATOM 5380 O O . ASN B 1 245 ? 98.550 59.917 93.597 1.00 49.90 293 ASN B O 1
ATOM 5385 N N . ALA B 1 246 ? 98.223 62.134 93.786 1.00 48.55 294 ALA B N 1
ATOM 5386 C CA . ALA B 1 246 ? 98.007 62.057 95.214 1.00 47.79 294 ALA B CA 1
ATOM 5387 C C . ALA B 1 246 ? 96.912 61.029 95.477 1.00 48.04 294 ALA B C 1
ATOM 5388 O O . ALA B 1 246 ? 97.018 60.216 96.396 1.00 47.44 294 ALA B O 1
ATOM 5390 N N . GLU B 1 247 ? 95.859 61.070 94.663 1.00 47.76 295 GLU B N 1
ATOM 5391 C CA . GLU B 1 247 ? 94.745 60.144 94.824 1.00 47.19 295 GLU B CA 1
ATOM 5392 C C . GLU B 1 247 ? 95.069 58.740 94.371 1.00 45.72 295 GLU B C 1
ATOM 5393 O O . GLU B 1 247 ? 94.667 57.769 95.002 1.00 46.42 295 GLU B O 1
ATOM 5399 N N . LEU B 1 248 ? 95.777 58.624 93.261 1.00 44.60 296 LEU B N 1
ATOM 5400 C CA . LEU B 1 248 ? 96.139 57.314 92.781 1.00 45.89 296 LEU B CA 1
ATOM 5401 C C . LEU B 1 248 ? 96.980 56.631 93.852 1.00 46.71 296 LEU B C 1
ATOM 5402 O O . LEU B 1 248 ? 96.915 55.418 94.020 1.00 46.30 296 LEU B O 1
ATOM 5407 N N . ALA B 1 249 ? 97.743 57.431 94.595 1.00 47.76 297 ALA B N 1
ATOM 5408 C CA . ALA B 1 249 ? 98.612 56.930 95.661 1.00 47.60 297 ALA B CA 1
ATOM 5409 C C . ALA B 1 249 ? 97.861 56.438 96.881 1.00 47.43 297 ALA B C 1
ATOM 5410 O O . ALA B 1 249 ? 98.178 55.380 97.411 1.00 49.78 297 ALA B O 1
ATOM 5412 N N . LEU B 1 250 ? 96.868 57.189 97.338 1.00 46.96 298 LEU B N 1
ATOM 5413 C CA . LEU B 1 250 ? 96.129 56.762 98.517 1.00 48.71 298 LEU B CA 1
ATOM 5414 C C . LEU B 1 250 ? 95.153 55.617 98.254 1.00 49.42 298 LEU B C 1
ATOM 5415 O O . LEU B 1 250 ? 94.994 54.736 99.092 1.00 50.01 298 LEU B O 1
ATOM 5420 N N . ASP B 1 251 ? 94.504 55.621 97.092 1.00 50.50 299 ASP B N 1
ATOM 5421 C CA . ASP B 1 251 ? 93.521 54.586 96.756 1.00 50.04 299 ASP B CA 1
ATOM 5422 C C . ASP B 1 251 ? 94.139 53.265 96.349 1.00 47.81 299 ASP B C 1
ATOM 5423 O O . ASP B 1 251 ? 93.737 52.216 96.840 1.00 45.17 299 ASP B O 1
ATOM 5428 N N . TYR B 1 252 ? 95.096 53.338 95.427 1.00 47.73 300 TYR B N 1
ATOM 5429 C CA . TYR B 1 252 ? 95.843 52.188 94.900 1.00 47.69 300 TYR B CA 1
ATOM 5430 C C . TYR B 1 252 ? 97.287 52.477 95.278 1.00 49.79 300 TYR B C 1
ATOM 5431 O O . TYR B 1 252 ? 97.638 53.621 95.586 1.00 52.49 300 TYR B O 1
ATOM 5440 N N . GLY B 1 253 ? 98.159 51.488 95.241 1.00 50.38 301 GLY B N 1
ATOM 5441 C CA . GLY B 1 253 ? 99.524 51.803 95.649 1.00 49.36 301 GLY B CA 1
ATOM 5442 C C . GLY B 1 253 ? 100.452 52.239 94.546 1.00 47.01 301 GLY B C 1
ATOM 5443 O O . GLY B 1 253 ? 101.494 51.621 94.367 1.00 49.59 301 GLY B O 1
ATOM 5444 N N . PHE B 1 254 ? 100.107 53.293 93.814 1.00 45.60 302 PHE B N 1
ATOM 5445 C CA . PHE B 1 254 ? 100.981 53.712 92.717 1.00 46.45 302 PHE B CA 1
ATOM 5446 C C . PHE B 1 254 ? 100.675 55.100 92.186 1.00 45.44 302 PHE B C 1
ATOM 5447 O O . PHE B 1 254 ? 99.712 55.734 92.600 1.00 46.45 302 PHE B O 1
ATOM 5455 N N . ILE B 1 255 ? 101.505 55.566 91.260 1.00 43.78 303 ILE B N 1
ATOM 5456 C CA . ILE B 1 255 ? 101.308 56.874 90.651 1.00 44.17 303 ILE B CA 1
ATOM 5457 C C . ILE B 1 255 ? 101.811 56.817 89.220 1.00 44.86 303 ILE B C 1
ATOM 5458 O O . ILE B 1 255 ? 102.444 55.851 88.826 1.00 46.45 303 ILE B O 1
ATOM 5463 N N . GLU B 1 256 ? 101.540 57.855 88.446 1.00 46.31 304 GLU B N 1
ATOM 5464 C CA . GLU B 1 256 ? 101.991 57.887 87.065 1.00 48.79 304 GLU B CA 1
ATOM 5465 C C . GLU B 1 256 ? 103.041 58.952 86.807 1.00 49.67 304 GLU B C 1
ATOM 5466 O O . GLU B 1 256 ? 103.204 59.881 87.577 1.00 50.30 304 GLU B O 1
ATOM 5472 N N . PRO B 1 257 ? 103.776 58.817 85.703 1.00 51.80 305 PRO B N 1
ATOM 5473 C CA . PRO B 1 257 ? 104.806 59.793 85.357 1.00 50.92 305 PRO B CA 1
ATOM 5474 C C . PRO B 1 257 ? 104.120 61.003 84.737 1.00 52.14 305 PRO B C 1
ATOM 5475 O O . PRO B 1 257 ? 104.724 62.064 84.591 1.00 54.90 305 PRO B O 1
ATOM 5479 N N . ASN B 1 258 ? 102.855 60.837 84.368 1.00 51.35 306 ASN B N 1
ATOM 5480 C CA . ASN B 1 258 ? 102.118 61.923 83.748 1.00 51.73 306 ASN B CA 1
ATOM 5481 C C . ASN B 1 258 ? 102.030 63.149 84.654 1.00 52.36 306 ASN B C 1
ATOM 5482 O O . ASN B 1 258 ? 101.275 63.174 85.638 1.00 51.29 306 ASN B O 1
ATOM 5487 N N . GLU B 1 259 ? 102.800 64.172 84.306 1.00 52.19 307 GLU B N 1
ATOM 5488 C CA . GLU B 1 259 ? 102.819 65.408 85.075 1.00 54.67 307 GLU B CA 1
ATOM 5489 C C . GLU B 1 259 ? 101.436 66.037 85.168 1.00 53.51 307 GLU B C 1
ATOM 5490 O O . GLU B 1 259 ? 101.183 66.834 86.062 1.00 53.69 307 GLU B O 1
ATOM 5496 N N . ASN B 1 260 ? 100.545 65.687 84.245 1.00 53.01 308 ASN B N 1
ATOM 5497 C CA . ASN B 1 260 ? 99.193 66.231 84.264 1.00 53.02 308 ASN B CA 1
ATOM 5498 C C . ASN B 1 260 ? 98.346 65.643 85.398 1.00 52.27 308 ASN B C 1
ATOM 5499 O O . ASN B 1 260 ? 97.208 66.068 85.599 1.00 52.60 308 ASN B O 1
ATOM 5504 N N . ARG B 1 261 ? 98.893 64.665 86.122 1.00 50.46 309 ARG B N 1
ATOM 5505 C CA . ARG B 1 261 ? 98.186 64.031 87.237 1.00 48.59 309 ARG B CA 1
ATOM 5506 C C . ARG B 1 261 ? 98.564 64.740 88.536 1.00 47.39 309 ARG B C 1
ATOM 5507 O O . ARG B 1 261 ? 97.905 64.577 89.568 1.00 46.38 309 ARG B O 1
ATOM 5515 N N . HIS B 1 262 ? 99.642 65.513 88.479 1.00 45.95 310 HIS B N 1
ATOM 5516 C CA . HIS B 1 262 ? 100.110 66.249 89.640 1.00 47.53 310 HIS B CA 1
ATOM 5517 C C . HIS B 1 262 ? 99.137 67.339 90.023 1.00 48.54 310 HIS B C 1
ATOM 5518 O O . HIS B 1 262 ? 98.820 68.217 89.219 1.00 47.89 310 HIS B O 1
ATOM 5525 N N . ALA B 1 263 ? 98.648 67.272 91.253 1.00 49.38 311 ALA B N 1
ATOM 5526 C CA . ALA B 1 263 ? 97.711 68.274 91.739 1.00 50.83 311 ALA B CA 1
ATOM 5527 C C . ALA B 1 263 ? 97.966 68.596 93.203 1.00 51.34 311 ALA B C 1
ATOM 5528 O O . ALA B 1 263 ? 98.576 67.819 93.940 1.00 49.75 311 ALA B O 1
ATOM 5530 N N . TYR B 1 264 ? 97.491 69.764 93.611 1.00 52.34 312 TYR B N 1
ATOM 5531 C CA . TYR B 1 264 ? 97.629 70.223 94.984 1.00 53.07 312 TYR B CA 1
ATOM 5532 C C . TYR B 1 264 ? 96.315 70.914 95.294 1.00 52.88 312 TYR B C 1
ATOM 5533 O O . TYR B 1 264 ? 95.889 71.794 94.553 1.00 55.63 312 TYR B O 1
ATOM 5542 N N . THR B 1 265 ? 95.662 70.520 96.374 1.00 52.42 313 THR B N 1
ATOM 5543 C CA . THR B 1 265 ? 94.387 71.131 96.686 1.00 52.96 313 THR B CA 1
ATOM 5544 C C . THR B 1 265 ? 94.491 72.231 97.741 1.00 53.09 313 THR B C 1
ATOM 5545 O O . THR B 1 265 ? 95.141 72.075 98.777 1.00 53.10 313 THR B O 1
ATOM 5549 N N . LEU B 1 266 ? 93.876 73.370 97.440 1.00 51.57 314 LEU B N 1
ATOM 5550 C CA . LEU B 1 266 ? 93.883 74.495 98.354 1.00 51.64 314 LEU B CA 1
ATOM 5551 C C . LEU B 1 266 ? 92.605 74.450 99.160 1.00 51.96 314 LEU B C 1
ATOM 5552 O O . LEU B 1 266 ? 91.540 74.147 98.630 1.00 53.36 314 LEU B O 1
ATOM 5557 N N . THR B 1 267 ? 92.704 74.739 100.447 1.00 51.80 315 THR B N 1
ATOM 5558 C CA . THR B 1 267 ? 91.516 74.745 101.272 1.00 53.41 315 THR B CA 1
ATOM 5559 C C . THR B 1 267 ? 91.174 76.175 101.685 1.00 54.44 315 THR B C 1
ATOM 5560 O O . THR B 1 267 ? 91.972 76.877 102.303 1.00 54.01 315 THR B O 1
ATOM 5564 N N . LEU B 1 268 ? 89.977 76.600 101.302 1.00 56.75 316 LEU B N 1
ATOM 5565 C CA . LEU B 1 268 ? 89.476 77.942 101.581 1.00 58.61 316 LEU B CA 1
ATOM 5566 C C . LEU B 1 268 ? 88.280 77.902 102.518 1.00 59.89 316 LEU B C 1
ATOM 5567 O O . LEU B 1 268 ? 87.351 77.110 102.328 1.00 60.61 316 LEU B O 1
ATOM 5572 N N . GLU B 1 269 ? 88.283 78.768 103.522 1.00 61.48 317 GLU B N 1
ATOM 5573 C CA . GLU B 1 269 ? 87.161 78.796 104.440 1.00 62.06 317 GLU B CA 1
ATOM 5574 C C . GLU B 1 269 ? 86.865 80.188 104.944 1.00 61.21 317 GLU B C 1
ATOM 5575 O O . GLU B 1 269 ? 87.759 81.023 105.090 1.00 61.49 317 GLU B O 1
ATOM 5581 N N . ILE B 1 270 ? 85.593 80.435 105.200 1.00 61.05 318 ILE B N 1
ATOM 5582 C CA . ILE B 1 270 ? 85.173 81.716 105.718 1.00 62.16 318 ILE B CA 1
ATOM 5583 C C . ILE B 1 270 ? 85.270 81.569 107.234 1.00 63.55 318 ILE B C 1
ATOM 5584 O O . ILE B 1 270 ? 84.431 80.932 107.866 1.00 63.77 318 ILE B O 1
ATOM 5589 N N . SER B 1 271 ? 86.326 82.137 107.803 1.00 65.87 319 SER B N 1
ATOM 5590 C CA . SER B 1 271 ? 86.561 82.075 109.239 1.00 68.23 319 SER B CA 1
ATOM 5591 C C . SER B 1 271 ? 85.426 82.713 110.039 1.00 70.63 319 SER B C 1
ATOM 5592 O O . SER B 1 271 ? 84.933 83.788 109.689 1.00 71.77 319 SER B O 1
ATOM 5595 N N . GLU B 1 272 ? 85.016 82.047 111.116 1.00 72.41 320 GLU B N 1
ATOM 5596 C CA . GLU B 1 272 ? 83.946 82.558 111.958 1.00 73.45 320 GLU B CA 1
ATOM 5597 C C . GLU B 1 272 ? 84.362 83.841 112.656 1.00 72.92 320 GLU B C 1
ATOM 5598 O O . GLU B 1 272 ? 83.516 84.627 113.083 1.00 73.85 320 GLU B O 1
ATOM 5604 N N . SER B 1 273 ? 85.666 84.061 112.757 1.00 71.63 321 SER B N 1
ATOM 5605 C CA . SER B 1 273 ? 86.172 85.267 113.392 1.00 71.16 321 SER B CA 1
ATOM 5606 C C . SER B 1 273 ? 86.153 86.449 112.423 1.00 70.83 321 SER B C 1
ATOM 5607 O O . SER B 1 273 ? 86.623 87.535 112.757 1.00 72.26 321 SER B O 1
ATOM 5610 N N . ASP B 1 274 ? 85.623 86.235 111.221 1.00 69.46 322 ASP B N 1
ATOM 5611 C CA . ASP B 1 274 ? 85.537 87.300 110.222 1.00 67.86 322 ASP B CA 1
ATOM 5612 C C . ASP B 1 274 ? 84.351 88.187 110.595 1.00 67.01 322 ASP B C 1
ATOM 5613 O O . ASP B 1 274 ? 83.241 87.697 110.830 1.00 66.51 322 ASP B O 1
ATOM 5618 N N . PRO B 1 275 ? 84.575 89.508 110.667 1.00 66.14 323 PRO B N 1
ATOM 5619 C CA . PRO B 1 275 ? 83.499 90.435 111.017 1.00 65.30 323 PRO B CA 1
ATOM 5620 C C . PRO B 1 275 ? 82.239 90.275 110.181 1.00 65.30 323 PRO B C 1
ATOM 5621 O O . PRO B 1 275 ? 81.138 90.507 110.677 1.00 66.54 323 PRO B O 1
ATOM 5625 N N . PHE B 1 276 ? 82.384 89.862 108.925 1.00 65.34 324 PHE B N 1
ATOM 5626 C CA . PHE B 1 276 ? 81.211 89.690 108.064 1.00 65.58 324 PHE B CA 1
ATOM 5627 C C . PHE B 1 276 ? 80.894 88.217 107.793 1.00 65.85 324 PHE B C 1
ATOM 5628 O O . PHE B 1 276 ? 80.257 87.882 106.789 1.00 66.29 324 PHE B O 1
ATOM 5636 N N . PHE B 1 277 ? 81.326 87.348 108.705 1.00 65.07 325 PHE B N 1
ATOM 5637 C CA . PHE B 1 277 ? 81.112 85.909 108.580 1.00 64.50 325 PHE B CA 1
ATOM 5638 C C . PHE B 1 277 ? 79.733 85.543 108.067 1.00 64.47 325 PHE B C 1
ATOM 5639 O O . PHE B 1 277 ? 79.598 84.940 107.010 1.00 64.52 325 PHE B O 1
ATOM 5647 N N . ASP B 1 278 ? 78.710 85.913 108.826 1.00 66.15 326 ASP B N 1
ATOM 5648 C CA . ASP B 1 278 ? 77.334 85.588 108.467 1.00 67.26 326 ASP B CA 1
ATOM 5649 C C . ASP B 1 278 ? 76.928 85.955 107.043 1.00 66.85 326 ASP B C 1
ATOM 5650 O O . ASP B 1 278 ? 76.272 85.166 106.359 1.00 66.47 326 ASP B O 1
ATOM 5655 N N . ASP B 1 279 ? 77.301 87.143 106.584 1.00 66.44 327 ASP B N 1
ATOM 5656 C CA . ASP B 1 279 ? 76.943 87.516 105.227 1.00 66.09 327 ASP B CA 1
ATOM 5657 C C . ASP B 1 279 ? 77.758 86.700 104.229 1.00 65.25 327 ASP B C 1
ATOM 5658 O O . ASP B 1 279 ? 77.201 86.119 103.294 1.00 64.85 327 ASP B O 1
ATOM 5663 N N . LYS B 1 280 ? 79.071 86.640 104.436 1.00 62.99 328 LYS B N 1
ATOM 5664 C CA . LYS B 1 280 ? 79.935 85.884 103.541 1.00 61.37 328 LYS B CA 1
ATOM 5665 C C . LYS B 1 280 ? 79.468 84.442 103.388 1.00 62.38 328 LYS B C 1
ATOM 5666 O O . LYS B 1 280 ? 79.397 83.922 102.272 1.00 63.26 328 LYS B O 1
ATOM 5672 N N . LEU B 1 281 ? 79.142 83.797 104.506 1.00 62.56 329 LEU B N 1
ATOM 5673 C CA . LEU B 1 281 ? 78.691 82.410 104.468 1.00 62.47 329 LEU B CA 1
ATOM 5674 C C . LEU B 1 281 ? 77.390 82.278 103.702 1.00 64.06 329 LEU B C 1
ATOM 5675 O O . LEU B 1 281 ? 77.157 81.274 103.023 1.00 64.33 329 LEU B O 1
ATOM 5680 N N . ASP B 1 282 ? 76.532 83.285 103.818 1.00 65.73 330 ASP B N 1
ATOM 5681 C CA . ASP B 1 282 ? 75.263 83.241 103.113 1.00 67.47 330 ASP B CA 1
ATOM 5682 C C . ASP B 1 282 ? 75.548 83.266 101.616 1.00 66.48 330 ASP B C 1
ATOM 5683 O O . ASP B 1 282 ? 74.955 82.505 100.851 1.00 66.84 330 ASP B O 1
ATOM 5688 N N . VAL B 1 283 ? 76.479 84.120 101.204 1.00 64.50 331 VAL B N 1
ATOM 5689 C CA . VAL B 1 283 ? 76.818 84.230 99.795 1.00 63.89 331 VAL B CA 1
ATOM 5690 C C . VAL B 1 283 ? 77.379 82.921 99.260 1.00 63.89 331 VAL B C 1
ATOM 5691 O O . VAL B 1 283 ? 76.985 82.456 98.186 1.00 63.40 331 VAL B O 1
ATOM 5695 N N . ALA B 1 284 ? 78.289 82.319 100.013 1.00 63.78 332 ALA B N 1
ATOM 5696 C CA . ALA B 1 284 ? 78.910 81.076 99.576 1.00 64.60 332 ALA B CA 1
ATOM 5697 C C . ALA B 1 284 ? 77.889 79.966 99.342 1.00 64.92 332 ALA B C 1
ATOM 5698 O O . ALA B 1 284 ? 77.866 79.332 98.285 1.00 65.32 332 ALA B O 1
ATOM 5700 N N . GLU B 1 285 ? 77.030 79.746 100.326 1.00 65.60 333 GLU B N 1
ATOM 5701 C CA . GLU B 1 285 ? 76.025 78.699 100.230 1.00 66.46 333 GLU B CA 1
ATOM 5702 C C . GLU B 1 285 ? 75.018 78.960 99.120 1.00 66.96 333 GLU B C 1
ATOM 5703 O O . GLU B 1 285 ? 74.649 78.045 98.375 1.00 67.08 333 GLU B O 1
ATOM 5709 N N . SER B 1 286 ? 74.582 80.212 99.005 1.00 66.49 334 SER B N 1
ATOM 5710 C CA . SER B 1 286 ? 73.629 80.590 97.977 1.00 65.63 334 SER B CA 1
ATOM 5711 C C . SER B 1 286 ? 74.227 80.295 96.614 1.00 64.85 334 SER B C 1
ATOM 5712 O O . SER B 1 286 ? 73.511 80.261 95.616 1.00 66.05 334 SER B O 1
ATOM 5715 N N . ASN B 1 287 ? 75.538 80.076 96.571 1.00 63.73 335 ASN B N 1
ATOM 5716 C CA . ASN B 1 287 ? 76.199 79.809 95.303 1.00 63.95 335 ASN B CA 1
ATOM 5717 C C . ASN B 1 287 ? 76.924 78.475 95.224 1.00 64.39 335 ASN B C 1
ATOM 5718 O O . ASN B 1 287 ? 77.928 78.327 94.521 1.00 64.76 335 ASN B O 1
ATOM 5723 N N . GLY B 1 288 ? 76.393 77.501 95.953 1.00 64.61 336 GLY B N 1
ATOM 5724 C CA . GLY B 1 288 ? 76.953 76.167 95.933 1.00 63.94 336 GLY B CA 1
ATOM 5725 C C . GLY B 1 288 ? 78.299 75.968 96.585 1.00 64.01 336 GLY B C 1
ATOM 5726 O O . GLY B 1 288 ? 79.120 75.196 96.089 1.00 65.70 336 GLY B O 1
ATOM 5727 N N . PHE B 1 289 ? 78.546 76.656 97.691 1.00 62.99 337 PHE B N 1
ATOM 5728 C CA . PHE B 1 289 ? 79.811 76.480 98.377 1.00 61.41 337 PHE B CA 1
ATOM 5729 C C . PHE B 1 289 ? 79.591 76.459 99.868 1.00 62.22 337 PHE B C 1
ATOM 5730 O O . PHE B 1 289 ? 78.665 77.089 100.388 1.00 62.60 337 PHE B O 1
ATOM 5738 N N . ALA B 1 290 ? 80.443 75.710 100.553 1.00 62.43 338 ALA B N 1
ATOM 5739 C CA . ALA B 1 290 ? 80.332 75.564 101.992 1.00 62.97 338 ALA B CA 1
ATOM 5740 C C . ALA B 1 290 ? 81.250 76.491 102.767 1.00 62.77 338 ALA B C 1
ATOM 5741 O O . ALA B 1 290 ? 82.137 77.142 102.206 1.00 63.54 338 ALA B O 1
ATOM 5743 N N . GLN B 1 291 ? 81.020 76.528 104.073 1.00 62.25 339 GLN B N 1
ATOM 5744 C CA . GLN B 1 291 ? 81.801 77.339 104.991 1.00 61.27 339 GLN B CA 1
ATOM 5745 C C . GLN B 1 291 ? 83.270 76.991 104.758 1.00 60.23 339 GLN B C 1
ATOM 5746 O O . GLN B 1 291 ? 84.170 77.763 105.087 1.00 59.81 339 GLN B O 1
ATOM 5752 N N . THR B 1 292 ? 83.496 75.819 104.169 1.00 59.07 340 THR B N 1
ATOM 5753 C CA . THR B 1 292 ? 84.839 75.357 103.836 1.00 58.63 340 THR B CA 1
ATOM 5754 C C . THR B 1 292 ? 84.802 74.668 102.478 1.00 59.66 340 THR B C 1
ATOM 5755 O O . THR B 1 292 ? 84.125 73.649 102.289 1.00 60.83 340 THR B O 1
ATOM 5759 N N . ALA B 1 293 ? 85.539 75.234 101.533 1.00 58.63 341 ALA B N 1
ATOM 5760 C CA . ALA B 1 293 ? 85.582 74.699 100.185 1.00 57.96 341 ALA B CA 1
ATOM 5761 C C . ALA B 1 293 ? 86.982 74.222 99.797 1.00 57.83 341 ALA B C 1
ATOM 5762 O O . ALA B 1 293 ? 87.989 74.843 100.153 1.00 56.93 341 ALA B O 1
ATOM 5764 N N . TYR B 1 294 ? 87.044 73.112 99.064 1.00 56.01 342 TYR B N 1
ATOM 5765 C CA . TYR B 1 294 ? 88.324 72.584 98.624 1.00 53.77 342 TYR B CA 1
ATOM 5766 C C . TYR B 1 294 ? 88.455 72.729 97.117 1.00 52.63 342 TYR B C 1
ATOM 5767 O O . TYR B 1 294 ? 87.559 72.343 96.366 1.00 52.44 342 TYR B O 1
ATOM 5776 N N . PHE B 1 295 ? 89.568 73.307 96.683 1.00 52.10 343 PHE B N 1
ATOM 5777 C CA . PHE B 1 295 ? 89.815 73.502 95.264 1.00 53.14 343 PHE B CA 1
ATOM 5778 C C . PHE B 1 295 ? 91.078 72.779 94.824 1.00 54.55 343 PHE B C 1
ATOM 5779 O O . PHE B 1 295 ? 92.178 73.107 95.276 1.00 56.07 343 PHE B O 1
ATOM 5787 N N . ASP B 1 296 ? 90.910 71.792 93.945 1.00 54.64 344 ASP B N 1
ATOM 5788 C CA . ASP B 1 296 ? 92.038 71.030 93.439 1.00 54.37 344 ASP B CA 1
ATOM 5789 C C . ASP B 1 296 ? 92.684 71.774 92.279 1.00 53.18 344 ASP B C 1
ATOM 5790 O O . ASP B 1 296 ? 92.002 72.244 91.373 1.00 54.50 344 ASP B O 1
ATOM 5795 N N . ILE B 1 297 ? 94.002 71.889 92.312 1.00 51.47 345 ILE B N 1
ATOM 5796 C CA . ILE B 1 297 ? 94.719 72.563 91.248 1.00 50.78 345 ILE B CA 1
ATOM 5797 C C . ILE B 1 297 ? 95.661 71.577 90.572 1.00 50.38 345 ILE B C 1
ATOM 5798 O O . ILE B 1 297 ? 96.646 71.126 91.159 1.00 50.61 345 ILE B O 1
ATOM 5803 N N . PHE B 1 298 ? 95.342 71.231 89.333 1.00 49.39 346 PHE B N 1
ATOM 5804 C CA . PHE B 1 298 ? 96.162 70.295 88.596 1.00 48.76 346 PHE B CA 1
ATOM 5805 C C . PHE B 1 298 ? 97.221 71.006 87.783 1.00 50.22 346 PHE B C 1
ATOM 5806 O O . PHE B 1 298 ? 96.996 72.084 87.223 1.00 51.38 346 PHE B O 1
ATOM 5814 N N . TYR B 1 299 ? 98.385 70.383 87.724 1.00 50.85 347 TYR B N 1
ATOM 5815 C CA . TYR B 1 299 ? 99.503 70.927 86.987 1.00 51.82 347 TYR B CA 1
ATOM 5816 C C . TYR B 1 299 ? 99.102 71.196 85.554 1.00 53.96 347 TYR B C 1
ATOM 5817 O O . TYR B 1 299 ? 98.444 70.368 84.917 1.00 55.12 347 TYR B O 1
ATOM 5826 N N . ASN B 1 300 ? 99.505 72.358 85.056 1.00 55.15 348 ASN B N 1
ATOM 5827 C CA . ASN B 1 300 ? 99.217 72.764 83.690 1.00 56.75 348 ASN B CA 1
ATOM 5828 C C . ASN B 1 300 ? 97.764 73.028 83.352 1.00 57.56 348 ASN B C 1
ATOM 5829 O O . ASN B 1 300 ? 97.467 73.441 82.234 1.00 60.32 348 ASN B O 1
ATOM 5834 N N . ARG B 1 301 ? 96.855 72.788 84.285 1.00 56.86 349 ARG B N 1
ATOM 5835 C CA . ARG B 1 301 ? 95.443 73.020 84.009 1.00 58.31 349 ARG B CA 1
ATOM 5836 C C . ARG B 1 301 ? 95.105 74.437 84.490 1.00 59.30 349 ARG B C 1
ATOM 5837 O O . ARG B 1 301 ? 95.827 74.997 85.312 1.00 60.09 349 ARG B O 1
ATOM 5845 N N . THR B 1 302 ? 94.035 75.035 83.976 1.00 59.83 350 THR B N 1
ATOM 5846 C CA . THR B 1 302 ? 93.664 76.385 84.412 1.00 60.06 350 THR B CA 1
ATOM 5847 C C . THR B 1 302 ? 92.983 76.289 85.768 1.00 59.69 350 THR B C 1
ATOM 5848 O O . THR B 1 302 ? 92.332 75.283 86.061 1.00 61.34 350 THR B O 1
ATOM 5852 N N . LEU B 1 303 ? 93.122 77.326 86.590 1.00 57.25 351 LEU B N 1
ATOM 5853 C CA . LEU B 1 303 ? 92.523 77.318 87.922 1.00 54.72 351 LEU B CA 1
ATOM 5854 C C . LEU B 1 303 ? 91.057 76.898 87.928 1.00 54.58 351 LEU B C 1
ATOM 5855 O O . LEU B 1 303 ? 90.292 77.264 87.043 1.00 54.56 351 LEU B O 1
ATOM 5860 N N . PRO B 1 304 ? 90.645 76.115 88.939 1.00 55.65 352 PRO B N 1
ATOM 5861 C CA . PRO B 1 304 ? 89.248 75.680 88.992 1.00 55.87 352 PRO B CA 1
ATOM 5862 C C . PRO B 1 304 ? 88.268 76.830 89.164 1.00 57.83 352 PRO B C 1
ATOM 5863 O O . PRO B 1 304 ? 88.525 77.786 89.888 1.00 58.09 352 PRO B O 1
ATOM 5867 N N . PRO B 1 305 ? 87.125 76.758 88.482 1.00 60.08 353 PRO B N 1
ATOM 5868 C CA . PRO B 1 305 ? 86.186 77.867 88.655 1.00 59.98 353 PRO B CA 1
ATOM 5869 C C . PRO B 1 305 ? 85.771 77.923 90.118 1.00 59.46 353 PRO B C 1
ATOM 5870 O O . PRO B 1 305 ? 85.737 76.895 90.802 1.00 60.02 353 PRO B O 1
ATOM 5874 N N . GLY B 1 306 ? 85.480 79.125 90.600 1.00 58.26 354 GLY B N 1
ATOM 5875 C CA . GLY B 1 306 ? 85.084 79.280 91.984 1.00 55.01 354 GLY B CA 1
ATOM 5876 C C . GLY B 1 306 ? 86.234 79.639 92.905 1.00 53.77 354 GLY B C 1
ATOM 5877 O O . GLY B 1 306 ? 86.015 80.269 93.929 1.00 54.38 354 GLY B O 1
ATOM 5878 N N . LEU B 1 307 ? 87.458 79.257 92.548 1.00 51.66 355 LEU B N 1
ATOM 5879 C CA . LEU B 1 307 ? 88.609 79.551 93.393 1.00 49.99 355 LEU B CA 1
ATOM 5880 C C . LEU B 1 307 ? 88.794 81.044 93.599 1.00 51.13 355 LEU B C 1
ATOM 5881 O O . LEU B 1 307 ? 88.721 81.532 94.724 1.00 50.06 355 LEU B O 1
ATOM 5886 N N . LEU B 1 308 ? 89.048 81.769 92.515 1.00 51.88 356 LEU B N 1
ATOM 5887 C CA . LEU B 1 308 ? 89.242 83.210 92.616 1.00 52.83 356 LEU B CA 1
ATOM 5888 C C . LEU B 1 308 ? 88.075 83.900 93.312 1.00 53.26 356 LEU B C 1
ATOM 5889 O O . LEU B 1 308 ? 88.270 84.633 94.287 1.00 54.25 356 LEU B O 1
ATOM 5894 N N . PRO B 1 309 ? 86.844 83.676 92.830 1.00 52.87 357 PRO B N 1
ATOM 5895 C CA . PRO B 1 309 ? 85.728 84.342 93.508 1.00 53.23 357 PRO B CA 1
ATOM 5896 C C . PRO B 1 309 ? 85.686 84.034 95.006 1.00 54.03 357 PRO B C 1
ATOM 5897 O O . PRO B 1 309 ? 85.454 84.924 95.824 1.00 55.52 357 PRO B O 1
ATOM 5901 N N . TYR B 1 310 ? 85.927 82.779 95.369 1.00 53.38 358 TYR B N 1
ATOM 5902 C CA . TYR B 1 310 ? 85.908 82.410 96.776 1.00 51.76 358 TYR B CA 1
ATOM 5903 C C . TYR B 1 310 ? 87.035 83.125 97.489 1.00 51.41 358 TYR B C 1
ATOM 5904 O O . TYR B 1 310 ? 86.854 83.635 98.585 1.00 52.14 358 TYR B O 1
ATOM 5913 N N . LEU B 1 311 ? 88.210 83.139 96.874 1.00 51.47 359 LEU B N 1
ATOM 5914 C CA . LEU B 1 311 ? 89.347 83.811 97.477 1.00 51.56 359 LEU B CA 1
ATOM 5915 C C . LEU B 1 311 ? 88.921 85.253 97.697 1.00 53.43 359 LEU B C 1
ATOM 5916 O O . LEU B 1 311 ? 89.060 85.782 98.801 1.00 54.89 359 LEU B O 1
ATOM 5921 N N . ARG B 1 312 ? 88.372 85.874 96.656 1.00 52.90 360 ARG B N 1
ATOM 5922 C CA . ARG B 1 312 ? 87.932 87.256 96.754 1.00 54.03 360 ARG B CA 1
ATOM 5923 C C . ARG B 1 312 ? 86.955 87.458 97.912 1.00 55.15 360 ARG B C 1
ATOM 5924 O O . ARG B 1 312 ? 87.046 88.451 98.641 1.00 56.23 360 ARG B O 1
ATOM 5932 N N . LEU B 1 313 ? 86.036 86.510 98.089 1.00 54.94 361 LEU B N 1
ATOM 5933 C CA . LEU B 1 313 ? 85.051 86.585 99.165 1.00 53.90 361 LEU B CA 1
ATOM 5934 C C . LEU B 1 313 ? 85.765 86.520 100.516 1.00 55.28 361 LEU B C 1
ATOM 5935 O O . LEU B 1 313 ? 85.420 87.233 101.461 1.00 56.18 361 LEU B O 1
ATOM 5940 N N . VAL B 1 314 ? 86.771 85.659 100.593 1.00 55.51 362 VAL B N 1
ATOM 5941 C CA . VAL B 1 314 ? 87.541 85.482 101.813 1.00 55.88 362 VAL B CA 1
ATOM 5942 C C . VAL B 1 314 ? 88.297 86.750 102.186 1.00 57.12 362 VAL B C 1
ATOM 5943 O O . VAL B 1 314 ? 88.320 87.162 103.346 1.00 56.94 362 VAL B O 1
ATOM 5947 N N . ALA B 1 315 ? 88.921 87.366 101.195 1.00 58.50 363 ALA B N 1
ATOM 5948 C CA . ALA B 1 315 ? 89.684 88.572 101.433 1.00 59.51 363 ALA B CA 1
ATOM 5949 C C . ALA B 1 315 ? 88.823 89.823 101.395 1.00 60.71 363 ALA B C 1
ATOM 5950 O O . ALA B 1 315 ? 89.342 90.911 101.615 1.00 61.21 363 ALA B O 1
ATOM 5952 N N . LEU B 1 316 ? 87.520 89.678 101.151 1.00 62.66 364 LEU B N 1
ATOM 5953 C CA . LEU B 1 316 ? 86.641 90.843 101.024 1.00 65.93 364 LEU B CA 1
ATOM 5954 C C . LEU B 1 316 ? 87.159 92.123 101.691 1.00 69.25 364 LEU B C 1
ATOM 5955 O O . LEU B 1 316 ? 87.845 92.921 101.023 1.00 72.12 364 LEU B O 1
ATOM 5960 N N . GLY B 1 317 ? 86.839 92.355 102.967 1.00 67.43 365 GLY B N 1
ATOM 5961 C CA . GLY B 1 317 ? 87.356 93.561 103.614 1.00 67.99 365 GLY B CA 1
ATOM 5962 C C . GLY B 1 317 ? 86.400 94.728 103.815 1.00 66.86 365 GLY B C 1
ATOM 5963 O O . GLY B 1 317 ? 85.417 94.849 103.103 1.00 68.95 365 GLY B O 1
ATOM 5964 N N . GLY B 1 318 ? 86.703 95.600 104.774 1.00 66.27 366 GLY B N 1
ATOM 5965 C CA . GLY B 1 318 ? 85.836 96.735 105.079 1.00 66.00 366 GLY B CA 1
ATOM 5966 C C . GLY B 1 318 ? 85.232 97.539 103.936 1.00 66.25 366 GLY B C 1
ATOM 5967 O O . GLY B 1 318 ? 84.021 97.537 103.723 1.00 65.76 366 GLY B O 1
ATOM 5968 N N . THR B 1 319 ? 86.088 98.257 103.225 1.00 67.86 367 THR B N 1
ATOM 5969 C CA . THR B 1 319 ? 85.705 99.086 102.086 1.00 69.13 367 THR B CA 1
ATOM 5970 C C . THR B 1 319 ? 84.664 98.381 101.189 1.00 69.38 367 THR B C 1
ATOM 5971 O O . THR B 1 319 ? 83.546 98.863 101.006 1.00 68.56 367 THR B O 1
ATOM 5975 N N . ASP B 1 320 ? 85.047 97.224 100.648 1.00 69.59 368 ASP B N 1
ATOM 5976 C CA . ASP B 1 320 ? 84.203 96.437 99.747 1.00 68.37 368 ASP B CA 1
ATOM 5977 C C . ASP B 1 320 ? 83.072 95.624 100.361 1.00 67.44 368 ASP B C 1
ATOM 5978 O O . ASP B 1 320 ? 82.349 94.940 99.641 1.00 67.71 368 ASP B O 1
ATOM 5983 N N . ALA B 1 321 ? 82.908 95.679 101.673 1.00 67.19 369 ALA B N 1
ATOM 5984 C CA . ALA B 1 321 ? 81.856 94.893 102.300 1.00 67.29 369 ALA B CA 1
ATOM 5985 C C . ALA B 1 321 ? 80.469 95.345 101.839 1.00 67.71 369 ALA B C 1
ATOM 5986 O O . ALA B 1 321 ? 79.485 94.624 102.009 1.00 67.31 369 ALA B O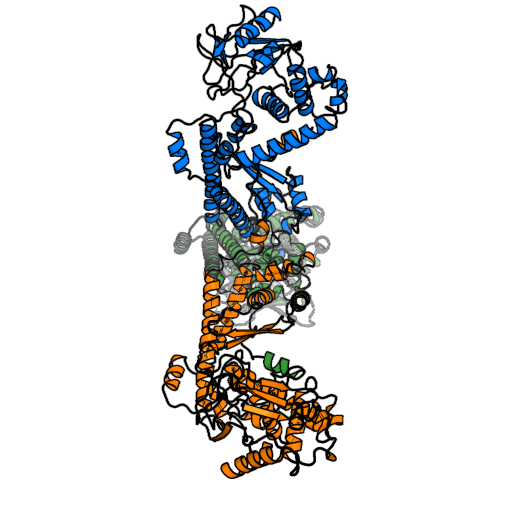 1
ATOM 5988 N N . PHE B 1 322 ? 80.385 96.530 101.245 1.00 67.82 370 PHE B N 1
ATOM 5989 C CA . PHE B 1 322 ? 79.094 97.011 100.782 1.00 67.73 370 PHE B CA 1
ATOM 5990 C C . PHE B 1 322 ? 78.494 95.962 99.857 1.00 67.93 370 PHE B C 1
ATOM 5991 O O . PHE B 1 322 ? 77.273 95.814 99.779 1.00 68.24 370 PHE B O 1
ATOM 5999 N N . LEU B 1 323 ? 79.355 95.229 99.155 1.00 67.76 371 LEU B N 1
ATOM 6000 C CA . LEU B 1 323 ? 78.873 94.197 98.244 1.00 68.49 371 LEU B CA 1
ATOM 6001 C C . LEU B 1 323 ? 78.086 93.130 98.995 1.00 69.11 371 LEU B C 1
ATOM 6002 O O . LEU B 1 323 ? 77.417 92.295 98.378 1.00 69.05 371 LEU B O 1
ATOM 6007 N N . LEU B 1 324 ? 78.160 93.158 100.323 1.00 69.29 372 LEU B N 1
ATOM 6008 C CA . LEU B 1 324 ? 77.452 92.177 101.138 1.00 70.49 372 LEU B CA 1
ATOM 6009 C C . LEU B 1 324 ? 76.041 92.618 101.523 1.00 72.73 372 LEU B C 1
ATOM 6010 O O . LEU B 1 324 ? 75.333 91.898 102.229 1.00 73.19 372 LEU B O 1
ATOM 6015 N N . GLU B 1 325 ? 75.631 93.793 101.053 1.00 74.78 373 GLU B N 1
ATOM 6016 C CA . GLU B 1 325 ? 74.296 94.308 101.339 1.00 76.76 373 GLU B CA 1
ATOM 6017 C C . GLU B 1 325 ? 73.247 93.569 100.526 1.00 77.42 373 GLU B C 1
ATOM 6018 O O . GLU B 1 325 ? 73.519 93.102 99.422 1.00 77.84 373 GLU B O 1
ATOM 6024 N N . SER B 1 326 ? 72.041 93.485 101.075 1.00 79.14 374 SER B N 1
ATOM 6025 C CA . SER B 1 326 ? 70.917 92.811 100.424 1.00 80.71 374 SER B CA 1
ATOM 6026 C C . SER B 1 326 ? 70.782 93.154 98.934 1.00 81.38 374 SER B C 1
ATOM 6027 O O . SER B 1 326 ? 70.407 92.305 98.116 1.00 80.46 374 SER B O 1
ATOM 6030 N N . LEU B 1 327 ? 71.088 94.405 98.595 1.00 81.96 375 LEU B N 1
ATOM 6031 C CA . LEU B 1 327 ? 71.002 94.892 97.220 1.00 82.30 375 LEU B CA 1
ATOM 6032 C C . LEU B 1 327 ? 71.774 94.052 96.199 1.00 82.40 375 LEU B C 1
ATOM 6033 O O . LEU B 1 327 ? 71.307 93.849 95.074 1.00 81.76 375 LEU B O 1
ATOM 6038 N N . PHE B 1 328 ? 72.948 93.558 96.582 1.00 81.91 376 PHE B N 1
ATOM 6039 C CA . PHE B 1 328 ? 73.755 92.778 95.651 1.00 81.39 376 PHE B CA 1
ATOM 6040 C C . PHE B 1 328 ? 73.640 91.260 95.782 1.00 81.06 376 PHE B C 1
ATOM 6041 O O . PHE B 1 328 ? 74.319 90.526 95.067 1.00 81.30 376 PHE B O 1
ATOM 6049 N N . ARG B 1 329 ? 72.786 90.776 96.673 1.00 80.99 377 ARG B N 1
ATOM 6050 C CA . ARG B 1 329 ? 72.652 89.330 96.839 1.00 81.64 377 ARG B CA 1
ATOM 6051 C C . ARG B 1 329 ? 72.167 88.596 95.602 1.00 80.89 377 ARG B C 1
ATOM 6052 O O . ARG B 1 329 ? 71.622 87.504 95.709 1.00 82.43 377 ARG B O 1
ATOM 6060 N N . ASP B 1 330 ? 72.354 89.187 94.431 1.00 80.29 378 ASP B N 1
ATOM 6061 C CA . ASP B 1 330 ? 71.923 88.549 93.196 1.00 79.19 378 ASP B CA 1
ATOM 6062 C C . ASP B 1 330 ? 72.932 88.775 92.092 1.00 76.73 378 ASP B C 1
ATOM 6063 O O . ASP B 1 330 ? 72.791 88.240 90.996 1.00 76.75 378 ASP B O 1
ATOM 6068 N N . THR B 1 331 ? 73.956 89.564 92.396 1.00 73.32 379 THR B N 1
ATOM 6069 C CA . THR B 1 331 ? 75.002 89.877 91.436 1.00 70.42 379 THR B CA 1
ATOM 6070 C C . THR B 1 331 ? 76.365 89.790 92.111 1.00 67.87 379 THR B C 1
ATOM 6071 O O . THR B 1 331 ? 77.408 89.813 91.454 1.00 67.82 379 THR B O 1
ATOM 6075 N N . ILE B 1 332 ? 76.332 89.674 93.433 1.00 65.34 380 ILE B N 1
ATOM 6076 C CA . ILE B 1 332 ? 77.532 89.599 94.252 1.00 63.51 380 ILE B CA 1
ATOM 6077 C C . ILE B 1 332 ? 78.501 88.564 93.719 1.00 62.72 380 ILE B C 1
ATOM 6078 O O . ILE B 1 332 ? 79.688 88.845 93.539 1.00 62.76 380 ILE B O 1
ATOM 6083 N N . TRP B 1 333 ? 77.988 87.368 93.453 1.00 60.38 381 TRP B N 1
ATOM 6084 C CA . TRP B 1 333 ? 78.827 86.300 92.950 1.00 57.98 381 TRP B CA 1
ATOM 6085 C C . TRP B 1 333 ? 79.411 86.627 91.580 1.00 57.71 381 TRP B C 1
ATOM 6086 O O . TRP B 1 333 ? 80.563 86.298 91.300 1.00 58.47 381 TRP B O 1
ATOM 6097 N N . GLY B 1 334 ? 78.619 87.268 90.726 1.00 57.74 382 GLY B N 1
ATOM 6098 C CA . GLY B 1 334 ? 79.117 87.644 89.414 1.00 56.77 382 GLY B CA 1
ATOM 6099 C C . GLY B 1 334 ? 80.254 88.630 89.604 1.00 57.30 382 GLY B C 1
ATOM 6100 O O . GLY B 1 334 ? 81.273 88.570 88.914 1.00 57.56 382 GLY B O 1
ATOM 6101 N N . HIS B 1 335 ? 80.083 89.544 90.553 1.00 57.48 383 HIS B N 1
ATOM 6102 C CA . HIS B 1 335 ? 81.114 90.530 90.835 1.00 58.73 383 HIS B CA 1
ATOM 6103 C C . HIS B 1 335 ? 82.364 89.830 91.359 1.00 58.60 383 HIS B C 1
ATOM 6104 O O . HIS B 1 335 ? 83.490 90.176 90.974 1.00 57.57 383 HIS B O 1
ATOM 6111 N N . LEU B 1 336 ? 82.168 88.842 92.231 1.00 57.69 384 LEU B N 1
ATOM 6112 C CA . LEU B 1 336 ? 83.299 88.093 92.758 1.00 56.55 384 LEU B CA 1
ATOM 6113 C C . LEU B 1 336 ? 84.035 87.404 91.601 1.00 56.65 384 LEU B C 1
ATOM 6114 O O . LEU B 1 336 ? 85.250 87.240 91.648 1.00 58.60 384 LEU B O 1
ATOM 6119 N N . GLU B 1 337 ? 83.315 87.020 90.554 1.00 55.81 385 GLU B N 1
ATOM 6120 C CA . GLU B 1 337 ? 83.963 86.372 89.416 1.00 57.24 385 GLU B CA 1
ATOM 6121 C C . GLU B 1 337 ? 84.716 87.378 88.549 1.00 57.21 385 GLU B C 1
ATOM 6122 O O . GLU B 1 337 ? 85.790 87.083 88.020 1.00 56.30 385 GLU B O 1
ATOM 6128 N N . LEU B 1 338 ? 84.151 88.572 88.418 1.00 56.92 386 LEU B N 1
ATOM 6129 C CA . LEU B 1 338 ? 84.755 89.625 87.618 1.00 56.07 386 LEU B CA 1
ATOM 6130 C C . LEU B 1 338 ? 85.835 90.424 88.349 1.00 55.62 386 LEU B C 1
ATOM 6131 O O . LEU B 1 338 ? 86.579 91.161 87.716 1.00 56.21 386 LEU B O 1
ATOM 6136 N N . SER B 1 339 ? 85.903 90.264 89.672 1.00 55.40 387 SER B N 1
ATOM 6137 C CA . SER B 1 339 ? 86.861 90.942 90.569 1.00 56.30 387 SER B CA 1
ATOM 6138 C C . SER B 1 339 ? 86.185 92.080 91.336 1.00 56.63 387 SER B C 1
ATOM 6139 O O . SER B 1 339 ? 85.285 92.750 90.816 1.00 55.84 387 SER B O 1
ATOM 6142 N N . VAL B 1 340 ? 86.627 92.292 92.575 1.00 56.39 388 VAL B N 1
ATOM 6143 C CA . VAL B 1 340 ? 86.067 93.331 93.439 1.00 55.70 388 VAL B CA 1
ATOM 6144 C C . VAL B 1 340 ? 86.846 94.640 93.377 1.00 54.74 388 VAL B C 1
ATOM 6145 O O . VAL B 1 340 ? 86.339 95.654 92.916 1.00 53.08 388 VAL B O 1
ATOM 6149 N N . SER B 1 341 ? 88.081 94.608 93.855 1.00 55.85 389 SER B N 1
ATOM 6150 C CA . SER B 1 341 ? 88.909 95.801 93.875 1.00 57.43 389 SER B CA 1
ATOM 6151 C C . SER B 1 341 ? 90.390 95.446 93.873 1.00 57.87 389 SER B C 1
ATOM 6152 O O . SER B 1 341 ? 90.780 94.342 94.254 1.00 57.41 389 SER B O 1
ATOM 6155 N N . ARG B 1 342 ? 91.213 96.400 93.460 1.00 58.59 390 ARG B N 1
ATOM 6156 C CA . ARG B 1 342 ? 92.636 96.162 93.406 1.00 60.34 390 ARG B CA 1
ATOM 6157 C C . ARG B 1 342 ? 93.176 95.765 94.769 1.00 63.33 390 ARG B C 1
ATOM 6158 O O . ARG B 1 342 ? 94.039 94.892 94.871 1.00 65.32 390 ARG B O 1
ATOM 6166 N N . ASP B 1 343 ? 92.672 96.390 95.826 1.00 64.74 391 ASP B N 1
ATOM 6167 C CA . ASP B 1 343 ? 93.174 96.057 97.142 1.00 65.07 391 ASP B CA 1
ATOM 6168 C C . ASP B 1 343 ? 92.814 94.623 97.476 1.00 64.65 391 ASP B C 1
ATOM 6169 O O . ASP B 1 343 ? 93.611 93.885 98.061 1.00 65.31 391 ASP B O 1
ATOM 6174 N N . ASN B 1 344 ? 91.617 94.224 97.074 1.00 63.39 392 ASN B N 1
ATOM 6175 C CA . ASN B 1 344 ? 91.133 92.877 97.335 1.00 62.87 392 ASN B CA 1
ATOM 6176 C C . ASN B 1 344 ? 91.959 91.833 96.598 1.00 62.99 392 ASN B C 1
ATOM 6177 O O . ASN B 1 344 ? 92.329 90.804 97.164 1.00 62.68 392 ASN B O 1
ATOM 6182 N N . GLU B 1 345 ? 92.248 92.115 95.334 1.00 62.17 393 GLU B N 1
ATOM 6183 C CA . GLU B 1 345 ? 93.012 91.209 94.491 1.00 61.71 393 GLU B CA 1
ATOM 6184 C C . GLU B 1 345 ? 94.414 91.092 95.052 1.00 61.84 393 GLU B C 1
ATOM 6185 O O . GLU B 1 345 ? 94.949 89.991 95.194 1.00 62.37 393 GLU B O 1
ATOM 6191 N N . GLU B 1 346 ? 95.003 92.239 95.379 1.00 61.89 394 GLU B N 1
ATOM 6192 C CA . GLU B 1 346 ? 96.359 92.263 95.909 1.00 60.84 394 GLU B CA 1
ATOM 6193 C C . GLU B 1 346 ? 96.452 91.419 97.161 1.00 58.63 394 GLU B C 1
ATOM 6194 O O . GLU B 1 346 ? 97.404 90.662 97.346 1.00 58.11 394 GLU B O 1
ATOM 6200 N N . LEU B 1 347 ? 95.438 91.552 98.006 1.00 57.48 395 LEU B N 1
ATOM 6201 C CA . LEU B 1 347 ? 95.380 90.838 99.267 1.00 56.34 395 LEU B CA 1
ATOM 6202 C C . LEU B 1 347 ? 95.360 89.331 99.099 1.00 56.40 395 LEU B C 1
ATOM 6203 O O . LEU B 1 347 ? 96.106 88.625 99.780 1.00 57.84 395 LEU B O 1
ATOM 6208 N N . LEU B 1 348 ? 94.503 88.836 98.206 1.00 55.27 396 LEU B N 1
ATOM 6209 C CA . LEU B 1 348 ? 94.405 87.395 97.989 1.00 54.19 396 LEU B CA 1
ATOM 6210 C C . LEU B 1 348 ? 95.662 86.877 97.300 1.00 54.05 396 LEU B C 1
ATOM 6211 O O . LEU B 1 348 ? 96.130 85.772 97.583 1.00 51.89 396 LEU B O 1
ATOM 6216 N N . CYS B 1 349 ? 96.223 87.685 96.408 1.00 54.23 397 CYS B N 1
ATOM 6217 C CA . CYS B 1 349 ? 97.451 87.286 95.739 1.00 54.80 397 CYS B CA 1
ATOM 6218 C C . CYS B 1 349 ? 98.515 87.124 96.807 1.00 56.81 397 CYS B C 1
ATOM 6219 O O . CYS B 1 349 ? 99.304 86.179 96.781 1.00 59.91 397 CYS B O 1
ATOM 6222 N N . LYS B 1 350 ? 98.531 88.055 97.751 1.00 57.72 398 LYS B N 1
ATOM 6223 C CA . LYS B 1 350 ? 99.508 88.006 98.824 1.00 58.49 398 LYS B CA 1
ATOM 6224 C C . LYS B 1 350 ? 99.284 86.733 99.654 1.00 56.36 398 LYS B C 1
ATOM 6225 O O . LYS B 1 350 ? 100.220 85.991 99.942 1.00 55.25 398 LYS B O 1
ATOM 6231 N N . ALA B 1 351 ? 98.037 86.466 100.012 1.00 55.28 399 ALA B N 1
ATOM 6232 C CA . ALA B 1 351 ? 97.725 85.282 100.806 1.00 55.73 399 ALA B CA 1
ATOM 6233 C C . ALA B 1 351 ? 98.206 83.983 100.138 1.00 55.81 399 ALA B C 1
ATOM 6234 O O . ALA B 1 351 ? 98.835 83.126 100.770 1.00 55.74 399 ALA B O 1
ATOM 6236 N N . VAL B 1 352 ? 97.918 83.859 98.848 1.00 55.62 400 VAL B N 1
ATOM 6237 C CA . VAL B 1 352 ? 98.286 82.679 98.095 1.00 53.92 400 VAL B CA 1
ATOM 6238 C C . VAL B 1 352 ? 99.802 82.521 97.929 1.00 55.07 400 VAL B C 1
ATOM 6239 O O . VAL B 1 352 ? 100.354 81.460 98.248 1.00 54.66 400 VAL B O 1
ATOM 6243 N N . ARG B 1 353 ? 100.485 83.560 97.458 1.00 54.51 401 ARG B N 1
ATOM 6244 C CA . ARG B 1 353 ? 101.930 83.451 97.277 1.00 56.05 401 ARG B CA 1
ATOM 6245 C C . ARG B 1 353 ? 102.657 83.109 98.562 1.00 58.70 401 ARG B C 1
ATOM 6246 O O . ARG B 1 353 ? 103.728 82.496 98.537 1.00 60.32 401 ARG B O 1
ATOM 6254 N N . GLU B 1 354 ? 102.088 83.524 99.686 1.00 60.63 402 GLU B N 1
ATOM 6255 C CA . GLU B 1 354 ? 102.701 83.252 100.973 1.00 62.53 402 GLU B CA 1
ATOM 6256 C C . GLU B 1 354 ? 102.478 81.811 101.360 1.00 61.30 402 GLU B C 1
ATOM 6257 O O . GLU B 1 354 ? 103.371 81.161 101.902 1.00 61.48 402 GLU B O 1
ATOM 6263 N N . ALA B 1 355 ? 101.277 81.316 101.082 1.00 60.22 403 ALA B N 1
ATOM 6264 C CA . ALA B 1 355 ? 100.945 79.938 101.400 1.00 58.09 403 ALA B CA 1
ATOM 6265 C C . ALA B 1 355 ? 101.887 79.032 100.616 1.00 57.13 403 ALA B C 1
ATOM 6266 O O . ALA B 1 355 ? 102.429 78.064 101.152 1.00 55.29 403 ALA B O 1
ATOM 6268 N N . CYS B 1 356 ? 102.107 79.369 99.354 1.00 56.64 404 CYS B N 1
ATOM 6269 C CA . CYS B 1 356 ? 102.981 78.567 98.513 1.00 59.95 404 CYS B CA 1
ATOM 6270 C C . CYS B 1 356 ? 104.401 78.503 99.064 1.00 61.52 404 CYS B C 1
ATOM 6271 O O . CYS B 1 356 ? 104.947 77.416 99.283 1.00 62.31 404 CYS B O 1
ATOM 6274 N N . LYS B 1 357 ? 104.995 79.672 99.283 1.00 63.50 405 LYS B N 1
ATOM 6275 C CA . LYS B 1 357 ? 106.356 79.758 99.804 1.00 65.52 405 LYS B CA 1
ATOM 6276 C C . LYS B 1 357 ? 106.477 78.973 101.106 1.00 64.07 405 LYS B C 1
ATOM 6277 O O . LYS B 1 357 ? 107.361 78.124 101.264 1.00 63.56 405 LYS B O 1
ATOM 6283 N N . SER B 1 358 ? 105.575 79.256 102.034 1.00 62.65 406 SER B N 1
ATOM 6284 C CA . SER B 1 358 ? 105.570 78.567 103.312 1.00 62.94 406 SER B CA 1
ATOM 6285 C C . SER B 1 358 ? 105.584 77.053 103.073 1.00 63.45 406 SER B C 1
ATOM 6286 O O . SER B 1 358 ? 106.480 76.345 103.554 1.00 64.85 406 SER B O 1
ATOM 6289 N N . ALA B 1 359 ? 104.597 76.569 102.318 1.00 62.35 407 ALA B N 1
ATOM 6290 C CA . ALA B 1 359 ? 104.480 75.148 102.011 1.00 60.01 407 ALA B CA 1
ATOM 6291 C C . ALA B 1 359 ? 105.721 74.600 101.317 1.00 59.42 407 ALA B C 1
ATOM 6292 O O . ALA B 1 359 ? 106.258 73.566 101.722 1.00 59.76 407 ALA B O 1
ATOM 6294 N N . LEU B 1 360 ? 106.182 75.284 100.277 1.00 58.53 408 LEU B N 1
ATOM 6295 C CA . LEU B 1 360 ? 107.355 74.819 99.546 1.00 59.28 408 LEU B CA 1
ATOM 6296 C C . LEU B 1 360 ? 108.527 74.558 100.482 1.00 60.76 408 LEU B C 1
ATOM 6297 O O . LEU B 1 360 ? 109.301 73.613 100.295 1.00 61.32 408 LEU B O 1
ATOM 6302 N N . ALA B 1 361 ? 108.627 75.391 101.509 1.00 61.81 409 ALA B N 1
ATOM 6303 C CA . ALA B 1 361 ? 109.706 75.310 102.485 1.00 61.86 409 ALA B CA 1
ATOM 6304 C C . ALA B 1 361 ? 109.671 74.088 103.414 1.00 61.35 409 ALA B C 1
ATOM 6305 O O . ALA B 1 361 ? 110.657 73.801 104.098 1.00 60.88 409 ALA B O 1
ATOM 6307 N N . GLY B 1 362 ? 108.552 73.366 103.432 1.00 60.86 410 GLY B N 1
ATOM 6308 C CA . GLY B 1 362 ? 108.433 72.205 104.303 1.00 59.58 410 GLY B CA 1
ATOM 6309 C C . GLY B 1 362 ? 108.990 70.891 103.768 1.00 59.94 410 GLY B C 1
ATOM 6310 O O . GLY B 1 362 ? 109.057 69.901 104.496 1.00 58.16 410 GLY B O 1
ATOM 6311 N N . TYR B 1 363 ? 109.389 70.873 102.500 1.00 60.41 411 TYR B N 1
ATOM 6312 C CA . TYR B 1 363 ? 109.922 69.662 101.888 1.00 61.14 411 TYR B CA 1
ATOM 6313 C C . TYR B 1 363 ? 111.416 69.565 102.131 1.00 62.41 411 TYR B C 1
ATOM 6314 O O . TYR B 1 363 ? 112.132 70.563 102.006 1.00 63.25 411 TYR B O 1
ATOM 6323 N N . HIS B 1 364 ? 111.885 68.355 102.441 1.00 62.85 412 HIS B N 1
ATOM 6324 C CA . HIS B 1 364 ? 113.293 68.141 102.729 1.00 62.41 412 HIS B CA 1
ATOM 6325 C C . HIS B 1 364 ? 114.183 67.841 101.541 1.00 61.42 412 HIS B C 1
ATOM 6326 O O . HIS B 1 364 ? 115.330 67.443 101.722 1.00 63.23 412 HIS B O 1
ATOM 6333 N N . THR B 1 365 ? 113.669 68.020 100.331 1.00 59.70 413 THR B N 1
ATOM 6334 C CA . THR B 1 365 ? 114.478 67.794 99.137 1.00 58.76 413 THR B CA 1
ATOM 6335 C C . THR B 1 365 ? 114.064 68.786 98.065 1.00 58.84 413 THR B C 1
ATOM 6336 O O . THR B 1 365 ? 112.960 69.320 98.080 1.00 59.66 413 THR B O 1
ATOM 6340 N N . THR B 1 366 ? 114.957 69.028 97.125 1.00 58.89 414 THR B N 1
ATOM 6341 C CA . THR B 1 366 ? 114.673 69.968 96.066 1.00 59.73 414 THR B CA 1
ATOM 6342 C C . THR B 1 366 ? 114.240 69.212 94.830 1.00 60.67 414 THR B C 1
ATOM 6343 O O . THR B 1 366 ? 114.609 68.051 94.629 1.00 60.73 414 THR B O 1
ATOM 6347 N N . ILE B 1 367 ? 113.467 69.880 93.990 1.00 60.84 415 ILE B N 1
ATOM 6348 C CA . ILE B 1 367 ? 113.010 69.254 92.770 1.00 61.17 415 ILE B CA 1
ATOM 6349 C C . ILE B 1 367 ? 114.182 68.605 92.036 1.00 61.77 415 ILE B C 1
ATOM 6350 O O . ILE B 1 367 ? 114.031 67.533 91.451 1.00 62.42 415 ILE B O 1
ATOM 6355 N N . GLU B 1 368 ? 115.352 69.239 92.083 1.00 62.84 416 GLU B N 1
ATOM 6356 C CA . GLU B 1 368 ? 116.526 68.693 91.397 1.00 63.41 416 GLU B CA 1
ATOM 6357 C C . GLU B 1 368 ? 116.924 67.353 91.990 1.00 63.02 416 GLU B C 1
ATOM 6358 O O . GLU B 1 368 ? 117.254 66.424 91.262 1.00 63.92 416 GLU B O 1
ATOM 6364 N N . GLN B 1 369 ? 116.909 67.259 93.314 1.00 61.63 417 GLN B N 1
ATOM 6365 C CA . GLN B 1 369 ? 117.283 66.018 93.978 1.00 61.98 417 GLN B CA 1
ATOM 6366 C C . GLN B 1 369 ? 116.283 64.912 93.662 1.00 61.52 417 GLN B C 1
ATOM 6367 O O . GLN B 1 369 ? 116.657 63.746 93.489 1.00 60.60 417 GLN B O 1
ATOM 6373 N N . ASP B 1 370 ? 115.007 65.284 93.603 1.00 59.22 418 ASP B N 1
ATOM 6374 C CA . ASP B 1 370 ? 113.963 64.326 93.307 1.00 56.22 418 ASP B CA 1
ATOM 6375 C C . ASP B 1 370 ? 114.204 63.780 91.911 1.00 56.12 418 ASP B C 1
ATOM 6376 O O . ASP B 1 370 ? 114.316 62.575 91.709 1.00 54.80 418 ASP B O 1
ATOM 6381 N N . ARG B 1 371 ? 114.306 64.684 90.950 1.00 56.08 419 ARG B N 1
ATOM 6382 C CA . ARG B 1 371 ? 114.523 64.297 89.570 1.00 55.88 419 ARG B CA 1
ATOM 6383 C C . ARG B 1 371 ? 115.756 63.433 89.373 1.00 57.51 419 ARG B C 1
ATOM 6384 O O . ARG B 1 371 ? 115.801 62.613 88.447 1.00 59.20 419 ARG B O 1
ATOM 6392 N N . GLU B 1 372 ? 116.751 63.605 90.240 1.00 58.60 420 GLU B N 1
ATOM 6393 C CA . GLU B 1 372 ? 117.974 62.819 90.130 1.00 58.61 420 GLU B CA 1
ATOM 6394 C C . GLU B 1 372 ? 117.656 61.421 90.635 1.00 57.90 420 GLU B C 1
ATOM 6395 O O . GLU B 1 372 ? 118.022 60.423 90.006 1.00 58.29 420 GLU B O 1
ATOM 6401 N N . LEU B 1 373 ? 116.973 61.360 91.776 1.00 55.48 421 LEU B N 1
ATOM 6402 C CA . LEU B 1 373 ? 116.573 60.089 92.370 1.00 55.14 421 LEU B CA 1
ATOM 6403 C C . LEU B 1 373 ? 115.816 59.222 91.348 1.00 54.96 421 LEU B C 1
ATOM 6404 O O . LEU B 1 373 ? 116.141 58.041 91.153 1.00 55.63 421 LEU B O 1
ATOM 6409 N N . LYS B 1 374 ? 114.822 59.820 90.694 1.00 53.57 422 LYS B N 1
ATOM 6410 C CA . LYS B 1 374 ? 114.018 59.118 89.703 1.00 52.53 422 LYS B CA 1
ATOM 6411 C C . LYS B 1 374 ? 114.895 58.542 88.601 1.00 53.61 422 LYS B C 1
ATOM 6412 O O . LYS B 1 374 ? 114.553 57.538 87.979 1.00 54.02 422 LYS B O 1
ATOM 6418 N N . GLU B 1 375 ? 116.034 59.175 88.357 1.00 55.23 423 GLU B N 1
ATOM 6419 C CA . GLU B 1 375 ? 116.917 58.702 87.303 1.00 54.37 423 GLU B CA 1
ATOM 6420 C C . GLU B 1 375 ? 117.512 57.348 87.702 1.00 55.00 423 GLU B C 1
ATOM 6421 O O . GLU B 1 375 ? 118.160 56.679 86.895 1.00 55.21 423 GLU B O 1
ATOM 6427 N N . GLY B 1 376 ? 117.270 56.945 88.946 1.00 54.88 424 GLY B N 1
ATOM 6428 C CA . GLY B 1 376 ? 117.778 55.672 89.423 1.00 57.82 424 GLY B CA 1
ATOM 6429 C C . GLY B 1 376 ? 116.697 54.610 89.570 1.00 59.78 424 GLY B C 1
ATOM 6430 O O . GLY B 1 376 ? 115.602 54.722 88.994 1.00 61.12 424 GLY B O 1
ATOM 6431 N N . ASN B 1 377 ? 117.006 53.568 90.335 1.00 59.62 425 ASN B N 1
ATOM 6432 C CA . ASN B 1 377 ? 116.066 52.474 90.564 1.00 60.08 425 ASN B CA 1
ATOM 6433 C C . ASN B 1 377 ? 115.484 52.610 91.946 1.00 60.15 425 ASN B C 1
ATOM 6434 O O . ASN B 1 377 ? 116.031 52.096 92.919 1.00 60.38 425 ASN B O 1
ATOM 6439 N N . LEU B 1 378 ? 114.362 53.305 92.030 1.00 61.49 426 LEU B N 1
ATOM 6440 C CA . LEU B 1 378 ? 113.706 53.535 93.313 1.00 62.21 426 LEU B CA 1
ATOM 6441 C C . LEU B 1 378 ? 112.742 52.437 93.734 1.00 62.65 426 LEU B C 1
ATOM 6442 O O . LEU B 1 378 ? 112.083 51.803 92.908 1.00 61.77 426 LEU B O 1
ATOM 6447 N N . ASP B 1 379 ? 112.690 52.222 95.041 1.00 63.82 427 ASP B N 1
ATOM 6448 C CA . ASP B 1 379 ? 111.799 51.253 95.664 1.00 65.28 427 ASP B CA 1
ATOM 6449 C C . ASP B 1 379 ? 110.370 51.751 95.361 1.00 63.95 427 ASP B C 1
ATOM 6450 O O . ASP B 1 379 ? 110.153 52.953 95.203 1.00 63.69 427 ASP B O 1
ATOM 6455 N N . SER B 1 380 ? 109.398 50.845 95.273 1.00 61.59 428 SER B N 1
ATOM 6456 C CA . SER B 1 380 ? 108.021 51.254 94.972 1.00 60.03 428 SER B CA 1
ATOM 6457 C C . SER B 1 380 ? 107.458 52.382 95.863 1.00 58.55 428 SER B C 1
ATOM 6458 O O . SER B 1 380 ? 106.872 53.345 95.362 1.00 58.96 428 SER B O 1
ATOM 6461 N N . ARG B 1 381 ? 107.626 52.278 97.174 1.00 56.12 429 ARG B N 1
ATOM 6462 C CA . ARG B 1 381 ? 107.113 53.326 98.040 1.00 54.23 429 ARG B CA 1
ATOM 6463 C C . ARG B 1 381 ? 107.976 54.576 97.963 1.00 54.38 429 ARG B C 1
ATOM 6464 O O . ARG B 1 381 ? 107.464 55.689 98.033 1.00 54.62 429 ARG B O 1
ATOM 6472 N N . LEU B 1 382 ? 109.281 54.407 97.795 1.00 53.51 430 LEU B N 1
ATOM 6473 C CA . LEU B 1 382 ? 110.150 55.570 97.694 1.00 52.66 430 LEU B CA 1
ATOM 6474 C C . LEU B 1 382 ? 109.781 56.286 96.401 1.00 52.26 430 LEU B C 1
ATOM 6475 O O . LEU B 1 382 ? 109.682 57.521 96.358 1.00 52.15 430 LEU B O 1
ATOM 6480 N N . ALA B 1 383 ? 109.563 55.491 95.354 1.00 51.09 431 ALA B N 1
ATOM 6481 C CA . ALA B 1 383 ? 109.205 56.001 94.034 1.00 48.67 431 ALA B CA 1
ATOM 6482 C C . ALA B 1 383 ? 107.928 56.838 94.084 1.00 48.45 431 ALA B C 1
ATOM 6483 O O . ALA B 1 383 ? 107.822 57.875 93.419 1.00 47.69 431 ALA B O 1
ATOM 6485 N N . ILE B 1 384 ? 106.957 56.385 94.868 1.00 46.73 432 ILE B N 1
ATOM 6486 C CA . ILE B 1 384 ? 105.714 57.118 94.996 1.00 47.06 432 ILE B CA 1
ATOM 6487 C C . ILE B 1 384 ? 105.974 58.436 95.724 1.00 49.84 432 ILE B C 1
ATOM 6488 O O . ILE B 1 384 ? 105.475 59.487 95.310 1.00 51.71 432 ILE B O 1
ATOM 6493 N N . ALA B 1 385 ? 106.744 58.370 96.813 1.00 49.64 433 ALA B N 1
ATOM 6494 C CA . ALA B 1 385 ? 107.072 59.555 97.600 1.00 49.60 433 ALA B CA 1
ATOM 6495 C C . ALA B 1 385 ? 107.817 60.584 96.748 1.00 49.82 433 ALA B C 1
ATOM 6496 O O . ALA B 1 385 ? 107.440 61.750 96.719 1.00 50.33 433 ALA B O 1
ATOM 6498 N N . VAL B 1 386 ? 108.873 60.154 96.064 1.00 49.51 434 VAL B N 1
ATOM 6499 C CA . VAL B 1 386 ? 109.647 61.060 95.224 1.00 49.96 434 VAL B CA 1
ATOM 6500 C C . VAL B 1 386 ? 108.751 61.724 94.178 1.00 51.62 434 VAL B C 1
ATOM 6501 O O . VAL B 1 386 ? 108.704 62.955 94.084 1.00 53.48 434 VAL B O 1
ATOM 6505 N N . GLY B 1 387 ? 108.042 60.909 93.395 1.00 50.28 435 GLY B N 1
ATOM 6506 C CA . GLY B 1 387 ? 107.168 61.442 92.359 1.00 47.29 435 GLY B CA 1
ATOM 6507 C C . GLY B 1 387 ? 106.087 62.387 92.871 1.00 46.32 435 GLY B C 1
ATOM 6508 O O . GLY B 1 387 ? 105.808 63.414 92.247 1.00 45.45 435 GLY B O 1
ATOM 6509 N N . ILE B 1 388 ? 105.463 62.038 93.993 1.00 44.35 436 ILE B N 1
ATOM 6510 C CA . ILE B 1 388 ? 104.428 62.886 94.562 1.00 45.39 436 ILE B CA 1
ATOM 6511 C C . ILE B 1 388 ? 105.004 64.242 94.943 1.00 47.59 436 ILE B C 1
ATOM 6512 O O . ILE B 1 388 ? 104.609 65.274 94.386 1.00 47.05 436 ILE B O 1
ATOM 6517 N N . ARG B 1 389 ? 105.946 64.229 95.885 1.00 47.96 437 ARG B N 1
ATOM 6518 C CA . ARG B 1 389 ? 106.564 65.450 96.363 1.00 48.00 437 ARG B CA 1
ATOM 6519 C C . ARG B 1 389 ? 107.150 66.269 95.222 1.00 48.97 437 ARG B C 1
ATOM 6520 O O . ARG B 1 389 ? 107.053 67.493 95.242 1.00 49.54 437 ARG B O 1
ATOM 6528 N N . GLU B 1 390 ? 107.749 65.618 94.228 1.00 48.22 438 GLU B N 1
ATOM 6529 C CA . GLU B 1 390 ? 108.270 66.376 93.099 1.00 49.43 438 GLU B CA 1
ATOM 6530 C C . GLU B 1 390 ? 107.091 67.084 92.450 1.00 51.72 438 GLU B C 1
ATOM 6531 O O . GLU B 1 390 ? 107.158 68.267 92.104 1.00 52.99 438 GLU B O 1
ATOM 6537 N N . GLY B 1 391 ? 106.012 66.330 92.284 1.00 52.05 439 GLY B N 1
ATOM 6538 C CA . GLY B 1 391 ? 104.825 66.867 91.665 1.00 52.28 439 GLY B CA 1
ATOM 6539 C C . GLY B 1 391 ? 104.202 68.006 92.437 1.00 52.49 439 GLY B C 1
ATOM 6540 O O . GLY B 1 391 ? 103.808 69.010 91.837 1.00 52.65 439 GLY B O 1
ATOM 6541 N N . GLU B 1 392 ? 104.101 67.863 93.757 1.00 51.99 440 GLU B N 1
ATOM 6542 C CA . GLU B 1 392 ? 103.497 68.919 94.560 1.00 52.70 440 GLU B CA 1
ATOM 6543 C C . GLU B 1 392 ? 104.320 70.204 94.436 1.00 52.94 440 GLU B C 1
ATOM 6544 O O . GLU B 1 392 ? 103.777 71.287 94.225 1.00 53.27 440 GLU B O 1
ATOM 6550 N N . LYS B 1 393 ? 105.635 70.083 94.522 1.00 52.48 441 LYS B N 1
ATOM 6551 C CA . LYS B 1 393 ? 106.473 71.259 94.410 1.00 52.00 441 LYS B CA 1
ATOM 6552 C C . LYS B 1 393 ? 106.263 71.976 93.071 1.00 52.84 441 LYS B C 1
ATOM 6553 O O . LYS B 1 393 ? 106.306 73.207 93.015 1.00 53.07 441 LYS B O 1
ATOM 6559 N N . MET B 1 394 ? 106.020 71.219 92.003 1.00 52.46 442 MET B N 1
ATOM 6560 C CA . MET B 1 394 ? 105.791 71.830 90.696 1.00 52.43 442 MET B CA 1
ATOM 6561 C C . MET B 1 394 ? 104.490 72.625 90.708 1.00 53.09 442 MET B C 1
ATOM 6562 O O . MET B 1 394 ? 104.432 73.757 90.208 1.00 53.04 442 MET B O 1
ATOM 6567 N N . VAL B 1 395 ? 103.446 72.033 91.283 1.00 51.17 443 VAL B N 1
ATOM 6568 C CA . VAL B 1 395 ? 102.158 72.702 91.331 1.00 51.35 443 VAL B CA 1
ATOM 6569 C C . VAL B 1 395 ? 102.265 73.940 92.217 1.00 52.30 443 VAL B C 1
ATOM 6570 O O . VAL B 1 395 ? 101.851 75.036 91.824 1.00 51.99 443 VAL B O 1
ATOM 6574 N N . LEU B 1 396 ? 102.834 73.763 93.405 1.00 52.89 444 LEU B N 1
ATOM 6575 C CA . LEU B 1 396 ? 103.001 74.863 94.339 1.00 53.07 444 LEU B CA 1
ATOM 6576 C C . LEU B 1 396 ? 103.708 76.019 93.631 1.00 54.35 444 LEU B C 1
ATOM 6577 O O . LEU B 1 396 ? 103.265 77.163 93.712 1.00 54.96 444 LEU B O 1
ATOM 6582 N N . GLN B 1 397 ? 104.787 75.721 92.916 1.00 54.56 445 GLN B N 1
ATOM 6583 C CA . GLN B 1 397 ? 105.507 76.759 92.197 1.00 55.41 445 GLN B CA 1
ATOM 6584 C C . GLN B 1 397 ? 104.703 77.322 91.040 1.00 55.56 445 GLN B C 1
ATOM 6585 O O . GLN B 1 397 ? 104.837 78.491 90.707 1.00 57.38 445 GLN B O 1
ATOM 6591 N N . GLN B 1 398 ? 103.882 76.486 90.415 1.00 56.19 446 GLN B N 1
ATOM 6592 C CA . GLN B 1 398 ? 103.057 76.940 89.304 1.00 54.95 446 GLN B CA 1
ATOM 6593 C C . GLN B 1 398 ? 101.996 77.891 89.849 1.00 54.52 446 GLN B C 1
ATOM 6594 O O . GLN B 1 398 ? 101.698 78.913 89.235 1.00 55.18 446 GLN B O 1
ATOM 6600 N N . ILE B 1 399 ? 101.431 77.560 91.005 1.00 53.32 447 ILE B N 1
ATOM 6601 C CA . ILE B 1 399 ? 100.414 78.418 91.596 1.00 53.44 447 ILE B CA 1
ATOM 6602 C C . ILE B 1 399 ? 101.053 79.756 91.938 1.00 56.06 447 ILE B C 1
ATOM 6603 O O . ILE B 1 399 ? 100.531 80.817 91.584 1.00 57.53 447 ILE B O 1
ATOM 6608 N N . ASP B 1 400 ? 102.189 79.703 92.623 1.00 56.49 448 ASP B N 1
ATOM 6609 C CA . ASP B 1 400 ? 102.893 80.911 93.005 1.00 57.33 448 ASP B CA 1
ATOM 6610 C C . ASP B 1 400 ? 103.225 81.729 91.763 1.00 58.01 448 ASP B C 1
ATOM 6611 O O . ASP B 1 400 ? 103.163 82.958 91.780 1.00 59.31 448 ASP B O 1
ATOM 6616 N N . GLY B 1 401 ? 103.562 81.042 90.681 1.00 57.38 449 GLY B N 1
ATOM 6617 C CA . GLY B 1 401 ? 103.884 81.743 89.455 1.00 57.17 449 GLY B CA 1
ATOM 6618 C C . GLY B 1 401 ? 102.662 82.393 88.830 1.00 58.04 449 GLY B C 1
ATOM 6619 O O . GLY B 1 401 ? 102.747 83.488 88.268 1.00 58.77 449 GLY B O 1
ATOM 6620 N N . ILE B 1 402 ? 101.521 81.714 88.911 1.00 57.69 450 ILE B N 1
ATOM 6621 C CA . ILE B 1 402 ? 100.293 82.246 88.339 1.00 56.66 450 ILE B CA 1
ATOM 6622 C C . ILE B 1 402 ? 99.957 83.539 89.061 1.00 58.11 450 ILE B C 1
ATOM 6623 O O . ILE B 1 402 ? 99.692 84.564 88.435 1.00 57.59 450 ILE B O 1
ATOM 6628 N N . PHE B 1 403 ? 99.983 83.482 90.389 1.00 58.75 451 PHE B N 1
ATOM 6629 C CA . PHE B 1 403 ? 99.669 84.646 91.191 1.00 59.14 451 PHE B CA 1
ATOM 6630 C C . PHE B 1 403 ? 100.759 85.702 91.190 1.00 61.15 451 PHE B C 1
ATOM 6631 O O . PHE B 1 403 ? 100.529 86.830 91.604 1.00 61.86 451 PHE B O 1
ATOM 6639 N N . GLU B 1 404 ? 101.948 85.346 90.727 1.00 62.42 452 GLU B N 1
ATOM 6640 C CA . GLU B 1 404 ? 103.005 86.330 90.661 1.00 63.54 452 GLU B CA 1
ATOM 6641 C C . GLU B 1 404 ? 102.650 87.206 89.464 1.00 64.64 452 GLU B C 1
ATOM 6642 O O . GLU B 1 404 ? 102.744 88.432 89.524 1.00 66.35 452 GLU B O 1
ATOM 6648 N N . GLN B 1 405 ? 102.231 86.566 88.378 1.00 64.01 453 GLN B N 1
ATOM 6649 C CA . GLN B 1 405 ? 101.836 87.279 87.173 1.00 63.99 453 GLN B CA 1
ATOM 6650 C C . GLN B 1 405 ? 100.659 88.189 87.501 1.00 63.94 453 GLN B C 1
ATOM 6651 O O . GLN B 1 405 ? 100.618 89.344 87.073 1.00 64.24 453 GLN B O 1
ATOM 6657 N N . LYS B 1 406 ? 99.696 87.657 88.252 1.00 62.48 454 LYS B N 1
ATOM 6658 C CA . LYS B 1 406 ? 98.522 88.429 88.623 1.00 62.50 454 LYS B CA 1
ATOM 6659 C C . LYS B 1 406 ? 98.914 89.717 89.333 1.00 62.91 454 LYS B C 1
ATOM 6660 O O . LYS B 1 406 ? 98.344 90.772 89.069 1.00 62.62 454 LYS B O 1
ATOM 6666 N N . GLU B 1 407 ? 99.891 89.634 90.230 1.00 63.08 455 GLU B N 1
ATOM 6667 C CA . GLU B 1 407 ? 100.337 90.813 90.955 1.00 63.47 455 GLU B CA 1
ATOM 6668 C C . GLU B 1 407 ? 100.859 91.848 89.970 1.00 64.45 455 GLU B C 1
ATOM 6669 O O . GLU B 1 407 ? 100.607 93.044 90.120 1.00 65.34 455 GLU B O 1
ATOM 6675 N N . LEU B 1 408 ? 101.569 91.380 88.949 1.00 64.97 456 LEU B N 1
ATOM 6676 C CA . LEU B 1 408 ? 102.106 92.271 87.936 1.00 65.90 456 LEU B CA 1
ATOM 6677 C C . LEU B 1 408 ? 100.997 92.847 87.073 1.00 66.35 456 LEU B C 1
ATOM 6678 O O . LEU B 1 408 ? 101.085 93.988 86.642 1.00 68.17 456 LEU B O 1
ATOM 6683 N N . GLU B 1 409 ? 99.951 92.066 86.828 1.00 67.04 457 GLU B N 1
ATOM 6684 C CA . GLU B 1 409 ? 98.839 92.533 86.000 1.00 68.56 457 GLU B CA 1
ATOM 6685 C C . GLU B 1 409 ? 97.703 93.057 86.862 1.00 67.49 457 GLU B C 1
ATOM 6686 O O . GLU B 1 409 ? 96.565 93.170 86.411 1.00 67.31 457 GLU B O 1
ATOM 6692 N N . LEU B 1 410 ? 98.029 93.386 88.104 1.00 67.24 458 LEU B N 1
ATOM 6693 C CA . LEU B 1 410 ? 97.045 93.870 89.056 1.00 67.26 458 LEU B CA 1
ATOM 6694 C C . LEU B 1 410 ? 96.235 95.068 88.556 1.00 68.22 458 LEU B C 1
ATOM 6695 O O . LEU B 1 410 ? 95.075 95.228 88.932 1.00 67.80 458 LEU B O 1
ATOM 6700 N N . ASP B 1 411 ? 96.822 95.897 87.697 1.00 69.12 459 ASP B N 1
ATOM 6701 C CA . ASP B 1 411 ? 96.105 97.070 87.199 1.00 70.33 459 ASP B CA 1
ATOM 6702 C C . ASP B 1 411 ? 95.402 96.843 85.865 1.00 71.17 459 ASP B C 1
ATOM 6703 O O . ASP B 1 411 ? 94.768 97.750 85.320 1.00 71.16 459 ASP B O 1
ATOM 6708 N N . GLN B 1 412 ? 95.500 95.624 85.347 1.00 71.78 460 GLN B N 1
ATOM 6709 C CA . GLN B 1 412 ? 94.872 95.294 84.074 1.00 71.55 460 GLN B CA 1
ATOM 6710 C C . GLN B 1 412 ? 93.425 94.856 84.232 1.00 70.90 460 GLN B C 1
ATOM 6711 O O . GLN B 1 412 ? 92.643 94.890 83.276 1.00 70.32 460 GLN B O 1
ATOM 6717 N N . LEU B 1 413 ? 93.071 94.448 85.445 1.00 70.27 461 LEU B N 1
ATOM 6718 C CA . LEU B 1 413 ? 91.713 94.011 85.738 1.00 68.42 461 LEU B CA 1
ATOM 6719 C C . LEU B 1 413 ? 90.747 95.181 85.772 1.00 68.25 461 LEU B C 1
ATOM 6720 O O . LEU B 1 413 ? 91.140 96.314 86.043 1.00 68.43 461 LEU B O 1
ATOM 6725 N N . GLU B 1 414 ? 89.482 94.901 85.484 1.00 68.25 462 GLU B N 1
ATOM 6726 C CA . GLU B 1 414 ? 88.453 95.928 85.527 1.00 68.25 462 GLU B CA 1
ATOM 6727 C C . GLU B 1 414 ? 87.658 95.641 86.779 1.00 66.50 462 GLU B C 1
ATOM 6728 O O . GLU B 1 414 ? 86.771 94.789 86.786 1.00 66.10 462 GLU B O 1
ATOM 6734 N N . TYR B 1 415 ? 87.983 96.356 87.841 1.00 63.26 463 TYR B N 1
ATOM 6735 C CA . TYR B 1 415 ? 87.314 96.151 89.097 1.00 59.98 463 TYR B CA 1
ATOM 6736 C C . TYR B 1 415 ? 85.890 96.686 89.123 1.00 59.12 463 TYR B C 1
ATOM 6737 O O . TYR B 1 415 ? 85.460 97.383 88.206 1.00 60.56 463 TYR B O 1
ATOM 6746 N N . TYR B 1 416 ? 85.162 96.332 90.176 1.00 57.40 464 TYR B N 1
ATOM 6747 C CA . TYR B 1 416 ? 83.776 96.739 90.352 1.00 57.06 464 TYR B CA 1
ATOM 6748 C C . TYR B 1 416 ? 83.445 98.159 89.917 1.00 56.35 464 TYR B C 1
ATOM 6749 O O . TYR B 1 416 ? 82.486 98.378 89.178 1.00 54.65 464 TYR B O 1
ATOM 6758 N N . GLN B 1 417 ? 84.220 99.123 90.401 1.00 56.17 465 GLN B N 1
ATOM 6759 C CA . GLN B 1 417 ? 83.961 100.516 90.072 1.00 58.52 465 GLN B CA 1
ATOM 6760 C C . GLN B 1 417 ? 84.015 100.772 88.591 1.00 58.93 465 GLN B C 1
ATOM 6761 O O . GLN B 1 417 ? 83.092 101.370 88.032 1.00 59.36 465 GLN B O 1
ATOM 6767 N N . GLU B 1 418 ? 85.088 100.322 87.949 1.00 58.79 466 GLU B N 1
ATOM 6768 C CA . GLU B 1 418 ? 85.207 100.542 86.520 1.00 59.32 466 GLU B CA 1
ATOM 6769 C C . GLU B 1 418 ? 84.026 99.938 85.787 1.00 58.71 466 GLU B C 1
ATOM 6770 O O . GLU B 1 418 ? 83.543 100.508 84.817 1.00 60.23 466 GLU B O 1
ATOM 6776 N N . ARG B 1 419 ? 83.549 98.794 86.265 1.00 58.81 467 ARG B N 1
ATOM 6777 C CA . ARG B 1 419 ? 82.413 98.128 85.636 1.00 60.19 467 ARG B CA 1
ATOM 6778 C C . ARG B 1 419 ? 81.095 98.861 85.905 1.00 61.28 467 ARG B C 1
ATOM 6779 O O . ARG B 1 419 ? 80.138 98.748 85.137 1.00 61.14 467 ARG B O 1
ATOM 6787 N N . ARG B 1 420 ? 81.041 99.615 86.995 1.00 61.88 468 ARG B N 1
ATOM 6788 C CA . ARG B 1 420 ? 79.831 100.350 87.321 1.00 62.01 468 ARG B CA 1
ATOM 6789 C C . ARG B 1 420 ? 79.670 101.524 86.357 1.00 63.06 468 ARG B C 1
ATOM 6790 O O . ARG B 1 420 ? 78.556 101.948 86.062 1.00 62.81 468 ARG B O 1
ATOM 6798 N N . LEU B 1 421 ? 80.786 102.035 85.851 1.00 64.03 469 LEU B N 1
ATOM 6799 C CA . LEU B 1 421 ? 80.741 103.164 84.936 1.00 66.94 469 LEU B CA 1
ATOM 6800 C C . LEU B 1 421 ? 80.679 102.790 83.460 1.00 71.10 469 LEU B C 1
ATOM 6801 O O . LEU B 1 421 ? 80.577 103.673 82.603 1.00 71.34 469 LEU B O 1
ATOM 6806 N N . LYS B 1 422 ? 80.732 101.493 83.159 1.00 74.25 470 LYS B N 1
ATOM 6807 C CA . LYS B 1 422 ? 80.681 101.028 81.774 1.00 77.34 470 LYS B CA 1
ATOM 6808 C C . LYS B 1 422 ? 79.462 101.526 80.992 1.00 78.22 470 LYS B C 1
ATOM 6809 O O . LYS B 1 422 ? 79.509 101.602 79.765 1.00 78.98 470 LYS B O 1
ATOM 6815 N N . ASP B 1 423 ? 78.380 101.866 81.693 1.00 78.28 471 ASP B N 1
ATOM 6816 C CA . ASP B 1 423 ? 77.142 102.322 81.044 1.00 79.21 471 ASP B CA 1
ATOM 6817 C C . ASP B 1 423 ? 76.922 103.841 81.063 1.00 76.86 471 ASP B C 1
ATOM 6818 O O . ASP B 1 423 ? 75.782 104.316 80.963 1.00 75.85 471 ASP B O 1
ATOM 6823 N N . LEU B 1 424 ? 78.005 104.599 81.186 1.00 73.09 472 LEU B N 1
ATOM 6824 C CA . LEU B 1 424 ? 77.901 106.047 81.240 1.00 69.84 472 LEU B CA 1
ATOM 6825 C C . LEU B 1 424 ? 77.325 106.678 79.985 1.00 67.68 472 LEU B C 1
ATOM 6826 O O . LEU B 1 424 ? 76.509 107.610 80.063 1.00 68.14 472 LEU B O 1
ATOM 6831 N N . GLY B 1 425 ? 77.746 106.168 78.833 1.00 62.29 473 GLY B N 1
ATOM 6832 C CA . GLY B 1 425 ? 77.264 106.712 77.583 1.00 57.51 473 GLY B CA 1
ATOM 6833 C C . GLY B 1 425 ? 77.601 108.183 77.427 1.00 54.93 473 GLY B C 1
ATOM 6834 O O . GLY B 1 425 ? 76.745 108.973 77.045 1.00 52.80 473 GLY B O 1
ATOM 6835 N N . LEU B 1 426 ? 78.847 108.555 77.718 1.00 52.81 474 LEU B N 1
ATOM 6836 C CA . LEU B 1 426 ? 79.282 109.942 77.607 1.00 51.14 474 LEU B CA 1
ATOM 6837 C C . LEU B 1 426 ? 79.180 110.472 76.184 1.00 50.68 474 LEU B C 1
ATOM 6838 O O . LEU B 1 426 ? 78.750 111.603 75.953 1.00 52.26 474 LEU B O 1
ATOM 6843 N N . CYS B 1 427 ? 79.595 109.643 75.235 1.00 50.49 475 CYS B N 1
ATOM 6844 C CA . CYS B 1 427 ? 79.581 110.007 73.833 1.00 49.82 475 CYS B CA 1
ATOM 6845 C C . CYS B 1 427 ? 78.322 109.605 73.108 1.00 51.37 475 CYS B C 1
ATOM 6846 O O . CYS B 1 427 ? 78.364 108.794 72.195 1.00 51.88 475 CYS B O 1
ATOM 6849 N N . GLY B 1 428 ? 77.198 110.174 73.509 1.00 54.29 476 GLY B N 1
ATOM 6850 C CA . GLY B 1 428 ? 75.961 109.846 72.839 1.00 57.85 476 GLY B CA 1
ATOM 6851 C C . GLY B 1 428 ? 75.598 110.911 71.822 1.00 61.73 476 GLY B C 1
ATOM 6852 O O . GLY B 1 428 ? 76.337 111.180 70.872 1.00 61.37 476 GLY B O 1
ATOM 6853 N N . GLU B 1 429 ? 74.452 111.537 72.024 1.00 63.81 477 GLU B N 1
ATOM 6854 C CA . GLU B 1 429 ? 74.025 112.556 71.101 1.00 68.07 477 GLU B CA 1
ATOM 6855 C C . GLU B 1 429 ? 74.033 113.901 71.782 1.00 69.51 477 GLU B C 1
ATOM 6856 O O . GLU B 1 429 ? 74.396 114.025 72.946 1.00 69.00 477 GLU B O 1
ATOM 6862 N N . ASN B 1 430 ? 73.632 114.912 71.034 1.00 72.47 478 ASN B N 1
ATOM 6863 C CA . ASN B 1 430 ? 73.565 116.245 71.562 1.00 76.73 478 ASN B CA 1
ATOM 6864 C C . ASN B 1 430 ? 72.123 116.466 71.985 1.00 79.74 478 ASN B C 1
ATOM 6865 O O . ASN B 1 430 ? 71.414 117.301 71.428 1.00 81.26 478 ASN B O 1
ATOM 6870 N N . GLY B 1 431 ? 71.696 115.685 72.972 1.00 83.03 479 GLY B N 1
ATOM 6871 C CA . GLY B 1 431 ? 70.337 115.761 73.482 1.00 86.14 479 GLY B CA 1
ATOM 6872 C C . GLY B 1 431 ? 69.771 117.157 73.655 1.00 87.58 479 GLY B C 1
ATOM 6873 O O . GLY B 1 431 ? 68.556 117.334 73.651 1.00 88.00 479 GLY B O 1
ATOM 6874 N N . ASP B 1 432 ? 70.640 118.147 73.808 1.00 89.03 480 ASP B N 1
ATOM 6875 C CA . ASP B 1 432 ? 70.202 119.522 73.984 1.00 91.12 480 ASP B CA 1
ATOM 6876 C C . ASP B 1 432 ? 69.289 119.945 72.820 1.00 92.02 480 ASP B C 1
ATOM 6877 O O . ASP B 1 432 ? 68.350 120.731 73.010 1.00 91.80 480 ASP B O 1
ATOM 6882 N N . ILE B 1 433 ? 69.560 119.415 71.624 1.00 92.00 481 ILE B N 1
ATOM 6883 C CA . ILE B 1 433 ? 68.767 119.732 70.432 1.00 92.03 481 ILE B CA 1
ATOM 6884 C C . ILE B 1 433 ? 67.388 119.093 70.480 1.00 92.78 481 ILE B C 1
ATOM 6885 O O . ILE B 1 433 ? 66.398 119.733 70.145 1.00 93.66 481 ILE B O 1
ATOM 6890 N N . LEU B 1 434 ? 67.330 117.829 70.887 1.00 93.37 482 LEU B N 1
ATOM 6891 C CA . LEU B 1 434 ? 66.063 117.121 70.972 1.00 93.51 482 LEU B CA 1
ATOM 6892 C C . LEU B 1 434 ? 65.256 117.685 72.139 1.00 93.54 482 LEU B C 1
ATOM 6893 O O . LEU B 1 434 ? 64.032 117.727 72.087 1.00 93.09 482 LEU B O 1
ATOM 6898 N N . GLU B 1 435 ? 65.956 118.128 73.182 1.00 94.86 483 GLU B N 1
ATOM 6899 C CA . GLU B 1 435 ? 65.324 118.722 74.365 1.00 95.83 483 GLU B CA 1
ATOM 6900 C C . GLU B 1 435 ? 64.842 120.135 74.047 1.00 96.98 483 GLU B C 1
ATOM 6901 O O . GLU B 1 435 ? 63.973 120.675 74.724 1.00 97.36 483 GLU B O 1
ATOM 6907 N N . ASN B 1 436 ? 65.427 120.731 73.017 1.00 98.61 484 ASN B N 1
ATOM 6908 C CA . ASN B 1 436 ? 65.081 122.078 72.585 1.00 99.99 484 ASN B CA 1
ATOM 6909 C C . ASN B 1 436 ? 63.782 122.086 71.759 1.00 100.72 484 ASN B C 1
ATOM 6910 O O . ASN B 1 436 ? 63.192 123.140 71.519 1.00 100.82 484 ASN B O 1
ATOM 6915 N N . LEU B 1 437 ? 63.343 120.907 71.325 1.00 100.97 485 LEU B N 1
ATOM 6916 C CA . LEU B 1 437 ? 62.109 120.777 70.551 1.00 101.52 485 LEU B CA 1
ATOM 6917 C C . LEU B 1 437 ? 61.036 120.136 71.430 1.00 103.47 485 LEU B C 1
ATOM 6918 O O . LEU B 1 437 ? 59.858 120.482 71.350 1.00 103.15 485 LEU B O 1
ATOM 6923 N N . TYR B 1 438 ? 61.469 119.205 72.275 1.00 105.99 486 TYR B N 1
ATOM 6924 C CA . TYR B 1 438 ? 60.593 118.473 73.186 1.00 108.67 486 TYR B CA 1
ATOM 6925 C C . TYR B 1 438 ? 59.615 119.368 73.950 1.00 109.94 486 TYR B C 1
ATOM 6926 O O . TYR B 1 438 ? 58.403 119.297 73.745 1.00 110.53 486 TYR B O 1
ATOM 6935 N N . PHE B 1 439 ? 60.148 120.212 74.827 1.00 111.04 487 PHE B N 1
ATOM 6936 C CA . PHE B 1 439 ? 59.327 121.106 75.635 1.00 112.03 487 PHE B CA 1
ATOM 6937 C C . PHE B 1 439 ? 58.702 122.254 74.842 1.00 113.34 487 PHE B C 1
ATOM 6938 O O . PHE B 1 439 ? 59.234 122.679 73.813 1.00 113.67 487 PHE B O 1
ATOM 6946 N N . GLN B 1 440 ? 57.560 122.741 75.329 1.00 114.62 488 GLN B N 1
ATOM 6947 C CA . GLN B 1 440 ? 56.822 123.832 74.688 1.00 115.19 488 GLN B CA 1
ATOM 6948 C C . GLN B 1 440 ? 57.711 125.053 74.449 1.00 115.72 488 GLN B C 1
ATOM 6949 O O . GLN B 1 440 ? 57.884 125.434 73.269 1.00 115.57 488 GLN B O 1
ATOM 6956 N N . LEU C 1 2 ? 128.264 138.160 151.411 1.00 80.66 50 LEU C N 1
ATOM 6957 C CA . LEU C 1 2 ? 126.777 138.196 151.553 1.00 80.90 50 LEU C CA 1
ATOM 6958 C C . LEU C 1 2 ? 126.279 139.607 151.861 1.00 80.86 50 LEU C C 1
ATOM 6959 O O . LEU C 1 2 ? 126.816 140.287 152.737 1.00 80.59 50 LEU C O 1
ATOM 6964 N N . SER C 1 3 ? 125.249 140.039 151.137 1.00 80.38 51 SER C N 1
ATOM 6965 C CA . SER C 1 3 ? 124.670 141.368 151.324 1.00 79.44 51 SER C CA 1
ATOM 6966 C C . SER C 1 3 ? 123.960 141.470 152.671 1.00 79.22 51 SER C C 1
ATOM 6967 O O . SER C 1 3 ? 123.713 140.464 153.331 1.00 79.98 51 SER C O 1
ATOM 6970 N N . PRO C 1 4 ? 123.627 142.695 153.102 1.00 78.97 52 PRO C N 1
ATOM 6971 C CA . PRO C 1 4 ? 122.941 142.851 154.389 1.00 77.49 52 PRO C CA 1
ATOM 6972 C C . PRO C 1 4 ? 121.626 142.075 154.414 1.00 75.92 52 PRO C C 1
ATOM 6973 O O . PRO C 1 4 ? 121.368 141.294 155.335 1.00 76.16 52 PRO C O 1
ATOM 6977 N N . ALA C 1 5 ? 120.805 142.289 153.391 1.00 72.97 53 ALA C N 1
ATOM 6978 C CA . ALA C 1 5 ? 119.519 141.610 153.292 1.00 71.25 53 ALA C CA 1
ATOM 6979 C C . ALA C 1 5 ? 119.670 140.111 153.546 1.00 70.60 53 ALA C C 1
ATOM 6980 O O . ALA C 1 5 ? 118.852 139.498 154.226 1.00 70.43 53 ALA C O 1
ATOM 6982 N N . VAL C 1 6 ? 120.729 139.531 153.000 1.00 70.34 54 VAL C N 1
ATOM 6983 C CA . VAL C 1 6 ? 120.990 138.112 153.160 1.00 70.51 54 VAL C CA 1
ATOM 6984 C C . VAL C 1 6 ? 121.327 137.771 154.602 1.00 71.94 54 VAL C C 1
ATOM 6985 O O . VAL C 1 6 ? 120.776 136.823 155.155 1.00 72.41 54 VAL C O 1
ATOM 6989 N N . GLN C 1 7 ? 122.227 138.538 155.211 1.00 74.19 55 GLN C N 1
ATOM 6990 C CA . GLN C 1 7 ? 122.619 138.290 156.601 1.00 76.61 55 GLN C CA 1
ATOM 6991 C C . GLN C 1 7 ? 121.387 138.368 157.484 1.00 76.14 55 GLN C C 1
ATOM 6992 O O . GLN C 1 7 ? 121.197 137.549 158.380 1.00 75.44 55 GLN C O 1
ATOM 6998 N N . THR C 1 8 ? 120.550 139.365 157.216 1.00 76.51 56 THR C N 1
ATOM 6999 C CA . THR C 1 8 ? 119.317 139.570 157.961 1.00 76.78 56 THR C CA 1
ATOM 7000 C C . THR C 1 8 ? 118.401 138.354 157.811 1.00 76.29 56 THR C C 1
ATOM 7001 O O . THR C 1 8 ? 117.778 137.911 158.781 1.00 77.03 56 THR C O 1
ATOM 7005 N N . PHE C 1 9 ? 118.318 137.831 156.588 1.00 74.74 57 PHE C N 1
ATOM 7006 C CA . PHE C 1 9 ? 117.500 136.657 156.299 1.00 72.07 57 PHE C CA 1
ATOM 7007 C C . PHE C 1 9 ? 118.016 135.501 157.135 1.00 71.56 57 PHE C C 1
ATOM 7008 O O . PHE C 1 9 ? 117.250 134.815 157.801 1.00 70.69 57 PHE C O 1
ATOM 7016 N N . TRP C 1 10 ? 119.329 135.297 157.091 1.00 72.17 58 TRP C N 1
ATOM 7017 C CA . TRP C 1 10 ? 119.963 134.214 157.831 1.00 71.92 58 TRP C CA 1
ATOM 7018 C C . TRP C 1 10 ? 119.795 134.413 159.341 1.00 72.85 58 TRP C C 1
ATOM 7019 O O . TRP C 1 10 ? 119.635 133.444 160.086 1.00 73.37 58 TRP C O 1
ATOM 7030 N N . LYS C 1 11 ? 119.816 135.667 159.787 1.00 73.94 59 LYS C N 1
ATOM 7031 C CA . LYS C 1 11 ? 119.653 135.972 161.206 1.00 75.30 59 LYS C CA 1
ATOM 7032 C C . LYS C 1 11 ? 118.256 135.510 161.581 1.00 75.99 59 LYS C C 1
ATOM 7033 O O . LYS C 1 11 ? 118.056 134.811 162.576 1.00 77.22 59 LYS C O 1
ATOM 7039 N N . TRP C 1 12 ? 117.296 135.906 160.757 1.00 75.28 60 TRP C N 1
ATOM 7040 C CA . TRP C 1 12 ? 115.901 135.552 160.953 1.00 75.51 60 TRP C CA 1
ATOM 7041 C C . TRP C 1 12 ? 115.678 134.044 161.065 1.00 76.24 60 TRP C C 1
ATOM 7042 O O . TRP C 1 12 ? 114.973 133.576 161.958 1.00 77.27 60 TRP C O 1
ATOM 7053 N N . LEU C 1 13 ? 116.273 133.285 160.152 1.00 76.75 61 LEU C N 1
ATOM 7054 C CA . LEU C 1 13 ? 116.107 131.838 160.156 1.00 76.84 61 LEU C CA 1
ATOM 7055 C C . LEU C 1 13 ? 116.594 131.235 161.452 1.00 77.14 61 LEU C C 1
ATOM 7056 O O . LEU C 1 13 ? 116.086 130.206 161.905 1.00 75.53 61 LEU C O 1
ATOM 7061 N N . GLN C 1 14 ? 117.587 131.885 162.044 1.00 78.93 62 GLN C N 1
ATOM 7062 C CA . GLN C 1 14 ? 118.159 131.411 163.290 1.00 81.68 62 GLN C CA 1
ATOM 7063 C C . GLN C 1 14 ? 117.161 131.619 164.428 1.00 82.28 62 GLN C C 1
ATOM 7064 O O . GLN C 1 14 ? 116.932 130.718 165.244 1.00 81.26 62 GLN C O 1
ATOM 7070 N N . GLU C 1 15 ? 116.567 132.811 164.467 1.00 82.90 63 GLU C N 1
ATOM 7071 C CA . GLU C 1 15 ? 115.585 133.159 165.483 1.00 82.72 63 GLU C CA 1
ATOM 7072 C C . GLU C 1 15 ? 114.406 132.200 165.398 1.00 82.68 63 GLU C C 1
ATOM 7073 O O . GLU C 1 15 ? 113.888 131.754 166.419 1.00 83.68 63 GLU C O 1
ATOM 7079 N N . GLU C 1 16 ? 113.984 131.876 164.181 1.00 81.98 64 GLU C N 1
ATOM 7080 C CA . GLU C 1 16 ? 112.879 130.944 164.003 1.00 82.04 64 GLU C CA 1
ATOM 7081 C C . GLU C 1 16 ? 113.313 129.532 164.387 1.00 82.20 64 GLU C C 1
ATOM 7082 O O . GLU C 1 16 ? 112.534 128.577 164.294 1.00 81.34 64 GLU C O 1
ATOM 7088 N N . GLY C 1 17 ? 114.566 129.412 164.824 1.00 82.41 65 GLY C N 1
ATOM 7089 C CA . GLY C 1 17 ? 115.103 128.125 165.231 1.00 81.96 65 GLY C CA 1
ATOM 7090 C C . GLY C 1 17 ? 115.334 127.178 164.075 1.00 82.18 65 GLY C C 1
ATOM 7091 O O . GLY C 1 17 ? 115.565 125.984 164.286 1.00 81.46 65 GLY C O 1
ATOM 7092 N N . VAL C 1 18 ? 115.272 127.713 162.854 1.00 82.78 66 VAL C N 1
ATOM 7093 C CA . VAL C 1 18 ? 115.474 126.923 161.637 1.00 82.36 66 VAL C CA 1
ATOM 7094 C C . VAL C 1 18 ? 116.959 126.624 161.455 1.00 81.67 66 VAL C C 1
ATOM 7095 O O . VAL C 1 18 ? 117.344 125.479 161.211 1.00 81.19 66 VAL C O 1
ATOM 7099 N N . ILE C 1 19 ? 117.776 127.672 161.572 1.00 80.77 67 ILE C N 1
ATOM 7100 C CA . ILE C 1 19 ? 119.232 127.572 161.451 1.00 79.66 67 ILE C CA 1
ATOM 7101 C C . ILE C 1 19 ? 119.849 127.429 162.840 1.00 80.32 67 ILE C C 1
ATOM 7102 O O . ILE C 1 19 ? 119.636 128.275 163.710 1.00 80.41 67 ILE C O 1
ATOM 7107 N N . THR C 1 20 ? 120.624 126.369 163.038 1.00 81.04 68 THR C N 1
ATOM 7108 C CA . THR C 1 20 ? 121.283 126.117 164.317 1.00 80.70 68 THR C CA 1
ATOM 7109 C C . THR C 1 20 ? 122.768 125.930 164.050 1.00 81.22 68 THR C C 1
ATOM 7110 O O . THR C 1 20 ? 123.208 126.023 162.906 1.00 81.77 68 THR C O 1
ATOM 7114 N N . ALA C 1 21 ? 123.541 125.662 165.097 1.00 82.07 69 ALA C N 1
ATOM 7115 C CA . ALA C 1 21 ? 124.978 125.454 164.932 1.00 82.51 69 ALA C CA 1
ATOM 7116 C C . ALA C 1 21 ? 125.196 124.190 164.105 1.00 82.09 69 ALA C C 1
ATOM 7117 O O . ALA C 1 21 ? 126.234 124.023 163.462 1.00 82.08 69 ALA C O 1
ATOM 7119 N N . LYS C 1 22 ? 124.197 123.311 164.130 1.00 81.12 70 LYS C N 1
ATOM 7120 C CA . LYS C 1 22 ? 124.225 122.049 163.396 1.00 79.77 70 LYS C CA 1
ATOM 7121 C C . LYS C 1 22 ? 124.003 122.220 161.888 1.00 78.01 70 LYS C C 1
ATOM 7122 O O . LYS C 1 22 ? 124.183 121.265 161.122 1.00 78.47 70 LYS C O 1
ATOM 7128 N N . THR C 1 23 ? 123.590 123.412 161.456 1.00 73.59 71 THR C N 1
ATOM 7129 C CA . THR C 1 23 ? 123.364 123.632 160.032 1.00 68.80 71 THR C CA 1
ATOM 7130 C C . THR C 1 23 ? 124.714 123.516 159.333 1.00 65.21 71 THR C C 1
ATOM 7131 O O . THR C 1 23 ? 125.648 124.252 159.636 1.00 63.95 71 THR C O 1
ATOM 7135 N N . PRO C 1 24 ? 124.827 122.567 158.393 1.00 62.12 72 PRO C N 1
ATOM 7136 C CA . PRO C 1 24 ? 126.034 122.277 157.617 1.00 61.24 72 PRO C CA 1
ATOM 7137 C C . PRO C 1 24 ? 126.237 123.137 156.390 1.00 60.42 72 PRO C C 1
ATOM 7138 O O . PRO C 1 24 ? 127.210 122.961 155.656 1.00 58.71 72 PRO C O 1
ATOM 7142 N N . VAL C 1 25 ? 125.327 124.070 156.173 1.00 59.42 73 VAL C N 1
ATOM 7143 C CA . VAL C 1 25 ? 125.395 124.881 154.983 1.00 59.02 73 VAL C CA 1
ATOM 7144 C C . VAL C 1 25 ? 125.162 126.355 155.308 1.00 58.84 73 VAL C C 1
ATOM 7145 O O . VAL C 1 25 ? 124.757 126.685 156.413 1.00 58.99 73 VAL C O 1
ATOM 7149 N N . LYS C 1 26 ? 125.449 127.237 154.353 1.00 60.02 74 LYS C N 1
ATOM 7150 C CA . LYS C 1 26 ? 125.255 128.673 154.532 1.00 59.34 74 LYS C CA 1
ATOM 7151 C C . LYS C 1 26 ? 125.026 129.326 153.174 1.00 60.64 74 LYS C C 1
ATOM 7152 O O . LYS C 1 26 ? 125.370 128.759 152.139 1.00 62.69 74 LYS C O 1
ATOM 7158 N N . ALA C 1 27 ? 124.425 130.511 153.168 1.00 61.33 75 ALA C N 1
ATOM 7159 C CA . ALA C 1 27 ? 124.161 131.208 151.910 1.00 60.55 75 ALA C CA 1
ATOM 7160 C C . ALA C 1 27 ? 125.463 131.733 151.311 1.00 61.04 75 ALA C C 1
ATOM 7161 O O . ALA C 1 27 ? 126.409 132.075 152.028 1.00 60.79 75 ALA C O 1
ATOM 7163 N N . SER C 1 28 ? 125.515 131.796 149.987 1.00 61.17 76 SER C N 1
ATOM 7164 C CA . SER C 1 28 ? 126.712 132.284 149.312 1.00 60.70 76 SER C CA 1
ATOM 7165 C C . SER C 1 28 ? 126.366 132.833 147.941 1.00 59.47 76 SER C C 1
ATOM 7166 O O . SER C 1 28 ? 125.418 132.375 147.290 1.00 60.83 76 SER C O 1
ATOM 7169 N N . VAL C 1 29 ? 127.126 133.830 147.505 1.00 57.66 77 VAL C N 1
ATOM 7170 C CA . VAL C 1 29 ? 126.885 134.387 146.186 1.00 55.07 77 VAL C CA 1
ATOM 7171 C C . VAL C 1 29 ? 127.637 133.506 145.194 1.00 54.74 77 VAL C C 1
ATOM 7172 O O . VAL C 1 29 ? 128.871 133.407 145.229 1.00 52.61 77 VAL C O 1
ATOM 7176 N N . VAL C 1 30 ? 126.869 132.851 144.332 1.00 53.73 78 VAL C N 1
ATOM 7177 C CA . VAL C 1 30 ? 127.420 131.957 143.340 1.00 53.62 78 VAL C CA 1
ATOM 7178 C C . VAL C 1 30 ? 126.936 132.289 141.952 1.00 54.43 78 VAL C C 1
ATOM 7179 O O . VAL C 1 30 ? 126.026 133.098 141.764 1.00 54.50 78 VAL C O 1
ATOM 7183 N N . THR C 1 31 ? 127.559 131.648 140.976 1.00 54.39 79 THR C N 1
ATOM 7184 C CA . THR C 1 31 ? 127.222 131.878 139.591 1.00 54.75 79 THR C CA 1
ATOM 7185 C C . THR C 1 31 ? 125.717 131.776 139.355 1.00 52.75 79 THR C C 1
ATOM 7186 O O . THR C 1 31 ? 125.155 132.578 138.608 1.00 52.72 79 THR C O 1
ATOM 7190 N N . GLU C 1 32 ? 125.055 130.825 140.010 1.00 51.58 80 GLU C N 1
ATOM 7191 C CA . GLU C 1 32 ? 123.611 130.660 139.831 1.00 50.06 80 GLU C CA 1
ATOM 7192 C C . GLU C 1 32 ? 122.801 131.727 140.585 1.00 49.17 80 GLU C C 1
ATOM 7193 O O . GLU C 1 32 ? 121.570 131.738 140.528 1.00 48.79 80 GLU C O 1
ATOM 7199 N N . GLY C 1 33 ? 123.507 132.625 141.273 1.00 49.85 81 GLY C N 1
ATOM 7200 C CA . GLY C 1 33 ? 122.885 133.705 142.036 1.00 48.32 81 GLY C CA 1
ATOM 7201 C C . GLY C 1 33 ? 123.254 133.497 143.487 1.00 48.10 81 GLY C C 1
ATOM 7202 O O . GLY C 1 33 ? 124.409 133.648 143.870 1.00 49.58 81 GLY C O 1
ATOM 7203 N N . LEU C 1 34 ? 122.260 133.189 144.305 1.00 47.03 82 LEU C N 1
ATOM 7204 C CA . LEU C 1 34 ? 122.509 132.855 145.694 1.00 46.15 82 LEU C CA 1
ATOM 7205 C C . LEU C 1 34 ? 122.369 131.321 145.682 1.00 46.21 82 LEU C C 1
ATOM 7206 O O . LEU C 1 34 ? 121.612 130.753 144.867 1.00 42.52 82 LEU C O 1
ATOM 7211 N N . GLY C 1 35 ? 123.100 130.646 146.561 1.00 45.95 83 GLY C N 1
ATOM 7212 C CA . GLY C 1 35 ? 123.004 129.200 146.621 1.00 45.41 83 GLY C CA 1
ATOM 7213 C C . GLY C 1 35 ? 123.515 128.748 147.964 1.00 46.51 83 GLY C C 1
ATOM 7214 O O . GLY C 1 35 ? 123.944 129.578 148.766 1.00 46.85 83 GLY C O 1
ATOM 7215 N N . LEU C 1 36 ? 123.499 127.443 148.210 1.00 47.02 84 LEU C N 1
ATOM 7216 C CA . LEU C 1 36 ? 123.961 126.906 149.486 1.00 48.21 84 LEU C CA 1
ATOM 7217 C C . LEU C 1 36 ? 125.355 126.265 149.467 1.00 49.83 84 LEU C C 1
ATOM 7218 O O . LEU C 1 36 ? 125.601 125.277 148.784 1.00 51.42 84 LEU C O 1
ATOM 7223 N N . VAL C 1 37 ? 126.260 126.827 150.250 1.00 52.62 85 VAL C N 1
ATOM 7224 C CA . VAL C 1 37 ? 127.622 126.321 150.325 1.00 55.03 85 VAL C CA 1
ATOM 7225 C C . VAL C 1 37 ? 127.878 125.560 151.627 1.00 58.00 85 VAL C C 1
ATOM 7226 O O . VAL C 1 37 ? 127.641 126.086 152.724 1.00 58.80 85 VAL C O 1
ATOM 7230 N N . ALA C 1 38 ? 128.372 124.328 151.494 1.00 57.74 86 ALA C N 1
ATOM 7231 C CA . ALA C 1 38 ? 128.683 123.486 152.644 1.00 57.81 86 ALA C CA 1
ATOM 7232 C C . ALA C 1 38 ? 129.681 124.161 153.572 1.00 58.80 86 ALA C C 1
ATOM 7233 O O . ALA C 1 38 ? 130.741 124.611 153.139 1.00 58.51 86 ALA C O 1
ATOM 7235 N N . LEU C 1 39 ? 129.319 124.219 154.853 1.00 60.97 87 LEU C N 1
ATOM 7236 C CA . LEU C 1 39 ? 130.145 124.815 155.898 1.00 60.62 87 LEU C CA 1
ATOM 7237 C C . LEU C 1 39 ? 131.121 123.781 156.405 1.00 60.13 87 LEU C C 1
ATOM 7238 O O . LEU C 1 39 ? 132.061 124.097 157.129 1.00 59.32 87 LEU C O 1
ATOM 7243 N N . LYS C 1 40 ? 130.885 122.538 156.012 1.00 59.57 88 LYS C N 1
ATOM 7244 C CA . LYS C 1 40 ? 131.733 121.436 156.419 1.00 60.37 88 LYS C CA 1
ATOM 7245 C C . LYS C 1 40 ? 131.397 120.266 155.520 1.00 60.16 88 LYS C C 1
ATOM 7246 O O . LYS C 1 40 ? 130.398 120.296 154.798 1.00 59.61 88 LYS C O 1
ATOM 7252 N N . ASP C 1 41 ? 132.220 119.229 155.574 1.00 59.29 89 ASP C N 1
ATOM 7253 C CA . ASP C 1 41 ? 131.986 118.062 154.751 1.00 59.33 89 ASP C CA 1
ATOM 7254 C C . ASP C 1 41 ? 130.612 117.471 154.955 1.00 58.99 89 ASP C C 1
ATOM 7255 O O . ASP C 1 41 ? 130.290 116.966 156.018 1.00 61.20 89 ASP C O 1
ATOM 7260 N N . ILE C 1 42 ? 129.798 117.553 153.915 1.00 58.11 90 ILE C N 1
ATOM 7261 C CA . ILE C 1 42 ? 128.455 117.003 153.940 1.00 55.07 90 ILE C CA 1
ATOM 7262 C C . ILE C 1 42 ? 128.513 115.685 153.193 1.00 56.11 90 ILE C C 1
ATOM 7263 O O . ILE C 1 42 ? 129.155 115.588 152.152 1.00 56.76 90 ILE C O 1
ATOM 7268 N N . SER C 1 43 ? 127.849 114.668 153.725 1.00 58.03 91 SER C N 1
ATOM 7269 C CA . SER C 1 43 ? 127.846 113.365 153.086 1.00 59.36 91 SER C CA 1
ATOM 7270 C C . SER C 1 43 ? 126.521 113.116 152.409 1.00 60.38 91 SER C C 1
ATOM 7271 O O . SER C 1 43 ? 125.498 113.682 152.785 1.00 60.72 91 SER C O 1
ATOM 7274 N N . ARG C 1 44 ? 126.543 112.262 151.402 1.00 62.28 92 ARG C N 1
ATOM 7275 C CA . ARG C 1 44 ? 125.335 111.961 150.660 1.00 64.36 92 ARG C CA 1
ATOM 7276 C C . ARG C 1 44 ? 124.191 111.599 151.591 1.00 63.94 92 ARG C C 1
ATOM 7277 O O . ARG C 1 44 ? 124.356 110.806 152.516 1.00 65.74 92 ARG C O 1
ATOM 7285 N N . ASN C 1 45 ? 123.038 112.210 151.336 1.00 63.55 93 ASN C N 1
ATOM 7286 C CA . ASN C 1 45 ? 121.812 112.002 152.103 1.00 60.84 93 ASN C CA 1
ATOM 7287 C C . ASN C 1 45 ? 121.736 112.698 153.445 1.00 57.75 93 ASN C C 1
ATOM 7288 O O . ASN C 1 45 ? 120.738 112.599 154.134 1.00 57.35 93 ASN C O 1
ATOM 7293 N N . ASP C 1 46 ? 122.791 113.403 153.821 1.00 56.75 94 ASP C N 1
ATOM 7294 C CA . ASP C 1 46 ? 122.765 114.162 155.062 1.00 56.31 94 ASP C CA 1
ATOM 7295 C C . ASP C 1 46 ? 121.624 115.160 154.948 1.00 56.45 94 ASP C C 1
ATOM 7296 O O . ASP C 1 46 ? 121.317 115.638 153.857 1.00 56.43 94 ASP C O 1
ATOM 7301 N N . VAL C 1 47 ? 121.002 115.488 156.069 1.00 56.64 95 VAL C N 1
ATOM 7302 C CA . VAL C 1 47 ? 119.939 116.476 156.051 1.00 56.61 95 VAL C CA 1
ATOM 7303 C C . VAL C 1 47 ? 120.652 117.828 156.056 1.00 57.10 95 VAL C C 1
ATOM 7304 O O . VAL C 1 47 ? 121.490 118.090 156.919 1.00 56.85 95 VAL C O 1
ATOM 7308 N N . ILE C 1 48 ? 120.348 118.671 155.080 1.00 58.68 96 ILE C N 1
ATOM 7309 C CA . ILE C 1 48 ? 121.000 119.971 154.997 1.00 62.57 96 ILE C CA 1
ATOM 7310 C C . ILE C 1 48 ? 120.238 120.971 155.841 1.00 62.00 96 ILE C C 1
ATOM 7311 O O . ILE C 1 48 ? 120.833 121.844 156.473 1.00 62.39 96 ILE C O 1
ATOM 7316 N N . LEU C 1 49 ? 118.913 120.847 155.837 1.00 60.85 97 LEU C N 1
ATOM 7317 C CA . LEU C 1 49 ? 118.067 121.764 156.582 1.00 59.94 97 LEU C CA 1
ATOM 7318 C C . LEU C 1 49 ? 116.622 121.281 156.645 1.00 60.16 97 LEU C C 1
ATOM 7319 O O . LEU C 1 49 ? 116.204 120.449 155.840 1.00 59.30 97 LEU C O 1
ATOM 7324 N N . GLN C 1 50 ? 115.873 121.798 157.619 1.00 61.38 98 GLN C N 1
ATOM 7325 C CA . GLN C 1 50 ? 114.456 121.462 157.796 1.00 62.78 98 GLN C CA 1
ATOM 7326 C C . GLN C 1 50 ? 113.685 122.718 158.174 1.00 61.68 98 GLN C C 1
ATOM 7327 O O . GLN C 1 50 ? 114.029 123.403 159.136 1.00 62.05 98 GLN C O 1
ATOM 7333 N N . VAL C 1 51 ? 112.653 123.040 157.404 1.00 60.43 99 VAL C N 1
ATOM 7334 C CA . VAL C 1 51 ? 111.883 124.242 157.696 1.00 61.05 99 VAL C CA 1
ATOM 7335 C C . VAL C 1 51 ? 110.516 123.854 158.248 1.00 61.29 99 VAL C C 1
ATOM 7336 O O . VAL C 1 51 ? 109.879 122.952 157.738 1.00 59.70 99 VAL C O 1
ATOM 7340 N N . PRO C 1 52 ? 110.078 124.510 159.332 1.00 62.18 100 PRO C N 1
ATOM 7341 C CA . PRO C 1 52 ? 108.789 124.257 159.988 1.00 63.39 100 PRO C CA 1
ATOM 7342 C C . PRO C 1 52 ? 107.597 124.755 159.172 1.00 63.72 100 PRO C C 1
ATOM 7343 O O . PRO C 1 52 ? 107.599 125.900 158.702 1.00 62.67 100 PRO C O 1
ATOM 7347 N N . LYS C 1 53 ? 106.578 123.903 159.028 1.00 63.39 101 LYS C N 1
ATOM 7348 C CA . LYS C 1 53 ? 105.380 124.238 158.249 1.00 63.89 101 LYS C CA 1
ATOM 7349 C C . LYS C 1 53 ? 104.847 125.636 158.523 1.00 63.72 101 LYS C C 1
ATOM 7350 O O . LYS C 1 53 ? 104.167 126.229 157.687 1.00 63.04 101 LYS C O 1
ATOM 7356 N N . ARG C 1 54 ? 105.160 126.146 159.708 1.00 65.01 102 ARG C N 1
ATOM 7357 C CA . ARG C 1 54 ? 104.760 127.484 160.129 1.00 64.86 102 ARG C CA 1
ATOM 7358 C C . ARG C 1 54 ? 105.208 128.442 159.032 1.00 65.92 102 ARG C C 1
ATOM 7359 O O . ARG C 1 54 ? 104.578 129.472 158.801 1.00 66.50 102 ARG C O 1
ATOM 7367 N N . LEU C 1 55 ? 106.286 128.065 158.343 1.00 66.78 103 LEU C N 1
ATOM 7368 C CA . LEU C 1 55 ? 106.868 128.884 157.287 1.00 65.87 103 LEU C CA 1
ATOM 7369 C C . LEU C 1 55 ? 106.562 128.546 155.816 1.00 64.38 103 LEU C C 1
ATOM 7370 O O . LEU C 1 55 ? 107.135 129.167 154.934 1.00 63.68 103 LEU C O 1
ATOM 7375 N N . TRP C 1 56 ? 105.684 127.584 155.529 1.00 64.41 104 TRP C N 1
ATOM 7376 C CA . TRP C 1 56 ? 105.362 127.300 154.125 1.00 65.02 104 TRP C CA 1
ATOM 7377 C C . TRP C 1 56 ? 104.625 128.500 153.566 1.00 65.61 104 TRP C C 1
ATOM 7378 O O . TRP C 1 56 ? 104.398 129.489 154.245 1.00 67.19 104 TRP C O 1
ATOM 7389 N N . ILE C 1 57 ? 104.232 128.369 152.311 1.00 64.92 105 ILE C N 1
ATOM 7390 C CA . ILE C 1 57 ? 103.452 129.358 151.608 1.00 64.50 105 ILE C CA 1
ATOM 7391 C C . ILE C 1 57 ? 102.836 128.487 150.536 1.00 66.11 105 ILE C C 1
ATOM 7392 O O . ILE C 1 57 ? 103.403 128.290 149.469 1.00 67.84 105 ILE C O 1
ATOM 7397 N N . ASN C 1 58 ? 101.688 127.915 150.864 1.00 67.37 106 ASN C N 1
ATOM 7398 C CA . ASN C 1 58 ? 100.979 127.037 149.952 1.00 69.22 106 ASN C CA 1
ATOM 7399 C C . ASN C 1 58 ? 99.490 127.290 150.130 1.00 69.70 106 ASN C C 1
ATOM 7400 O O . ASN C 1 58 ? 99.092 128.014 151.035 1.00 70.09 106 ASN C O 1
ATOM 7405 N N . PRO C 1 59 ? 98.647 126.711 149.264 1.00 70.12 107 PRO C N 1
ATOM 7406 C CA . PRO C 1 59 ? 97.201 126.900 149.362 1.00 71.87 107 PRO C CA 1
ATOM 7407 C C . PRO C 1 59 ? 96.666 126.837 150.800 1.00 74.08 107 PRO C C 1
ATOM 7408 O O . PRO C 1 59 ? 95.680 127.492 151.131 1.00 74.74 107 PRO C O 1
ATOM 7412 N N . ASP C 1 60 ? 97.320 126.055 151.651 1.00 75.58 108 ASP C N 1
ATOM 7413 C CA . ASP C 1 60 ? 96.909 125.929 153.044 1.00 76.87 108 ASP C CA 1
ATOM 7414 C C . ASP C 1 60 ? 97.163 127.199 153.853 1.00 77.08 108 ASP C C 1
ATOM 7415 O O . ASP C 1 60 ? 96.353 127.588 154.684 1.00 77.70 108 ASP C O 1
ATOM 7420 N N . ALA C 1 61 ? 98.294 127.842 153.618 1.00 77.42 109 ALA C N 1
ATOM 7421 C CA . ALA C 1 61 ? 98.615 129.051 154.348 1.00 77.92 109 ALA C CA 1
ATOM 7422 C C . ALA C 1 61 ? 97.682 130.203 153.964 1.00 78.66 109 ALA C C 1
ATOM 7423 O O . ALA C 1 61 ? 97.284 130.993 154.818 1.00 77.73 109 ALA C O 1
ATOM 7425 N N . VAL C 1 62 ? 97.323 130.294 152.688 1.00 79.88 110 VAL C N 1
ATOM 7426 C CA . VAL C 1 62 ? 96.450 131.375 152.251 1.00 83.01 110 VAL C CA 1
ATOM 7427 C C . VAL C 1 62 ? 95.050 131.176 152.812 1.00 84.76 110 VAL C C 1
ATOM 7428 O O . VAL C 1 62 ? 94.382 132.138 153.192 1.00 84.56 110 VAL C O 1
ATOM 7432 N N . ALA C 1 63 ? 94.613 129.922 152.873 1.00 85.86 111 ALA C N 1
ATOM 7433 C CA . ALA C 1 63 ? 93.288 129.606 153.386 1.00 86.62 111 ALA C CA 1
ATOM 7434 C C . ALA C 1 63 ? 93.148 129.988 154.861 1.00 86.97 111 ALA C C 1
ATOM 7435 O O . ALA C 1 63 ? 92.045 130.240 155.344 1.00 87.07 111 ALA C O 1
ATOM 7437 N N . ALA C 1 64 ? 94.270 130.041 155.570 1.00 87.19 112 ALA C N 1
ATOM 7438 C CA . ALA C 1 64 ? 94.258 130.387 156.985 1.00 87.68 112 ALA C CA 1
ATOM 7439 C C . ALA C 1 64 ? 94.639 131.846 157.228 1.00 88.54 112 ALA C C 1
ATOM 7440 O O . ALA C 1 64 ? 94.996 132.229 158.344 1.00 88.95 112 ALA C O 1
ATOM 7442 N N . SER C 1 65 ? 94.566 132.659 156.181 1.00 88.94 113 SER C N 1
ATOM 7443 C CA . SER C 1 65 ? 94.895 134.071 156.304 1.00 89.26 113 SER C CA 1
ATOM 7444 C C . SER C 1 65 ? 93.638 134.898 156.064 1.00 90.03 113 SER C C 1
ATOM 7445 O O . SER C 1 65 ? 92.573 134.361 155.759 1.00 89.55 113 SER C O 1
ATOM 7448 N N . GLU C 1 66 ? 93.772 136.209 156.189 1.00 90.79 114 GLU C N 1
ATOM 7449 C CA . GLU C 1 66 ? 92.649 137.104 155.983 1.00 92.28 114 GLU C CA 1
ATOM 7450 C C . GLU C 1 66 ? 92.014 136.987 154.598 1.00 92.30 114 GLU C C 1
ATOM 7451 O O . GLU C 1 66 ? 90.809 137.185 154.450 1.00 92.36 114 GLU C O 1
ATOM 7457 N N . ILE C 1 67 ? 92.807 136.654 153.583 1.00 92.09 115 ILE C N 1
ATOM 7458 C CA . ILE C 1 67 ? 92.257 136.535 152.237 1.00 91.81 115 ILE C CA 1
ATOM 7459 C C . ILE C 1 67 ? 91.743 135.140 151.901 1.00 91.69 115 ILE C C 1
ATOM 7460 O O . ILE C 1 67 ? 91.298 134.893 150.781 1.00 91.47 115 ILE C O 1
ATOM 7465 N N . GLY C 1 68 ? 91.785 134.237 152.874 1.00 91.65 116 GLY C N 1
ATOM 7466 C CA . GLY C 1 68 ? 91.323 132.879 152.642 1.00 92.76 116 GLY C CA 1
ATOM 7467 C C . GLY C 1 68 ? 89.890 132.773 152.153 1.00 94.20 116 GLY C C 1
ATOM 7468 O O . GLY C 1 68 ? 89.574 131.944 151.298 1.00 93.62 116 GLY C O 1
ATOM 7469 N N . ARG C 1 69 ? 89.017 133.614 152.698 1.00 95.86 117 ARG C N 1
ATOM 7470 C CA . ARG C 1 69 ? 87.607 133.613 152.330 1.00 96.49 117 ARG C CA 1
ATOM 7471 C C . ARG C 1 69 ? 87.415 133.961 150.861 1.00 95.08 117 ARG C C 1
ATOM 7472 O O . ARG C 1 69 ? 86.814 133.206 150.101 1.00 94.07 117 ARG C O 1
ATOM 7480 N N . VAL C 1 70 ? 87.934 135.118 150.476 1.00 94.33 118 VAL C N 1
ATOM 7481 C CA . VAL C 1 70 ? 87.808 135.610 149.113 1.00 94.55 118 VAL C CA 1
ATOM 7482 C C . VAL C 1 70 ? 88.459 134.747 148.035 1.00 94.79 118 VAL C C 1
ATOM 7483 O O . VAL C 1 70 ? 88.059 134.800 146.873 1.00 94.17 118 VAL C O 1
ATOM 7487 N N . CYS C 1 71 ? 89.452 133.948 148.417 1.00 95.45 119 CYS C N 1
ATOM 7488 C CA . CYS C 1 71 ? 90.159 133.095 147.460 1.00 95.17 119 CYS C CA 1
ATOM 7489 C C . CYS C 1 71 ? 89.690 131.643 147.477 1.00 95.73 119 CYS C C 1
ATOM 7490 O O . CYS C 1 71 ? 90.178 130.820 146.701 1.00 95.98 119 CYS C O 1
ATOM 7493 N N . SER C 1 72 ? 88.744 131.335 148.358 1.00 95.97 120 SER C N 1
ATOM 7494 C CA . SER C 1 72 ? 88.226 129.977 148.488 1.00 95.75 120 SER C CA 1
ATOM 7495 C C . SER C 1 72 ? 87.787 129.335 147.173 1.00 95.15 120 SER C C 1
ATOM 7496 O O . SER C 1 72 ? 87.822 128.114 147.044 1.00 95.78 120 SER C O 1
ATOM 7499 N N . GLU C 1 73 ? 87.376 130.141 146.199 1.00 94.18 121 GLU C N 1
ATOM 7500 C CA . GLU C 1 73 ? 86.943 129.590 144.914 1.00 94.14 121 GLU C CA 1
ATOM 7501 C C . GLU C 1 73 ? 87.993 129.705 143.814 1.00 92.72 121 GLU C C 1
ATOM 7502 O O . GLU C 1 73 ? 87.768 129.264 142.686 1.00 92.65 121 GLU C O 1
ATOM 7508 N N . LEU C 1 74 ? 89.138 130.294 144.141 1.00 90.23 122 LEU C N 1
ATOM 7509 C CA . LEU C 1 74 ? 90.214 130.460 143.175 1.00 87.14 122 LEU C CA 1
ATOM 7510 C C . LEU C 1 74 ? 91.078 129.216 143.090 1.00 85.62 122 LEU C C 1
ATOM 7511 O O . LEU C 1 74 ? 91.212 128.472 144.062 1.00 84.95 122 LEU C O 1
ATOM 7516 N N . LYS C 1 75 ? 91.668 128.993 141.922 1.00 83.18 123 LYS C N 1
ATOM 7517 C CA . LYS C 1 75 ? 92.549 127.856 141.741 1.00 80.85 123 LYS C CA 1
ATOM 7518 C C . LYS C 1 75 ? 93.722 128.019 142.700 1.00 79.61 123 LYS C C 1
ATOM 7519 O O . LYS C 1 75 ? 94.192 129.126 142.933 1.00 79.56 123 LYS C O 1
ATOM 7525 N N . PRO C 1 76 ? 94.213 126.912 143.267 1.00 78.71 124 PRO C N 1
ATOM 7526 C CA . PRO C 1 76 ? 95.332 126.955 144.210 1.00 77.50 124 PRO C CA 1
ATOM 7527 C C . PRO C 1 76 ? 96.500 127.886 143.872 1.00 76.34 124 PRO C C 1
ATOM 7528 O O . PRO C 1 76 ? 96.978 128.613 144.749 1.00 76.48 124 PRO C O 1
ATOM 7532 N N . TRP C 1 77 ? 96.962 127.890 142.622 1.00 74.45 125 TRP C N 1
ATOM 7533 C CA . TRP C 1 77 ? 98.089 128.761 142.279 1.00 72.49 125 TRP C CA 1
ATOM 7534 C C . TRP C 1 77 ? 97.726 130.243 142.224 1.00 71.38 125 TRP C C 1
ATOM 7535 O O . TRP C 1 77 ? 98.548 131.105 142.549 1.00 70.23 125 TRP C O 1
ATOM 7546 N N . LEU C 1 78 ? 96.497 130.540 141.818 1.00 70.32 126 LEU C N 1
ATOM 7547 C CA . LEU C 1 78 ? 96.038 131.919 141.773 1.00 69.48 126 LEU C CA 1
ATOM 7548 C C . LEU C 1 78 ? 95.962 132.446 143.210 1.00 69.06 126 LEU C C 1
ATOM 7549 O O . LEU C 1 78 ? 96.277 133.609 143.478 1.00 67.43 126 LEU C O 1
ATOM 7554 N N . SER C 1 79 ? 95.553 131.577 144.133 1.00 69.07 127 SER C N 1
ATOM 7555 C CA . SER C 1 79 ? 95.454 131.950 145.544 1.00 68.87 127 SER C CA 1
ATOM 7556 C C . SER C 1 79 ? 96.814 132.344 146.052 1.00 67.52 127 SER C C 1
ATOM 7557 O O . SER C 1 79 ? 96.971 133.376 146.702 1.00 67.72 127 SER C O 1
ATOM 7560 N N . VAL C 1 80 ? 97.804 131.514 145.752 1.00 66.61 128 VAL C N 1
ATOM 7561 C CA . VAL C 1 80 ? 99.156 131.788 146.214 1.00 66.51 128 VAL C CA 1
ATOM 7562 C C . VAL C 1 80 ? 99.737 133.055 145.599 1.00 65.93 128 VAL C C 1
ATOM 7563 O O . VAL C 1 80 ? 100.484 133.785 146.260 1.00 65.12 128 VAL C O 1
ATOM 7567 N N . ILE C 1 81 ? 99.393 133.333 144.346 1.00 65.53 129 ILE C N 1
ATOM 7568 C CA . ILE C 1 81 ? 99.892 134.551 143.715 1.00 66.14 129 ILE C CA 1
ATOM 7569 C C . ILE C 1 81 ? 99.411 135.775 144.494 1.00 65.32 129 ILE C C 1
ATOM 7570 O O . ILE C 1 81 ? 100.204 136.649 144.837 1.00 63.99 129 ILE C O 1
ATOM 7575 N N . LEU C 1 82 ? 98.116 135.829 144.789 1.00 65.94 130 LEU C N 1
ATOM 7576 C CA . LEU C 1 82 ? 97.577 136.960 145.534 1.00 66.90 130 LEU C CA 1
ATOM 7577 C C . LEU C 1 82 ? 98.270 137.038 146.890 1.00 66.84 130 LEU C C 1
ATOM 7578 O O . LEU C 1 82 ? 98.707 138.105 147.320 1.00 65.15 130 LEU C O 1
ATOM 7583 N N . PHE C 1 83 ? 98.387 135.887 147.545 1.00 67.17 131 PHE C N 1
ATOM 7584 C CA . PHE C 1 83 ? 99.015 135.816 148.850 1.00 67.63 131 PHE C CA 1
ATOM 7585 C C . PHE C 1 83 ? 100.427 136.361 148.816 1.00 68.90 131 PHE C C 1
ATOM 7586 O O . PHE C 1 83 ? 100.812 137.153 149.678 1.00 69.83 131 PHE C O 1
ATOM 7594 N N . LEU C 1 84 ? 101.203 135.925 147.827 1.00 69.09 132 LEU C N 1
ATOM 7595 C CA . LEU C 1 84 ? 102.583 136.370 147.705 1.00 69.07 132 LEU C CA 1
ATOM 7596 C C . LEU C 1 84 ? 102.659 137.870 147.495 1.00 69.52 132 LEU C C 1
ATOM 7597 O O . LEU C 1 84 ? 103.448 138.550 148.149 1.00 69.30 132 LEU C O 1
ATOM 7602 N N . ILE C 1 85 ? 101.840 138.386 146.587 1.00 70.17 133 ILE C N 1
ATOM 7603 C CA . ILE C 1 85 ? 101.840 139.815 146.308 1.00 72.33 133 ILE C CA 1
ATOM 7604 C C . ILE C 1 85 ? 101.432 140.587 147.559 1.00 74.26 133 ILE C C 1
ATOM 7605 O O . ILE C 1 85 ? 102.050 141.592 147.915 1.00 74.70 133 ILE C O 1
ATOM 7610 N N . ARG C 1 86 ? 100.397 140.095 148.229 1.00 76.09 134 ARG C N 1
ATOM 7611 C CA . ARG C 1 86 ? 99.890 140.726 149.434 1.00 78.11 134 ARG C CA 1
ATOM 7612 C C . ARG C 1 86 ? 100.948 140.752 150.528 1.00 78.87 134 ARG C C 1
ATOM 7613 O O . ARG C 1 86 ? 101.284 141.817 151.047 1.00 79.06 134 ARG C O 1
ATOM 7621 N N . GLU C 1 87 ? 101.481 139.583 150.868 1.00 79.97 135 GLU C N 1
ATOM 7622 C CA . GLU C 1 87 ? 102.500 139.481 151.908 1.00 81.87 135 GLU C CA 1
ATOM 7623 C C . GLU C 1 87 ? 103.736 140.307 151.596 1.00 83.37 135 GLU C C 1
ATOM 7624 O O . GLU C 1 87 ? 104.472 140.697 152.498 1.00 83.43 135 GLU C O 1
ATOM 7630 N N . ARG C 1 88 ? 103.969 140.565 150.317 1.00 85.66 136 ARG C N 1
ATOM 7631 C CA . ARG C 1 88 ? 105.129 141.344 149.910 1.00 87.70 136 ARG C CA 1
ATOM 7632 C C . ARG C 1 88 ? 104.985 142.792 150.377 1.00 89.17 136 ARG C C 1
ATOM 7633 O O . ARG C 1 88 ? 105.953 143.402 150.830 1.00 88.62 136 ARG C O 1
ATOM 7641 N N . SER C 1 89 ? 103.765 143.322 150.270 1.00 91.38 137 SER C N 1
ATOM 7642 C CA . SER C 1 89 ? 103.446 144.700 150.656 1.00 93.94 137 SER C CA 1
ATOM 7643 C C . SER C 1 89 ? 103.491 144.939 152.154 1.00 95.71 137 SER C C 1
ATOM 7644 O O . SER C 1 89 ? 104.029 145.941 152.619 1.00 96.20 137 SER C O 1
ATOM 7647 N N . ARG C 1 90 ? 102.901 144.023 152.905 1.00 97.71 138 ARG C N 1
ATOM 7648 C CA . ARG C 1 90 ? 102.872 144.136 154.351 1.00 100.07 138 ARG C CA 1
ATOM 7649 C C . ARG C 1 90 ? 104.276 144.224 154.946 1.00 102.08 138 ARG C C 1
ATOM 7650 O O . ARG C 1 90 ? 105.022 143.243 154.947 1.00 102.68 138 ARG C O 1
ATOM 7658 N N . GLU C 1 91 ? 104.630 145.403 155.451 1.00 104.10 139 GLU C N 1
ATOM 7659 C CA . GLU C 1 91 ? 105.947 145.616 156.042 1.00 105.70 139 GLU C CA 1
ATOM 7660 C C . GLU C 1 91 ? 106.051 145.011 157.436 1.00 105.00 139 GLU C C 1
ATOM 7661 O O . GLU C 1 91 ? 106.767 145.524 158.296 1.00 105.41 139 GLU C O 1
ATOM 7667 N N . ASP C 1 92 ? 105.337 143.914 157.651 1.00 104.09 140 ASP C N 1
ATOM 7668 C CA . ASP C 1 92 ? 105.346 143.228 158.935 1.00 103.30 140 ASP C CA 1
ATOM 7669 C C . ASP C 1 92 ? 105.098 141.746 158.702 1.00 101.45 140 ASP C C 1
ATOM 7670 O O . ASP C 1 92 ? 104.975 140.972 159.650 1.00 101.33 140 ASP C O 1
ATOM 7675 N N . SER C 1 93 ? 105.003 141.365 157.432 1.00 98.62 141 SER C N 1
ATOM 7676 C CA . SER C 1 93 ? 104.769 139.978 157.060 1.00 95.64 141 SER C CA 1
ATOM 7677 C C . SER C 1 93 ? 105.827 139.071 157.682 1.00 93.78 141 SER C C 1
ATOM 7678 O O . SER C 1 93 ? 106.899 139.530 158.071 1.00 93.33 141 SER C O 1
ATOM 7681 N N . VAL C 1 94 ? 105.523 137.783 157.777 1.00 91.73 142 VAL C N 1
ATOM 7682 C CA . VAL C 1 94 ? 106.457 136.827 158.359 1.00 90.17 142 VAL C CA 1
ATOM 7683 C C . VAL C 1 94 ? 107.626 136.557 157.411 1.00 89.87 142 VAL C C 1
ATOM 7684 O O . VAL C 1 94 ? 108.726 136.205 157.840 1.00 89.51 142 VAL C O 1
ATOM 7688 N N . TRP C 1 95 ? 107.371 136.725 156.118 1.00 89.18 143 TRP C N 1
ATOM 7689 C CA . TRP C 1 95 ? 108.373 136.494 155.086 1.00 87.97 143 TRP C CA 1
ATOM 7690 C C . TRP C 1 95 ? 108.961 137.824 154.647 1.00 87.08 143 TRP C C 1
ATOM 7691 O O . TRP C 1 95 ? 109.377 137.985 153.504 1.00 87.52 143 TRP C O 1
ATOM 7702 N N . LYS C 1 96 ? 108.979 138.780 155.566 1.00 86.09 144 LYS C N 1
ATOM 7703 C CA . LYS C 1 96 ? 109.516 140.097 155.280 1.00 85.00 144 LYS C CA 1
ATOM 7704 C C . LYS C 1 96 ? 110.967 139.974 154.828 1.00 82.79 144 LYS C C 1
ATOM 7705 O O . LYS C 1 96 ? 111.371 140.591 153.843 1.00 81.68 144 LYS C O 1
ATOM 7711 N N . HIS C 1 97 ? 111.743 139.165 155.545 1.00 80.07 145 HIS C N 1
ATOM 7712 C CA . HIS C 1 97 ? 113.151 138.982 155.218 1.00 78.75 145 HIS C CA 1
ATOM 7713 C C . HIS C 1 97 ? 113.362 138.030 154.051 1.00 76.71 145 HIS C C 1
ATOM 7714 O O . HIS C 1 97 ? 114.371 138.106 153.345 1.00 75.54 145 HIS C O 1
ATOM 7721 N N . TYR C 1 98 ? 112.407 137.128 153.856 1.00 74.00 146 TYR C N 1
ATOM 7722 C CA . TYR C 1 98 ? 112.481 136.176 152.762 1.00 70.86 146 TYR C CA 1
ATOM 7723 C C . TYR C 1 98 ? 112.294 136.939 151.452 1.00 70.62 146 TYR C C 1
ATOM 7724 O O . TYR C 1 98 ? 113.065 136.767 150.514 1.00 71.38 146 TYR C O 1
ATOM 7733 N N . PHE C 1 99 ? 111.273 137.788 151.390 1.00 69.70 147 PHE C N 1
ATOM 7734 C CA . PHE C 1 99 ? 111.014 138.573 150.188 1.00 69.08 147 PHE C CA 1
ATOM 7735 C C . PHE C 1 99 ? 112.165 139.521 149.878 1.00 68.68 147 PHE C C 1
ATOM 7736 O O . PHE C 1 99 ? 112.367 139.906 148.725 1.00 68.51 147 PHE C O 1
ATOM 7744 N N . GLY C 1 100 ? 112.920 139.887 150.909 1.00 67.99 148 GLY C N 1
ATOM 7745 C CA . GLY C 1 100 ? 114.037 140.792 150.720 1.00 68.60 148 GLY C CA 1
ATOM 7746 C C . GLY C 1 100 ? 115.235 140.129 150.074 1.00 69.19 148 GLY C C 1
ATOM 7747 O O . GLY C 1 100 ? 116.239 140.783 149.781 1.00 70.35 148 GLY C O 1
ATOM 7748 N N . ILE C 1 101 ? 115.120 138.826 149.845 1.00 68.22 149 ILE C N 1
ATOM 7749 C CA . ILE C 1 101 ? 116.184 138.026 149.247 1.00 66.70 149 ILE C CA 1
ATOM 7750 C C . ILE C 1 101 ? 115.824 137.633 147.811 1.00 65.07 149 ILE C C 1
ATOM 7751 O O . ILE C 1 101 ? 116.691 137.503 146.949 1.00 64.54 149 ILE C O 1
ATOM 7756 N N . LEU C 1 102 ? 114.531 137.465 147.568 1.00 64.48 150 LEU C N 1
ATOM 7757 C CA . LEU C 1 102 ? 114.026 137.074 146.262 1.00 64.81 150 LEU C CA 1
ATOM 7758 C C . LEU C 1 102 ? 114.462 137.988 145.131 1.00 67.19 150 LEU C C 1
ATOM 7759 O O . LEU C 1 102 ? 114.317 139.209 145.205 1.00 67.96 150 LEU C O 1
ATOM 7764 N N . PRO C 1 103 ? 115.013 137.404 144.061 1.00 68.29 151 PRO C N 1
ATOM 7765 C CA . PRO C 1 103 ? 115.454 138.200 142.920 1.00 68.23 151 PRO C CA 1
ATOM 7766 C C . PRO C 1 103 ? 114.219 138.876 142.347 1.00 68.60 151 PRO C C 1
ATOM 7767 O O . PRO C 1 103 ? 113.113 138.358 142.485 1.00 69.12 151 PRO C O 1
ATOM 7771 N N . GLN C 1 104 ? 114.394 140.027 141.713 1.00 68.76 152 GLN C N 1
ATOM 7772 C CA . GLN C 1 104 ? 113.255 140.713 141.127 1.00 69.93 152 GLN C CA 1
ATOM 7773 C C . GLN C 1 104 ? 112.856 140.000 139.844 1.00 68.94 152 GLN C C 1
ATOM 7774 O O . GLN C 1 104 ? 111.740 140.168 139.349 1.00 69.19 152 GLN C O 1
ATOM 7780 N N . GLU C 1 105 ? 113.758 139.165 139.333 1.00 67.55 153 GLU C N 1
ATOM 7781 C CA . GLU C 1 105 ? 113.525 138.494 138.055 1.00 65.65 153 GLU C CA 1
ATOM 7782 C C . GLU C 1 105 ? 114.486 137.304 137.839 1.00 63.17 153 GLU C C 1
ATOM 7783 O O . GLU C 1 105 ? 115.483 137.159 138.543 1.00 62.57 153 GLU C O 1
ATOM 7789 N N . THR C 1 106 ? 114.183 136.460 136.858 1.00 61.02 154 THR C N 1
ATOM 7790 C CA . THR C 1 106 ? 115.038 135.317 136.516 1.00 58.34 154 THR C CA 1
ATOM 7791 C C . THR C 1 106 ? 115.198 135.367 135.000 1.00 57.73 154 THR C C 1
ATOM 7792 O O . THR C 1 106 ? 114.636 136.241 134.350 1.00 58.86 154 THR C O 1
ATOM 7796 N N . ASP C 1 107 ? 115.947 134.442 134.419 1.00 56.31 155 ASP C N 1
ATOM 7797 C CA . ASP C 1 107 ? 116.085 134.477 132.978 1.00 54.72 155 ASP C CA 1
ATOM 7798 C C . ASP C 1 107 ? 114.974 133.688 132.301 1.00 53.75 155 ASP C C 1
ATOM 7799 O O . ASP C 1 107 ? 115.108 133.268 131.159 1.00 52.78 155 ASP C O 1
ATOM 7804 N N . SER C 1 108 ? 113.872 133.494 133.021 1.00 53.19 156 SER C N 1
ATOM 7805 C CA . SER C 1 108 ? 112.720 132.792 132.477 1.00 52.12 156 SER C CA 1
ATOM 7806 C C . SER C 1 108 ? 112.240 133.657 131.339 1.00 53.25 156 SER C C 1
ATOM 7807 O O . SER C 1 108 ? 112.281 134.878 131.439 1.00 54.25 156 SER C O 1
ATOM 7810 N N . THR C 1 109 ? 111.777 133.028 130.265 1.00 53.81 157 THR C N 1
ATOM 7811 C CA . THR C 1 109 ? 111.288 133.745 129.093 1.00 52.50 157 THR C CA 1
ATOM 7812 C C . THR C 1 109 ? 110.096 134.671 129.366 1.00 53.19 157 THR C C 1
ATOM 7813 O O . THR C 1 109 ? 109.783 135.536 128.548 1.00 53.08 157 THR C O 1
ATOM 7817 N N . ILE C 1 110 ? 109.421 134.493 130.499 1.00 53.71 158 ILE C N 1
ATOM 7818 C CA . ILE C 1 110 ? 108.270 135.344 130.802 1.00 55.50 158 ILE C CA 1
ATOM 7819 C C . ILE C 1 110 ? 108.740 136.767 131.079 1.00 56.95 158 ILE C C 1
ATOM 7820 O O . ILE C 1 110 ? 107.953 137.708 131.068 1.00 59.05 158 ILE C O 1
ATOM 7825 N N . TYR C 1 111 ? 110.035 136.910 131.318 1.00 58.16 159 TYR C N 1
ATOM 7826 C CA . TYR C 1 111 ? 110.619 138.202 131.622 1.00 59.26 159 TYR C CA 1
ATOM 7827 C C . TYR C 1 111 ? 111.442 138.768 130.476 1.00 60.22 159 TYR C C 1
ATOM 7828 O O . TYR C 1 111 ? 111.989 139.866 130.592 1.00 62.33 159 TYR C O 1
ATOM 7837 N N . TRP C 1 112 ? 111.544 138.027 129.378 1.00 60.03 160 TRP C N 1
ATOM 7838 C CA . TRP C 1 112 ? 112.333 138.493 128.243 1.00 60.77 160 TRP C CA 1
ATOM 7839 C C . TRP C 1 112 ? 111.717 139.694 127.554 1.00 61.87 160 TRP C C 1
ATOM 7840 O O . TRP C 1 112 ? 110.493 139.841 127.516 1.00 61.73 160 TRP C O 1
ATOM 7851 N N . SER C 1 113 ? 112.588 140.542 127.012 1.00 62.85 161 SER C N 1
ATOM 7852 C CA . SER C 1 113 ? 112.182 141.738 126.287 1.00 64.51 161 SER C CA 1
ATOM 7853 C C . SER C 1 113 ? 111.723 141.295 124.914 1.00 66.62 161 SER C C 1
ATOM 7854 O O . SER C 1 113 ? 111.934 140.147 124.528 1.00 66.82 161 SER C O 1
ATOM 7857 N N . GLU C 1 114 ? 111.113 142.207 124.168 1.00 69.38 162 GLU C N 1
ATOM 7858 C CA . GLU C 1 114 ? 110.641 141.873 122.834 1.00 71.41 162 GLU C CA 1
ATOM 7859 C C . GLU C 1 114 ? 111.836 141.515 121.950 1.00 70.80 162 GLU C C 1
ATOM 7860 O O . GLU C 1 114 ? 111.759 140.590 121.143 1.00 70.14 162 GLU C O 1
ATOM 7866 N N . GLU C 1 115 ? 112.947 142.233 122.114 1.00 71.30 163 GLU C N 1
ATOM 7867 C CA . GLU C 1 115 ? 114.143 141.959 121.312 1.00 71.48 163 GLU C CA 1
ATOM 7868 C C . GLU C 1 115 ? 114.640 140.571 121.657 1.00 68.92 163 GLU C C 1
ATOM 7869 O O . GLU C 1 115 ? 114.904 139.757 120.773 1.00 68.73 163 GLU C O 1
ATOM 7875 N N . GLU C 1 116 ? 114.771 140.314 122.955 1.00 66.21 164 GLU C N 1
ATOM 7876 C CA . GLU C 1 116 ? 115.234 139.026 123.448 1.00 62.39 164 GLU C CA 1
ATOM 7877 C C . GLU C 1 116 ? 114.381 137.868 122.938 1.00 60.68 164 GLU C C 1
ATOM 7878 O O . GLU C 1 116 ? 114.904 136.809 122.611 1.00 59.91 164 GLU C O 1
ATOM 7884 N N . LEU C 1 117 ? 113.071 138.073 122.847 1.00 59.77 165 LEU C N 1
ATOM 7885 C CA . LEU C 1 117 ? 112.184 137.019 122.364 1.00 59.82 165 LEU C CA 1
ATOM 7886 C C . LEU C 1 117 ? 112.373 136.770 120.875 1.00 60.93 165 LEU C C 1
ATOM 7887 O O . LEU C 1 117 ? 112.176 135.653 120.398 1.00 61.54 165 LEU C O 1
ATOM 7892 N N . GLN C 1 118 ? 112.752 137.816 120.145 1.00 62.20 166 GLN C N 1
ATOM 7893 C CA . GLN C 1 118 ? 112.978 137.708 118.700 1.00 63.50 166 GLN C CA 1
ATOM 7894 C C . GLN C 1 118 ? 114.000 136.628 118.399 1.00 59.97 166 GLN C C 1
ATOM 7895 O O . GLN C 1 118 ? 114.007 136.036 117.323 1.00 58.40 166 GLN C O 1
ATOM 7901 N N . GLU C 1 119 ? 114.860 136.383 119.374 1.00 58.32 167 GLU C N 1
ATOM 7902 C CA . GLU C 1 119 ? 115.909 135.397 119.250 1.00 57.09 167 GLU C CA 1
ATOM 7903 C C . GLU C 1 119 ? 115.340 133.981 119.261 1.00 56.03 167 GLU C C 1
ATOM 7904 O O . GLU C 1 119 ? 116.034 133.030 118.917 1.00 55.02 167 GLU C O 1
ATOM 7910 N N . LEU C 1 120 ? 114.074 133.854 119.660 1.00 55.90 168 LEU C N 1
ATOM 7911 C CA . LEU C 1 120 ? 113.386 132.562 119.712 1.00 56.80 168 LEU C CA 1
ATOM 7912 C C . LEU C 1 120 ? 112.367 132.444 118.590 1.00 58.29 168 LEU C C 1
ATOM 7913 O O . LEU C 1 120 ? 111.613 131.475 118.521 1.00 57.85 168 LEU C O 1
ATOM 7918 N N . GLN C 1 121 ? 112.343 133.447 117.721 1.00 59.55 169 GLN C N 1
ATOM 7919 C CA . GLN C 1 121 ? 111.428 133.477 116.591 1.00 60.54 169 GLN C CA 1
ATOM 7920 C C . GLN C 1 121 ? 111.225 132.096 115.952 1.00 59.71 169 GLN C C 1
ATOM 7921 O O . GLN C 1 121 ? 112.178 131.354 115.729 1.00 60.08 169 GLN C O 1
ATOM 7927 N N . GLY C 1 122 ? 109.972 131.756 115.671 1.00 57.40 170 GLY C N 1
ATOM 7928 C CA . GLY C 1 122 ? 109.669 130.483 115.045 1.00 56.39 170 GLY C CA 1
ATOM 7929 C C . GLY C 1 122 ? 109.794 129.258 115.934 1.00 57.63 170 GLY C C 1
ATOM 7930 O O . GLY C 1 122 ? 109.417 128.158 115.515 1.00 56.43 170 GLY C O 1
ATOM 7931 N N . SER C 1 123 ? 110.303 129.430 117.157 1.00 56.25 171 SER C N 1
ATOM 7932 C CA . SER C 1 123 ? 110.473 128.298 118.072 1.00 53.88 171 SER C CA 1
ATOM 7933 C C . SER C 1 123 ? 109.217 127.971 118.846 1.00 52.61 171 SER C C 1
ATOM 7934 O O . SER C 1 123 ? 108.389 128.837 119.067 1.00 53.32 171 SER C O 1
ATOM 7937 N N . GLN C 1 124 ? 109.082 126.720 119.274 1.00 51.51 172 GLN C N 1
ATOM 7938 C CA . GLN C 1 124 ? 107.919 126.341 120.062 1.00 49.88 172 GLN C CA 1
ATOM 7939 C C . GLN C 1 124 ? 107.971 127.072 121.409 1.00 49.22 172 GLN C C 1
ATOM 7940 O O . GLN C 1 124 ? 106.963 127.582 121.892 1.00 48.02 172 GLN C O 1
ATOM 7946 N N . LEU C 1 125 ? 109.152 127.129 122.012 1.00 48.68 173 LEU C N 1
ATOM 7947 C CA . LEU C 1 125 ? 109.291 127.811 123.284 1.00 49.46 173 LEU C CA 1
ATOM 7948 C C . LEU C 1 125 ? 108.650 129.198 123.255 1.00 50.57 173 LEU C C 1
ATOM 7949 O O . LEU C 1 125 ? 108.041 129.610 124.237 1.00 52.85 173 LEU C O 1
ATOM 7954 N N . LEU C 1 126 ? 108.768 129.917 122.140 1.00 51.41 174 LEU C N 1
ATOM 7955 C CA . LEU C 1 126 ? 108.177 131.256 122.066 1.00 52.26 174 LEU C CA 1
ATOM 7956 C C . LEU C 1 126 ? 106.647 131.201 122.078 1.00 52.59 174 LEU C C 1
ATOM 7957 O O . LEU C 1 126 ? 106.004 131.901 122.868 1.00 52.09 174 LEU C O 1
ATOM 7962 N N . LYS C 1 127 ? 106.067 130.376 121.208 1.00 52.62 175 LYS C N 1
ATOM 7963 C CA . LYS C 1 127 ? 104.618 130.226 121.152 1.00 54.07 175 LYS C CA 1
ATOM 7964 C C . LYS C 1 127 ? 104.108 129.909 122.554 1.00 56.97 175 LYS C C 1
ATOM 7965 O O . LYS C 1 127 ? 103.142 130.515 123.025 1.00 59.98 175 LYS C O 1
ATOM 7971 N N . THR C 1 128 ? 104.757 128.950 123.214 1.00 55.74 176 THR C N 1
ATOM 7972 C CA . THR C 1 128 ? 104.354 128.551 124.549 1.00 54.92 176 THR C CA 1
ATOM 7973 C C . THR C 1 128 ? 104.426 129.713 125.535 1.00 56.25 176 THR C C 1
ATOM 7974 O O . THR C 1 128 ? 103.432 130.034 126.187 1.00 55.78 176 THR C O 1
ATOM 7978 N N . THR C 1 129 ? 105.587 130.350 125.644 1.00 56.84 177 THR C N 1
ATOM 7979 C CA . THR C 1 129 ? 105.717 131.458 126.584 1.00 59.19 177 THR C CA 1
ATOM 7980 C C . THR C 1 129 ? 104.683 132.543 126.321 1.00 59.11 177 THR C C 1
ATOM 7981 O O . THR C 1 129 ? 104.121 133.107 127.259 1.00 58.15 177 THR C O 1
ATOM 7985 N N . VAL C 1 130 ? 104.428 132.841 125.051 1.00 59.31 178 VAL C N 1
ATOM 7986 C CA . VAL C 1 130 ? 103.440 133.861 124.721 1.00 60.80 178 VAL C CA 1
ATOM 7987 C C . VAL C 1 130 ? 102.080 133.412 125.268 1.00 61.81 178 VAL C C 1
ATOM 7988 O O . VAL C 1 130 ? 101.389 134.180 125.941 1.00 62.43 178 VAL C O 1
ATOM 7992 N N . SER C 1 131 ? 101.708 132.166 124.986 1.00 61.98 179 SER C N 1
ATOM 7993 C CA . SER C 1 131 ? 100.447 131.626 125.476 1.00 61.79 179 SER C CA 1
ATOM 7994 C C . SER C 1 131 ? 100.389 131.715 126.984 1.00 60.63 179 SER C C 1
ATOM 7995 O O . SER C 1 131 ? 99.413 132.193 127.540 1.00 61.39 179 SER C O 1
ATOM 7998 N N . VAL C 1 132 ? 101.437 131.251 127.647 1.00 59.52 180 VAL C N 1
ATOM 7999 C CA . VAL C 1 132 ? 101.450 131.287 129.095 1.00 60.22 180 VAL C CA 1
ATOM 8000 C C . VAL C 1 132 ? 101.369 132.716 129.638 1.00 61.35 180 VAL C C 1
ATOM 8001 O O . VAL C 1 132 ? 100.603 132.979 130.559 1.00 60.82 180 VAL C O 1
ATOM 8005 N N . LYS C 1 133 ? 102.128 133.644 129.068 1.00 63.20 181 LYS C N 1
ATOM 8006 C CA . LYS C 1 133 ? 102.081 135.017 129.551 1.00 64.83 181 LYS C CA 1
ATOM 8007 C C . LYS C 1 133 ? 100.691 135.592 129.359 1.00 66.73 181 LYS C C 1
ATOM 8008 O O . LYS C 1 133 ? 100.151 136.261 130.244 1.00 67.01 181 LYS C O 1
ATOM 8014 N N . GLU C 1 134 ? 100.107 135.314 128.202 1.00 67.92 182 GLU C N 1
ATOM 8015 C CA . GLU C 1 134 ? 98.780 135.811 127.895 1.00 70.07 182 GLU C CA 1
ATOM 8016 C C . GLU C 1 134 ? 97.739 135.297 128.878 1.00 69.41 182 GLU C C 1
ATOM 8017 O O . GLU C 1 134 ? 97.011 136.081 129.480 1.00 69.21 182 GLU C O 1
ATOM 8023 N N . TYR C 1 135 ? 97.680 133.977 129.032 1.00 69.60 183 TYR C N 1
ATOM 8024 C CA . TYR C 1 135 ? 96.734 133.323 129.936 1.00 69.14 183 TYR C CA 1
ATOM 8025 C C . TYR C 1 135 ? 96.877 133.828 131.371 1.00 69.27 183 TYR C C 1
ATOM 8026 O O . TYR C 1 135 ? 95.882 134.144 132.018 1.00 69.11 183 TYR C O 1
ATOM 8035 N N . VAL C 1 136 ? 98.105 133.895 131.874 1.00 69.15 184 VAL C N 1
ATOM 8036 C CA . VAL C 1 136 ? 98.317 134.385 133.232 1.00 70.30 184 VAL C CA 1
ATOM 8037 C C . VAL C 1 136 ? 97.793 135.819 133.325 1.00 71.02 184 VAL C C 1
ATOM 8038 O O . VAL C 1 136 ? 97.199 136.210 134.327 1.00 70.46 184 VAL C O 1
ATOM 8042 N N . LYS C 1 137 ? 98.007 136.594 132.270 1.00 72.66 185 LYS C N 1
ATOM 8043 C CA . LYS C 1 137 ?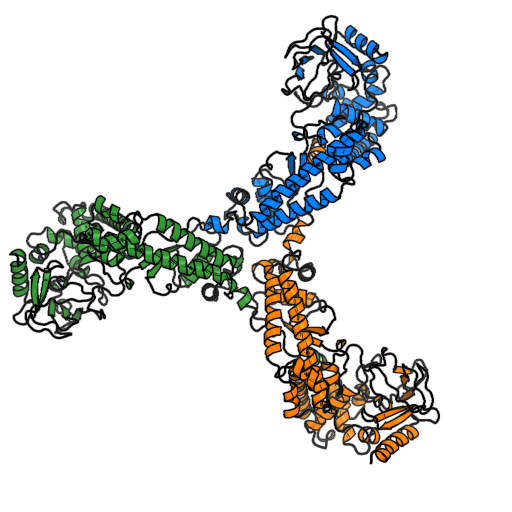 97.536 137.966 132.240 1.00 74.90 185 LYS C CA 1
ATOM 8044 C C . LYS C 1 137 ? 96.019 138.004 132.413 1.00 75.71 185 LYS C C 1
ATOM 8045 O O . LYS C 1 137 ? 95.512 138.674 133.304 1.00 76.03 185 LYS C O 1
ATOM 8051 N N . ASN C 1 138 ? 95.294 137.284 131.564 1.00 76.53 186 ASN C N 1
ATOM 8052 C CA . ASN C 1 138 ? 93.839 137.267 131.658 1.00 78.33 186 ASN C CA 1
ATOM 8053 C C . ASN C 1 138 ? 93.366 136.778 133.012 1.00 79.52 186 ASN C C 1
ATOM 8054 O O . ASN C 1 138 ? 92.535 137.424 133.648 1.00 80.60 186 ASN C O 1
ATOM 8059 N N . GLU C 1 139 ? 93.881 135.631 133.443 1.00 79.80 187 GLU C N 1
ATOM 8060 C CA . GLU C 1 139 ? 93.504 135.076 134.733 1.00 80.62 187 GLU C CA 1
ATOM 8061 C C . GLU C 1 139 ? 93.752 136.095 135.838 1.00 81.47 187 GLU C C 1
ATOM 8062 O O . GLU C 1 139 ? 92.918 136.279 136.720 1.00 81.09 187 GLU C O 1
ATOM 8068 N N . CYS C 1 140 ? 94.897 136.762 135.784 1.00 82.98 188 CYS C N 1
ATOM 8069 C CA . CYS C 1 140 ? 95.228 137.752 136.797 1.00 85.99 188 CYS C CA 1
ATOM 8070 C C . CYS C 1 140 ? 94.382 139.028 136.725 1.00 87.81 188 CYS C C 1
ATOM 8071 O O . CYS C 1 140 ? 94.156 139.686 137.742 1.00 88.52 188 CYS C O 1
ATOM 8074 N N . LEU C 1 141 ? 93.910 139.383 135.536 1.00 89.06 189 LEU C N 1
ATOM 8075 C CA . LEU C 1 141 ? 93.084 140.572 135.412 1.00 90.06 189 LEU C CA 1
ATOM 8076 C C . LEU C 1 141 ? 91.737 140.312 136.081 1.00 90.85 189 LEU C C 1
ATOM 8077 O O . LEU C 1 141 ? 91.154 141.215 136.683 1.00 91.12 189 LEU C O 1
ATOM 8082 N N . LYS C 1 142 ? 91.259 139.073 135.989 1.00 91.04 190 LYS C N 1
ATOM 8083 C CA . LYS C 1 142 ? 89.997 138.692 136.613 1.00 91.24 190 LYS C CA 1
ATOM 8084 C C . LYS C 1 142 ? 90.120 138.873 138.114 1.00 91.86 190 LYS C C 1
ATOM 8085 O O . LYS C 1 142 ? 89.234 139.426 138.756 1.00 92.62 190 LYS C O 1
ATOM 8091 N N . LEU C 1 143 ? 91.229 138.398 138.667 1.00 92.75 191 LEU C N 1
ATOM 8092 C CA . LEU C 1 143 ? 91.464 138.500 140.098 1.00 94.08 191 LEU C CA 1
ATOM 8093 C C . LEU C 1 143 ? 91.397 139.942 140.560 1.00 95.60 191 LEU C C 1
ATOM 8094 O O . LEU C 1 143 ? 90.962 140.228 141.674 1.00 96.53 191 LEU C O 1
ATOM 8099 N N . GLU C 1 144 ? 91.830 140.852 139.701 1.00 97.37 192 GLU C N 1
ATOM 8100 C CA . GLU C 1 144 ? 91.822 142.263 140.049 1.00 99.11 192 GLU C CA 1
ATOM 8101 C C . GLU C 1 144 ? 90.414 142.843 140.127 1.00 99.95 192 GLU C C 1
ATOM 8102 O O . GLU C 1 144 ? 90.130 143.676 140.987 1.00 100.85 192 GLU C O 1
ATOM 8108 N N . GLN C 1 145 ? 89.527 142.401 139.242 1.00 99.93 193 GLN C N 1
ATOM 8109 C CA . GLN C 1 145 ? 88.166 142.913 139.242 1.00 100.09 193 GLN C CA 1
ATOM 8110 C C . GLN C 1 145 ? 87.197 142.055 140.050 1.00 99.28 193 GLN C C 1
ATOM 8111 O O . GLN C 1 145 ? 86.060 142.458 140.290 1.00 99.75 193 GLN C O 1
ATOM 8117 N N . GLU C 1 146 ? 87.648 140.886 140.490 1.00 98.10 194 GLU C N 1
ATOM 8118 C CA . GLU C 1 146 ? 86.785 139.998 141.260 1.00 96.54 194 GLU C CA 1
ATOM 8119 C C . GLU C 1 146 ? 87.242 139.699 142.675 1.00 96.10 194 GLU C C 1
ATOM 8120 O O . GLU C 1 146 ? 86.495 139.105 143.447 1.00 96.92 194 GLU C O 1
ATOM 8126 N N . ILE C 1 147 ? 88.466 140.078 143.019 1.00 95.26 195 ILE C N 1
ATOM 8127 C CA . ILE C 1 147 ? 88.961 139.824 144.365 1.00 94.87 195 ILE C CA 1
ATOM 8128 C C . ILE C 1 147 ? 89.797 140.984 144.888 1.00 95.75 195 ILE C C 1
ATOM 8129 O O . ILE C 1 147 ? 89.761 141.297 146.074 1.00 96.05 195 ILE C O 1
ATOM 8134 N N . ILE C 1 148 ? 90.546 141.628 144.004 1.00 96.50 196 ILE C N 1
ATOM 8135 C CA . ILE C 1 148 ? 91.398 142.730 144.424 1.00 97.66 196 ILE C CA 1
ATOM 8136 C C . ILE C 1 148 ? 90.657 144.053 144.615 1.00 98.21 196 ILE C C 1
ATOM 8137 O O . ILE C 1 148 ? 90.713 144.646 145.690 1.00 98.67 196 ILE C O 1
ATOM 8142 N N . LEU C 1 149 ? 89.964 144.520 143.583 1.00 98.58 197 LEU C N 1
ATOM 8143 C CA . LEU C 1 149 ? 89.238 145.782 143.675 1.00 98.53 197 LEU C CA 1
ATOM 8144 C C . LEU C 1 149 ? 88.043 145.691 144.617 1.00 99.09 197 LEU C C 1
ATOM 8145 O O . LEU C 1 149 ? 87.910 146.494 145.542 1.00 99.14 197 LEU C O 1
ATOM 8150 N N . PRO C 1 150 ? 87.155 144.710 144.397 1.00 99.26 198 PRO C N 1
ATOM 8151 C CA . PRO C 1 150 ? 85.989 144.579 145.273 1.00 99.50 198 PRO C CA 1
ATOM 8152 C C . PRO C 1 150 ? 86.319 144.394 146.752 1.00 100.04 198 PRO C C 1
ATOM 8153 O O . PRO C 1 150 ? 85.430 144.427 147.598 1.00 100.92 198 PRO C O 1
ATOM 8157 N N . ASN C 1 151 ? 87.595 144.212 147.065 1.00 100.75 199 ASN C N 1
ATOM 8158 C CA . ASN C 1 151 ? 88.016 144.035 148.451 1.00 101.74 199 ASN C CA 1
ATOM 8159 C C . ASN C 1 151 ? 89.205 144.934 148.772 1.00 103.04 199 ASN C C 1
ATOM 8160 O O . ASN C 1 151 ? 90.170 144.494 149.394 1.00 103.27 199 ASN C O 1
ATOM 8165 N N . LYS C 1 152 ? 89.127 146.193 148.349 1.00 104.62 200 LYS C N 1
ATOM 8166 C CA . LYS C 1 152 ? 90.199 147.162 148.581 1.00 106.45 200 LYS C CA 1
ATOM 8167 C C . LYS C 1 152 ? 90.728 147.141 150.020 1.00 106.96 200 LYS C C 1
ATOM 8168 O O . LYS C 1 152 ? 91.830 147.623 150.296 1.00 106.60 200 LYS C O 1
ATOM 8174 N N . ARG C 1 153 ? 89.938 146.577 150.929 1.00 107.57 201 ARG C N 1
ATOM 8175 C CA . ARG C 1 153 ? 90.313 146.483 152.335 1.00 108.23 201 ARG C CA 1
ATOM 8176 C C . ARG C 1 153 ? 91.471 145.512 152.534 1.00 108.23 201 ARG C C 1
ATOM 8177 O O . ARG C 1 153 ? 92.423 145.799 153.259 1.00 107.69 201 ARG C O 1
ATOM 8185 N N . LEU C 1 154 ? 91.374 144.360 151.880 1.00 108.17 202 LEU C N 1
ATOM 8186 C CA . LEU C 1 154 ? 92.391 143.318 151.962 1.00 107.40 202 LEU C CA 1
ATOM 8187 C C . LEU C 1 154 ? 93.612 143.656 151.101 1.00 107.30 202 LEU C C 1
ATOM 8188 O O . LEU C 1 154 ? 94.751 143.421 151.503 1.00 106.84 202 LEU C O 1
ATOM 8193 N N . PHE C 1 155 ? 93.365 144.205 149.916 1.00 107.68 203 PHE C N 1
ATOM 8194 C CA . PHE C 1 155 ? 94.438 144.585 149.006 1.00 107.69 203 PHE C CA 1
ATOM 8195 C C . PHE C 1 155 ? 94.475 146.105 148.867 1.00 107.91 203 PHE C C 1
ATOM 8196 O O . PHE C 1 155 ? 93.839 146.680 147.983 1.00 107.88 203 PHE C O 1
ATOM 8204 N N . PRO C 1 156 ? 95.216 146.774 149.760 1.00 107.93 204 PRO C N 1
ATOM 8205 C CA . PRO C 1 156 ? 95.375 148.232 149.788 1.00 107.89 204 PRO C CA 1
ATOM 8206 C C . PRO C 1 156 ? 96.047 148.796 148.542 1.00 107.69 204 PRO C C 1
ATOM 8207 O O . PRO C 1 156 ? 95.402 149.429 147.704 1.00 108.02 204 PRO C O 1
ATOM 8211 N N . ASP C 1 157 ? 97.352 148.559 148.436 1.00 106.72 205 ASP C N 1
ATOM 8212 C CA . ASP C 1 157 ? 98.151 149.042 147.318 1.00 105.39 205 ASP C CA 1
ATOM 8213 C C . ASP C 1 157 ? 97.733 148.412 145.993 1.00 104.00 205 ASP C C 1
ATOM 8214 O O . ASP C 1 157 ? 97.251 147.278 145.957 1.00 103.72 205 ASP C O 1
ATOM 8219 N N . PRO C 1 158 ? 97.907 149.150 144.881 1.00 102.55 206 PRO C N 1
ATOM 8220 C CA . PRO C 1 158 ? 97.546 148.648 143.552 1.00 101.03 206 PRO C CA 1
ATOM 8221 C C . PRO C 1 158 ? 98.385 147.426 143.186 1.00 99.14 206 PRO C C 1
ATOM 8222 O O . PRO C 1 158 ? 99.505 147.262 143.673 1.00 98.61 206 PRO C O 1
ATOM 8226 N N . VAL C 1 159 ? 97.841 146.573 142.328 1.00 96.65 207 VAL C N 1
ATOM 8227 C CA . VAL C 1 159 ? 98.549 145.377 141.903 1.00 94.03 207 VAL C CA 1
ATOM 8228 C C . VAL C 1 159 ? 98.816 145.465 140.410 1.00 92.82 207 VAL C C 1
ATOM 8229 O O . VAL C 1 159 ? 97.890 145.400 139.605 1.00 92.14 207 VAL C O 1
ATOM 8233 N N . THR C 1 160 ? 100.087 145.616 140.049 1.00 91.49 208 THR C N 1
ATOM 8234 C CA . THR C 1 160 ? 100.486 145.727 138.651 1.00 90.10 208 THR C CA 1
ATOM 8235 C C . THR C 1 160 ? 100.648 144.364 137.995 1.00 89.06 208 THR C C 1
ATOM 8236 O O . THR C 1 160 ? 100.688 143.338 138.672 1.00 88.64 208 THR C O 1
ATOM 8240 N N . LEU C 1 161 ? 100.738 144.356 136.670 1.00 87.88 209 LEU C N 1
ATOM 8241 C CA . LEU C 1 161 ? 100.909 143.108 135.945 1.00 86.98 209 LEU C CA 1
ATOM 8242 C C . LEU C 1 161 ? 102.275 142.533 136.315 1.00 86.70 209 LEU C C 1
ATOM 8243 O O . LEU C 1 161 ? 102.470 141.317 136.325 1.00 86.33 209 LEU C O 1
ATOM 8248 N N . ASP C 1 162 ? 103.217 143.420 136.626 1.00 86.08 210 ASP C N 1
ATOM 8249 C CA . ASP C 1 162 ? 104.562 143.005 137.008 1.00 85.24 210 ASP C CA 1
ATOM 8250 C C . ASP C 1 162 ? 104.520 142.233 138.311 1.00 84.49 210 ASP C C 1
ATOM 8251 O O . ASP C 1 162 ? 105.311 141.314 138.527 1.00 84.03 210 ASP C O 1
ATOM 8256 N N . ASP C 1 163 ? 103.596 142.614 139.185 1.00 83.88 211 ASP C N 1
ATOM 8257 C CA . ASP C 1 163 ? 103.454 141.934 140.463 1.00 82.67 211 ASP C CA 1
ATOM 8258 C C . ASP C 1 163 ? 102.961 140.514 140.220 1.00 80.76 211 ASP C C 1
ATOM 8259 O O . ASP C 1 163 ? 103.424 139.570 140.855 1.00 81.12 211 ASP C O 1
ATOM 8264 N N . PHE C 1 164 ? 102.033 140.364 139.283 1.00 78.61 212 PHE C N 1
ATOM 8265 C CA . PHE C 1 164 ? 101.497 139.053 138.959 1.00 77.34 212 PHE C CA 1
ATOM 8266 C C . PHE C 1 164 ? 102.565 138.124 138.396 1.00 75.64 212 PHE C C 1
ATOM 8267 O O . PHE C 1 164 ? 102.776 137.032 138.921 1.00 75.61 212 PHE C O 1
ATOM 8275 N N . PHE C 1 165 ? 103.233 138.555 137.331 1.00 73.25 213 PHE C N 1
ATOM 8276 C CA . PHE C 1 165 ? 104.285 137.749 136.720 1.00 71.43 213 PHE C CA 1
ATOM 8277 C C . PHE C 1 165 ? 105.426 137.485 137.701 1.00 69.74 213 PHE C C 1
ATOM 8278 O O . PHE C 1 165 ? 106.139 136.489 137.582 1.00 70.09 213 PHE C O 1
ATOM 8286 N N . TRP C 1 166 ? 105.591 138.375 138.671 1.00 66.43 214 TRP C N 1
ATOM 8287 C CA . TRP C 1 166 ? 106.620 138.209 139.682 1.00 64.27 214 TRP C CA 1
ATOM 8288 C C . TRP C 1 166 ? 106.268 136.977 140.529 1.00 64.22 214 TRP C C 1
ATOM 8289 O O . TRP C 1 166 ? 107.091 136.087 140.740 1.00 62.90 214 TRP C O 1
ATOM 8300 N N . ALA C 1 167 ? 105.028 136.938 141.006 1.00 64.00 215 ALA C N 1
ATOM 8301 C CA . ALA C 1 167 ? 104.557 135.834 141.834 1.00 63.23 215 ALA C CA 1
ATOM 8302 C C . ALA C 1 167 ? 104.481 134.547 141.027 1.00 60.95 215 ALA C C 1
ATOM 8303 O O . ALA C 1 167 ? 104.894 133.487 141.499 1.00 60.47 215 ALA C O 1
ATOM 8305 N N . PHE C 1 168 ? 103.940 134.640 139.818 1.00 59.15 216 PHE C N 1
ATOM 8306 C CA . PHE C 1 168 ? 103.835 133.478 138.951 1.00 59.26 216 PHE C CA 1
ATOM 8307 C C . PHE C 1 168 ? 105.239 132.929 138.752 1.00 60.35 216 PHE C C 1
ATOM 8308 O O . PHE C 1 168 ? 105.456 131.718 138.804 1.00 59.57 216 PHE C O 1
ATOM 8316 N N . GLY C 1 169 ? 106.187 133.840 138.531 1.00 60.78 217 GLY C N 1
ATOM 8317 C CA . GLY C 1 169 ? 107.576 133.460 138.339 1.00 60.25 217 GLY C CA 1
ATOM 8318 C C . GLY C 1 169 ? 108.139 132.788 139.574 1.00 60.32 217 GLY C C 1
ATOM 8319 O O . GLY C 1 169 ? 108.881 131.810 139.472 1.00 61.30 217 GLY C O 1
ATOM 8320 N N . ILE C 1 170 ? 107.791 133.315 140.744 1.00 59.07 218 ILE C N 1
ATOM 8321 C CA . ILE C 1 170 ? 108.253 132.742 142.002 1.00 58.43 218 ILE C CA 1
ATOM 8322 C C . ILE C 1 170 ? 107.761 131.295 142.130 1.00 57.61 218 ILE C C 1
ATOM 8323 O O . ILE C 1 170 ? 108.499 130.401 142.536 1.00 57.30 218 ILE C O 1
ATOM 8328 N N . LEU C 1 171 ? 106.499 131.079 141.789 1.00 56.57 219 LEU C N 1
ATOM 8329 C CA . LEU C 1 171 ? 105.905 129.760 141.879 1.00 56.38 219 LEU C CA 1
ATOM 8330 C C . LEU C 1 171 ? 106.566 128.785 140.913 1.00 55.88 219 LEU C C 1
ATOM 8331 O O . LEU C 1 171 ? 106.958 127.688 141.304 1.00 56.62 219 LEU C O 1
ATOM 8336 N N . ARG C 1 172 ? 106.701 129.203 139.660 1.00 54.53 220 ARG C N 1
ATOM 8337 C CA . ARG C 1 172 ? 107.307 128.389 138.617 1.00 53.76 220 ARG C CA 1
ATOM 8338 C C . ARG C 1 172 ? 108.789 128.128 138.808 1.00 53.74 220 ARG C C 1
ATOM 8339 O O . ARG C 1 172 ? 109.301 127.085 138.398 1.00 52.67 220 ARG C O 1
ATOM 8347 N N . SER C 1 173 ? 109.481 129.067 139.439 1.00 52.95 221 SER C N 1
ATOM 8348 C CA . SER C 1 173 ? 110.910 128.911 139.625 1.00 53.72 221 SER C CA 1
ATOM 8349 C C . SER C 1 173 ? 111.418 128.521 141.008 1.00 54.04 221 SER C C 1
ATOM 8350 O O . SER C 1 173 ? 112.595 128.208 141.136 1.00 56.61 221 SER C O 1
ATOM 8353 N N . ARG C 1 174 ? 110.579 128.528 142.042 1.00 54.40 222 ARG C N 1
ATOM 8354 C CA . ARG C 1 174 ? 111.077 128.168 143.371 1.00 54.76 222 ARG C CA 1
ATOM 8355 C C . ARG C 1 174 ? 110.256 127.147 144.147 1.00 55.98 222 ARG C C 1
ATOM 8356 O O . ARG C 1 174 ? 110.810 126.360 144.922 1.00 56.89 222 ARG C O 1
ATOM 8364 N N . ALA C 1 175 ? 108.942 127.173 143.953 1.00 56.31 223 ALA C N 1
ATOM 8365 C CA . ALA C 1 175 ? 108.048 126.268 144.663 1.00 57.13 223 ALA C CA 1
ATOM 8366 C C . ALA C 1 175 ? 108.361 124.798 144.431 1.00 57.59 223 ALA C C 1
ATOM 8367 O O . ALA C 1 175 ? 108.576 124.372 143.296 1.00 56.58 223 ALA C O 1
ATOM 8369 N N . PHE C 1 176 ? 108.391 124.028 145.517 1.00 59.28 224 PHE C N 1
ATOM 8370 C CA . PHE C 1 176 ? 108.649 122.598 145.425 1.00 61.32 224 PHE C CA 1
ATOM 8371 C C . PHE C 1 176 ? 107.351 121.854 145.138 1.00 65.88 224 PHE C C 1
ATOM 8372 O O . PHE C 1 176 ? 106.381 121.979 145.880 1.00 68.19 224 PHE C O 1
ATOM 8380 N N . SER C 1 177 ? 107.334 121.077 144.062 1.00 70.53 225 SER C N 1
ATOM 8381 C CA . SER C 1 177 ? 106.134 120.338 143.685 1.00 76.16 225 SER C CA 1
ATOM 8382 C C . SER C 1 177 ? 106.189 118.877 144.089 1.00 78.70 225 SER C C 1
ATOM 8383 O O . SER C 1 177 ? 105.323 118.397 144.809 1.00 80.49 225 SER C O 1
ATOM 8386 N N . ARG C 1 178 ? 107.209 118.179 143.604 1.00 82.46 226 ARG C N 1
ATOM 8387 C CA . ARG C 1 178 ? 107.394 116.759 143.881 1.00 85.62 226 ARG C CA 1
ATOM 8388 C C . ARG C 1 178 ? 107.231 116.483 145.373 1.00 86.27 226 ARG C C 1
ATOM 8389 O O . ARG C 1 178 ? 108.200 116.513 146.131 1.00 87.44 226 ARG C O 1
ATOM 8397 N N . LEU C 1 179 ? 105.991 116.208 145.777 1.00 86.46 227 LEU C N 1
ATOM 8398 C CA . LEU C 1 179 ? 105.646 115.952 147.172 1.00 85.97 227 LEU C CA 1
ATOM 8399 C C . LEU C 1 179 ? 104.265 115.290 147.187 1.00 88.30 227 LEU C C 1
ATOM 8400 O O . LEU C 1 179 ? 103.454 115.534 146.290 1.00 88.01 227 LEU C O 1
ATOM 8405 N N . ARG C 1 180 ? 104.007 114.450 148.192 1.00 91.26 228 ARG C N 1
ATOM 8406 C CA . ARG C 1 180 ? 102.722 113.753 148.315 1.00 93.35 228 ARG C CA 1
ATOM 8407 C C . ARG C 1 180 ? 101.618 114.650 148.872 1.00 94.02 228 ARG C C 1
ATOM 8408 O O . ARG C 1 180 ? 101.748 115.209 149.964 1.00 93.64 228 ARG C O 1
ATOM 8416 N N . ASN C 1 181 ? 100.529 114.773 148.118 1.00 95.45 229 ASN C N 1
ATOM 8417 C CA . ASN C 1 181 ? 99.381 115.585 148.526 1.00 97.29 229 ASN C CA 1
ATOM 8418 C C . ASN C 1 181 ? 99.727 117.068 148.675 1.00 96.42 229 ASN C C 1
ATOM 8419 O O . ASN C 1 181 ? 99.003 117.828 149.320 1.00 96.89 229 ASN C O 1
ATOM 8424 N N . GLU C 1 182 ? 100.840 117.466 148.071 1.00 95.23 230 GLU C N 1
ATOM 8425 C CA . GLU C 1 182 ? 101.314 118.847 148.116 1.00 93.43 230 GLU C CA 1
ATOM 8426 C C . GLU C 1 182 ? 102.055 119.131 146.823 1.00 91.47 230 GLU C C 1
ATOM 8427 O O . GLU C 1 182 ? 103.256 118.869 146.720 1.00 91.42 230 GLU C O 1
ATOM 8433 N N . ASN C 1 183 ? 101.341 119.656 145.833 1.00 88.89 231 ASN C N 1
ATOM 8434 C CA . ASN C 1 183 ? 101.967 119.946 144.555 1.00 85.95 231 ASN C CA 1
ATOM 8435 C C . ASN C 1 183 ? 102.230 121.421 144.324 1.00 81.69 231 ASN C C 1
ATOM 8436 O O . ASN C 1 183 ? 102.219 121.889 143.188 1.00 82.38 231 ASN C O 1
ATOM 8441 N N . LEU C 1 184 ? 102.490 122.148 145.405 1.00 76.20 232 LEU C N 1
ATOM 8442 C CA . LEU C 1 184 ? 102.772 123.568 145.303 1.00 70.85 232 LEU C CA 1
ATOM 8443 C C . LEU C 1 184 ? 103.084 124.112 146.683 1.00 67.87 232 LEU C C 1
ATOM 8444 O O . LEU C 1 184 ? 102.177 124.441 147.441 1.00 68.17 232 LEU C O 1
ATOM 8449 N N . VAL C 1 185 ? 104.373 124.197 146.999 1.00 64.06 233 VAL C N 1
ATOM 8450 C CA . VAL C 1 185 ? 104.828 124.699 148.289 1.00 59.58 233 VAL C CA 1
ATOM 8451 C C . VAL C 1 185 ? 106.085 125.543 148.143 1.00 57.68 233 VAL C C 1
ATOM 8452 O O . VAL C 1 185 ? 107.079 125.080 147.609 1.00 57.22 233 VAL C O 1
ATOM 8456 N N . VAL C 1 186 ? 106.030 126.774 148.636 1.00 55.33 234 VAL C N 1
ATOM 8457 C CA . VAL C 1 186 ? 107.167 127.683 148.593 1.00 52.49 234 VAL C CA 1
ATOM 8458 C C . VAL C 1 186 ? 107.870 127.610 149.949 1.00 54.39 234 VAL C C 1
ATOM 8459 O O . VAL C 1 186 ? 107.353 128.143 150.927 1.00 56.40 234 VAL C O 1
ATOM 8463 N N . VAL C 1 187 ? 109.038 126.967 150.011 1.00 53.85 235 VAL C N 1
ATOM 8464 C CA . VAL C 1 187 ? 109.786 126.835 151.269 1.00 51.91 235 VAL C CA 1
ATOM 8465 C C . VAL C 1 187 ? 111.006 127.763 151.357 1.00 55.71 235 VAL C C 1
ATOM 8466 O O . VAL C 1 187 ? 112.001 127.557 150.669 1.00 57.40 235 VAL C O 1
ATOM 8470 N N . PRO C 1 188 ? 110.958 128.775 152.235 1.00 57.17 236 PRO C N 1
ATOM 8471 C CA . PRO C 1 188 ? 112.028 129.750 152.439 1.00 58.02 236 PRO C CA 1
ATOM 8472 C C . PRO C 1 188 ? 113.520 129.423 152.341 1.00 60.72 236 PRO C C 1
ATOM 8473 O O . PRO C 1 188 ? 114.159 129.804 151.352 1.00 64.97 236 PRO C O 1
ATOM 8477 N N . MET C 1 189 ? 114.120 128.760 153.319 1.00 59.58 237 MET C N 1
ATOM 8478 C CA . MET C 1 189 ? 115.564 128.536 153.180 1.00 58.10 237 MET C CA 1
ATOM 8479 C C . MET C 1 189 ? 115.896 127.485 152.126 1.00 57.60 237 MET C C 1
ATOM 8480 O O . MET C 1 189 ? 116.919 127.563 151.438 1.00 56.72 237 MET C O 1
ATOM 8485 N N . ALA C 1 190 ? 115.002 126.516 151.989 1.00 57.16 238 ALA C N 1
ATOM 8486 C CA . ALA C 1 190 ? 115.185 125.429 151.049 1.00 56.20 238 ALA C CA 1
ATOM 8487 C C . ALA C 1 190 ? 115.276 125.871 149.588 1.00 56.22 238 ALA C C 1
ATOM 8488 O O . ALA C 1 190 ? 116.085 125.324 148.834 1.00 57.10 238 ALA C O 1
ATOM 8490 N N . ASP C 1 191 ? 114.468 126.846 149.175 1.00 53.35 239 ASP C N 1
ATOM 8491 C CA . ASP C 1 191 ? 114.516 127.236 147.773 1.00 50.48 239 ASP C CA 1
ATOM 8492 C C . ASP C 1 191 ? 115.735 128.054 147.370 1.00 51.54 239 ASP C C 1
ATOM 8493 O O . ASP C 1 191 ? 115.709 128.747 146.356 1.00 52.17 239 ASP C O 1
ATOM 8498 N N . LEU C 1 192 ? 116.805 127.962 148.157 1.00 51.91 240 LEU C N 1
ATOM 8499 C CA . LEU C 1 192 ? 118.057 128.649 147.839 1.00 52.32 240 LEU C CA 1
ATOM 8500 C C . LEU C 1 192 ? 118.995 127.680 147.106 1.00 51.76 240 LEU C C 1
ATOM 8501 O O . LEU C 1 192 ? 119.951 128.097 146.451 1.00 52.10 240 LEU C O 1
ATOM 8506 N N . ILE C 1 193 ? 118.698 126.388 147.219 1.00 50.98 241 ILE C N 1
ATOM 8507 C CA . ILE C 1 193 ? 119.486 125.337 146.581 1.00 50.29 241 ILE C CA 1
ATOM 8508 C C . ILE C 1 193 ? 119.373 125.409 145.048 1.00 50.02 241 ILE C C 1
ATOM 8509 O O . ILE C 1 193 ? 118.281 125.613 144.500 1.00 49.31 241 ILE C O 1
ATOM 8514 N N . ASN C 1 194 ? 120.503 125.252 144.355 1.00 48.34 242 ASN C N 1
ATOM 8515 C CA . ASN C 1 194 ? 120.498 125.328 142.899 1.00 47.00 242 ASN C CA 1
ATOM 8516 C C . ASN C 1 194 ? 120.540 123.977 142.196 1.00 46.89 242 ASN C C 1
ATOM 8517 O O . ASN C 1 194 ? 120.738 122.942 142.824 1.00 46.21 242 ASN C O 1
ATOM 8522 N N . HIS C 1 195 ? 120.342 124.002 140.885 1.00 47.21 243 HIS C N 1
ATOM 8523 C CA . HIS C 1 195 ? 120.328 122.795 140.075 1.00 48.69 243 HIS C CA 1
ATOM 8524 C C . HIS C 1 195 ? 121.693 122.455 139.460 1.00 49.64 243 HIS C C 1
ATOM 8525 O O . HIS C 1 195 ? 122.475 123.345 139.116 1.00 48.66 243 HIS C O 1
ATOM 8532 N N . SER C 1 196 ? 121.973 121.157 139.339 1.00 48.11 244 SER C N 1
ATOM 8533 C CA . SER C 1 196 ? 123.211 120.676 138.729 1.00 46.78 244 SER C CA 1
ATOM 8534 C C . SER C 1 196 ? 122.980 119.328 138.057 1.00 47.69 244 SER C C 1
ATOM 8535 O O . SER C 1 196 ? 122.501 118.378 138.686 1.00 47.10 244 SER C O 1
ATOM 8538 N N . ALA C 1 197 ? 123.323 119.246 136.774 1.00 47.26 245 ALA C N 1
ATOM 8539 C CA . ALA C 1 197 ? 123.140 118.011 136.028 1.00 45.90 245 ALA C CA 1
ATOM 8540 C C . ALA C 1 197 ? 123.953 116.861 136.648 1.00 45.24 245 ALA C C 1
ATOM 8541 O O . ALA C 1 197 ? 123.802 115.703 136.260 1.00 44.58 245 ALA C O 1
ATOM 8543 N N . GLY C 1 198 ? 124.798 117.197 137.620 1.00 44.97 246 GLY C N 1
ATOM 8544 C CA . GLY C 1 198 ? 125.619 116.203 138.278 1.00 46.22 246 GLY C CA 1
ATOM 8545 C C . GLY C 1 198 ? 124.795 115.323 139.195 1.00 49.33 246 GLY C C 1
ATOM 8546 O O . GLY C 1 198 ? 125.266 114.293 139.682 1.00 49.68 246 GLY C O 1
ATOM 8547 N N . VAL C 1 199 ? 123.561 115.744 139.448 1.00 49.77 247 VAL C N 1
ATOM 8548 C CA . VAL C 1 199 ? 122.660 114.993 140.293 1.00 49.74 247 VAL C CA 1
ATOM 8549 C C . VAL C 1 199 ? 121.772 114.228 139.337 1.00 51.87 247 VAL C C 1
ATOM 8550 O O . VAL C 1 199 ? 121.016 114.826 138.591 1.00 52.61 247 VAL C O 1
ATOM 8554 N N . THR C 1 200 ? 121.841 112.907 139.364 1.00 55.02 248 THR C N 1
ATOM 8555 C CA . THR C 1 200 ? 121.042 112.144 138.432 1.00 61.71 248 THR C CA 1
ATOM 8556 C C . THR C 1 200 ? 120.132 111.081 139.045 1.00 66.93 248 THR C C 1
ATOM 8557 O O . THR C 1 200 ? 120.238 109.903 138.721 1.00 69.25 248 THR C O 1
ATOM 8561 N N . THR C 1 201 ? 119.214 111.498 139.908 1.00 72.56 249 THR C N 1
ATOM 8562 C CA . THR C 1 201 ? 118.314 110.553 140.565 1.00 78.04 249 THR C CA 1
ATOM 8563 C C . THR C 1 201 ? 116.919 111.122 140.819 1.00 82.66 249 THR C C 1
ATOM 8564 O O . THR C 1 201 ? 115.896 110.462 140.567 1.00 81.78 249 THR C O 1
ATOM 8568 N N . GLU C 1 202 ? 116.915 112.357 141.332 1.00 88.75 250 GLU C N 1
ATOM 8569 C CA . GLU C 1 202 ? 115.718 113.122 141.715 1.00 93.00 250 GLU C CA 1
ATOM 8570 C C . GLU C 1 202 ? 114.803 112.321 142.648 1.00 93.15 250 GLU C C 1
ATOM 8571 O O . GLU C 1 202 ? 113.575 112.337 142.522 1.00 94.06 250 GLU C O 1
ATOM 8577 N N . ASP C 1 203 ? 115.422 111.604 143.579 1.00 92.25 251 ASP C N 1
ATOM 8578 C CA . ASP C 1 203 ? 114.674 110.830 144.550 1.00 91.47 251 ASP C CA 1
ATOM 8579 C C . ASP C 1 203 ? 114.153 111.830 145.559 1.00 90.56 251 ASP C C 1
ATOM 8580 O O . ASP C 1 203 ? 114.078 111.543 146.754 1.00 91.22 251 ASP C O 1
ATOM 8585 N N . HIS C 1 204 ? 113.802 113.011 145.057 1.00 88.35 252 HIS C N 1
ATOM 8586 C CA . HIS C 1 204 ? 113.289 114.081 145.889 1.00 85.98 252 HIS C CA 1
ATOM 8587 C C . HIS C 1 204 ? 114.300 114.262 147.017 1.00 82.47 252 HIS C C 1
ATOM 8588 O O . HIS C 1 204 ? 114.324 113.488 147.974 1.00 81.81 252 HIS C O 1
ATOM 8595 N N . ALA C 1 205 ? 115.158 115.264 146.902 1.00 77.60 253 ALA C N 1
ATOM 8596 C CA . ALA C 1 205 ? 116.134 115.498 147.953 1.00 73.02 253 ALA C CA 1
ATOM 8597 C C . ALA C 1 205 ? 115.402 115.997 149.193 1.00 70.24 253 ALA C C 1
ATOM 8598 O O . ALA C 1 205 ? 115.983 116.125 150.272 1.00 68.86 253 ALA C O 1
ATOM 8600 N N . TYR C 1 206 ? 114.110 116.259 149.031 1.00 68.36 254 TYR C N 1
ATOM 8601 C CA . TYR C 1 206 ? 113.297 116.791 150.118 1.00 67.67 254 TYR C CA 1
ATOM 8602 C C . TYR C 1 206 ? 112.006 116.032 150.389 1.00 66.89 254 TYR C C 1
ATOM 8603 O O . TYR C 1 206 ? 111.338 115.556 149.469 1.00 65.26 254 TYR C O 1
ATOM 8612 N N . GLU C 1 207 ? 111.653 115.942 151.667 1.00 67.87 255 GLU C N 1
ATOM 8613 C CA . GLU C 1 207 ? 110.429 115.258 152.089 1.00 68.29 255 GLU C CA 1
ATOM 8614 C C . GLU C 1 207 ? 109.826 115.968 153.291 1.00 67.86 255 GLU C C 1
ATOM 8615 O O . GLU C 1 207 ? 110.510 116.701 154.020 1.00 66.97 255 GLU C O 1
ATOM 8621 N N . VAL C 1 208 ? 108.536 115.748 153.496 1.00 68.33 256 VAL C N 1
ATOM 8622 C CA . VAL C 1 208 ? 107.860 116.329 154.642 1.00 67.88 256 VAL C CA 1
ATOM 8623 C C . VAL C 1 208 ? 107.897 115.236 155.682 1.00 67.81 256 VAL C C 1
ATOM 8624 O O . VAL C 1 208 ? 107.401 114.132 155.448 1.00 66.74 256 VAL C O 1
ATOM 8628 N N . LYS C 1 209 ? 108.513 115.526 156.816 1.00 68.24 257 LYS C N 1
ATOM 8629 C CA . LYS C 1 209 ? 108.588 114.540 157.871 1.00 70.27 257 LYS C CA 1
ATOM 8630 C C . LYS C 1 209 ? 107.920 115.119 159.115 1.00 70.87 257 LYS C C 1
ATOM 8631 O O . LYS C 1 209 ? 108.117 116.291 159.461 1.00 69.64 257 LYS C O 1
ATOM 8637 N N . GLY C 1 210 ? 107.099 114.295 159.757 1.00 71.26 258 GLY C N 1
ATOM 8638 C CA . GLY C 1 210 ? 106.396 114.725 160.949 1.00 72.83 258 GLY C CA 1
ATOM 8639 C C . GLY C 1 210 ? 107.278 114.644 162.177 1.00 73.00 258 GLY C C 1
ATOM 8640 O O . GLY C 1 210 ? 108.482 114.413 162.072 1.00 74.48 258 GLY C O 1
ATOM 8641 N N . ALA C 1 211 ? 106.681 114.837 163.346 1.00 71.86 259 ALA C N 1
ATOM 8642 C CA . ALA C 1 211 ? 107.423 114.783 164.593 1.00 70.61 259 ALA C CA 1
ATOM 8643 C C . ALA C 1 211 ? 106.452 114.811 165.764 1.00 70.44 259 ALA C C 1
ATOM 8644 O O . ALA C 1 211 ? 105.271 115.117 165.593 1.00 71.47 259 ALA C O 1
ATOM 8646 N N . ALA C 1 212 ? 106.953 114.477 166.948 1.00 70.21 260 ALA C N 1
ATOM 8647 C CA . ALA C 1 212 ? 106.149 114.485 168.171 1.00 70.24 260 ALA C CA 1
ATOM 8648 C C . ALA C 1 212 ? 104.804 113.773 168.036 1.00 69.48 260 ALA C C 1
ATOM 8649 O O . ALA C 1 212 ? 104.734 112.588 167.687 1.00 69.70 260 ALA C O 1
ATOM 8651 N N . GLY C 1 213 ? 103.734 114.509 168.327 1.00 68.06 261 GLY C N 1
ATOM 8652 C CA . GLY C 1 213 ? 102.397 113.951 168.247 1.00 66.70 261 GLY C CA 1
ATOM 8653 C C . GLY C 1 213 ? 101.820 113.913 166.845 1.00 64.70 261 GLY C C 1
ATOM 8654 O O . GLY C 1 213 ? 100.624 113.685 166.682 1.00 66.96 261 GLY C O 1
ATOM 8655 N N . LEU C 1 214 ? 102.663 114.138 165.838 1.00 61.58 262 LEU C N 1
ATOM 8656 C CA . LEU C 1 214 ? 102.246 114.122 164.436 1.00 56.63 262 LEU C CA 1
ATOM 8657 C C . LEU C 1 214 ? 101.211 115.179 164.097 1.00 53.47 262 LEU C C 1
ATOM 8658 O O . LEU C 1 214 ? 100.332 114.943 163.279 1.00 51.40 262 LEU C O 1
ATOM 8663 N N . PHE C 1 215 ? 101.313 116.342 164.730 1.00 52.39 263 PHE C N 1
ATOM 8664 C CA . PHE C 1 215 ? 100.370 117.423 164.471 1.00 52.78 263 PHE C CA 1
ATOM 8665 C C . PHE C 1 215 ? 100.752 118.267 163.265 1.00 53.85 263 PHE C C 1
ATOM 8666 O O . PHE C 1 215 ? 101.927 118.409 162.930 1.00 51.94 263 PHE C O 1
ATOM 8674 N N . SER C 1 216 ? 99.738 118.831 162.624 1.00 56.18 264 SER C N 1
ATOM 8675 C CA . SER C 1 216 ? 99.931 119.685 161.467 1.00 58.93 264 SER C CA 1
ATOM 8676 C C . SER C 1 216 ? 101.137 120.600 161.682 1.00 60.68 264 SER C C 1
ATOM 8677 O O . SER C 1 216 ? 102.083 120.594 160.901 1.00 61.20 264 SER C O 1
ATOM 8680 N N . TRP C 1 217 ? 101.096 121.361 162.770 1.00 62.37 265 TRP C N 1
ATOM 8681 C CA . TRP C 1 217 ? 102.146 122.312 163.123 1.00 64.85 265 TRP C CA 1
ATOM 8682 C C . TRP C 1 217 ? 103.496 121.699 163.520 1.00 67.58 265 TRP C C 1
ATOM 8683 O O . TRP C 1 217 ? 104.419 122.425 163.897 1.00 68.71 265 TRP C O 1
ATOM 8694 N N . ASP C 1 218 ? 103.615 120.377 163.456 1.00 69.74 266 ASP C N 1
ATOM 8695 C CA . ASP C 1 218 ? 104.872 119.714 163.804 1.00 71.40 266 ASP C CA 1
ATOM 8696 C C . ASP C 1 218 ? 105.593 119.238 162.544 1.00 71.53 266 ASP C C 1
ATOM 8697 O O . ASP C 1 218 ? 106.775 118.887 162.580 1.00 71.97 266 ASP C O 1
ATOM 8702 N N . TYR C 1 219 ? 104.864 119.221 161.434 1.00 70.29 267 TYR C N 1
ATOM 8703 C CA . TYR C 1 219 ? 105.412 118.786 160.166 1.00 69.03 267 TYR C CA 1
ATOM 8704 C C . TYR C 1 219 ? 106.361 119.824 159.604 1.00 69.03 267 TYR C C 1
ATOM 8705 O O . TYR C 1 219 ? 106.072 121.019 159.642 1.00 69.69 267 TYR C O 1
ATOM 8714 N N . LEU C 1 220 ? 107.505 119.372 159.099 1.00 67.81 268 LEU C N 1
ATOM 8715 C CA . LEU C 1 220 ? 108.466 120.288 158.506 1.00 66.35 268 LEU C CA 1
ATOM 8716 C C . LEU C 1 220 ? 109.034 119.765 157.193 1.00 65.64 268 LEU C C 1
ATOM 8717 O O . LEU C 1 220 ? 108.932 118.569 156.883 1.00 66.38 268 LEU C O 1
ATOM 8722 N N . PHE C 1 221 ? 109.595 120.694 156.416 1.00 64.59 269 PHE C N 1
ATOM 8723 C CA . PHE C 1 221 ? 110.194 120.430 155.103 1.00 62.20 269 PHE C CA 1
ATOM 8724 C C . PHE C 1 221 ? 111.625 120.001 155.350 1.00 60.82 269 PHE C C 1
ATOM 8725 O O . PHE C 1 221 ? 112.434 120.792 155.831 1.00 59.93 269 PHE C O 1
ATOM 8733 N N . SER C 1 222 ? 111.924 118.745 155.040 1.00 60.92 270 SER C N 1
ATOM 8734 C CA . SER C 1 222 ? 113.261 118.212 155.244 1.00 62.11 270 SER C CA 1
ATOM 8735 C C . SER C 1 222 ? 113.990 118.031 153.911 1.00 62.89 270 SER C C 1
ATOM 8736 O O . SER C 1 222 ? 113.528 117.308 153.014 1.00 62.30 270 SER C O 1
ATOM 8739 N N . LEU C 1 223 ? 115.134 118.697 153.793 1.00 62.06 271 LEU C N 1
ATOM 8740 C CA . LEU C 1 223 ? 115.942 118.638 152.585 1.00 61.19 271 LEU C CA 1
ATOM 8741 C C . LEU C 1 223 ? 117.310 118.055 152.868 1.00 60.28 271 LEU C C 1
ATOM 8742 O O . LEU C 1 223 ? 118.018 118.517 153.764 1.00 58.30 271 LEU C O 1
ATOM 8747 N N . LYS C 1 224 ? 117.686 117.044 152.094 1.00 59.14 272 LYS C N 1
ATOM 8748 C CA . LYS C 1 224 ? 118.992 116.432 152.266 1.00 59.63 272 LYS C CA 1
ATOM 8749 C C . LYS C 1 224 ? 119.815 116.559 150.984 1.00 57.29 272 LYS C C 1
ATOM 8750 O O . LYS C 1 224 ? 119.258 116.640 149.892 1.00 56.97 272 LYS C O 1
ATOM 8756 N N . SER C 1 225 ? 121.137 116.608 151.129 1.00 55.78 273 SER C N 1
ATOM 8757 C CA . SER C 1 225 ? 122.027 116.723 149.977 1.00 55.26 273 SER C CA 1
ATOM 8758 C C . SER C 1 225 ? 122.157 115.392 149.252 1.00 55.70 273 SER C C 1
ATOM 8759 O O . SER C 1 225 ? 122.671 114.422 149.811 1.00 55.28 273 SER C O 1
ATOM 8762 N N . PRO C 1 226 ? 121.707 115.330 147.988 1.00 55.93 274 PRO C N 1
ATOM 8763 C CA . PRO C 1 226 ? 121.799 114.079 147.235 1.00 55.88 274 PRO C CA 1
ATOM 8764 C C . PRO C 1 226 ? 123.229 113.615 146.936 1.00 56.01 274 PRO C C 1
ATOM 8765 O O . PRO C 1 226 ? 123.440 112.472 146.538 1.00 57.41 274 PRO C O 1
ATOM 8769 N N . LEU C 1 227 ? 124.212 114.485 147.141 1.00 54.69 275 LEU C N 1
ATOM 8770 C CA . LEU C 1 227 ? 125.605 114.116 146.890 1.00 54.00 275 LEU C CA 1
ATOM 8771 C C . LEU C 1 227 ? 126.529 114.523 148.024 1.00 54.98 275 LEU C C 1
ATOM 8772 O O . LEU C 1 227 ? 126.188 115.368 148.853 1.00 54.26 275 LEU C O 1
ATOM 8777 N N . SER C 1 228 ? 127.714 113.922 148.044 1.00 55.12 276 SER C N 1
ATOM 8778 C CA . SER C 1 228 ? 128.703 114.272 149.044 1.00 55.96 276 SER C CA 1
ATOM 8779 C C . SER C 1 228 ? 129.238 115.593 148.529 1.00 54.38 276 SER C C 1
ATOM 8780 O O . SER C 1 228 ? 129.288 115.803 147.331 1.00 57.09 276 SER C O 1
ATOM 8783 N N . VAL C 1 229 ? 129.638 116.478 149.423 1.00 52.56 277 VAL C N 1
ATOM 8784 C CA . VAL C 1 229 ? 130.134 117.780 149.020 1.00 51.46 277 VAL C CA 1
ATOM 8785 C C . VAL C 1 229 ? 131.164 118.210 150.040 1.00 52.30 277 VAL C C 1
ATOM 8786 O O . VAL C 1 229 ? 130.854 118.301 151.218 1.00 54.82 277 VAL C O 1
ATOM 8790 N N . LYS C 1 230 ? 132.387 118.467 149.610 1.00 51.81 278 LYS C N 1
ATOM 8791 C CA . LYS C 1 230 ? 133.398 118.905 150.555 1.00 53.28 278 LYS C CA 1
ATOM 8792 C C . LYS C 1 230 ? 133.113 120.335 151.022 1.00 51.32 278 LYS C C 1
ATOM 8793 O O . LYS C 1 230 ? 132.383 121.089 150.373 1.00 48.66 278 LYS C O 1
ATOM 8799 N N . ALA C 1 231 ? 133.682 120.694 152.164 1.00 49.67 279 ALA C N 1
ATOM 8800 C CA . ALA C 1 231 ? 133.479 122.009 152.733 1.00 50.58 279 ALA C CA 1
ATOM 8801 C C . ALA C 1 231 ? 133.816 123.111 151.744 1.00 51.22 279 ALA C C 1
ATOM 8802 O O . ALA C 1 231 ? 134.919 123.151 151.199 1.00 53.59 279 ALA C O 1
ATOM 8804 N N . GLY C 1 232 ? 132.868 124.005 151.507 1.00 49.97 280 GLY C N 1
ATOM 8805 C CA . GLY C 1 232 ? 133.143 125.105 150.603 1.00 51.25 280 GLY C CA 1
ATOM 8806 C C . GLY C 1 232 ? 132.536 124.971 149.223 1.00 51.39 280 GLY C C 1
ATOM 8807 O O . GLY C 1 232 ? 132.439 125.959 148.486 1.00 49.49 280 GLY C O 1
ATOM 8808 N N . GLU C 1 233 ? 132.142 123.756 148.862 1.00 50.20 281 GLU C N 1
ATOM 8809 C CA . GLU C 1 233 ? 131.540 123.531 147.561 1.00 52.06 281 GLU C CA 1
ATOM 8810 C C . GLU C 1 233 ? 130.032 123.777 147.705 1.00 52.67 281 GLU C C 1
ATOM 8811 O O . GLU C 1 233 ? 129.516 123.815 148.819 1.00 55.11 281 GLU C O 1
ATOM 8817 N N . GLN C 1 234 ? 129.336 123.976 146.588 1.00 51.70 282 GLN C N 1
ATOM 8818 C CA . GLN C 1 234 ? 127.900 124.234 146.605 1.00 48.64 282 GLN C CA 1
ATOM 8819 C C . GLN C 1 234 ? 127.115 122.932 146.687 1.00 47.91 282 GLN C C 1
ATOM 8820 O O . GLN C 1 234 ? 127.570 121.896 146.216 1.00 48.30 282 GLN C O 1
ATOM 8826 N N . VAL C 1 235 ? 125.935 122.990 147.292 1.00 48.19 283 VAL C N 1
ATOM 8827 C CA . VAL C 1 235 ? 125.082 121.818 147.431 1.00 47.43 283 VAL C CA 1
ATOM 8828 C C . VAL C 1 235 ? 123.970 121.929 146.392 1.00 46.90 283 VAL C C 1
ATOM 8829 O O . VAL 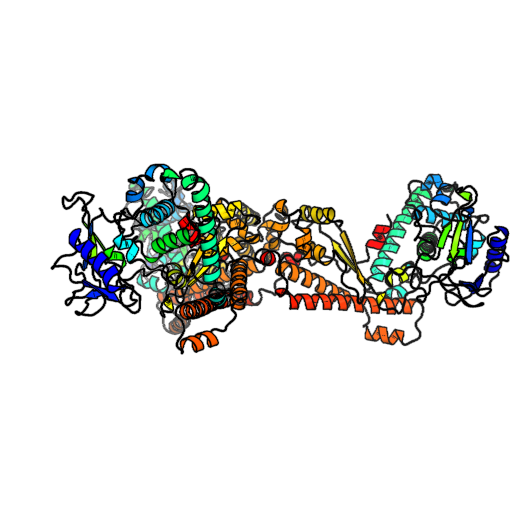C 1 235 ? 123.212 122.891 146.379 1.00 45.05 283 VAL C O 1
ATOM 8833 N N . TYR C 1 236 ? 123.871 120.946 145.508 1.00 47.52 284 TYR C N 1
ATOM 8834 C CA . TYR C 1 236 ? 122.854 121.003 144.468 1.00 46.79 284 TYR C CA 1
ATOM 8835 C C . TYR C 1 236 ? 121.870 119.879 144.638 1.00 45.92 284 TYR C C 1
ATOM 8836 O O . TYR C 1 236 ? 122.056 119.000 145.470 1.00 45.37 284 TYR C O 1
ATOM 8845 N N . ILE C 1 237 ? 120.818 119.936 143.831 1.00 45.53 285 ILE C N 1
ATOM 8846 C CA . ILE C 1 237 ? 119.814 118.901 143.773 1.00 46.48 285 ILE C CA 1
ATOM 8847 C C . ILE C 1 237 ? 119.395 118.919 142.314 1.00 46.97 285 ILE C C 1
ATOM 8848 O O . ILE C 1 237 ? 119.812 119.808 141.561 1.00 47.36 285 ILE C O 1
ATOM 8853 N N . GLN C 1 238 ? 118.597 117.933 141.917 1.00 46.08 286 GLN C N 1
ATOM 8854 C CA . GLN C 1 238 ? 118.089 117.837 140.552 1.00 44.95 286 GLN C CA 1
ATOM 8855 C C . GLN C 1 238 ? 116.673 118.410 140.548 1.00 43.80 286 GLN C C 1
ATOM 8856 O O . GLN C 1 238 ? 115.776 117.842 141.158 1.00 45.60 286 GLN C O 1
ATOM 8862 N N . TYR C 1 239 ? 116.468 119.528 139.866 1.00 40.76 287 TYR C N 1
ATOM 8863 C CA . TYR C 1 239 ? 115.148 120.122 139.833 1.00 39.91 287 TYR C CA 1
ATOM 8864 C C . TYR C 1 239 ? 114.101 119.230 139.188 1.00 43.71 287 TYR C C 1
ATOM 8865 O O . TYR C 1 239 ? 112.947 119.232 139.620 1.00 47.33 287 TYR C O 1
ATOM 8874 N N . ASP C 1 240 ? 114.487 118.462 138.171 1.00 43.55 288 ASP C N 1
ATOM 8875 C CA . ASP C 1 240 ? 113.522 117.608 137.486 1.00 45.21 288 ASP C CA 1
ATOM 8876 C C . ASP C 1 240 ? 114.152 116.911 136.282 1.00 47.09 288 ASP C C 1
ATOM 8877 O O . ASP C 1 240 ? 114.450 117.556 135.276 1.00 48.67 288 ASP C O 1
ATOM 8882 N N . LEU C 1 241 ? 114.338 115.599 136.370 1.00 46.89 289 LEU C N 1
ATOM 8883 C CA . LEU C 1 241 ? 114.949 114.847 135.277 1.00 47.87 289 LEU C CA 1
ATOM 8884 C C . LEU C 1 241 ? 114.120 114.768 134.011 1.00 47.55 289 LEU C C 1
ATOM 8885 O O . LEU C 1 241 ? 114.668 114.611 132.924 1.00 50.01 289 LEU C O 1
ATOM 8890 N N . ASN C 1 242 ? 112.805 114.876 134.143 1.00 48.10 290 ASN C N 1
ATOM 8891 C CA . ASN C 1 242 ? 111.931 114.752 132.989 1.00 46.63 290 ASN C CA 1
ATOM 8892 C C . ASN C 1 242 ? 111.578 116.034 132.230 1.00 46.38 290 ASN C C 1
ATOM 8893 O O . ASN C 1 242 ? 110.921 115.978 131.191 1.00 45.39 290 ASN C O 1
ATOM 8898 N N . LYS C 1 243 ? 112.006 117.191 132.719 1.00 45.30 291 LYS C N 1
ATOM 8899 C CA . LYS C 1 243 ? 111.678 118.419 132.007 1.00 43.86 291 LYS C CA 1
ATOM 8900 C C . LYS C 1 243 ? 112.571 118.595 130.803 1.00 41.43 291 LYS C C 1
ATOM 8901 O O . LYS C 1 243 ? 113.727 118.188 130.810 1.00 42.75 291 LYS C O 1
ATOM 8907 N N . SER C 1 244 ? 112.017 119.206 129.768 1.00 41.10 292 SER C N 1
ATOM 8908 C CA . SER C 1 244 ? 112.766 119.475 128.555 1.00 42.52 292 SER C CA 1
ATOM 8909 C C . SER C 1 244 ? 113.507 120.776 128.770 1.00 43.16 292 SER C C 1
ATOM 8910 O O . SER C 1 244 ? 113.254 121.490 129.749 1.00 42.71 292 SER C O 1
ATOM 8913 N N . ASN C 1 245 ? 114.421 121.083 127.857 1.00 43.20 293 ASN C N 1
ATOM 8914 C CA . ASN C 1 245 ? 115.154 122.327 127.960 1.00 44.87 293 ASN C CA 1
ATOM 8915 C C . ASN C 1 245 ? 114.148 123.476 127.905 1.00 45.78 293 ASN C C 1
ATOM 8916 O O . ASN C 1 245 ? 114.312 124.485 128.591 1.00 45.63 293 ASN C O 1
ATOM 8921 N N . ALA C 1 246 ? 113.092 123.303 127.113 1.00 46.38 294 ALA C N 1
ATOM 8922 C CA . ALA C 1 246 ? 112.043 124.313 126.992 1.00 46.71 294 ALA C CA 1
ATOM 8923 C C . ALA C 1 246 ? 111.423 124.574 128.354 1.00 46.58 294 ALA C C 1
ATOM 8924 O O . ALA C 1 246 ? 111.272 125.721 128.776 1.00 47.69 294 ALA C O 1
ATOM 8926 N N . GLU C 1 247 ? 111.064 123.507 129.048 1.00 45.80 295 GLU C N 1
ATOM 8927 C CA . GLU C 1 247 ? 110.458 123.675 130.353 1.00 46.43 295 GLU C CA 1
ATOM 8928 C C . GLU C 1 247 ? 111.438 124.369 131.287 1.00 46.57 295 GLU C C 1
ATOM 8929 O O . GLU C 1 247 ? 111.068 125.327 131.968 1.00 48.54 295 GLU C O 1
ATOM 8935 N N . LEU C 1 248 ? 112.688 123.911 131.306 1.00 44.85 296 LEU C N 1
ATOM 8936 C CA . LEU C 1 248 ? 113.681 124.528 132.178 1.00 43.01 296 LEU C CA 1
ATOM 8937 C C . LEU C 1 248 ? 113.845 126.019 131.847 1.00 43.51 296 LEU C C 1
ATOM 8938 O O . LEU C 1 248 ? 114.021 126.845 132.736 1.00 41.58 296 LEU C O 1
ATOM 8943 N N . ALA C 1 249 ? 113.775 126.360 130.565 1.00 42.95 297 ALA C N 1
ATOM 8944 C CA . ALA C 1 249 ? 113.922 127.740 130.145 1.00 42.60 297 ALA C CA 1
ATOM 8945 C C . ALA C 1 249 ? 112.751 128.579 130.674 1.00 43.32 297 ALA C C 1
ATOM 8946 O O . ALA C 1 249 ? 112.947 129.666 131.228 1.00 42.64 297 ALA C O 1
ATOM 8948 N N . LEU C 1 250 ? 111.540 128.062 130.509 1.00 42.64 298 LEU C N 1
ATOM 8949 C CA . LEU C 1 250 ? 110.351 128.759 130.957 1.00 44.69 298 LEU C CA 1
ATOM 8950 C C . LEU C 1 250 ? 110.194 128.784 132.478 1.00 46.40 298 LEU C C 1
ATOM 8951 O O . LEU C 1 250 ? 109.953 129.836 133.057 1.00 46.42 298 LEU C O 1
ATOM 8956 N N . ASP C 1 251 ? 110.336 127.635 133.134 1.00 49.34 299 ASP C N 1
ATOM 8957 C CA . ASP C 1 251 ? 110.183 127.587 134.586 1.00 49.70 299 ASP C CA 1
ATOM 8958 C C . ASP C 1 251 ? 111.318 128.278 135.320 1.00 49.91 299 ASP C C 1
ATOM 8959 O O . ASP C 1 251 ? 111.084 129.031 136.270 1.00 52.10 299 ASP C O 1
ATOM 8964 N N . TYR C 1 252 ? 112.549 128.018 134.903 1.00 49.07 300 TYR C N 1
ATOM 8965 C CA . TYR C 1 252 ? 113.700 128.640 135.554 1.00 49.08 300 TYR C CA 1
ATOM 8966 C C . TYR C 1 252 ? 114.460 129.422 134.501 1.00 50.48 300 TYR C C 1
ATOM 8967 O O . TYR C 1 252 ? 114.078 129.451 133.330 1.00 52.14 300 TYR C O 1
ATOM 8976 N N . GLY C 1 253 ? 115.534 130.081 134.879 1.00 51.57 301 GLY C N 1
ATOM 8977 C CA . GLY C 1 253 ? 116.217 130.846 133.847 1.00 52.76 301 GLY C CA 1
ATOM 8978 C C . GLY C 1 253 ? 117.395 130.148 133.212 1.00 51.35 301 GLY C C 1
ATOM 8979 O O . GLY C 1 253 ? 118.446 130.766 133.028 1.00 53.53 301 GLY C O 1
ATOM 8980 N N . PHE C 1 254 ? 117.238 128.879 132.851 1.00 49.22 302 PHE C N 1
ATOM 8981 C CA . PHE C 1 254 ? 118.372 128.182 132.279 1.00 47.39 302 PHE C CA 1
ATOM 8982 C C . PHE C 1 254 ? 118.017 126.924 131.525 1.00 46.51 302 PHE C C 1
ATOM 8983 O O . PHE C 1 254 ? 116.873 126.463 131.574 1.00 45.40 302 PHE C O 1
ATOM 8991 N N . ILE C 1 255 ? 119.017 126.398 130.813 1.00 44.85 303 ILE C N 1
ATOM 8992 C CA . ILE C 1 255 ? 118.892 125.171 130.041 1.00 43.92 303 ILE C CA 1
ATOM 8993 C C . ILE C 1 255 ? 120.179 124.369 130.209 1.00 44.13 303 ILE C C 1
ATOM 8994 O O . ILE C 1 255 ? 121.117 124.824 130.858 1.00 42.73 303 ILE C O 1
ATOM 8999 N N . GLU C 1 256 ? 120.216 123.182 129.614 1.00 44.87 304 GLU C N 1
ATOM 9000 C CA . GLU C 1 256 ? 121.384 122.313 129.694 1.00 47.26 304 GLU C CA 1
ATOM 9001 C C . GLU C 1 256 ? 121.936 121.958 128.321 1.00 48.37 304 GLU C C 1
ATOM 9002 O O . GLU C 1 256 ? 121.201 121.950 127.332 1.00 49.93 304 GLU C O 1
ATOM 9008 N N . PRO C 1 257 ? 123.241 121.647 128.252 1.00 50.12 305 PRO C N 1
ATOM 9009 C CA . PRO C 1 257 ? 123.954 121.273 127.033 1.00 48.71 305 PRO C CA 1
ATOM 9010 C C . PRO C 1 257 ? 123.529 119.878 126.607 1.00 50.30 305 PRO C C 1
ATOM 9011 O O . PRO C 1 257 ? 123.598 119.519 125.427 1.00 53.15 305 PRO C O 1
ATOM 9015 N N . ASN C 1 258 ? 123.098 119.092 127.586 1.00 49.22 306 ASN C N 1
ATOM 9016 C CA . ASN C 1 258 ? 122.654 117.734 127.344 1.00 48.51 306 ASN C CA 1
ATOM 9017 C C . ASN C 1 258 ? 121.590 117.711 126.243 1.00 49.58 306 ASN C C 1
ATOM 9018 O O . ASN C 1 258 ? 120.452 118.140 126.439 1.00 47.86 306 ASN C O 1
ATOM 9023 N N . GLU C 1 259 ? 121.963 117.194 125.081 1.00 50.85 307 GLU C N 1
ATOM 9024 C CA . GLU C 1 259 ? 121.036 117.134 123.962 1.00 52.79 307 GLU C CA 1
ATOM 9025 C C . GLU C 1 259 ? 119.802 116.267 124.238 1.00 51.23 307 GLU C C 1
ATOM 9026 O O . GLU C 1 259 ? 118.799 116.367 123.533 1.00 48.42 307 GLU C O 1
ATOM 9032 N N . ASN C 1 260 ? 119.865 115.427 125.265 1.00 50.76 308 ASN C N 1
ATOM 9033 C CA . ASN C 1 260 ? 118.726 114.578 125.589 1.00 52.31 308 ASN C CA 1
ATOM 9034 C C . ASN C 1 260 ? 117.608 115.352 126.278 1.00 52.98 308 ASN C C 1
ATOM 9035 O O . ASN C 1 260 ? 116.536 114.805 126.554 1.00 52.90 308 ASN C O 1
ATOM 9040 N N . ARG C 1 261 ? 117.863 116.628 126.556 1.00 52.00 309 ARG C N 1
ATOM 9041 C CA . ARG C 1 261 ? 116.886 117.483 127.208 1.00 49.34 309 ARG C CA 1
ATOM 9042 C C . ARG C 1 261 ? 116.053 118.199 126.164 1.00 49.21 309 ARG C C 1
ATOM 9043 O O . ARG C 1 261 ? 115.008 118.785 126.467 1.00 50.24 309 ARG C O 1
ATOM 9051 N N . HIS C 1 262 ? 116.524 118.155 124.929 1.00 48.05 310 HIS C N 1
ATOM 9052 C CA . HIS C 1 262 ? 115.821 118.801 123.833 1.00 48.51 310 HIS C CA 1
ATOM 9053 C C . HIS C 1 262 ? 114.581 118.021 123.467 1.00 48.37 310 HIS C C 1
ATOM 9054 O O . HIS C 1 262 ? 114.656 116.832 123.160 1.00 49.69 310 HIS C O 1
ATOM 9061 N N . ALA C 1 263 ? 113.438 118.690 123.484 1.00 49.08 311 ALA C N 1
ATOM 9062 C CA . ALA C 1 263 ? 112.189 118.034 123.125 1.00 48.43 311 ALA C CA 1
ATOM 9063 C C . ALA C 1 263 ? 111.355 119.022 122.349 1.00 48.40 311 ALA C C 1
ATOM 9064 O O . ALA C 1 263 ? 111.599 120.226 122.390 1.00 48.65 311 ALA C O 1
ATOM 9066 N N . TYR C 1 264 ? 110.378 118.499 121.628 1.00 48.19 312 TYR C N 1
ATOM 9067 C CA . TYR C 1 264 ? 109.472 119.315 120.848 1.00 48.47 312 TYR C CA 1
ATOM 9068 C C . TYR C 1 264 ? 108.145 118.583 120.960 1.00 49.05 312 TYR C C 1
ATOM 9069 O O . TYR C 1 264 ? 108.069 117.375 120.717 1.00 49.51 312 TYR C O 1
ATOM 9078 N N . THR C 1 265 ? 107.098 119.301 121.335 1.00 49.25 313 THR C N 1
ATOM 9079 C CA . THR C 1 265 ? 105.816 118.652 121.476 1.00 49.27 313 THR C CA 1
ATOM 9080 C C . THR C 1 265 ? 104.862 118.890 120.316 1.00 50.13 313 THR C C 1
ATOM 9081 O O . THR C 1 265 ? 104.723 120.000 119.795 1.00 49.26 313 THR C O 1
ATOM 9085 N N . LEU C 1 266 ? 104.229 117.805 119.897 1.00 49.57 314 LEU C N 1
ATOM 9086 C CA . LEU C 1 266 ? 103.274 117.856 118.818 1.00 49.45 314 LEU C CA 1
ATOM 9087 C C . LEU C 1 266 ? 101.905 117.858 119.449 1.00 50.19 314 LEU C C 1
ATOM 9088 O O . LEU C 1 266 ? 101.668 117.151 120.438 1.00 50.31 314 LEU C O 1
ATOM 9093 N N . THR C 1 267 ? 101.006 118.649 118.881 1.00 49.65 315 THR C N 1
ATOM 9094 C CA . THR C 1 267 ? 99.649 118.707 119.378 1.00 50.41 315 THR C CA 1
ATOM 9095 C C . THR C 1 267 ? 98.743 118.041 118.365 1.00 50.13 315 THR C C 1
ATOM 9096 O O . THR C 1 267 ? 98.758 118.359 117.183 1.00 48.37 315 THR C O 1
ATOM 9100 N N . LEU C 1 268 ? 97.977 117.077 118.843 1.00 52.55 316 LEU C N 1
ATOM 9101 C CA . LEU C 1 268 ? 97.055 116.346 117.996 1.00 55.85 316 LEU C CA 1
ATOM 9102 C C . LEU C 1 268 ? 95.650 116.574 118.489 1.00 56.56 316 LEU C C 1
ATOM 9103 O O . LEU C 1 268 ? 95.422 116.722 119.686 1.00 57.85 316 LEU C O 1
ATOM 9108 N N . GLU C 1 269 ? 94.701 116.606 117.570 1.00 57.60 317 GLU C N 1
ATOM 9109 C CA . GLU C 1 269 ? 93.335 116.802 117.986 1.00 59.00 317 GLU C CA 1
ATOM 9110 C C . GLU C 1 269 ? 92.317 116.322 116.982 1.00 58.18 317 GLU C C 1
ATOM 9111 O O . GLU C 1 269 ? 92.488 116.471 115.776 1.00 57.54 317 GLU C O 1
ATOM 9117 N N . ILE C 1 270 ? 91.263 115.716 117.509 1.00 58.58 318 ILE C N 1
ATOM 9118 C CA . ILE C 1 270 ? 90.172 115.228 116.696 1.00 59.80 318 ILE C CA 1
ATOM 9119 C C . ILE C 1 270 ? 89.285 116.438 116.442 1.00 61.74 318 ILE C C 1
ATOM 9120 O O . ILE C 1 270 ? 88.524 116.835 117.309 1.00 62.24 318 ILE C O 1
ATOM 9125 N N . SER C 1 271 ? 89.404 117.032 115.258 1.00 64.68 319 SER C N 1
ATOM 9126 C CA . SER C 1 271 ? 88.628 118.214 114.904 1.00 66.20 319 SER C CA 1
ATOM 9127 C C . SER C 1 271 ? 87.136 117.941 114.812 1.00 68.77 319 SER C C 1
ATOM 9128 O O . SER C 1 271 ? 86.705 116.881 114.350 1.00 68.82 319 SER C O 1
ATOM 9131 N N . GLU C 1 272 ? 86.349 118.914 115.259 1.00 71.51 320 GLU C N 1
ATOM 9132 C CA . GLU C 1 272 ? 84.898 118.801 115.234 1.00 73.86 320 GLU C CA 1
ATOM 9133 C C . GLU C 1 272 ? 84.344 118.825 113.808 1.00 73.31 320 GLU C C 1
ATOM 9134 O O . GLU C 1 272 ? 83.221 118.380 113.551 1.00 73.45 320 GLU C O 1
ATOM 9140 N N . SER C 1 273 ? 85.145 119.329 112.877 1.00 71.38 321 SER C N 1
ATOM 9141 C CA . SER C 1 273 ? 84.738 119.381 111.485 1.00 70.01 321 SER C CA 1
ATOM 9142 C C . SER C 1 273 ? 85.123 118.078 110.772 1.00 68.68 321 SER C C 1
ATOM 9143 O O . SER C 1 273 ? 85.120 118.002 109.546 1.00 68.63 321 SER C O 1
ATOM 9146 N N . ASP C 1 274 ? 85.464 117.054 111.547 1.00 66.85 322 ASP C N 1
ATOM 9147 C CA . ASP C 1 274 ? 85.819 115.760 110.976 1.00 65.46 322 ASP C CA 1
ATOM 9148 C C . ASP C 1 274 ? 84.532 114.957 110.863 1.00 63.58 322 ASP C C 1
ATOM 9149 O O . ASP C 1 274 ? 83.826 114.761 111.843 1.00 63.45 322 ASP C O 1
ATOM 9154 N N . PRO C 1 275 ? 84.207 114.483 109.658 1.00 63.16 323 PRO C N 1
ATOM 9155 C CA . PRO C 1 275 ? 82.990 113.700 109.426 1.00 63.36 323 PRO C CA 1
ATOM 9156 C C . PRO C 1 275 ? 82.770 112.515 110.365 1.00 62.45 323 PRO C C 1
ATOM 9157 O O . PRO C 1 275 ? 81.682 111.952 110.409 1.00 62.17 323 PRO C O 1
ATOM 9161 N N . PHE C 1 276 ? 83.794 112.129 111.112 1.00 61.68 324 PHE C N 1
ATOM 9162 C CA . PHE C 1 276 ? 83.639 111.025 112.051 1.00 62.24 324 PHE C CA 1
ATOM 9163 C C . PHE C 1 276 ? 84.011 111.464 113.462 1.00 61.82 324 PHE C C 1
ATOM 9164 O O . PHE C 1 276 ? 84.400 110.651 114.303 1.00 61.35 324 PHE C O 1
ATOM 9172 N N . PHE C 1 277 ? 83.857 112.762 113.712 1.00 62.19 325 PHE C N 1
ATOM 9173 C CA . PHE C 1 277 ? 84.179 113.355 114.999 1.00 61.94 325 PHE C CA 1
ATOM 9174 C C . PHE C 1 277 ? 83.715 112.558 116.203 1.00 62.43 325 PHE C C 1
ATOM 9175 O O . PHE C 1 277 ? 84.528 112.109 117.007 1.00 62.60 325 PHE C O 1
ATOM 9183 N N . ASP C 1 278 ? 82.404 112.401 116.330 1.00 62.80 326 ASP C N 1
ATOM 9184 C CA . ASP C 1 278 ? 81.819 111.687 117.456 1.00 64.70 326 ASP C CA 1
ATOM 9185 C C . ASP C 1 278 ? 82.420 110.318 117.729 1.00 63.97 326 ASP C C 1
ATOM 9186 O O . ASP C 1 278 ? 82.850 110.040 118.845 1.00 63.87 326 ASP C O 1
ATOM 9191 N N . ASP C 1 279 ? 82.437 109.457 116.722 1.00 64.27 327 ASP C N 1
ATOM 9192 C CA . ASP C 1 279 ? 83.001 108.127 116.899 1.00 65.13 327 ASP C CA 1
ATOM 9193 C C . ASP C 1 279 ? 84.470 108.200 117.288 1.00 64.24 327 ASP C C 1
ATOM 9194 O O . ASP C 1 279 ? 84.911 107.509 118.209 1.00 64.31 327 ASP C O 1
ATOM 9199 N N . LYS C 1 280 ? 85.234 109.031 116.589 1.00 60.96 328 LYS C N 1
ATOM 9200 C CA . LYS C 1 280 ? 86.646 109.137 116.907 1.00 60.29 328 LYS C CA 1
ATOM 9201 C C . LYS C 1 280 ? 86.872 109.556 118.358 1.00 60.36 328 LYS C C 1
ATOM 9202 O O . LYS C 1 280 ? 87.623 108.905 119.086 1.00 60.68 328 LYS C O 1
ATOM 9208 N N . LEU C 1 281 ? 86.206 110.624 118.784 1.00 60.35 329 LEU C N 1
ATOM 9209 C CA . LEU C 1 281 ? 86.358 111.118 120.151 1.00 60.25 329 LEU C CA 1
ATOM 9210 C C . LEU C 1 281 ? 86.078 110.021 121.149 1.00 60.18 329 LEU C C 1
ATOM 9211 O O . LEU C 1 281 ? 86.791 109.855 122.129 1.00 58.77 329 LEU C O 1
ATOM 9216 N N . ASP C 1 282 ? 85.013 109.282 120.893 1.00 62.73 330 ASP C N 1
ATOM 9217 C CA . ASP C 1 282 ? 84.633 108.185 121.761 1.00 65.49 330 ASP C CA 1
ATOM 9218 C C . ASP C 1 282 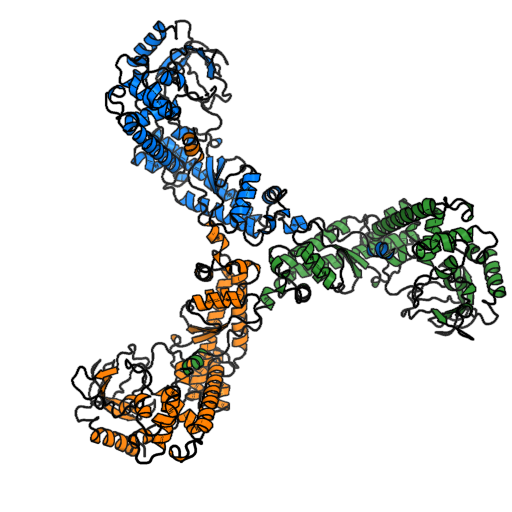? 85.834 107.254 121.896 1.00 64.58 330 ASP C C 1
ATOM 9219 O O . ASP C 1 282 ? 86.215 106.868 122.998 1.00 64.42 330 ASP C O 1
ATOM 9224 N N . VAL C 1 283 ? 86.437 106.911 120.762 1.00 64.32 331 VAL C N 1
ATOM 9225 C CA . VAL C 1 283 ? 87.595 106.030 120.742 1.00 62.40 331 VAL C CA 1
ATOM 9226 C C . VAL C 1 283 ? 88.728 106.616 121.578 1.00 61.71 331 VAL C C 1
ATOM 9227 O O . VAL C 1 283 ? 89.272 105.947 122.454 1.00 60.81 331 VAL C O 1
ATOM 9231 N N . ALA C 1 284 ? 89.070 107.871 121.312 1.00 61.42 332 ALA C N 1
ATOM 9232 C CA . ALA C 1 284 ? 90.146 108.538 122.038 1.00 61.48 332 ALA C CA 1
ATOM 9233 C C . ALA C 1 284 ? 89.926 108.509 123.543 1.00 62.35 332 ALA C C 1
ATOM 9234 O O . ALA C 1 284 ? 90.828 108.167 124.314 1.00 62.96 332 ALA C O 1
ATOM 9236 N N . GLU C 1 285 ? 88.721 108.878 123.959 1.00 63.36 333 GLU C N 1
ATOM 9237 C CA . GLU C 1 285 ? 88.404 108.905 125.375 1.00 63.39 333 GLU C CA 1
ATOM 9238 C C . GLU C 1 285 ? 88.406 107.530 126.005 1.00 63.15 333 GLU C C 1
ATOM 9239 O O . GLU C 1 285 ? 88.981 107.341 127.073 1.00 63.58 333 GLU C O 1
ATOM 9245 N N . SER C 1 286 ? 87.794 106.561 125.340 1.00 62.15 334 SER C N 1
ATOM 9246 C CA . SER C 1 286 ? 87.773 105.217 125.886 1.00 62.40 334 SER C CA 1
ATOM 9247 C C . SER C 1 286 ? 89.195 104.683 126.012 1.00 61.74 334 SER C C 1
ATOM 9248 O O . SER C 1 286 ? 89.418 103.633 126.600 1.00 62.27 334 SER C O 1
ATOM 9251 N N . ASN C 1 287 ? 90.164 105.409 125.477 1.00 61.03 335 ASN C N 1
ATOM 9252 C CA . ASN C 1 287 ? 91.531 104.937 125.557 1.00 62.03 335 ASN C CA 1
ATOM 9253 C C . ASN C 1 287 ? 92.485 105.899 126.235 1.00 62.49 335 ASN C C 1
ATOM 9254 O O . ASN C 1 287 ? 93.695 105.899 125.981 1.00 62.75 335 ASN C O 1
ATOM 9259 N N . GLY C 1 288 ? 91.919 106.714 127.117 1.00 62.78 336 GLY C N 1
ATOM 9260 C CA . GLY C 1 288 ? 92.710 107.659 127.881 1.00 63.01 336 GLY C CA 1
ATOM 9261 C C . GLY C 1 288 ? 93.253 108.856 127.135 1.00 63.33 336 GLY C C 1
ATOM 9262 O O . GLY C 1 288 ? 94.344 109.346 127.447 1.00 64.21 336 GLY C O 1
ATOM 9263 N N . PHE C 1 289 ? 92.511 109.331 126.144 1.00 62.19 337 PHE C N 1
ATOM 9264 C CA . PHE C 1 289 ? 92.955 110.496 125.409 1.00 60.72 337 PHE C CA 1
ATOM 9265 C C . PHE C 1 289 ? 91.805 111.447 125.213 1.00 59.77 337 PHE C C 1
ATOM 9266 O O . PHE C 1 289 ? 90.659 111.041 125.071 1.00 59.63 337 PHE C O 1
ATOM 9274 N N . ALA C 1 290 ? 92.120 112.729 125.234 1.00 59.98 338 ALA C N 1
ATOM 9275 C CA . ALA C 1 290 ? 91.110 113.745 125.074 1.00 59.23 338 ALA C CA 1
ATOM 9276 C C . ALA C 1 290 ? 90.988 114.156 123.622 1.00 59.17 338 ALA C C 1
ATOM 9277 O O . ALA C 1 290 ? 91.717 113.685 122.746 1.00 59.15 338 ALA C O 1
ATOM 9279 N N . GLN C 1 291 ? 90.044 115.054 123.393 1.00 59.42 339 GLN C N 1
ATOM 9280 C CA . GLN C 1 291 ? 89.774 115.591 122.081 1.00 58.07 339 GLN C CA 1
ATOM 9281 C C . GLN C 1 291 ? 91.079 116.240 121.601 1.00 56.46 339 GLN C C 1
ATOM 9282 O O . GLN C 1 291 ? 91.333 116.345 120.409 1.00 55.36 339 GLN C O 1
ATOM 9288 N N . THR C 1 292 ? 91.918 116.660 122.540 1.00 54.75 340 THR C N 1
ATOM 9289 C CA . THR C 1 292 ? 93.197 117.257 122.186 1.00 55.02 340 THR C CA 1
ATOM 9290 C C . THR C 1 292 ? 94.253 116.557 123.007 1.00 55.15 340 THR C C 1
ATOM 9291 O O . THR C 1 292 ? 94.086 116.385 124.209 1.00 56.77 340 THR C O 1
ATOM 9295 N N . ALA C 1 293 ? 95.332 116.142 122.353 1.00 54.67 341 ALA C N 1
ATOM 9296 C CA . ALA C 1 293 ? 96.409 115.441 123.036 1.00 53.99 341 ALA C CA 1
ATOM 9297 C C . ALA C 1 293 ? 97.769 115.976 122.638 1.00 54.08 341 ALA C C 1
ATOM 9298 O O . ALA C 1 293 ? 98.032 116.259 121.464 1.00 54.35 341 ALA C O 1
ATOM 9300 N N . TYR C 1 294 ? 98.634 116.110 123.632 1.00 52.97 342 TYR C N 1
ATOM 9301 C CA . TYR C 1 294 ? 99.978 116.592 123.403 1.00 52.30 342 TYR C CA 1
ATOM 9302 C C . TYR C 1 294 ? 100.966 115.449 123.552 1.00 51.64 342 TYR C C 1
ATOM 9303 O O . TYR C 1 294 ? 100.864 114.649 124.478 1.00 52.04 342 TYR C O 1
ATOM 9312 N N . PHE C 1 295 ? 101.907 115.362 122.622 1.00 51.20 343 PHE C N 1
ATOM 9313 C CA . PHE C 1 295 ? 102.927 114.328 122.690 1.00 50.96 343 PHE C CA 1
ATOM 9314 C C . PHE C 1 295 ? 104.308 114.960 122.666 1.00 51.68 343 PHE C C 1
ATOM 9315 O O . PHE C 1 295 ? 104.682 115.636 121.705 1.00 50.98 343 PHE C O 1
ATOM 9323 N N . ASP C 1 296 ? 105.052 114.755 123.748 1.00 52.53 344 ASP C N 1
ATOM 9324 C CA . ASP C 1 296 ? 106.389 115.303 123.855 1.00 53.08 344 ASP C CA 1
ATOM 9325 C C . ASP C 1 296 ? 107.386 114.363 123.205 1.00 52.62 344 ASP C C 1
ATOM 9326 O O . ASP C 1 296 ? 107.497 113.197 123.577 1.00 54.60 344 ASP C O 1
ATOM 9331 N N . ILE C 1 297 ? 108.106 114.878 122.222 1.00 51.30 345 ILE C N 1
ATOM 9332 C CA . ILE C 1 297 ? 109.094 114.091 121.515 1.00 49.73 345 ILE C CA 1
ATOM 9333 C C . ILE C 1 297 ? 110.466 114.598 121.910 1.00 49.53 345 ILE C C 1
ATOM 9334 O O . ILE C 1 297 ? 110.812 115.761 121.659 1.00 49.47 345 ILE C O 1
ATOM 9339 N N . PHE C 1 298 ? 111.232 113.726 122.559 1.00 48.05 346 PHE C N 1
ATOM 9340 C CA . PHE C 1 298 ? 112.569 114.078 123.016 1.00 47.33 346 PHE C CA 1
ATOM 9341 C C . PHE C 1 298 ? 113.635 113.601 122.055 1.00 48.62 346 PHE C C 1
ATOM 9342 O O . PHE C 1 298 ? 113.464 112.595 121.375 1.00 49.92 346 PHE C O 1
ATOM 9350 N N . TYR C 1 299 ? 114.741 114.330 122.005 1.00 49.86 347 TYR C N 1
ATOM 9351 C CA . TYR C 1 299 ? 115.838 113.976 121.122 1.00 50.58 347 TYR C CA 1
ATOM 9352 C C . TYR C 1 299 ? 116.384 112.593 121.465 1.00 52.85 347 TYR C C 1
ATOM 9353 O O . TYR C 1 299 ? 116.528 112.243 122.634 1.00 54.14 347 TYR C O 1
ATOM 9362 N N . ASN C 1 300 ? 116.688 111.808 120.440 1.00 55.16 348 ASN C N 1
ATOM 9363 C CA . ASN C 1 300 ? 117.242 110.470 120.631 1.00 57.27 348 ASN C CA 1
ATOM 9364 C C . ASN C 1 300 ? 116.378 109.487 121.405 1.00 58.54 348 ASN C C 1
ATOM 9365 O O . ASN C 1 300 ? 116.863 108.423 121.808 1.00 59.12 348 ASN C O 1
ATOM 9370 N N . ARG C 1 301 ? 115.116 109.829 121.629 1.00 58.74 349 ARG C N 1
ATOM 9371 C CA . ARG C 1 301 ? 114.231 108.938 122.370 1.00 59.29 349 ARG C CA 1
ATOM 9372 C C . ARG C 1 301 ? 113.151 108.378 121.422 1.00 58.86 349 ARG C C 1
ATOM 9373 O O . ARG C 1 301 ? 112.758 109.045 120.468 1.00 59.48 349 ARG C O 1
ATOM 9381 N N . THR C 1 302 ? 112.690 107.153 121.658 1.00 58.09 350 THR C N 1
ATOM 9382 C CA . THR C 1 302 ? 111.657 106.592 120.793 1.00 58.40 350 THR C CA 1
ATOM 9383 C C . THR C 1 302 ? 110.384 107.417 120.923 1.00 57.46 350 THR C C 1
ATOM 9384 O O . THR C 1 302 ? 110.126 107.993 121.977 1.00 58.39 350 THR C O 1
ATOM 9388 N N . LEU C 1 303 ? 109.602 107.472 119.846 1.00 56.19 351 LEU C N 1
ATOM 9389 C CA . LEU C 1 303 ? 108.348 108.212 119.843 1.00 55.37 351 LEU C CA 1
ATOM 9390 C C . LEU C 1 303 ? 107.497 107.769 121.023 1.00 56.83 351 LEU C C 1
ATOM 9391 O O . LEU C 1 303 ? 107.450 106.576 121.346 1.00 57.93 351 LEU C O 1
ATOM 9396 N N . PRO C 1 304 ? 106.811 108.717 121.685 1.00 57.26 352 PRO C N 1
ATOM 9397 C CA . PRO C 1 304 ? 105.969 108.362 122.834 1.00 57.68 352 PRO C CA 1
ATOM 9398 C C . PRO C 1 304 ? 104.812 107.435 122.449 1.00 58.55 352 PRO C C 1
ATOM 9399 O O . PRO C 1 304 ? 104.355 107.443 121.305 1.00 58.73 352 PRO C O 1
ATOM 9403 N N . PRO C 1 305 ? 104.344 106.600 123.395 1.00 59.89 353 PRO C N 1
ATOM 9404 C CA . PRO C 1 305 ? 103.235 105.696 123.076 1.00 59.92 353 PRO C CA 1
ATOM 9405 C C . PRO C 1 305 ? 101.993 106.529 122.797 1.00 59.15 353 PRO C C 1
ATOM 9406 O O . PRO C 1 305 ? 101.862 107.641 123.308 1.00 60.41 353 PRO C O 1
ATOM 9410 N N . GLY C 1 306 ? 101.084 105.997 121.990 1.00 57.15 354 GLY C N 1
ATOM 9411 C CA . GLY C 1 306 ? 99.879 106.737 121.693 1.00 54.13 354 GLY C CA 1
ATOM 9412 C C . GLY C 1 306 ? 100.022 107.704 120.540 1.00 52.68 354 GLY C C 1
ATOM 9413 O O . GLY C 1 306 ? 99.036 107.991 119.877 1.00 53.50 354 GLY C O 1
ATOM 9414 N N . LEU C 1 307 ? 101.227 108.214 120.290 1.00 51.47 355 LEU C N 1
ATOM 9415 C CA . LEU C 1 307 ? 101.411 109.154 119.182 1.00 50.51 355 LEU C CA 1
ATOM 9416 C C . LEU C 1 307 ? 100.967 108.580 117.846 1.00 50.51 355 LEU C C 1
ATOM 9417 O O . LEU C 1 307 ? 100.134 109.166 117.152 1.00 50.17 355 LEU C O 1
ATOM 9422 N N . LEU C 1 308 ? 101.540 107.442 117.474 1.00 51.63 356 LEU C N 1
ATOM 9423 C CA . LEU C 1 308 ? 101.188 106.816 116.211 1.00 50.92 356 LEU C CA 1
ATOM 9424 C C . LEU C 1 308 ? 99.710 106.492 116.160 1.00 50.73 356 LEU C C 1
ATOM 9425 O O . LEU C 1 308 ? 98.994 106.988 115.279 1.00 51.58 356 LEU C O 1
ATOM 9430 N N . PRO C 1 309 ? 99.224 105.666 117.105 1.00 50.53 357 PRO C N 1
ATOM 9431 C CA . PRO C 1 309 ? 97.796 105.346 117.068 1.00 50.66 357 PRO C CA 1
ATOM 9432 C C . PRO C 1 309 ? 96.906 106.581 116.968 1.00 51.33 357 PRO C C 1
ATOM 9433 O O . PRO C 1 309 ? 95.949 106.589 116.195 1.00 54.00 357 PRO C O 1
ATOM 9437 N N . TYR C 1 310 ? 97.234 107.632 117.715 1.00 51.35 358 TYR C N 1
ATOM 9438 C CA . TYR C 1 310 ? 96.435 108.859 117.675 1.00 51.77 358 TYR C CA 1
ATOM 9439 C C . TYR C 1 310 ? 96.528 109.524 116.301 1.00 52.03 358 TYR C C 1
ATOM 9440 O O . TYR C 1 310 ? 95.527 110.020 115.775 1.00 52.86 358 TYR C O 1
ATOM 9449 N N . LEU C 1 311 ? 97.731 109.546 115.728 1.00 51.99 359 LEU C N 1
ATOM 9450 C CA . LEU C 1 311 ? 97.928 110.141 114.406 1.00 52.38 359 LEU C CA 1
ATOM 9451 C C . LEU C 1 311 ? 97.054 109.404 113.407 1.00 52.89 359 LEU C C 1
ATOM 9452 O O . LEU C 1 311 ? 96.413 110.020 112.550 1.00 50.87 359 LEU C O 1
ATOM 9457 N N . ARG C 1 312 ? 97.037 108.078 113.529 1.00 52.87 360 ARG C N 1
ATOM 9458 C CA . ARG C 1 312 ? 96.251 107.247 112.642 1.00 53.90 360 ARG C CA 1
ATOM 9459 C C . ARG C 1 312 ? 94.777 107.591 112.788 1.00 54.90 360 ARG C C 1
ATOM 9460 O O . ARG C 1 312 ? 94.103 107.875 111.792 1.00 54.75 360 ARG C O 1
ATOM 9468 N N . LEU C 1 313 ? 94.283 107.581 114.025 1.00 54.34 361 LEU C N 1
ATOM 9469 C CA . LEU C 1 313 ? 92.889 107.919 114.279 1.00 53.83 361 LEU C CA 1
ATOM 9470 C C . LEU C 1 313 ? 92.582 109.292 113.686 1.00 53.89 361 LEU C C 1
ATOM 9471 O O . LEU C 1 313 ? 91.511 109.506 113.124 1.00 55.09 361 LEU C O 1
ATOM 9476 N N . VAL C 1 314 ? 93.519 110.223 113.811 1.00 52.98 362 VAL C N 1
ATOM 9477 C CA . VAL C 1 314 ? 93.299 111.553 113.264 1.00 54.07 362 VAL C CA 1
ATOM 9478 C C . VAL C 1 314 ? 93.092 111.476 111.758 1.00 55.91 362 VAL C C 1
ATOM 9479 O O . VAL C 1 314 ? 92.114 112.008 111.235 1.00 56.45 362 VAL C O 1
ATOM 9483 N N . ALA C 1 315 ? 94.009 110.799 111.071 1.00 57.33 363 ALA C N 1
ATOM 9484 C CA . ALA C 1 315 ? 93.956 110.672 109.620 1.00 57.75 363 ALA C CA 1
ATOM 9485 C C . ALA C 1 315 ? 93.012 109.597 109.097 1.00 59.26 363 ALA C C 1
ATOM 9486 O O . ALA C 1 315 ? 92.857 109.460 107.893 1.00 59.64 363 ALA C O 1
ATOM 9488 N N . LEU C 1 316 ? 92.372 108.862 110.001 1.00 62.09 364 LEU C N 1
ATOM 9489 C CA . LEU C 1 316 ? 91.466 107.770 109.644 1.00 64.52 364 LEU C CA 1
ATOM 9490 C C . LEU C 1 316 ? 90.900 107.794 108.227 1.00 67.88 364 LEU C C 1
ATOM 9491 O O . LEU C 1 316 ? 91.464 107.153 107.323 1.00 71.26 364 LEU C O 1
ATOM 9496 N N . GLY C 1 317 ? 89.772 108.478 108.026 1.00 66.46 365 GLY C N 1
ATOM 9497 C CA . GLY C 1 317 ? 89.206 108.548 106.683 1.00 65.62 365 GLY C CA 1
ATOM 9498 C C . GLY C 1 317 ? 88.138 107.544 106.279 1.00 65.38 365 GLY C C 1
ATOM 9499 O O . GLY C 1 317 ? 87.961 106.497 106.908 1.00 64.79 365 GLY C O 1
ATOM 9500 N N . GLY C 1 318 ? 87.437 107.867 105.195 1.00 65.40 366 GLY C N 1
ATOM 9501 C CA . GLY C 1 318 ? 86.366 107.014 104.705 1.00 65.69 366 GLY C CA 1
ATOM 9502 C C . GLY C 1 318 ? 86.742 105.565 104.456 1.00 66.29 366 GLY C C 1
ATOM 9503 O O . GLY C 1 318 ? 85.966 104.652 104.750 1.00 65.49 366 GLY C O 1
ATOM 9504 N N . THR C 1 319 ? 87.941 105.353 103.923 1.00 67.33 367 THR C N 1
ATOM 9505 C CA . THR C 1 319 ? 88.412 104.009 103.609 1.00 68.58 367 THR C CA 1
ATOM 9506 C C . THR C 1 319 ? 88.400 103.082 104.795 1.00 69.02 367 THR C C 1
ATOM 9507 O O . THR C 1 319 ? 88.011 101.923 104.665 1.00 70.37 367 THR C O 1
ATOM 9511 N N . ASP C 1 320 ? 88.833 103.590 105.946 1.00 68.16 368 ASP C N 1
ATOM 9512 C CA . ASP C 1 320 ? 88.910 102.776 107.153 1.00 67.37 368 ASP C CA 1
ATOM 9513 C C . ASP C 1 320 ? 87.817 103.064 108.173 1.00 66.77 368 ASP C C 1
ATOM 9514 O O . ASP C 1 320 ? 87.816 102.500 109.273 1.00 65.70 368 ASP C O 1
ATOM 9519 N N . ALA C 1 321 ? 86.880 103.931 107.801 1.00 66.44 369 ALA C N 1
ATOM 9520 C CA . ALA C 1 321 ? 85.782 104.299 108.689 1.00 66.16 369 ALA C CA 1
ATOM 9521 C C . ALA C 1 321 ? 85.072 103.088 109.281 1.00 65.51 369 ALA C C 1
ATOM 9522 O O . ALA C 1 321 ? 84.465 103.182 110.346 1.00 66.04 369 ALA C O 1
ATOM 9524 N N . PHE C 1 322 ? 85.140 101.952 108.597 1.00 65.03 370 PHE C N 1
ATOM 9525 C CA . PHE C 1 322 ? 84.481 100.751 109.096 1.00 64.99 370 PHE C CA 1
ATOM 9526 C C . PHE C 1 322 ? 85.029 100.361 110.468 1.00 65.06 370 PHE C C 1
ATOM 9527 O O . PHE C 1 322 ? 84.373 99.654 111.228 1.00 65.11 370 PHE C O 1
ATOM 9535 N N . LEU C 1 323 ? 86.235 100.822 110.786 1.00 65.36 371 LEU C N 1
ATOM 9536 C CA . LEU C 1 323 ? 86.835 100.496 112.075 1.00 66.34 371 LEU C CA 1
ATOM 9537 C C . LEU C 1 323 ? 86.173 101.201 113.255 1.00 66.56 371 LEU C C 1
ATOM 9538 O O . LEU C 1 323 ? 86.413 100.843 114.404 1.00 66.65 371 LEU C O 1
ATOM 9543 N N . LEU C 1 324 ? 85.336 102.193 112.969 1.00 67.52 372 LEU C N 1
ATOM 9544 C CA . LEU C 1 324 ? 84.649 102.938 114.019 1.00 69.05 372 LEU C CA 1
ATOM 9545 C C . LEU C 1 324 ? 83.317 102.310 114.430 1.00 71.74 372 LEU C C 1
ATOM 9546 O O . LEU C 1 324 ? 82.693 102.758 115.390 1.00 72.86 372 LEU C O 1
ATOM 9551 N N . GLU C 1 325 ? 82.882 101.279 113.706 1.00 73.97 373 GLU C N 1
ATOM 9552 C CA . GLU C 1 325 ? 81.625 100.597 114.017 1.00 76.38 373 GLU C CA 1
ATOM 9553 C C . GLU C 1 325 ? 81.668 99.905 115.370 1.00 77.21 373 GLU C C 1
ATOM 9554 O O . GLU C 1 325 ? 82.727 99.489 115.838 1.00 77.16 373 GLU C O 1
ATOM 9560 N N . SER C 1 326 ? 80.497 99.767 115.979 1.00 78.21 374 SER C N 1
ATOM 9561 C CA . SER C 1 326 ? 80.361 99.136 117.284 1.00 79.37 374 SER C CA 1
ATOM 9562 C C . SER C 1 326 ? 81.183 97.868 117.371 1.00 79.67 374 SER C C 1
ATOM 9563 O O . SER C 1 326 ? 81.807 97.591 118.393 1.00 79.85 374 SER C O 1
ATOM 9566 N N . LEU C 1 327 ? 81.179 97.103 116.287 1.00 80.15 375 LEU C N 1
ATOM 9567 C CA . LEU C 1 327 ? 81.902 95.842 116.232 1.00 80.99 375 LEU C CA 1
ATOM 9568 C C . LEU C 1 327 ? 83.361 95.920 116.669 1.00 80.64 375 LEU C C 1
ATOM 9569 O O . LEU C 1 327 ? 83.850 95.023 117.355 1.00 80.14 375 LEU C O 1
ATOM 9574 N N . PHE C 1 328 ? 84.048 96.993 116.288 1.00 80.08 376 PHE C N 1
ATOM 9575 C CA . PHE C 1 328 ? 85.462 97.140 116.617 1.00 79.66 376 PHE C CA 1
ATOM 9576 C C . PHE C 1 328 ? 85.805 97.951 117.857 1.00 79.68 376 PHE C C 1
ATOM 9577 O O . PHE C 1 328 ? 86.983 98.140 118.154 1.00 79.61 376 PHE C O 1
ATOM 9585 N N . ARG C 1 329 ? 84.800 98.429 118.580 1.00 79.89 377 ARG C N 1
ATOM 9586 C CA . ARG C 1 329 ? 85.063 99.226 119.777 1.00 80.81 377 ARG C CA 1
ATOM 9587 C C . ARG C 1 329 ? 85.727 98.458 120.905 1.00 80.43 377 ARG C C 1
ATOM 9588 O O . ARG C 1 329 ? 85.480 98.737 122.073 1.00 81.77 377 ARG C O 1
ATOM 9596 N N . ASP C 1 330 ? 86.564 97.491 120.568 1.00 79.28 378 ASP C N 1
ATOM 9597 C CA . ASP C 1 330 ? 87.246 96.730 121.596 1.00 78.31 378 ASP C CA 1
ATOM 9598 C C . ASP C 1 330 ? 88.595 96.291 121.078 1.00 76.72 378 ASP C C 1
ATOM 9599 O O . ASP C 1 330 ? 89.437 95.794 121.831 1.00 76.46 378 ASP C O 1
ATOM 9604 N N . THR C 1 331 ? 88.800 96.501 119.782 1.00 74.16 379 THR C N 1
ATOM 9605 C CA . THR C 1 331 ? 90.051 96.137 119.134 1.00 71.34 379 THR C CA 1
ATOM 9606 C C . THR C 1 331 ? 90.567 97.296 118.278 1.00 70.12 379 THR C C 1
ATOM 9607 O O . THR C 1 331 ? 91.718 97.286 117.817 1.00 70.06 379 THR C O 1
ATOM 9611 N N . ILE C 1 332 ? 89.708 98.297 118.086 1.00 67.54 380 ILE C N 1
ATOM 9612 C CA . ILE C 1 332 ? 90.050 99.478 117.301 1.00 64.54 380 ILE C CA 1
ATOM 9613 C C . ILE C 1 332 ? 91.377 100.089 117.752 1.00 63.72 380 ILE C C 1
ATOM 9614 O O . ILE C 1 332 ? 92.226 100.416 116.919 1.00 64.19 380 ILE C O 1
ATOM 9619 N N . TRP C 1 333 ? 91.573 100.242 119.060 1.00 61.40 381 TRP C N 1
ATOM 9620 C CA . TRP C 1 333 ? 92.826 100.829 119.526 1.00 60.11 381 TRP C CA 1
ATOM 9621 C C . TRP C 1 333 ? 94.011 99.906 119.239 1.00 60.46 381 TRP C C 1
ATOM 9622 O O . TRP C 1 333 ? 95.108 100.373 118.911 1.00 60.24 381 TRP C O 1
ATOM 9633 N N . GLY C 1 334 ? 93.793 98.599 119.358 1.00 59.85 382 GLY C N 1
ATOM 9634 C CA . GLY C 1 334 ? 94.863 97.663 119.072 1.00 58.62 382 GLY C CA 1
ATOM 9635 C C . GLY C 1 334 ? 95.254 97.796 117.612 1.00 58.62 382 GLY C C 1
ATOM 9636 O O . GLY C 1 334 ? 96.440 97.805 117.268 1.00 58.92 382 GLY C O 1
ATOM 9637 N N . HIS C 1 335 ? 94.254 97.905 116.741 1.00 57.52 383 HIS C N 1
ATOM 9638 C CA . H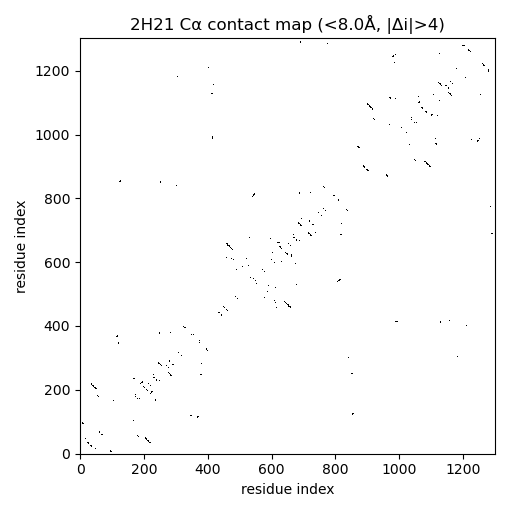IS C 1 335 ? 94.535 98.047 115.323 1.00 58.85 383 HIS C CA 1
ATOM 9639 C C . HIS C 1 335 ? 95.233 99.374 115.087 1.00 59.28 383 HIS C C 1
ATOM 9640 O O . HIS C 1 335 ? 96.178 99.447 114.305 1.00 59.74 383 HIS C O 1
ATOM 9647 N N . LEU C 1 336 ? 94.780 100.428 115.759 1.00 58.81 384 LEU C N 1
ATOM 9648 C CA . LEU C 1 336 ? 95.434 101.718 115.590 1.00 58.95 384 LEU C CA 1
ATOM 9649 C C . LEU C 1 336 ? 96.913 101.588 115.965 1.00 58.80 384 LEU C C 1
ATOM 9650 O O . LEU C 1 336 ? 97.771 102.263 115.392 1.00 59.81 384 LEU C O 1
ATOM 9655 N N . GLU C 1 337 ? 97.220 100.704 116.909 1.00 58.27 385 GLU C N 1
ATOM 9656 C CA . GLU C 1 337 ? 98.607 100.519 117.309 1.00 58.59 385 GLU C CA 1
ATOM 9657 C C . GLU C 1 337 ? 99.426 99.762 116.278 1.00 58.26 385 GLU C C 1
ATOM 9658 O O . GLU C 1 337 ? 100.583 100.104 116.032 1.00 58.88 385 GLU C O 1
ATOM 9664 N N . LEU C 1 338 ? 98.824 98.756 115.654 1.00 57.86 386 LEU C N 1
ATOM 9665 C CA . LEU C 1 338 ? 99.526 97.953 114.656 1.00 57.91 386 LEU C CA 1
ATOM 9666 C C . LEU C 1 338 ? 99.440 98.484 113.221 1.00 58.81 386 LEU C C 1
ATOM 9667 O O . LEU C 1 338 ? 99.942 97.839 112.303 1.00 61.28 386 LEU C O 1
ATOM 9672 N N . SER C 1 339 ? 98.808 99.649 113.055 1.00 58.00 387 SER C N 1
ATOM 9673 C CA . SER C 1 339 ? 98.594 100.344 111.774 1.00 56.71 387 SER C CA 1
ATOM 9674 C C . SER C 1 339 ? 97.243 99.972 111.155 1.00 56.20 387 SER C C 1
ATOM 9675 O O . SER C 1 339 ? 96.702 98.895 111.403 1.00 56.29 387 SER C O 1
ATOM 9678 N N . VAL C 1 340 ? 96.704 100.879 110.349 1.00 56.18 388 VAL C N 1
ATOM 9679 C CA . VAL C 1 340 ? 95.390 100.703 109.732 1.00 57.27 388 VAL C CA 1
ATOM 9680 C C . VAL C 1 340 ? 95.404 100.364 108.233 1.00 58.02 388 VAL C C 1
ATOM 9681 O O . VAL C 1 340 ? 94.871 99.331 107.811 1.00 58.14 388 VAL C O 1
ATOM 9685 N N . SER C 1 341 ? 95.999 101.244 107.433 1.00 57.65 389 SER C N 1
ATOM 9686 C CA . SER C 1 341 ? 96.064 101.032 105.997 1.00 58.48 389 SER C CA 1
ATOM 9687 C C . SER C 1 341 ? 97.151 101.910 105.372 1.00 58.78 389 SER C C 1
ATOM 9688 O O . SER C 1 341 ? 97.517 102.956 105.908 1.00 58.47 389 SER C O 1
ATOM 9691 N N . ARG C 1 342 ? 97.654 101.483 104.224 1.00 58.86 390 ARG C N 1
ATOM 9692 C CA . ARG C 1 342 ? 98.701 102.218 103.559 1.00 60.20 390 ARG C CA 1
ATOM 9693 C C . ARG C 1 342 ? 98.357 103.686 103.352 1.00 62.36 390 ARG C C 1
ATOM 9694 O O . ARG C 1 342 ? 99.169 104.562 103.649 1.00 63.79 390 ARG C O 1
ATOM 9702 N N . ASP C 1 343 ? 97.162 103.965 102.841 1.00 64.37 391 ASP C N 1
ATOM 9703 C CA . ASP C 1 343 ? 96.772 105.354 102.595 1.00 65.59 391 ASP C CA 1
ATOM 9704 C C . ASP C 1 343 ? 96.679 106.129 103.902 1.00 64.39 391 ASP C C 1
ATOM 9705 O O . ASP C 1 343 ? 96.896 107.341 103.937 1.00 63.14 391 ASP C O 1
ATOM 9710 N N . ASN C 1 344 ? 96.356 105.422 104.978 1.00 63.81 392 ASN C N 1
ATOM 9711 C CA . ASN C 1 344 ? 96.255 106.044 106.289 1.00 63.48 392 ASN C CA 1
ATOM 9712 C C . ASN C 1 344 ? 97.672 106.422 106.756 1.00 63.38 392 ASN C C 1
ATOM 9713 O O . ASN C 1 344 ? 97.945 107.581 107.097 1.00 62.94 392 ASN C O 1
ATOM 9718 N N . GLU C 1 345 ? 98.574 105.443 106.736 1.00 61.27 393 GLU C N 1
ATOM 9719 C CA . GLU C 1 345 ? 99.959 105.648 107.142 1.00 59.70 393 GLU C CA 1
ATOM 9720 C C . GLU C 1 345 ? 100.631 106.721 106.281 1.00 58.78 393 GLU C C 1
ATOM 9721 O O . GLU C 1 345 ? 101.348 107.587 106.791 1.00 58.07 393 GLU C O 1
ATOM 9727 N N . GLU C 1 346 ? 100.388 106.653 104.974 1.00 58.75 394 GLU C N 1
ATOM 9728 C CA . GLU C 1 346 ? 100.967 107.591 104.016 1.00 59.47 394 GLU C CA 1
ATOM 9729 C C . GLU C 1 346 ? 100.504 109.022 104.272 1.00 58.41 394 GLU C C 1
ATOM 9730 O O . GLU C 1 346 ? 101.299 109.965 104.227 1.00 56.43 394 GLU C O 1
ATOM 9736 N N . LEU C 1 347 ? 99.209 109.164 104.539 1.00 57.38 395 LEU C N 1
ATOM 9737 C CA . LEU C 1 347 ? 98.578 110.454 104.796 1.00 56.76 395 LEU C CA 1
ATOM 9738 C C . LEU C 1 347 ? 99.171 111.126 106.036 1.00 55.10 395 LEU C C 1
ATOM 9739 O O . LEU C 1 347 ? 99.581 112.286 105.997 1.00 54.20 395 LEU C O 1
ATOM 9744 N N . LEU C 1 348 ? 99.206 110.391 107.141 1.00 53.56 396 LEU C N 1
ATOM 9745 C CA . LEU C 1 348 ? 99.733 110.933 108.379 1.00 52.75 396 LEU C CA 1
ATOM 9746 C C . LEU C 1 348 ? 101.227 111.227 108.232 1.00 53.34 396 LEU C C 1
ATOM 9747 O O . LEU C 1 348 ? 101.718 112.250 108.724 1.00 51.59 396 LEU C O 1
ATOM 9752 N N . CYS C 1 349 ? 101.948 110.352 107.533 1.00 53.80 397 CYS C N 1
ATOM 9753 C CA . CYS C 1 349 ? 103.370 110.600 107.320 1.00 54.52 397 CYS C CA 1
ATOM 9754 C C . CYS C 1 349 ? 103.510 111.939 106.614 1.00 54.91 397 CYS C C 1
ATOM 9755 O O . CYS C 1 349 ? 104.349 112.758 106.973 1.00 56.47 397 CYS C O 1
ATOM 9758 N N . LYS C 1 350 ? 102.672 112.154 105.610 1.00 55.56 398 LYS C N 1
ATOM 9759 C CA . LYS C 1 350 ? 102.715 113.379 104.834 1.00 57.26 398 LYS C CA 1
ATOM 9760 C C . LYS C 1 350 ? 102.405 114.583 105.712 1.00 57.18 398 LYS C C 1
ATOM 9761 O O . LYS C 1 350 ? 103.024 115.642 105.577 1.00 57.28 398 LYS C O 1
ATOM 9767 N N . ALA C 1 351 ? 101.449 114.413 106.620 1.00 56.10 399 ALA C N 1
ATOM 9768 C CA . ALA C 1 351 ? 101.053 115.497 107.501 1.00 54.55 399 ALA C CA 1
ATOM 9769 C C . ALA C 1 351 ? 102.220 115.889 108.398 1.00 55.31 399 ALA C C 1
ATOM 9770 O O . ALA C 1 351 ? 102.637 117.055 108.427 1.00 56.10 399 ALA C O 1
ATOM 9772 N N . VAL C 1 352 ? 102.751 114.901 109.116 1.00 53.52 400 VAL C N 1
ATOM 9773 C CA . VAL C 1 352 ? 103.872 115.108 110.028 1.00 51.39 400 VAL C CA 1
ATOM 9774 C C . VAL C 1 352 ? 105.051 115.785 109.342 1.00 52.78 400 VAL C C 1
ATOM 9775 O O . VAL C 1 352 ? 105.595 116.779 109.838 1.00 52.09 400 VAL C O 1
ATOM 9779 N N . ARG C 1 353 ? 105.445 115.235 108.198 1.00 54.09 401 ARG C N 1
ATOM 9780 C CA . ARG C 1 353 ? 106.572 115.775 107.463 1.00 56.10 401 ARG C CA 1
ATOM 9781 C C . ARG C 1 353 ? 106.309 117.207 107.010 1.00 57.41 401 ARG C C 1
ATOM 9782 O O . ARG C 1 353 ? 107.202 118.055 107.081 1.00 58.29 401 ARG C O 1
ATOM 9790 N N . GLU C 1 354 ? 105.092 117.491 106.563 1.00 57.48 402 GLU C N 1
ATOM 9791 C CA . GLU C 1 354 ? 104.787 118.846 106.133 1.00 60.49 402 GLU C CA 1
ATOM 9792 C C . GLU C 1 354 ? 104.890 119.804 107.313 1.00 60.05 402 GLU C C 1
ATOM 9793 O O . GLU C 1 354 ? 105.388 120.926 107.184 1.00 59.62 402 GLU C O 1
ATOM 9799 N N . ALA C 1 355 ? 104.433 119.350 108.474 1.00 59.14 403 ALA C N 1
ATOM 9800 C CA . ALA C 1 355 ? 104.476 120.182 109.659 1.00 57.73 403 ALA C CA 1
ATOM 9801 C C . ALA C 1 355 ? 105.920 120.481 110.036 1.00 56.91 403 ALA C C 1
ATOM 9802 O O . ALA C 1 355 ? 106.280 121.633 110.313 1.00 55.72 403 ALA C O 1
ATOM 9804 N N . CYS C 1 356 ? 106.755 119.450 110.027 1.00 55.30 404 CYS C N 1
ATOM 9805 C CA . CYS C 1 356 ? 108.154 119.639 110.386 1.00 57.89 404 CYS C CA 1
ATOM 9806 C C . CYS C 1 356 ? 108.839 120.637 109.457 1.00 59.31 404 CYS C C 1
ATOM 9807 O O . CYS C 1 356 ? 109.573 121.531 109.910 1.00 59.24 404 CYS C O 1
ATOM 9810 N N . LYS C 1 357 ? 108.592 120.487 108.160 1.00 60.21 405 LYS C N 1
ATOM 9811 C CA . LYS C 1 357 ? 109.193 121.365 107.164 1.00 62.68 405 LYS C CA 1
ATOM 9812 C C . LYS C 1 357 ? 108.768 122.799 107.374 1.00 61.26 405 LYS C C 1
ATOM 9813 O O . LYS C 1 357 ? 109.595 123.707 107.419 1.00 60.63 405 LYS C O 1
ATOM 9819 N N . SER C 1 358 ? 107.468 122.998 107.506 1.00 60.36 406 SER C N 1
ATOM 9820 C CA . SER C 1 358 ? 106.933 124.332 107.694 1.00 60.56 406 SER C CA 1
ATOM 9821 C C . SER C 1 358 ? 107.495 124.945 108.968 1.00 59.93 406 SER C C 1
ATOM 9822 O O . SER C 1 358 ? 107.874 126.119 108.996 1.00 60.17 406 SER C O 1
ATOM 9825 N N . ALA C 1 359 ? 107.565 124.140 110.020 1.00 58.63 407 ALA C N 1
ATOM 9826 C CA . ALA C 1 359 ? 108.065 124.630 111.290 1.00 57.06 407 ALA C CA 1
ATOM 9827 C C . ALA C 1 359 ? 109.535 124.973 111.174 1.00 55.90 407 ALA C C 1
ATOM 9828 O O . ALA C 1 359 ? 109.967 126.019 111.648 1.00 56.19 407 ALA C O 1
ATOM 9830 N N . LEU C 1 360 ? 110.302 124.089 110.546 1.00 54.96 408 LEU C N 1
ATOM 9831 C CA . LEU C 1 360 ? 111.740 124.310 110.382 1.00 56.18 408 LEU C CA 1
ATOM 9832 C C . LEU C 1 360 ? 112.051 125.604 109.644 1.00 56.61 408 LEU C C 1
ATOM 9833 O O . LEU C 1 360 ? 113.039 126.275 109.934 1.00 56.47 408 LEU C O 1
ATOM 9838 N N . ALA C 1 361 ? 111.195 125.952 108.689 1.00 57.93 409 ALA C N 1
ATOM 9839 C CA . ALA C 1 361 ? 111.374 127.160 107.899 1.00 57.35 409 ALA C CA 1
ATOM 9840 C C . ALA C 1 361 ? 111.057 128.431 108.689 1.00 57.97 409 ALA C C 1
ATOM 9841 O O . ALA C 1 361 ? 111.264 129.539 108.199 1.00 59.17 409 ALA C O 1
ATOM 9843 N N . GLY C 1 362 ? 110.584 128.269 109.918 1.00 57.67 410 GLY C N 1
ATOM 9844 C CA . GLY C 1 362 ? 110.242 129.424 110.723 1.00 56.45 410 GLY C CA 1
ATOM 9845 C C . GLY C 1 362 ? 111.381 130.037 111.501 1.00 57.22 410 GLY C C 1
ATOM 9846 O O . GLY C 1 362 ? 111.268 131.166 111.967 1.00 57.95 410 GLY C O 1
ATOM 9847 N N . TYR C 1 363 ? 112.481 129.307 111.640 1.00 58.23 411 TYR C N 1
ATOM 9848 C CA . TYR C 1 363 ? 113.631 129.808 112.387 1.00 59.37 411 TYR C CA 1
ATOM 9849 C C . TYR C 1 363 ? 114.475 130.756 111.547 1.00 60.27 411 TYR C C 1
ATOM 9850 O O . TYR C 1 363 ? 114.583 130.571 110.338 1.00 62.05 411 TYR C O 1
ATOM 9859 N N . HIS C 1 364 ? 115.073 131.763 112.186 1.00 60.69 412 HIS C N 1
ATOM 9860 C CA . HIS C 1 364 ? 115.867 132.751 111.462 1.00 61.66 412 HIS C CA 1
ATOM 9861 C C . HIS C 1 364 ? 117.359 132.505 111.460 1.00 61.57 412 HIS C C 1
ATOM 9862 O O . HIS C 1 364 ? 118.130 133.402 111.115 1.00 63.27 412 HIS C O 1
ATOM 9869 N N . THR C 1 365 ? 117.770 131.308 111.857 1.00 59.64 413 THR C N 1
ATOM 9870 C CA . THR C 1 365 ? 119.183 130.956 111.865 1.00 57.45 413 THR C CA 1
ATOM 9871 C C . THR C 1 365 ? 119.267 129.477 111.586 1.00 56.67 413 THR C C 1
ATOM 9872 O O . THR C 1 365 ? 118.310 128.744 111.797 1.00 55.41 413 THR C O 1
ATOM 9876 N N . THR C 1 366 ? 120.409 129.037 111.090 1.00 56.90 414 THR C N 1
ATOM 9877 C CA . THR C 1 366 ? 120.590 127.629 110.791 1.00 57.47 414 THR C CA 1
ATOM 9878 C C . THR C 1 366 ? 121.293 126.981 111.979 1.00 58.33 414 THR C C 1
ATOM 9879 O O . THR C 1 366 ? 121.883 127.676 112.814 1.00 58.37 414 THR C O 1
ATOM 9883 N N . ILE C 1 367 ? 121.212 125.656 112.065 1.00 57.29 415 ILE C N 1
ATOM 9884 C CA . ILE C 1 367 ? 121.874 124.943 113.140 1.00 57.23 415 ILE C CA 1
ATOM 9885 C C . ILE C 1 367 ? 123.349 125.336 113.159 1.00 58.46 415 ILE C C 1
ATOM 9886 O O . ILE C 1 367 ? 123.906 125.621 114.217 1.00 59.23 415 ILE C O 1
ATOM 9891 N N . GLU C 1 368 ? 123.968 125.367 111.980 1.00 59.91 416 GLU C N 1
ATOM 9892 C CA . GLU C 1 368 ? 125.377 125.726 111.850 1.00 61.04 416 GLU C CA 1
ATOM 9893 C C . GLU C 1 368 ? 125.675 127.059 112.528 1.00 60.90 416 GLU C C 1
ATOM 9894 O O . GLU C 1 368 ? 126.660 127.185 113.249 1.00 63.21 416 GLU C O 1
ATOM 9900 N N . GLN C 1 369 ? 124.837 128.060 112.287 1.00 58.90 417 GLN C N 1
ATOM 9901 C CA . GLN C 1 369 ? 125.059 129.367 112.887 1.00 58.81 417 GLN C CA 1
ATOM 9902 C C . GLN C 1 369 ? 124.880 129.264 114.395 1.00 58.78 417 GLN C C 1
ATOM 9903 O O . GLN C 1 369 ? 125.631 129.873 115.163 1.00 59.03 417 GLN C O 1
ATOM 9909 N N . ASP C 1 370 ? 123.872 128.500 114.816 1.00 57.21 418 ASP C N 1
ATOM 9910 C CA . ASP C 1 370 ? 123.607 128.321 116.236 1.00 54.17 418 ASP C CA 1
ATOM 9911 C C . ASP C 1 370 ? 124.848 127.737 116.899 1.00 53.12 418 ASP C C 1
ATOM 9912 O O . ASP C 1 370 ? 125.391 128.285 117.860 1.00 52.97 418 ASP C O 1
ATOM 9917 N N . ARG C 1 371 ? 125.303 126.619 116.364 1.00 52.19 419 ARG C N 1
ATOM 9918 C CA . ARG C 1 371 ? 126.467 125.958 116.906 1.00 51.95 419 ARG C CA 1
ATOM 9919 C C . ARG C 1 371 ? 127.720 126.818 116.929 1.00 52.21 419 ARG C C 1
ATOM 9920 O O . ARG C 1 371 ? 128.550 126.680 117.823 1.00 52.72 419 ARG C O 1
ATOM 9928 N N . GLU C 1 372 ? 127.867 127.715 115.966 1.00 53.16 420 GLU C N 1
ATOM 9929 C CA . GLU C 1 372 ? 129.049 128.555 115.962 1.00 54.36 420 GLU C CA 1
ATOM 9930 C C . GLU C 1 372 ? 128.916 129.600 117.073 1.00 54.08 420 GLU C C 1
ATOM 9931 O O . GLU C 1 372 ? 129.899 129.971 117.726 1.00 53.43 420 GLU C O 1
ATOM 9937 N N . LEU C 1 373 ? 127.691 130.067 117.287 1.00 53.04 421 LEU C N 1
ATOM 9938 C CA . LEU C 1 373 ? 127.435 131.044 118.326 1.00 52.20 421 LEU C CA 1
ATOM 9939 C C . LEU C 1 373 ? 127.820 130.456 119.680 1.00 52.33 421 LEU C C 1
ATOM 9940 O O . LEU C 1 373 ? 128.551 131.080 120.447 1.00 52.31 421 LEU C O 1
ATOM 9945 N N . LYS C 1 374 ? 127.360 129.239 119.959 1.00 51.38 422 LYS C N 1
ATOM 9946 C CA . LYS C 1 374 ? 127.662 128.594 121.235 1.00 50.66 422 LYS C CA 1
ATOM 9947 C C . LYS C 1 374 ? 129.166 128.484 121.489 1.00 51.43 422 LYS C C 1
ATOM 9948 O O . LYS C 1 374 ? 129.629 128.439 122.636 1.00 50.28 422 LYS C O 1
ATOM 9954 N N . GLU C 1 375 ? 129.931 128.453 120.407 1.00 53.30 423 GLU C N 1
ATOM 9955 C CA . GLU C 1 375 ? 131.377 128.343 120.508 1.00 51.58 423 GLU C CA 1
ATOM 9956 C C . GLU C 1 375 ? 131.971 129.649 121.066 1.00 52.92 423 GLU C C 1
ATOM 9957 O O . GLU C 1 375 ? 133.148 129.710 121.435 1.00 53.56 423 GLU C O 1
ATOM 9963 N N . GLY C 1 376 ? 131.134 130.684 121.152 1.00 54.35 424 GLY C N 1
ATOM 9964 C CA . GLY C 1 376 ? 131.575 131.965 121.685 1.00 55.73 424 GLY C CA 1
ATOM 9965 C C . GLY C 1 376 ? 131.026 132.216 123.084 1.00 56.95 424 GLY C C 1
ATOM 9966 O O . GLY C 1 376 ? 130.501 131.304 123.723 1.00 57.66 424 GLY C O 1
ATOM 9967 N N . ASN C 1 377 ? 131.155 133.448 123.569 1.00 57.59 425 ASN C N 1
ATOM 9968 C CA . ASN C 1 377 ? 130.662 133.807 124.898 1.00 58.72 425 ASN C CA 1
ATOM 9969 C C . ASN C 1 377 ? 129.284 134.414 124.783 1.00 60.07 425 ASN C C 1
ATOM 9970 O O . ASN C 1 377 ? 129.145 135.606 124.546 1.00 61.48 425 ASN C O 1
ATOM 9975 N N . LEU C 1 378 ? 128.260 133.598 124.967 1.00 61.88 426 LEU C N 1
ATOM 9976 C CA . LEU C 1 378 ? 126.898 134.083 124.856 1.00 62.15 426 LEU C CA 1
ATOM 9977 C C . LEU C 1 378 ? 126.312 134.615 126.156 1.00 63.10 426 LEU C C 1
ATOM 9978 O O . LEU C 1 378 ? 126.631 134.132 127.248 1.00 61.97 426 LEU C O 1
ATOM 9983 N N . ASP C 1 379 ? 125.468 135.635 126.020 1.00 64.76 427 ASP C N 1
ATOM 9984 C CA . ASP C 1 379 ? 124.779 136.237 127.159 1.00 65.63 427 ASP C CA 1
ATOM 9985 C C . ASP C 1 379 ? 123.823 135.160 127.662 1.00 63.19 427 ASP C C 1
ATOM 9986 O O . ASP C 1 379 ? 123.325 134.348 126.870 1.00 60.09 427 ASP C O 1
ATOM 9991 N N . SER C 1 380 ? 123.551 135.160 128.966 1.00 61.00 428 SER C N 1
ATOM 9992 C CA . SER C 1 380 ? 122.666 134.150 129.544 1.00 59.57 428 SER C CA 1
ATOM 9993 C C . SER C 1 380 ? 121.367 133.954 128.757 1.00 57.78 428 SER C C 1
ATOM 9994 O O . SER C 1 380 ? 120.986 132.816 128.461 1.00 57.36 428 SER C O 1
ATOM 9997 N N . ARG C 1 381 ? 120.700 135.042 128.383 1.00 56.10 429 ARG C N 1
ATOM 9998 C CA . ARG C 1 381 ? 119.458 134.898 127.630 1.00 53.92 429 ARG C CA 1
ATOM 9999 C C . ARG C 1 381 ? 119.641 134.535 126.169 1.00 52.18 429 ARG C C 1
ATOM 10000 O O . ARG C 1 381 ? 118.778 133.893 125.575 1.00 52.43 429 ARG C O 1
ATOM 10008 N N . LEU C 1 382 ? 120.754 134.949 125.578 1.00 51.20 430 LEU C N 1
ATOM 10009 C CA . LEU C 1 382 ? 120.997 134.601 124.186 1.00 49.60 430 LEU C CA 1
ATOM 10010 C C . LEU C 1 382 ? 121.386 133.117 124.181 1.00 48.17 430 LEU C C 1
ATOM 10011 O O . LEU C 1 382 ? 120.985 132.352 123.304 1.00 46.25 430 LEU C O 1
ATOM 10016 N N . ALA C 1 383 ? 122.156 132.714 125.185 1.00 47.56 431 ALA C N 1
ATOM 10017 C CA . ALA C 1 383 ? 122.578 131.327 125.299 1.00 46.64 431 ALA C CA 1
ATOM 10018 C C . ALA C 1 383 ? 121.355 130.423 125.311 1.00 46.35 431 ALA C C 1
ATOM 10019 O O . ALA C 1 383 ? 121.344 129.393 124.635 1.00 47.10 431 ALA C O 1
ATOM 10021 N N . ILE C 1 384 ? 120.322 130.813 126.063 1.00 46.78 432 ILE C N 1
ATOM 10022 C CA . ILE C 1 384 ? 119.091 130.020 126.143 1.00 45.42 432 ILE C CA 1
ATOM 10023 C C . ILE C 1 384 ? 118.402 129.936 124.795 1.00 46.32 432 ILE C C 1
ATOM 10024 O O . ILE C 1 384 ? 118.030 128.857 124.335 1.00 46.94 432 ILE C O 1
ATOM 10029 N N . ALA C 1 385 ? 118.218 131.091 124.169 1.00 46.36 433 ALA C N 1
ATOM 10030 C CA . ALA C 1 385 ? 117.581 131.142 122.861 1.00 46.01 433 ALA C CA 1
ATOM 10031 C C . ALA C 1 385 ? 118.322 130.251 121.862 1.00 46.14 433 ALA C C 1
ATOM 10032 O O . ALA C 1 385 ? 117.711 129.412 121.195 1.00 46.13 433 ALA C O 1
ATOM 10034 N N . VAL C 1 386 ? 119.639 130.437 121.766 1.00 44.81 434 VAL C N 1
ATOM 10035 C CA . VAL C 1 386 ? 120.452 129.673 120.833 1.00 46.65 434 VAL C CA 1
ATOM 10036 C C . VAL C 1 386 ? 120.361 128.159 121.050 1.00 47.46 434 VAL C C 1
ATOM 10037 O O . VAL C 1 386 ? 120.124 127.397 120.101 1.00 46.87 434 VAL C O 1
ATOM 10041 N N . GLY C 1 387 ? 120.547 127.732 122.296 1.00 46.95 435 GLY C N 1
ATOM 10042 C CA . GLY C 1 387 ? 120.501 126.314 122.614 1.00 46.40 435 GLY C CA 1
ATOM 10043 C C . GLY C 1 387 ? 119.120 125.716 122.451 1.00 46.88 435 GLY C C 1
ATOM 10044 O O . GLY C 1 387 ? 118.973 124.570 122.014 1.00 46.88 435 GLY C O 1
ATOM 10045 N N . ILE C 1 388 ? 118.096 126.484 122.803 1.00 45.58 436 ILE C N 1
ATOM 10046 C CA . ILE C 1 388 ? 116.741 125.991 122.657 1.00 45.76 436 ILE C CA 1
ATOM 10047 C C . ILE C 1 388 ? 116.422 125.788 121.189 1.00 46.85 436 ILE C C 1
ATOM 10048 O O . ILE C 1 388 ? 116.028 124.697 120.789 1.00 47.25 436 ILE C O 1
ATOM 10053 N N . ARG C 1 389 ? 116.611 126.833 120.383 1.00 48.54 437 ARG C N 1
ATOM 10054 C CA . ARG C 1 389 ? 116.289 126.751 118.960 1.00 49.11 437 ARG C CA 1
ATOM 10055 C C . ARG C 1 389 ? 117.108 125.693 118.237 1.00 49.74 437 ARG C C 1
ATOM 10056 O O . ARG C 1 389 ? 116.592 125.008 117.349 1.00 51.61 437 ARG C O 1
ATOM 10064 N N . GLU C 1 390 ? 118.372 125.550 118.610 1.00 48.30 438 GLU C N 1
ATOM 10065 C CA . GLU C 1 390 ? 119.213 124.541 117.992 1.00 49.19 438 GLU C CA 1
ATOM 10066 C C . GLU C 1 390 ? 118.554 123.194 118.276 1.00 49.39 438 GLU C C 1
ATOM 10067 O O . GLU C 1 390 ? 118.343 122.379 117.376 1.00 47.98 438 GLU C O 1
ATOM 10073 N N . GLY C 1 391 ? 118.213 122.991 119.547 1.00 49.28 439 GLY C N 1
ATOM 10074 C CA . GLY C 1 391 ? 117.608 121.747 119.964 1.00 49.16 439 GLY C CA 1
ATOM 10075 C C . GLY C 1 391 ? 116.313 121.438 119.255 1.00 50.46 439 GLY C C 1
ATOM 10076 O O . GLY C 1 391 ? 116.085 120.290 118.846 1.00 49.60 439 GLY C O 1
ATOM 10077 N N . GLU C 1 392 ? 115.460 122.453 119.110 1.00 50.42 440 GLU C N 1
ATOM 10078 C CA . GLU C 1 392 ? 114.173 122.245 118.463 1.00 51.24 440 GLU C CA 1
ATOM 10079 C C . GLU C 1 392 ? 114.369 121.831 117.022 1.00 51.36 440 GLU C C 1
ATOM 10080 O O . GLU C 1 392 ? 113.659 120.956 116.515 1.00 51.47 440 GLU C O 1
ATOM 10086 N N . LYS C 1 393 ? 115.349 122.435 116.361 1.00 50.39 441 LYS C N 1
ATOM 10087 C CA . LYS C 1 393 ? 115.598 122.083 114.972 1.00 50.28 441 LYS C CA 1
ATOM 10088 C C . LYS C 1 393 ? 116.106 120.646 114.878 1.00 49.43 441 LYS C C 1
ATOM 10089 O O . LYS C 1 393 ? 115.750 119.912 113.951 1.00 48.77 441 LYS C O 1
ATOM 10095 N N . MET C 1 394 ? 116.912 120.239 115.854 1.00 48.38 442 MET C N 1
ATOM 10096 C CA . MET C 1 394 ? 117.441 118.880 115.874 1.00 48.95 442 MET C CA 1
ATOM 10097 C C . MET C 1 394 ? 116.302 117.875 115.969 1.00 48.01 442 MET C C 1
ATOM 10098 O O . MET C 1 394 ? 116.286 116.879 115.249 1.00 47.18 442 MET C O 1
ATOM 10103 N N . VAL C 1 395 ? 115.342 118.152 116.851 1.00 48.07 443 VAL C N 1
ATOM 10104 C CA . VAL C 1 395 ? 114.205 117.258 117.056 1.00 48.12 443 VAL C CA 1
ATOM 10105 C C . VAL C 1 395 ? 113.258 117.263 115.863 1.00 49.20 443 VAL C C 1
ATOM 10106 O O . VAL C 1 395 ? 112.724 116.216 115.468 1.00 46.72 443 VAL C O 1
ATOM 10110 N N . LEU C 1 396 ? 113.049 118.447 115.295 1.00 50.43 444 LEU C N 1
ATOM 10111 C CA . LEU C 1 396 ? 112.152 118.583 114.158 1.00 51.35 444 LEU C CA 1
ATOM 10112 C C . LEU C 1 396 ? 112.729 117.761 113.025 1.00 51.88 444 LEU C C 1
ATOM 10113 O O . LEU C 1 396 ? 112.011 117.013 112.361 1.00 52.79 444 LEU C O 1
ATOM 10118 N N . GLN C 1 397 ? 114.034 117.881 112.810 1.00 52.05 445 GLN C N 1
ATOM 10119 C CA . GLN C 1 397 ? 114.648 117.106 111.745 1.00 53.71 445 GLN C CA 1
ATOM 10120 C C . GLN C 1 397 ? 114.609 115.634 112.088 1.00 52.52 445 GLN C C 1
ATOM 10121 O O . GLN C 1 397 ? 114.368 114.799 111.227 1.00 53.15 445 GLN C O 1
ATOM 10127 N N . GLN C 1 398 ? 114.824 115.320 113.358 1.00 52.72 446 GLN C N 1
ATOM 10128 C CA . GLN C 1 398 ? 114.794 113.937 113.802 1.00 51.50 446 GLN C CA 1
ATOM 10129 C C . GLN C 1 398 ? 113.420 113.357 113.477 1.00 51.63 446 GLN C C 1
ATOM 10130 O O . GLN C 1 398 ? 113.305 112.260 112.923 1.00 50.21 446 GLN C O 1
ATOM 10136 N N . ILE C 1 399 ? 112.376 114.108 113.818 1.00 51.47 447 ILE C N 1
ATOM 10137 C CA . ILE C 1 399 ? 111.021 113.655 113.551 1.00 51.80 447 ILE C CA 1
ATOM 10138 C C . ILE C 1 399 ? 110.835 113.464 112.060 1.00 53.44 447 ILE C C 1
ATOM 10139 O O . ILE C 1 399 ? 110.343 112.421 111.626 1.00 53.95 447 ILE C O 1
ATOM 10144 N N . ASP C 1 400 ? 111.237 114.466 111.279 1.00 53.83 448 ASP C N 1
ATOM 10145 C CA . ASP C 1 400 ? 111.095 114.405 109.826 1.00 54.82 448 ASP C CA 1
ATOM 10146 C C . ASP C 1 400 ? 111.804 113.205 109.216 1.00 54.92 448 ASP C C 1
ATOM 10147 O O . ASP C 1 400 ? 111.338 112.630 108.231 1.00 53.93 448 ASP C O 1
ATOM 10152 N N . GLY C 1 401 ? 112.941 112.847 109.800 1.00 55.32 449 GLY C N 1
ATOM 10153 C CA . GLY C 1 401 ? 113.692 111.713 109.312 1.00 55.14 449 GLY C CA 1
ATOM 10154 C C . GLY C 1 401 ? 113.019 110.422 109.721 1.00 55.79 449 GLY C C 1
ATOM 10155 O O . GLY C 1 401 ? 112.970 109.469 108.955 1.00 57.52 449 GLY C O 1
ATOM 10156 N N . ILE C 1 402 ? 112.503 110.378 110.939 1.00 56.60 450 ILE C N 1
ATOM 10157 C CA . ILE C 1 402 ? 111.829 109.180 111.408 1.00 56.23 450 ILE C CA 1
ATOM 10158 C C . ILE C 1 402 ? 110.660 108.863 110.478 1.00 58.48 450 ILE C C 1
ATOM 10159 O O . ILE C 1 402 ? 110.427 107.698 110.115 1.00 57.96 450 ILE C O 1
ATOM 10164 N N . PHE C 1 403 ? 109.934 109.909 110.084 1.00 58.78 451 PHE C N 1
ATOM 10165 C CA . PHE C 1 403 ? 108.774 109.722 109.230 1.00 59.25 451 PHE C CA 1
ATOM 10166 C C . PHE C 1 403 ? 109.119 109.523 107.755 1.00 61.92 451 PHE C C 1
ATOM 10167 O O . PHE C 1 403 ? 108.379 108.860 107.014 1.00 61.57 451 PHE C O 1
ATOM 10175 N N . GLU C 1 404 ? 110.256 110.069 107.336 1.00 63.09 452 GLU C N 1
ATOM 10176 C CA . GLU C 1 404 ? 110.708 109.895 105.966 1.00 63.03 452 GLU C CA 1
ATOM 10177 C C . GLU C 1 404 ? 110.990 108.406 105.804 1.00 62.33 452 GLU C C 1
ATOM 10178 O O . GLU C 1 404 ? 110.595 107.775 104.829 1.00 61.52 452 GLU C O 1
ATOM 10184 N N . GLN C 1 405 ? 111.676 107.851 106.786 1.00 62.54 453 GLN C N 1
ATOM 10185 C CA . GLN C 1 405 ? 111.993 106.439 106.776 1.00 64.30 453 GLN C CA 1
ATOM 10186 C C . GLN C 1 405 ? 110.694 105.641 106.656 1.00 64.51 453 GLN C C 1
ATOM 10187 O O . GLN C 1 405 ? 110.596 104.723 105.844 1.00 65.41 453 GLN C O 1
ATOM 10193 N N . LYS C 1 406 ? 109.696 106.006 107.461 1.00 64.92 454 LYS C N 1
ATOM 10194 C CA . LYS C 1 406 ? 108.402 105.321 107.450 1.00 63.41 454 LYS C CA 1
ATOM 10195 C C . LYS C 1 406 ? 107.744 105.328 106.073 1.00 63.44 454 LYS C C 1
ATOM 10196 O O . LYS C 1 406 ? 107.102 104.349 105.685 1.00 63.81 454 LYS C O 1
ATOM 10202 N N . GLU C 1 407 ? 107.882 106.427 105.337 1.00 62.71 455 GLU C N 1
ATOM 10203 C CA . GLU C 1 407 ? 107.300 106.475 104.008 1.00 62.42 455 GLU C CA 1
ATOM 10204 C C . GLU C 1 407 ? 107.996 105.433 103.138 1.00 63.58 455 GLU C C 1
ATOM 10205 O O . GLU C 1 407 ? 107.353 104.767 102.335 1.00 64.70 455 GLU C O 1
ATOM 10211 N N . LEU C 1 408 ? 109.305 105.283 103.300 1.00 62.81 456 LEU C N 1
ATOM 10212 C CA . LEU C 1 408 ? 110.032 104.299 102.519 1.00 64.27 456 LEU C CA 1
ATOM 10213 C C . LEU C 1 408 ? 109.608 102.886 102.916 1.00 65.77 456 LEU C C 1
ATOM 10214 O O . LEU C 1 408 ? 109.466 102.012 102.067 1.00 66.90 456 LEU C O 1
ATOM 10219 N N . GLU C 1 409 ? 109.387 102.668 104.207 1.00 67.18 457 GLU C N 1
ATOM 10220 C CA . GLU C 1 409 ? 108.998 101.347 104.707 1.00 68.64 457 GLU C CA 1
ATOM 10221 C C . GLU C 1 409 ? 107.486 101.187 104.694 1.00 68.76 457 GLU C C 1
ATOM 10222 O O . GLU C 1 409 ? 106.928 100.301 105.352 1.00 68.34 457 GLU C O 1
ATOM 10228 N N . LEU C 1 410 ? 106.836 102.049 103.923 1.00 67.89 458 LEU C N 1
ATOM 10229 C CA . LEU C 1 410 ? 105.387 102.062 103.824 1.00 67.77 458 LEU C CA 1
ATOM 10230 C C . LEU C 1 410 ? 104.763 100.738 103.423 1.00 68.14 458 LEU C C 1
ATOM 10231 O O . LEU C 1 410 ? 103.615 100.468 103.758 1.00 67.90 458 LEU C O 1
ATOM 10236 N N . ASP C 1 411 ? 105.509 99.903 102.714 1.00 69.95 459 ASP C N 1
ATOM 10237 C CA . ASP C 1 411 ? 104.948 98.629 102.295 1.00 71.06 459 ASP C CA 1
ATOM 10238 C C . ASP C 1 411 ? 105.378 97.453 103.146 1.00 71.47 459 ASP C C 1
ATOM 10239 O O . ASP C 1 411 ? 104.909 96.336 102.944 1.00 71.71 459 ASP C O 1
ATOM 10244 N N . GLN C 1 412 ? 106.255 97.715 104.110 1.00 72.37 460 GLN C N 1
ATOM 10245 C CA . GLN C 1 412 ? 106.743 96.680 105.015 1.00 72.50 460 GLN C CA 1
ATOM 10246 C C . GLN C 1 412 ? 105.785 96.454 106.183 1.00 72.32 460 GLN C C 1
ATOM 10247 O O . GLN C 1 412 ? 105.866 95.434 106.876 1.00 73.54 460 GLN C O 1
ATOM 10253 N N . LEU C 1 413 ? 104.884 97.405 106.405 1.00 71.15 461 LEU C N 1
ATOM 10254 C CA . LEU C 1 413 ? 103.918 97.300 107.495 1.00 70.62 461 LEU C CA 1
ATOM 10255 C C . LEU C 1 413 ? 102.804 96.321 107.180 1.00 70.24 461 LEU C C 1
ATOM 10256 O O . LEU C 1 413 ? 102.407 96.187 106.031 1.00 71.61 461 LEU C O 1
ATOM 10261 N N . GLU C 1 414 ? 102.301 95.638 108.201 1.00 70.09 462 GLU C N 1
ATOM 10262 C CA . GLU C 1 414 ? 101.196 94.709 108.004 1.00 70.89 462 GLU C CA 1
ATOM 10263 C C . GLU C 1 414 ? 99.948 95.428 108.470 1.00 70.65 462 GLU C C 1
ATOM 10264 O O . GLU C 1 414 ? 99.694 95.511 109.678 1.00 71.18 462 GLU C O 1
ATOM 10270 N N . TYR C 1 415 ? 99.165 95.936 107.526 1.00 69.35 463 TYR C N 1
ATOM 10271 C CA . TYR C 1 415 ? 97.958 96.663 107.879 1.00 67.77 463 TYR C CA 1
ATOM 10272 C C . TYR C 1 415 ? 96.814 95.764 108.319 1.00 68.26 463 TYR C C 1
ATOM 10273 O O . TYR C 1 415 ? 96.952 94.540 108.336 1.00 68.40 463 TYR C O 1
ATOM 10282 N N . TYR C 1 416 ? 95.687 96.370 108.691 1.00 68.21 464 TYR C N 1
ATOM 10283 C CA . TYR C 1 416 ? 94.542 95.604 109.178 1.00 66.80 464 TYR C CA 1
ATOM 10284 C C . TYR C 1 416 ? 94.185 94.416 108.296 1.00 66.46 464 TYR C C 1
ATOM 10285 O O . TYR C 1 416 ? 94.146 93.280 108.763 1.00 64.66 464 TYR C O 1
ATOM 10294 N N . GLN C 1 417 ? 93.920 94.680 107.022 1.00 67.33 465 GLN C N 1
ATOM 10295 C CA . GLN C 1 417 ? 93.563 93.611 106.101 1.00 67.41 465 GLN C CA 1
ATOM 10296 C C . GLN C 1 417 ? 94.596 92.498 106.122 1.00 68.53 465 GLN C C 1
ATOM 10297 O O . GLN C 1 417 ? 94.283 91.359 106.461 1.00 67.44 465 GLN C O 1
ATOM 10303 N N . GLU C 1 418 ? 95.833 92.825 105.775 1.00 69.66 466 GLU C N 1
ATOM 10304 C CA . GLU C 1 418 ? 96.866 91.814 105.768 1.00 71.93 466 GLU C CA 1
ATOM 10305 C C . GLU C 1 418 ? 96.938 91.008 107.066 1.00 71.61 466 GLU C C 1
ATOM 10306 O O . GLU C 1 418 ? 97.050 89.789 107.032 1.00 72.39 466 GLU C O 1
ATOM 10312 N N . ARG C 1 419 ? 96.867 91.678 108.210 1.00 71.89 467 ARG C N 1
ATOM 10313 C CA . ARG C 1 419 ? 96.953 90.972 109.487 1.00 72.30 467 ARG C CA 1
ATOM 10314 C C . ARG C 1 419 ? 95.751 90.069 109.696 1.00 73.17 467 ARG C C 1
ATOM 10315 O O . ARG C 1 419 ? 95.746 89.227 110.592 1.00 72.37 467 ARG C O 1
ATOM 10323 N N . ARG C 1 420 ? 94.736 90.250 108.860 1.00 75.26 468 ARG C N 1
ATOM 10324 C CA . ARG C 1 420 ? 93.494 89.487 108.958 1.00 77.63 468 ARG C CA 1
ATOM 10325 C C . ARG C 1 420 ? 93.574 88.141 108.235 1.00 78.81 468 ARG C C 1
ATOM 10326 O O . ARG C 1 420 ? 92.904 87.181 108.608 1.00 77.94 468 ARG C O 1
ATOM 10334 N N . LEU C 1 421 ? 94.407 88.081 107.204 1.00 80.88 469 LEU C N 1
ATOM 10335 C CA . LEU C 1 421 ? 94.580 86.873 106.412 1.00 83.34 469 LEU C CA 1
ATOM 10336 C C . LEU C 1 421 ? 95.957 86.284 106.660 1.00 86.10 469 LEU C C 1
ATOM 10337 O O . LEU C 1 421 ? 96.696 86.028 105.711 1.00 87.32 469 LEU C O 1
ATOM 10342 N N . LYS C 1 422 ? 96.307 86.076 107.927 1.00 88.79 470 LYS C N 1
ATOM 10343 C CA . LYS C 1 422 ? 97.621 85.526 108.263 1.00 91.50 470 LYS C CA 1
ATOM 10344 C C . LYS C 1 422 ? 97.736 84.029 108.008 1.00 92.83 470 LYS C C 1
ATOM 10345 O O . LYS C 1 422 ? 98.070 83.597 106.899 1.00 94.08 470 LYS C O 1
ATOM 10351 N N . ASP C 1 423 ? 97.475 83.235 109.038 1.00 93.59 471 ASP C N 1
ATOM 10352 C CA . ASP C 1 423 ? 97.545 81.787 108.898 1.00 94.24 471 ASP C CA 1
ATOM 10353 C C . ASP C 1 423 ? 96.238 81.251 108.306 1.00 92.14 471 ASP C C 1
ATOM 10354 O O . ASP C 1 423 ? 95.459 80.571 108.982 1.00 92.98 471 ASP C O 1
ATOM 10359 N N . LEU C 1 424 ? 96.001 81.578 107.037 1.00 88.35 472 LEU C N 1
ATOM 10360 C CA . LEU C 1 424 ? 94.796 81.140 106.339 1.00 83.96 472 LEU C CA 1
ATOM 10361 C C . LEU C 1 424 ? 94.725 79.616 106.240 1.00 81.28 472 LEU C C 1
ATOM 10362 O O . LEU C 1 424 ? 93.652 79.023 106.372 1.00 81.62 472 LEU C O 1
ATOM 10367 N N . GLY C 1 425 ? 95.868 78.982 106.002 1.00 77.84 473 GLY C N 1
ATOM 10368 C CA . GLY C 1 425 ? 95.886 77.535 105.892 1.00 73.25 473 GLY C CA 1
ATOM 10369 C C . GLY C 1 425 ? 95.354 77.046 104.560 1.00 69.53 473 GLY C C 1
ATOM 10370 O O . GLY C 1 425 ? 94.616 76.065 104.509 1.00 68.42 473 GLY C O 1
ATOM 10371 N N . LEU C 1 426 ? 95.722 77.744 103.487 1.00 66.15 474 LEU C N 1
ATOM 10372 C CA . LEU C 1 426 ? 95.303 77.384 102.138 1.00 61.88 474 LEU C CA 1
ATOM 10373 C C . LEU C 1 426 ? 95.932 76.045 101.800 1.00 61.30 474 LEU C C 1
ATOM 10374 O O . LEU C 1 426 ? 95.308 75.194 101.161 1.00 60.72 474 LEU C O 1
ATOM 10379 N N . CYS C 1 427 ? 97.183 75.879 102.225 1.00 59.69 475 CYS C N 1
ATOM 10380 C CA . CYS C 1 427 ? 97.927 74.652 101.987 1.00 59.06 475 CYS C CA 1
ATOM 10381 C C . CYS C 1 427 ? 97.800 73.695 103.165 1.00 59.32 475 CYS C C 1
ATOM 10382 O O . CYS C 1 427 ? 98.725 73.559 103.959 1.00 60.20 475 CYS C O 1
ATOM 10385 N N . GLY C 1 428 ? 96.650 73.040 103.272 1.00 60.77 476 GLY C N 1
ATOM 10386 C CA . GLY C 1 428 ? 96.426 72.095 104.353 1.00 62.84 476 GLY C CA 1
ATOM 10387 C C . GLY C 1 428 ? 96.317 70.689 103.799 1.00 63.89 476 GLY C C 1
ATOM 10388 O O . GLY C 1 428 ? 97.193 70.239 103.069 1.00 63.40 476 GLY C O 1
ATOM 10389 N N . GLU C 1 429 ? 95.241 69.993 104.136 1.00 65.62 477 GLU C N 1
ATOM 10390 C CA . GLU C 1 429 ? 95.035 68.637 103.643 1.00 68.60 477 GLU C CA 1
ATOM 10391 C C . GLU C 1 429 ? 94.008 68.675 102.527 1.00 68.79 477 GLU C C 1
ATOM 10392 O O . GLU C 1 429 ? 93.511 69.741 102.168 1.00 67.65 477 GLU C O 1
ATOM 10398 N N . ASN C 1 430 ? 93.702 67.514 101.962 1.00 69.98 478 ASN C N 1
ATOM 10399 C CA . ASN C 1 430 ? 92.691 67.462 100.921 1.00 70.91 478 ASN C CA 1
ATOM 10400 C C . ASN C 1 430 ? 91.391 67.047 101.597 1.00 71.33 478 ASN C C 1
ATOM 10401 O O . ASN C 1 430 ? 90.782 66.045 101.230 1.00 71.43 478 ASN C O 1
ATOM 10406 N N . GLY C 1 431 ? 90.989 67.829 102.595 1.00 72.47 479 GLY C N 1
ATOM 10407 C CA . GLY C 1 431 ? 89.780 67.554 103.353 1.00 74.04 479 GLY C CA 1
ATOM 10408 C C . GLY C 1 431 ? 88.621 66.950 102.587 1.00 74.78 479 GLY C C 1
ATOM 10409 O O . GLY C 1 431 ? 87.769 66.279 103.171 1.00 75.15 479 GLY C O 1
ATOM 10410 N N . ASP C 1 432 ? 88.588 67.179 101.280 1.00 75.81 480 ASP C N 1
ATOM 10411 C CA . ASP C 1 432 ? 87.518 66.655 100.445 1.00 77.03 480 ASP C CA 1
ATOM 10412 C C . ASP C 1 432 ? 87.441 65.131 100.513 1.00 76.06 480 ASP C C 1
ATOM 10413 O O . ASP C 1 432 ? 86.366 64.545 100.381 1.00 74.95 480 ASP C O 1
ATOM 10418 N N . ILE C 1 433 ? 88.584 64.490 100.720 1.00 75.36 481 ILE C N 1
ATOM 10419 C CA . ILE C 1 433 ? 88.613 63.043 100.801 1.00 75.62 481 ILE C CA 1
ATOM 10420 C C . ILE C 1 433 ? 87.855 62.580 102.037 1.00 76.51 481 ILE C C 1
ATOM 10421 O O . ILE C 1 433 ? 87.172 61.554 101.998 1.00 77.16 481 ILE C O 1
ATOM 10426 N N . LEU C 1 434 ? 87.966 63.342 103.126 1.00 77.61 482 LEU C N 1
ATOM 10427 C CA . LEU C 1 434 ? 87.251 63.009 104.357 1.00 78.39 482 LEU C CA 1
ATOM 10428 C C . LEU C 1 434 ? 85.781 63.336 104.198 1.00 78.83 482 LEU C C 1
ATOM 10429 O O . LEU C 1 434 ? 84.925 62.574 104.635 1.00 78.79 482 LEU C O 1
ATOM 10434 N N . GLU C 1 435 ? 85.494 64.471 103.571 1.00 80.43 483 GLU C N 1
ATOM 10435 C CA . GLU C 1 435 ? 84.119 64.894 103.350 1.00 83.76 483 GLU C CA 1
ATOM 10436 C C . GLU C 1 435 ? 83.306 63.753 102.714 1.00 85.75 483 GLU C C 1
ATOM 10437 O O . GLU C 1 435 ? 82.157 63.512 103.096 1.00 85.65 483 GLU C O 1
ATOM 10443 N N . ASN C 1 436 ? 83.910 63.050 101.753 1.00 87.64 484 ASN C N 1
ATOM 10444 C CA . ASN C 1 436 ? 83.239 61.947 101.060 1.00 89.21 484 ASN C CA 1
ATOM 10445 C C . ASN C 1 436 ? 82.943 60.756 101.947 1.00 90.22 484 ASN C C 1
ATOM 10446 O O . ASN C 1 436 ? 82.030 59.983 101.666 1.00 90.43 484 ASN C O 1
ATOM 10451 N N . LEU C 1 437 ? 83.715 60.596 103.013 1.00 91.76 485 LEU C N 1
ATOM 10452 C CA . LEU C 1 437 ? 83.492 59.480 103.909 1.00 94.43 485 LEU C CA 1
ATOM 10453 C C . LEU C 1 437 ? 82.409 59.779 104.963 1.00 97.61 485 LEU C C 1
ATOM 10454 O O . LEU C 1 437 ? 82.234 59.016 105.911 1.00 98.75 485 LEU C O 1
ATOM 10459 N N . TYR C 1 438 ? 81.673 60.879 104.780 1.00 101.49 486 TYR C N 1
ATOM 10460 C CA . TYR C 1 438 ? 80.595 61.271 105.702 1.00 104.38 486 TYR C CA 1
ATOM 10461 C C . TYR C 1 438 ? 79.205 60.841 105.237 1.00 106.83 486 TYR C C 1
ATOM 10462 O O . TYR C 1 438 ? 78.201 61.292 105.789 1.00 106.58 486 TYR C O 1
ATOM 10471 N N . PHE C 1 439 ? 79.136 59.993 104.215 1.00 110.02 487 PHE C N 1
ATOM 10472 C CA . PHE C 1 439 ? 77.845 59.522 103.718 1.00 112.19 487 PHE C CA 1
ATOM 10473 C C . PHE C 1 439 ? 78.005 58.259 102.867 1.00 112.35 487 PHE C C 1
ATOM 10474 O O . PHE C 1 439 ? 79.157 57.941 102.488 1.00 112.01 487 PHE C O 1
#

Foldseek 3Di:
DDDLQVVLVVLCCVVVFDHPPAQWGWDQDPQGIFTAGQAWAAAQGWRTKADPVAKQWLVVQLVDPCVVVCVPPDGLLSSLVVVLLLQPPCVRSCNSLNVRDDLDFQAVLPDDPVLLLLQWLHPLSVVSVVVLVVLQVVNVCCCVRPVPVPCVSNPDDQDSSSNSSSSLCQLQFFDPVVHTIHDSVVSRAEADPVADPQPFWDCVVMTIGTQNHGHGGRGTGHHHNDPPAAQSSCVNSGPAGDLPLQRQKDKDKDAQDPPPPCSVLLQVLQVVPPHHRIDIFIGGPPDDGDPPPQLRLLSNQPDDVQCVCSDPVNSPCSSVLSNQAAALVSLLVSLVVLLVVLVVSLVRHDDDLVRLVVVCVDDDDSSSVSSSSNNNSNNSRSVVSNVVSVVCNVCSPVGQHDVNVVCVPVPPPDDPCVVVVVVD/DQCVLQVVLVVLCVVVVFDDPPQQWGWDQDPQGIFIFGQAWAAAFRWRTKFFLLFKQWLVVLCVDPLNVLCVPPDGLLSSLVVVLLLCPDCVRPCNSLNSRDDLAFLACLPDDPVLLVLQWLHPLSVVSVVVNVVLQVSVVVCCVRPCVVCCVSNVDDQDSSSSVSSVLCQLQFFQQPEDVRGGIHGRPVRNAAADPVADDQPFWDWADCVNPDDNRGIITIGGQNHIHGGGGTGHHHPDPQAAQSSCRNRGPAGDLPLQSQKDKDKAAQDPPDPCSVLLQVLQVVPPHHNMDIFIGTPPDDGDPPPQLRLLSNLQDDVRCVCSDPVNSPCSSVQSRLAADLVSLLVSLVVLLVVLVVSLVRRPDDLVVLVVPCVDDDDSSSVSSSSRNNSNNNRSVVSSVVSVVCNVCSVVGQHPVNVVCPPVCPPDDPCVVVVVVPDD/DDPLQVVLVVLCVVVVFDDPPQQWGWDQDPQGIFIFGQFWAAALAWNTKFFPVFKQWLVVLCPDPLVVLCVPPDGLLSSLVVVLLLCPPCVRSCNSLNSRDDLDFLACLPDDPVLLVLQWLHPLSVVSVVVLVVLQVSVVCCCVRPCVVPCVSNVDDADSSSSVSSVLQFLAFFDAPAPPGRTIHGRPVSRAAADPVAPDPPPQWYWDADDPRDPRRIIIIGTQNHTHGGGHGGHHHRDPPAAQSSCNNSGPGGDPPLQSQKDKDKAAQDPPDPCSVLLQVLQVVVPHHRMDIFIGTPPDPGDPPPQLRLLSNLVDPVNCVCSDPVNSVCSSVQSRLAADLVSLLVSLVVLLVVLVVSLVRRPDDLVVLVVPCVDDDDSSSVSSSSRSNSNNSRSVVSNVVSVVCNVCSPVGQHPVNVVCDPVCPPPDPCVVVVVVPD